Protein AF-A0AAV5APH0-F1 (afdb_monomer_lite)

Foldseek 3Di:
DDDDDDDDDPDDDPPVPPVPDDDDDDDDDDDDDDDDDDDDDDDDDPVVVVVVVVVVVVVVVVVVPPPPPPDDDDDDDDDDDDDDADFFLAADFDDPPDPPDDDDPVVDDPPAADDDDFTAFDAQPCCVPPPDHADDDFDPQFRQAPQPAPDDDPDDPDDLLLLQFQLRAFDFDQQCLLNFNAFLDDPPQKDFQFKAKEWEFFHAFWAPCDPFAGLSVLSVVSRPLPDDKAFADLCNVSRRHYHRTTHGAHDADADAEDDDDAEEAEFENDPSTVVRSVRVQCRYCNPPSPPSHHYHYFYQAAPAQALQNQVSVFQLLPVCVQAPPLVVLLVLQLCQLCVVVLVVRVVRMGSDHDDSSSLLSLSVCQSNCRRRRSGDSSVRSDDPSSSNSSQVSSLSRLCCRQADNGLQLLQSQLQVLLLVLCLLVVHARPDDPGSHDCVQRVDCSNRNNPDRYYHYYHHQSNLRSNCRNLQLCSLCVVDRAHSNDGDPDHSHGSSQQNYGGKIKMWGWMDGNVDNAIKTWIDTSRHTRASVSQPPADPDSNNIGGSVSSSVSSVVSSVVRDNCCSRPADPSDFDFDDLVPDDAAEDEFAEEEAALALLRLLLLLLLLVVCVVPVDDGAAEYFHQAAPVLAQLQLPDDLDWDDCVLVCVRPVCLVVDPPAFQPFAADDEWEWEDDLADIHTDDAFPLLDRVNIGGGDSSSNSRVSVVSSVVSVHHYHALWHFFDFDADPVRFTQWTWTDWPAAFQSNTHHPPTDGTHTYGYLEYEYLNAAPDQVLVVVCVVVVLPPQFFAWWKKKKKKWKKQWDPVLADGNYKYKYDDPPDHLFWDKIKIWGRHPPRMIIIIIITTLLDAALLDARQLRGLSVCPHPVNCVGPVVMDTQFIAMAMATDQFPRQQTNQDDFRYGYAFNSSHLAPVSNSDRSSVRSVLSSLQSVQSSVQSVVVDDGTRDSVSSVVVSCVDVSVVSSLQCQAQSCQCVPPVHNVSSVVVCCCSRPPVSSVDPDGHGDHDASQQSYFWNVVHDNDDRDARDPPSGDDLQVNLVRQVAFDDQGFHQQWDFDDDQARQVVLCCCCCVTSVVSCCRHPSFNQKDFDFDDPPPSSHDPRTTIDGNSGRDQVRCSCCRHNNVNRIRGGDTSRNGHTSDDPPPDPPDPDPPPPPDDDD

Sequence (1157 aa):
MSNVNRDQYEVLTVHDEEEALLSEKTVEELSNTVTSPTLSRRAYNVYHLTAAFLLGGLICGFLQYFIVPLCHNSSPEIVYVGSVGTPAGSTEVHGYPPTPATRYPELFPTNVGYAGATPTGTEAALAVTAPEYPIHTAAPHLVRPVWKVIEPPKSHGFDIFKKWGNLSPWYSNDRTTFGLDSSPEPPDTCQIIGLHLLHRHGARYPTAYASFGGPAKFATKLNQATSQWTASGELSFLNGWTYKLGEEVLIVPKNFTEKRELPVFRTESQDRMLASAMNFALGFFGWPSENQYYQSITIEAEGFNNTLSPYMTCPNSRVLSRSDRGSYYVNKWVRRYLKDAKKRLQKRLHGFKLTYEDIYTFQQLCAYETVALGYSKFCEIFTETEWEGFEYALDLYFWYNSAFGSPVSRVQGVGYIHELLARLTHTPIAIHNTSTNGTLDNNELTFPLNHSFYVDATHEVVVFNVLTALNLSNLAASGPLPADYIPENRSFIASQLGPFATNVQFQLLSCSSIPEEQIRILINDAVTPLTGISGCPEQRDGMCPLTTFISSQQRLARETDWEWGCHASQLNRALFDPSRVERAEDNVDVCIVGGGPAGLSAAIRLKQLERERGKEVRVVVLEKGPEIAELGSHILSGAVIEPRALNELLPEWQNMPNHPLKQAASSSKMRFLTAKTSFPLPHPPQMANDGNYILALSQFTSWLGEIAEEMGVEVYPGFAGANLIYGEGGEVQGVTTNEVGLDRLNCMKENFEPGMNFVSKVTLLAEGSHGSLSKSIIKRFDLRRDADPQTYGMGIKEVWRVDPSQYRPGEIIHTMGWPLDMKTYGGGWIYHMADGLVSIGLVVGLDYTNPYLSPYREFQRMKHHPYISSLLANGERLAYGGRTLNEGGLQSIPKVHFPGGALIGCSAGFVNVPKIKGTHNAMKSGMLAAEAAYNVVEQAQAGPADMSAYERSLQRSWVWEELNEIRNLRPSFNTPLGILGGILYSGLDVFILKGRVPWTFRNAIPDAAYTKTASECEPIKYPPPLPPLSTDLLTSLALTATNHAENQPVHLRLPPGNRANREHVRINVGEYAGLLGHACPAAVYEYVDAKDDDPEAWNGKKLVINSQNCIHCKLCDIKVPTQDITWTVPEGGGGPKYSTHTTLPSLKMDVYTDNVF

Secondary structure (DSSP, 8-state):
----------PPPGGGGGGGSS-----------------------THHHHHHHHHHHHHHHHHHHHHSSS-----------PPPPPPTTPBP---SSPTTPPP-GGGS-TTS-----------S-GGGT-SS----SS-TT-PPP----SS--SSTT--GGGSSGGGSPP-PPPTTTTS----SSPPTTEEEEEEEEEEE--SBPPPTT-SS--HHHHHHHHHT--S--EE-GGGGGGGG--B---SS-B---------SS--EEEEESSHHHHHHHHHHHHTTT-SS-TTSSEEEEE--STT---TTSHHHH-GGGG-HHHH--HHHHHHHHHHHHHHHHHHHHGGGEES----HHHHHHHHHHHHHHHHHHS--GGGTT--HHHHHHHHHHHHHHHHHHHSTT-TTHHHHHHHHHHHHHHHHTT---S---SS--HHHHT-TTTS-SS-SEEEEEE-HHHHHHHHHHTT-GGGGTT-S--SSS--TT-S--HHHHS-TT-EEEEEEEEETTEEEEEEEEEETTEEEPGGGSTT----TT--EEHHHHHHHHHHHHHT--HIIIII-S-S---B--TTS----EEEEEEEEE--SHHHHHHHHHHHHHHHHH-----EEEEE-S-GGG-TTTT-----EE-THHHHHH-TTGGGSTT-S--EE--EEEEEEE-SS-EEEE---GGG--TT-EE--HHHHHHHHHHHHHHTT-EEEET--EEEEEE-TTS-EEEEEEPPEEE-TTSBEEEEEEPPPEEEEEEEEE---TT-HHHHHHHHHTTTTTTSPPPPEEEEEEEEEE--TTT--TTEEEEEEETTS-SSS-EEEEEEE-STTEEEEEEEEETT---TT--HHHHHHHHTTSHHHHHHHTT-EEEEEEEEEEE-SGGGGPPP-EETTEEE-GGGTT--BTTTTB-HHHHHHHHHHHHHHHHHHHHHT-SSS--THHHHHHHHTSHHHHHHHHHTTHHHHTTSTTHHHHHHHHHHHIIIIITT--S------S-GGGGPPPGGGS----PPPP-TTT---HHHHHGGGT-B--SSS--SEEPPSSTTHHHHHHHHHHHTTTTTHHHH-TTS-EEEEEPPTT-TT-BTTEEEEE-GGG-----HHHHH-TT---EEPP-STT-B----------------------

Radius of gyration: 40.11 Å; chains: 1; bounding box: 101×103×92 Å

Structure (mmCIF, N/CA/C/O backbone):
data_AF-A0AAV5APH0-F1
#
_entry.id   AF-A0AAV5APH0-F1
#
loop_
_atom_site.group_PDB
_atom_site.id
_atom_site.type_symbol
_atom_site.label_atom_id
_atom_site.label_alt_id
_atom_site.label_comp_id
_atom_site.label_asym_id
_atom_site.label_entity_id
_atom_site.label_seq_id
_atom_site.pdbx_PDB_ins_code
_atom_site.Cartn_x
_atom_site.Cartn_y
_atom_site.Cartn_z
_atom_site.occupancy
_atom_site.B_iso_or_equiv
_atom_site.auth_seq_id
_atom_site.auth_comp_id
_atom_site.auth_asym_id
_atom_site.auth_atom_id
_atom_site.pdbx_PDB_model_num
ATOM 1 N N . MET A 1 1 ? 5.735 -30.985 50.205 1.00 39.00 1 MET A N 1
ATOM 2 C CA . MET A 1 1 ? 6.246 -32.136 49.422 1.00 39.00 1 MET A CA 1
ATOM 3 C C . MET A 1 1 ? 5.102 -32.711 48.598 1.00 39.00 1 MET A C 1
ATOM 5 O O . MET A 1 1 ? 3.959 -32.505 48.986 1.00 39.00 1 MET A O 1
ATOM 9 N N . SER A 1 2 ? 5.423 -33.442 47.523 1.00 28.34 2 SER A N 1
ATOM 10 C CA . SER A 1 2 ? 4.517 -33.935 46.464 1.00 28.34 2 SER A CA 1
ATOM 11 C C . SER A 1 2 ? 3.941 -32.870 45.511 1.00 28.34 2 SER A C 1
ATOM 13 O O . SER A 1 2 ? 3.732 -31.724 45.895 1.00 28.34 2 SER A O 1
ATOM 15 N N . ASN A 1 3 ? 3.729 -33.315 44.268 1.00 25.95 3 ASN A N 1
ATOM 16 C CA . ASN A 1 3 ? 2.939 -32.738 43.174 1.00 25.95 3 ASN A CA 1
ATOM 17 C C . ASN A 1 3 ? 3.312 -31.335 42.651 1.00 25.95 3 ASN A C 1
ATOM 19 O O . ASN A 1 3 ? 2.612 -30.352 42.876 1.00 25.95 3 ASN A O 1
ATOM 23 N N . VAL A 1 4 ? 4.344 -31.303 41.801 1.00 26.45 4 VAL A N 1
ATOM 24 C CA . VAL A 1 4 ? 4.354 -30.465 40.588 1.00 26.45 4 VAL A CA 1
ATOM 25 C C . VAL A 1 4 ? 4.253 -31.426 39.404 1.00 26.45 4 VAL A C 1
ATOM 27 O O . VAL A 1 4 ? 5.052 -32.361 39.316 1.00 26.45 4 VAL A O 1
ATOM 30 N N . ASN A 1 5 ? 3.271 -31.233 38.523 1.00 24.92 5 ASN A N 1
ATOM 31 C CA . ASN A 1 5 ? 3.124 -32.071 37.335 1.00 24.92 5 ASN A CA 1
ATOM 32 C C . ASN A 1 5 ? 4.243 -31.774 36.327 1.00 24.92 5 ASN A C 1
ATOM 34 O O . ASN A 1 5 ? 4.510 -30.621 35.996 1.00 24.92 5 ASN A O 1
ATOM 38 N N . ARG A 1 6 ? 4.852 -32.838 35.796 1.00 30.19 6 ARG A N 1
ATOM 39 C CA . ARG A 1 6 ? 5.332 -32.816 34.410 1.00 30.19 6 ARG A CA 1
ATOM 40 C C . ARG A 1 6 ? 4.109 -32.883 33.490 1.00 30.19 6 ARG A C 1
ATOM 42 O O . ARG A 1 6 ? 3.096 -33.435 33.908 1.00 30.19 6 ARG A O 1
ATOM 49 N N . ASP A 1 7 ? 4.278 -32.371 32.272 1.00 30.61 7 ASP A N 1
ATOM 50 C CA . ASP A 1 7 ? 3.364 -32.437 31.112 1.00 30.61 7 ASP A CA 1
ATOM 51 C C . ASP A 1 7 ? 2.687 -31.104 30.731 1.00 30.61 7 ASP A C 1
ATOM 53 O O . ASP A 1 7 ? 1.471 -31.002 30.628 1.00 30.61 7 ASP A O 1
ATOM 57 N N . GLN A 1 8 ? 3.514 -30.094 30.429 1.00 24.47 8 GLN A N 1
ATOM 58 C CA . GLN A 1 8 ? 3.209 -29.074 29.414 1.00 24.47 8 GLN A CA 1
ATOM 59 C C . GLN A 1 8 ? 4.445 -28.839 28.530 1.00 24.47 8 GLN A C 1
ATOM 61 O O . GLN A 1 8 ? 5.303 -28.014 28.825 1.00 24.47 8 GLN A O 1
ATOM 66 N N . TYR A 1 9 ? 4.527 -29.611 27.446 1.00 27.23 9 TYR A N 1
ATOM 67 C CA . TYR A 1 9 ? 5.348 -29.324 26.269 1.00 27.23 9 TYR A CA 1
ATOM 68 C C . TYR A 1 9 ? 4.428 -29.445 25.053 1.00 27.23 9 TYR A C 1
ATOM 70 O O . TYR A 1 9 ? 4.378 -30.494 24.409 1.00 27.23 9 TYR A O 1
ATOM 78 N N . GLU A 1 10 ? 3.668 -28.389 24.763 1.00 24.92 10 GLU A N 1
ATOM 79 C CA . GLU A 1 10 ? 2.932 -28.278 23.501 1.00 24.92 10 GLU A CA 1
ATOM 80 C C . GLU A 1 10 ? 3.928 -27.978 22.379 1.00 24.92 10 GLU A C 1
ATOM 82 O O . GLU A 1 10 ? 4.197 -26.838 22.010 1.00 24.92 10 GLU A O 1
ATOM 87 N N . VAL A 1 11 ? 4.529 -29.050 21.868 1.00 32.47 11 VAL A N 1
ATOM 88 C CA . VAL A 1 11 ? 5.183 -29.038 20.562 1.00 32.47 11 VAL A CA 1
ATOM 89 C C . VAL A 1 11 ? 4.076 -29.081 19.515 1.00 32.47 11 VAL A C 1
ATOM 91 O O . VAL A 1 11 ? 3.222 -29.967 19.582 1.00 32.47 11 VAL A O 1
ATOM 94 N N . LEU A 1 12 ? 4.103 -28.139 18.567 1.00 29.30 12 LEU A N 1
ATOM 95 C CA . LEU A 1 12 ? 3.137 -28.055 17.468 1.00 29.30 12 LEU A CA 1
ATOM 96 C C . LEU A 1 12 ? 2.938 -29.427 16.809 1.00 29.30 12 LEU A C 1
ATOM 98 O O . LEU A 1 12 ? 3.897 -30.142 16.500 1.00 29.30 12 LEU A O 1
ATOM 102 N N . THR A 1 13 ? 1.673 -29.811 16.647 1.00 29.86 13 THR A N 1
ATOM 103 C CA . THR A 1 13 ? 1.305 -31.114 16.089 1.00 29.86 13 THR A CA 1
ATOM 104 C C . THR A 1 13 ? 1.225 -31.039 14.570 1.00 29.86 13 THR A C 1
ATOM 106 O O . THR A 1 13 ? 0.752 -30.058 14.016 1.00 29.86 13 THR A O 1
ATOM 109 N N . VAL A 1 14 ? 1.689 -32.091 13.893 1.00 39.50 14 VAL A N 1
ATOM 110 C CA . VAL A 1 14 ? 1.950 -32.132 12.436 1.00 39.50 14 VAL A CA 1
ATOM 111 C C . VAL A 1 14 ? 0.665 -32.132 11.575 1.00 39.50 14 VAL A C 1
ATOM 113 O O . VAL A 1 14 ? 0.723 -32.371 10.378 1.00 39.50 14 VAL A O 1
ATOM 116 N N . HIS A 1 15 ? -0.507 -31.857 12.156 1.00 27.25 15 HIS A N 1
ATOM 117 C CA . HIS A 1 15 ? -1.772 -31.866 11.414 1.00 27.25 15 HIS A CA 1
ATOM 118 C C . HIS A 1 15 ? -1.950 -30.665 10.471 1.00 27.25 15 HIS A C 1
ATOM 120 O O . HIS A 1 15 ? -2.651 -30.800 9.474 1.00 27.25 15 HIS A O 1
ATOM 126 N N . ASP A 1 16 ? -1.274 -29.543 10.737 1.00 33.12 16 ASP A N 1
ATOM 127 C CA . ASP A 1 16 ? -1.426 -28.301 9.964 1.00 33.12 16 ASP A CA 1
ATOM 128 C C . ASP A 1 16 ? -0.573 -28.260 8.670 1.00 33.12 16 ASP A C 1
ATOM 130 O O . ASP A 1 16 ? -0.668 -27.306 7.901 1.00 33.12 16 ASP A O 1
ATOM 134 N N . GLU A 1 17 ? 0.281 -29.266 8.412 1.00 39.12 17 GLU A N 1
ATOM 135 C CA . GLU A 1 17 ? 1.199 -29.289 7.251 1.00 39.12 17 GLU A CA 1
ATOM 136 C C . GLU A 1 17 ? 0.735 -30.204 6.089 1.00 39.12 17 GLU A C 1
ATOM 138 O O . GLU A 1 17 ? 1.266 -30.084 4.984 1.00 39.12 17 GLU A O 1
ATOM 143 N N . GLU A 1 18 ? -0.265 -31.082 6.275 1.00 30.17 18 GLU A N 1
ATOM 144 C CA . GLU A 1 18 ? -0.747 -31.992 5.208 1.00 30.17 18 GLU A CA 1
ATOM 145 C C . GLU A 1 18 ? -1.796 -31.362 4.262 1.00 30.17 18 GLU A C 1
ATOM 147 O O . GLU A 1 18 ? -1.914 -31.797 3.117 1.00 30.17 18 GLU A O 1
ATOM 152 N N . GLU A 1 19 ? -2.508 -30.298 4.661 1.00 30.66 19 GLU A N 1
ATOM 153 C CA . GLU A 1 19 ? -3.527 -29.637 3.810 1.00 30.66 19 GLU A CA 1
ATOM 154 C C . GLU A 1 19 ? -2.945 -28.757 2.680 1.00 30.66 19 GLU A C 1
ATOM 156 O O . GLU A 1 19 ? -3.683 -28.214 1.857 1.00 30.66 19 GLU A O 1
ATOM 161 N N . ALA A 1 20 ? -1.619 -28.619 2.587 1.00 30.84 20 ALA A N 1
ATOM 162 C CA . ALA A 1 20 ? -0.971 -27.759 1.594 1.00 30.84 20 ALA A CA 1
ATOM 163 C C . ALA A 1 20 ? -1.018 -28.299 0.144 1.00 30.84 20 ALA A C 1
ATOM 165 O O . ALA A 1 20 ? -0.654 -27.571 -0.785 1.00 30.84 20 ALA A O 1
ATOM 166 N N . LEU A 1 21 ? -1.432 -29.557 -0.080 1.00 31.42 21 LEU A N 1
ATOM 167 C CA . LEU A 1 21 ? -1.414 -30.208 -1.398 1.00 31.42 21 LEU A CA 1
ATOM 168 C C . LEU A 1 21 ? -2.682 -31.044 -1.687 1.00 31.42 21 LEU A C 1
ATOM 170 O O . LEU A 1 21 ? -2.817 -32.173 -1.228 1.00 31.42 21 LEU A O 1
ATOM 174 N N . LEU A 1 22 ? -3.506 -30.528 -2.614 1.00 27.73 22 LEU A N 1
ATOM 175 C CA . LEU A 1 22 ? -4.726 -31.124 -3.209 1.00 27.73 22 LEU A CA 1
ATOM 176 C C . LEU A 1 22 ? -6.025 -30.977 -2.378 1.00 27.73 22 LEU A C 1
ATOM 178 O O . LEU A 1 22 ? -6.019 -30.473 -1.265 1.00 27.73 22 LEU A O 1
ATOM 182 N N . SER A 1 23 ? -7.178 -31.217 -3.021 1.00 28.66 23 SER A N 1
ATOM 183 C CA . SER A 1 23 ? -8.336 -30.303 -2.915 1.00 28.66 23 SER A CA 1
ATOM 184 C C . SER A 1 23 ? -9.666 -30.880 -2.403 1.00 28.66 23 SER A C 1
ATOM 186 O O . SER A 1 23 ? -10.062 -31.967 -2.811 1.00 28.66 23 SER A O 1
ATOM 188 N N . GLU A 1 24 ? -10.413 -30.027 -1.686 1.00 31.81 24 GLU A N 1
ATOM 189 C CA . GLU A 1 24 ? -11.880 -29.999 -1.489 1.00 31.81 24 GLU A CA 1
ATOM 190 C C . GLU A 1 24 ? -12.632 -31.331 -1.257 1.00 31.81 24 GLU A C 1
ATOM 192 O O . GLU A 1 24 ? -13.001 -32.011 -2.219 1.00 31.81 24 GLU A O 1
ATOM 197 N N . LYS A 1 25 ? -13.128 -31.545 -0.020 1.00 26.16 25 LYS A N 1
ATOM 198 C CA . LYS A 1 25 ? -14.592 -31.478 0.225 1.00 26.16 25 LYS A CA 1
ATOM 199 C C . LYS A 1 25 ? -15.064 -31.577 1.686 1.00 26.16 25 LYS A C 1
ATOM 201 O O . LYS A 1 25 ? -14.632 -32.442 2.435 1.00 26.16 25 LYS A O 1
ATOM 206 N N . THR A 1 26 ? -16.169 -30.863 1.931 1.00 25.64 26 THR A N 1
ATOM 207 C CA . THR A 1 26 ? -17.148 -31.004 3.036 1.00 25.64 26 THR A CA 1
ATOM 208 C C . THR A 1 26 ? -16.792 -30.334 4.365 1.00 25.64 26 THR A C 1
ATOM 210 O O . THR A 1 26 ? -15.882 -30.746 5.071 1.00 25.64 26 THR A O 1
ATOM 213 N N . VAL A 1 27 ? -17.611 -29.346 4.731 1.00 28.61 27 VAL A N 1
ATOM 214 C CA . VAL A 1 27 ? -17.774 -28.825 6.094 1.00 28.61 27 VAL A CA 1
ATOM 215 C C . VAL A 1 27 ? -19.088 -29.384 6.631 1.00 28.61 27 VAL A C 1
ATOM 217 O O . VAL A 1 27 ? -20.086 -29.244 5.934 1.00 28.61 27 VAL A O 1
ATOM 220 N N . GLU A 1 28 ? -19.067 -29.988 7.823 1.00 30.27 28 GLU A N 1
ATOM 221 C CA . GLU A 1 28 ? -20.127 -30.010 8.860 1.00 30.27 28 GLU A CA 1
ATOM 222 C C . GLU A 1 28 ? -19.877 -31.175 9.836 1.00 30.27 28 GLU A C 1
ATOM 224 O O . GLU A 1 28 ? -20.109 -32.322 9.475 1.00 30.27 28 GLU A O 1
ATOM 229 N N . GLU A 1 29 ? -19.431 -30.885 11.067 1.00 26.20 29 GLU A N 1
ATOM 230 C CA . GLU A 1 29 ? -20.015 -31.416 12.318 1.00 26.20 29 GLU A CA 1
ATOM 231 C C . GLU A 1 29 ? -19.283 -30.890 13.577 1.00 26.20 29 GLU A C 1
ATOM 233 O O . GLU A 1 29 ? -18.161 -30.396 13.509 1.00 26.20 29 GLU A O 1
ATOM 238 N N . LEU A 1 30 ? -19.943 -31.025 14.737 1.00 25.14 30 LEU A N 1
ATOM 239 C CA . LEU A 1 30 ? -19.378 -30.939 16.097 1.00 25.14 30 LEU A CA 1
ATOM 240 C C . LEU A 1 30 ? -18.727 -29.609 16.539 1.00 25.14 30 LEU A C 1
ATOM 242 O O . LEU A 1 30 ? -17.537 -29.529 16.842 1.00 25.14 30 LEU A O 1
ATOM 246 N N . SER A 1 31 ? -19.570 -28.611 16.820 1.00 29.03 31 SER A N 1
ATOM 247 C CA . SER A 1 31 ? -19.321 -27.777 18.003 1.00 29.03 31 SER A CA 1
ATOM 248 C C . SER A 1 31 ? -19.576 -28.589 19.287 1.00 29.03 31 SER A C 1
ATOM 250 O O . SER A 1 31 ? -20.489 -29.419 19.308 1.00 29.03 31 SER A O 1
ATOM 252 N N . ASN A 1 32 ? -18.801 -28.349 20.361 1.00 26.27 32 ASN A N 1
ATOM 253 C CA . ASN A 1 32 ? -19.303 -27.988 21.708 1.00 26.27 32 ASN A CA 1
ATOM 254 C C . ASN A 1 32 ? -18.299 -28.184 22.874 1.00 26.27 32 ASN A C 1
ATOM 256 O O . ASN A 1 32 ? -17.534 -29.142 22.928 1.00 26.27 32 ASN A O 1
ATOM 260 N N . THR A 1 33 ? -18.517 -27.366 23.917 1.00 26.39 33 THR A N 1
ATOM 261 C CA . THR A 1 33 ? -18.248 -27.583 25.365 1.00 26.39 33 THR A CA 1
ATOM 262 C C . THR A 1 33 ? -16.848 -27.408 26.002 1.00 26.39 33 THR A C 1
ATOM 264 O O . THR A 1 33 ? -15.814 -27.753 25.452 1.00 26.39 33 THR A O 1
ATOM 267 N N . VAL A 1 34 ? -16.914 -26.973 27.280 1.00 25.12 34 VAL A N 1
ATOM 268 C CA . VAL A 1 34 ? -15.901 -26.948 28.374 1.00 25.12 34 VAL A CA 1
ATOM 269 C C . VAL A 1 34 ? -14.999 -25.702 28.553 1.00 25.12 34 VAL A C 1
ATOM 271 O O . VAL A 1 34 ? -13.779 -25.753 28.484 1.00 25.12 34 VAL A O 1
ATOM 274 N N . THR A 1 35 ? -15.650 -24.591 28.916 1.00 28.86 35 THR A N 1
ATOM 275 C CA . THR A 1 35 ? -15.351 -23.697 30.071 1.00 28.86 35 THR A CA 1
ATOM 276 C C . THR A 1 35 ? -13.970 -23.711 30.770 1.00 28.86 35 THR A C 1
ATOM 278 O O . THR A 1 35 ? -13.566 -24.712 31.363 1.00 28.86 35 THR A O 1
ATOM 281 N N . SER A 1 36 ? -13.377 -22.519 30.913 1.00 31.09 36 SER A N 1
ATOM 282 C CA . SER A 1 36 ? -12.208 -22.199 31.758 1.00 31.09 36 SER A CA 1
ATOM 283 C C . SER A 1 36 ? -12.490 -22.144 33.275 1.00 31.09 36 SER A C 1
ATOM 285 O O . SER A 1 36 ? -13.616 -21.860 33.687 1.00 31.09 36 SER A O 1
ATOM 287 N N . PRO A 1 37 ? -11.439 -22.238 34.116 1.00 29.67 37 PRO A N 1
ATOM 288 C CA . PRO A 1 37 ? -11.396 -21.588 35.430 1.00 29.67 37 PRO A CA 1
ATOM 289 C C . PRO A 1 37 ? -10.219 -20.595 35.581 1.00 29.67 37 PRO A C 1
ATOM 291 O O . PRO A 1 37 ? -9.120 -20.811 35.075 1.00 29.67 37 PRO A O 1
ATOM 294 N N . THR A 1 38 ? -10.440 -19.504 36.318 1.00 43.00 38 THR A N 1
ATOM 295 C CA . THR A 1 38 ? -9.454 -18.437 36.587 1.00 43.00 38 THR A CA 1
ATOM 296 C C . THR A 1 38 ? -8.500 -18.769 37.744 1.00 43.00 38 THR A C 1
ATOM 298 O O . THR A 1 38 ? -8.860 -19.497 38.668 1.00 43.00 38 THR A O 1
ATOM 301 N N . LEU A 1 39 ? -7.297 -18.172 37.758 1.00 30.53 39 LEU A N 1
ATOM 302 C CA . LEU A 1 39 ? -6.379 -18.206 38.909 1.00 30.53 39 LEU A CA 1
ATOM 303 C C . LEU A 1 39 ? -5.721 -16.842 39.187 1.00 30.53 39 LEU A C 1
ATOM 305 O O . LEU A 1 39 ? -5.434 -16.064 38.283 1.00 30.53 39 LEU A O 1
ATOM 309 N N . SER A 1 40 ? -5.503 -16.545 40.472 1.00 33.12 40 SER A N 1
ATOM 310 C CA . SER A 1 40 ? -5.155 -15.208 40.980 1.00 33.12 40 SER A CA 1
ATOM 311 C C . SER A 1 40 ? -3.659 -14.997 41.243 1.00 33.12 40 SER A C 1
ATOM 313 O O . SER A 1 40 ? -2.994 -15.880 41.788 1.00 33.12 40 SER A O 1
ATOM 315 N N . ARG A 1 41 ? -3.162 -13.771 41.023 1.00 33.69 41 ARG A N 1
ATOM 316 C CA . ARG A 1 41 ? -1.825 -13.337 41.476 1.00 33.69 41 ARG A CA 1
ATOM 317 C C . ARG A 1 41 ? -1.684 -13.399 43.009 1.00 33.69 41 ARG A C 1
ATOM 319 O O . ARG A 1 41 ? -2.589 -13.005 43.741 1.00 33.69 41 ARG A O 1
ATOM 326 N N . ARG A 1 42 ? -0.494 -13.774 43.492 1.00 37.28 42 ARG A N 1
ATOM 327 C CA . ARG A 1 42 ? 0.015 -13.461 44.842 1.00 37.28 42 ARG A CA 1
ATOM 328 C C . ARG A 1 42 ? 1.428 -12.891 44.732 1.00 37.28 42 ARG A C 1
ATOM 330 O O . ARG A 1 42 ? 2.237 -13.417 43.977 1.00 37.28 42 ARG A O 1
ATOM 337 N N . ALA A 1 43 ? 1.716 -11.845 45.503 1.00 40.72 43 ALA A N 1
ATOM 338 C CA . ALA A 1 43 ? 3.056 -11.282 45.652 1.00 40.72 43 ALA A CA 1
ATOM 339 C C . ALA A 1 43 ? 3.705 -11.776 46.957 1.00 40.72 43 ALA A C 1
ATOM 341 O O . ALA A 1 43 ? 3.010 -11.999 47.951 1.00 40.72 43 ALA A O 1
ATOM 342 N N . TYR A 1 44 ? 5.032 -11.918 46.964 1.00 47.59 44 TYR A N 1
ATOM 343 C CA . TYR A 1 44 ? 5.809 -12.315 48.142 1.00 47.59 44 TYR A CA 1
ATOM 344 C C . TYR A 1 44 ? 6.550 -11.112 48.735 1.00 47.59 44 TYR A C 1
ATOM 346 O O . TYR A 1 44 ? 7.118 -10.303 48.007 1.00 47.59 44 TYR A O 1
ATOM 354 N N . ASN A 1 45 ? 6.537 -10.995 50.065 1.00 49.19 45 ASN A N 1
ATOM 355 C CA . ASN A 1 45 ? 7.139 -9.876 50.795 1.00 49.19 45 ASN A CA 1
ATOM 356 C C . ASN A 1 45 ? 8.578 -10.201 51.258 1.00 49.19 45 ASN A C 1
ATOM 358 O O . ASN A 1 45 ? 8.891 -11.353 51.579 1.00 49.19 45 ASN A O 1
ATOM 362 N N . VAL A 1 46 ? 9.408 -9.154 51.334 1.00 52.94 46 VAL A N 1
ATOM 363 C CA . VAL A 1 46 ? 10.871 -9.101 51.534 1.00 52.94 46 VAL A CA 1
ATOM 364 C C . VAL A 1 46 ? 11.414 -10.085 52.574 1.00 52.94 46 VAL A C 1
ATOM 366 O O . VAL A 1 46 ? 12.461 -10.683 52.342 1.00 52.94 46 VAL A O 1
ATOM 369 N N . TYR A 1 47 ? 10.692 -10.318 53.675 1.00 54.31 47 TYR A N 1
ATOM 370 C CA . TYR A 1 47 ? 11.076 -11.257 54.741 1.00 54.31 47 TYR A CA 1
ATOM 371 C C . TYR A 1 47 ? 11.465 -12.667 54.255 1.00 54.31 47 TYR A C 1
ATOM 373 O O . TYR A 1 47 ? 12.300 -13.315 54.885 1.00 54.31 47 TYR A O 1
ATOM 381 N N . HIS A 1 48 ? 10.906 -13.148 53.138 1.00 55.81 48 HIS A N 1
ATOM 382 C CA . HIS A 1 48 ? 11.273 -14.455 52.576 1.00 55.81 48 HIS A CA 1
ATOM 383 C C . HIS A 1 48 ? 12.684 -14.469 51.962 1.00 55.81 48 HIS A C 1
ATOM 385 O O . HIS A 1 48 ? 13.363 -15.492 52.014 1.00 55.81 48 HIS A O 1
ATOM 391 N N . LEU A 1 49 ? 13.145 -13.339 51.414 1.00 56.69 49 LEU A N 1
ATOM 392 C CA . LEU A 1 49 ? 14.466 -13.212 50.790 1.00 56.69 49 LEU A CA 1
ATOM 393 C C . LEU A 1 49 ? 15.572 -13.054 51.844 1.00 56.69 49 LEU A C 1
ATOM 395 O O . LEU A 1 49 ? 16.603 -13.721 51.758 1.00 56.69 49 LEU A O 1
ATOM 399 N N . THR A 1 50 ? 15.347 -12.244 52.886 1.00 63.56 50 THR A N 1
ATOM 400 C CA . THR A 1 50 ? 16.320 -12.069 53.981 1.00 63.56 50 THR A CA 1
ATOM 401 C C . THR A 1 50 ? 16.543 -13.350 54.785 1.00 63.56 50 THR A C 1
ATOM 403 O O . THR A 1 50 ? 17.678 -13.635 55.167 1.00 63.56 50 THR A O 1
ATOM 406 N N . ALA A 1 51 ? 15.496 -14.153 55.007 1.00 67.00 51 ALA A N 1
ATOM 407 C CA . ALA A 1 51 ? 15.616 -15.435 55.704 1.00 67.00 51 ALA A CA 1
ATOM 408 C C . ALA A 1 51 ? 16.490 -16.448 54.938 1.00 67.00 51 ALA A C 1
ATOM 410 O O . ALA A 1 51 ? 17.315 -17.132 55.544 1.00 67.00 51 ALA A O 1
ATOM 411 N N . ALA A 1 52 ? 16.350 -16.517 53.608 1.00 68.06 52 ALA A N 1
ATOM 412 C CA . ALA A 1 52 ? 17.138 -17.421 52.769 1.00 68.06 52 ALA A CA 1
ATOM 413 C C . ALA A 1 52 ? 18.636 -17.058 52.759 1.00 68.06 52 ALA A C 1
ATOM 415 O O . ALA A 1 52 ? 19.488 -17.940 52.873 1.00 68.06 52 ALA A O 1
ATOM 416 N N . PHE A 1 53 ? 18.960 -15.762 52.675 1.00 70.38 53 PHE A N 1
ATOM 417 C CA . PHE A 1 53 ? 20.345 -15.287 52.593 1.00 70.38 53 PHE A CA 1
ATOM 418 C C . PHE A 1 53 ? 21.155 -15.587 53.868 1.00 70.38 53 PHE A C 1
ATOM 420 O O . PHE A 1 53 ? 22.276 -16.091 53.795 1.00 70.38 53 PHE A O 1
ATOM 427 N N . LEU A 1 54 ? 20.570 -15.340 55.047 1.00 73.44 54 LEU A N 1
ATOM 428 C CA . LEU A 1 54 ? 21.236 -15.583 56.333 1.00 73.44 54 LEU A CA 1
ATOM 429 C C . LEU A 1 54 ? 21.483 -17.076 56.606 1.00 73.44 54 LEU A C 1
ATOM 431 O O . LEU A 1 54 ? 22.500 -17.430 57.204 1.00 73.44 54 LEU A O 1
ATOM 435 N N . LEU A 1 55 ? 20.590 -17.956 56.138 1.00 72.31 55 LEU A N 1
ATOM 436 C CA . LEU A 1 55 ? 20.746 -19.402 56.302 1.00 72.31 55 LEU A CA 1
ATOM 437 C C . LEU A 1 55 ? 21.924 -19.951 55.476 1.00 72.31 55 LEU A C 1
ATOM 439 O O . LEU A 1 55 ? 22.668 -20.800 55.964 1.00 72.31 55 LEU A O 1
ATOM 443 N N . GLY A 1 56 ? 22.137 -19.431 54.261 1.00 71.81 56 GLY A N 1
ATOM 444 C CA . GLY A 1 56 ? 23.262 -19.825 53.405 1.00 71.81 56 GLY A CA 1
ATOM 445 C C . GLY A 1 56 ? 24.631 -19.483 54.007 1.00 71.81 56 GLY A C 1
ATOM 446 O O . GLY A 1 56 ? 25.529 -20.325 54.017 1.00 71.81 56 GLY A O 1
ATOM 447 N N . GLY A 1 57 ? 24.778 -18.281 54.578 1.00 77.38 57 GLY A N 1
ATOM 448 C CA . GLY A 1 57 ? 26.042 -17.834 55.178 1.00 77.38 57 GLY A CA 1
ATOM 449 C C . GLY A 1 57 ? 26.518 -18.709 56.346 1.00 77.38 57 GLY A C 1
ATOM 450 O O . GLY A 1 57 ? 27.707 -19.020 56.445 1.00 77.38 57 GLY A O 1
ATOM 451 N N . LEU A 1 58 ? 25.592 -19.168 57.196 1.00 70.38 58 LEU A N 1
ATOM 452 C CA . LEU A 1 58 ? 25.905 -20.039 58.337 1.00 70.38 58 LEU A CA 1
ATOM 453 C C . LEU A 1 58 ? 26.411 -21.426 57.909 1.00 70.38 58 LEU A C 1
ATOM 455 O O . LEU A 1 58 ? 27.299 -21.980 58.558 1.00 70.38 58 LEU A O 1
ATOM 459 N N . ILE A 1 59 ? 25.888 -21.975 56.807 1.00 72.62 59 ILE A N 1
ATOM 460 C CA . ILE A 1 59 ? 26.265 -23.308 56.312 1.00 72.62 59 ILE A CA 1
ATOM 461 C C . ILE A 1 59 ? 27.708 -23.309 55.780 1.00 72.62 59 ILE A C 1
ATOM 463 O O . ILE A 1 59 ? 28.483 -24.207 56.118 1.00 72.62 59 ILE A O 1
ATOM 467 N N . CYS A 1 60 ? 28.110 -22.285 55.018 1.00 58.31 60 CYS A N 1
ATOM 468 C CA . CYS A 1 60 ? 29.484 -22.185 54.510 1.00 58.31 60 CYS A CA 1
ATOM 469 C C . CYS A 1 60 ? 30.523 -22.030 55.634 1.00 58.31 60 CYS A C 1
ATOM 471 O O . CYS A 1 60 ? 31.566 -22.685 55.593 1.00 58.31 60 CYS A O 1
ATOM 473 N N . GLY A 1 61 ? 30.229 -21.221 56.661 1.00 70.00 61 GLY A N 1
ATOM 474 C CA . GLY A 1 61 ? 31.129 -21.046 57.807 1.00 70.00 61 GLY A CA 1
ATOM 475 C C . GLY A 1 61 ? 31.359 -22.339 58.599 1.00 70.00 61 GLY A C 1
ATOM 476 O O . GLY A 1 61 ? 32.478 -22.610 59.033 1.00 70.00 61 GLY A O 1
ATOM 477 N N . PHE A 1 62 ? 30.326 -23.178 58.737 1.00 65.56 62 PHE A N 1
ATOM 478 C CA . PHE A 1 62 ? 30.433 -24.451 59.455 1.00 65.56 62 PHE A CA 1
ATOM 479 C C . PHE A 1 62 ? 31.309 -25.474 58.710 1.00 65.56 62 PHE A C 1
ATOM 481 O O . PHE A 1 62 ? 32.111 -26.173 59.328 1.00 65.56 62 PHE A O 1
ATOM 488 N N . LEU A 1 63 ? 31.207 -25.535 57.377 1.00 55.69 63 LEU A N 1
ATOM 489 C CA . LEU A 1 63 ? 31.978 -26.476 56.554 1.00 55.69 63 LEU A CA 1
ATOM 490 C C . LEU A 1 63 ? 33.486 -26.173 56.545 1.00 55.69 63 LEU A C 1
ATOM 492 O O . LEU A 1 63 ? 34.291 -27.103 56.572 1.00 55.69 63 LEU A O 1
ATOM 496 N N . GLN A 1 64 ? 33.884 -24.897 56.555 1.00 57.78 64 GLN A N 1
ATOM 497 C CA . GLN A 1 64 ? 35.306 -24.527 56.558 1.00 57.78 64 GLN A CA 1
ATOM 498 C C . GLN A 1 64 ? 36.015 -24.824 57.889 1.00 57.78 64 GLN A C 1
ATOM 500 O O . GLN A 1 64 ? 37.202 -25.142 57.877 1.00 57.78 64 GLN A O 1
ATOM 505 N N . TYR A 1 65 ? 35.321 -24.750 59.031 1.00 55.44 65 TYR A N 1
ATOM 506 C CA . TYR A 1 65 ? 35.977 -24.875 60.340 1.00 55.44 65 TYR A CA 1
ATOM 507 C C . TYR A 1 65 ? 36.269 -26.328 60.759 1.00 55.44 65 TYR A C 1
ATOM 509 O O . TYR A 1 65 ? 37.246 -26.581 61.459 1.00 55.44 65 TYR A O 1
ATOM 517 N N . PHE A 1 66 ? 35.450 -27.296 60.326 1.00 53.09 66 PHE A N 1
ATOM 518 C CA . PHE A 1 66 ? 35.523 -28.683 60.816 1.00 53.09 66 PHE A CA 1
ATOM 519 C C . PHE A 1 66 ? 36.292 -29.672 59.924 1.00 53.09 66 PHE A C 1
ATOM 521 O O . PHE A 1 66 ? 36.623 -30.758 60.395 1.00 53.09 66 PHE A O 1
ATOM 528 N N . ILE A 1 67 ? 36.582 -29.336 58.662 1.00 50.66 67 ILE A N 1
ATOM 529 C CA . ILE A 1 67 ? 37.113 -30.304 57.675 1.00 50.66 67 ILE A CA 1
ATOM 530 C C . ILE A 1 67 ? 38.637 -30.182 57.463 1.00 50.66 67 ILE A C 1
ATOM 532 O O . ILE A 1 67 ? 39.288 -31.143 57.061 1.00 50.66 67 ILE A O 1
ATOM 536 N N . VAL A 1 68 ? 39.235 -29.023 57.751 1.00 45.94 68 VAL A N 1
ATOM 537 C CA . VAL A 1 68 ? 40.620 -28.699 57.349 1.00 45.94 68 VAL A CA 1
ATOM 538 C C . VAL A 1 68 ? 41.749 -29.348 58.192 1.00 45.94 68 VAL A C 1
ATOM 540 O O . VAL A 1 68 ? 42.758 -29.732 57.598 1.00 45.94 68 VAL A O 1
ATOM 543 N N . PRO A 1 69 ? 41.671 -29.504 59.533 1.00 43.12 69 PRO A N 1
ATOM 544 C CA . PRO A 1 69 ? 42.854 -29.813 60.353 1.00 43.12 69 PRO A CA 1
ATOM 545 C C . PRO A 1 69 ? 43.161 -31.320 60.531 1.00 43.12 69 PRO A C 1
ATOM 547 O O . PRO A 1 69 ? 43.507 -31.748 61.631 1.00 43.12 69 PRO A O 1
ATOM 550 N N . LEU A 1 70 ? 43.060 -32.141 59.475 1.00 39.03 70 LEU A N 1
ATOM 551 C CA . LEU A 1 70 ? 43.339 -33.593 59.532 1.00 39.03 70 LEU A CA 1
ATOM 552 C C . LEU A 1 70 ? 44.162 -34.149 58.346 1.00 39.03 70 LEU A C 1
ATOM 554 O O . LEU A 1 70 ? 43.912 -35.258 57.886 1.00 39.03 70 LEU A O 1
ATOM 558 N N . CYS A 1 71 ? 45.181 -33.424 57.859 1.00 35.56 71 CYS A N 1
ATOM 559 C CA . CYS A 1 71 ? 46.127 -33.986 56.876 1.00 35.56 71 CYS A CA 1
ATOM 560 C C . CYS A 1 71 ? 47.544 -33.364 56.913 1.00 35.56 71 CYS A C 1
ATOM 562 O O . CYS A 1 71 ? 47.955 -32.665 55.986 1.00 35.56 71 CYS A O 1
ATOM 564 N N . HIS A 1 72 ? 48.331 -33.644 57.960 1.00 35.25 72 HIS A N 1
ATOM 565 C CA . HIS A 1 72 ? 49.785 -33.401 57.957 1.00 35.25 72 HIS A CA 1
ATOM 566 C C . HIS A 1 72 ? 50.537 -34.431 58.816 1.00 35.25 72 HIS A C 1
ATOM 568 O O . HIS A 1 72 ? 50.289 -34.492 60.012 1.00 35.25 72 HIS A O 1
ATOM 574 N N . ASN A 1 73 ? 51.469 -35.165 58.185 1.00 33.50 73 ASN A N 1
ATOM 575 C CA . ASN A 1 73 ? 52.484 -36.085 58.741 1.00 33.50 73 ASN A CA 1
ATOM 576 C C . ASN A 1 73 ? 51.976 -37.149 59.753 1.00 33.50 73 ASN A C 1
ATOM 578 O O . ASN A 1 73 ? 51.505 -36.824 60.832 1.00 33.50 73 ASN A O 1
ATOM 582 N N . SER A 1 74 ? 52.133 -38.454 59.519 1.00 31.31 74 SER A N 1
ATOM 583 C CA . SER A 1 74 ? 53.398 -39.103 59.134 1.00 31.31 74 SER A CA 1
ATOM 584 C C . SER A 1 74 ? 53.221 -40.518 58.543 1.00 31.31 74 SER A C 1
ATOM 586 O O . SER A 1 74 ? 52.186 -41.162 58.687 1.00 31.31 74 SER A O 1
ATOM 588 N N . SER A 1 75 ? 54.269 -40.997 57.870 1.00 35.81 75 SER A N 1
ATOM 589 C CA . SER A 1 75 ? 54.464 -42.359 57.334 1.00 35.81 75 SER A CA 1
ATOM 590 C C . SER A 1 75 ? 55.107 -43.310 58.373 1.00 35.81 75 SER A C 1
ATOM 592 O O . SER A 1 75 ? 55.537 -42.817 59.420 1.00 35.81 75 SER A O 1
ATOM 594 N N . PRO A 1 76 ? 55.318 -44.622 58.089 1.00 54.81 76 PRO A N 1
ATOM 595 C CA . PRO A 1 76 ? 54.831 -45.449 56.964 1.00 54.81 76 PRO A CA 1
ATOM 596 C C . PRO A 1 76 ? 54.211 -46.810 57.384 1.00 54.81 76 PRO A C 1
ATOM 598 O O . PRO A 1 76 ? 54.545 -47.339 58.436 1.00 54.81 76 PRO A O 1
ATOM 601 N N . GLU A 1 77 ? 53.475 -47.476 56.483 1.00 26.41 77 GLU A N 1
ATOM 602 C CA . GLU A 1 77 ? 53.595 -48.940 56.298 1.00 26.41 77 GLU A CA 1
ATOM 603 C C . GLU A 1 77 ? 53.027 -49.393 54.938 1.00 26.41 77 GLU A C 1
ATOM 605 O O . GLU A 1 77 ? 52.159 -48.728 54.372 1.00 26.41 77 GLU A O 1
ATOM 610 N N . ILE A 1 78 ? 53.533 -50.504 54.385 1.00 39.06 78 ILE A N 1
ATOM 611 C CA . ILE A 1 78 ? 53.066 -51.073 53.108 1.00 39.06 78 ILE A CA 1
ATOM 612 C C . ILE A 1 78 ? 52.223 -52.314 53.397 1.00 39.06 78 ILE A C 1
ATOM 614 O O . ILE A 1 78 ? 52.761 -53.361 53.756 1.00 39.06 78 ILE A O 1
ATOM 618 N N . VAL A 1 79 ? 50.916 -52.225 53.150 1.00 26.78 79 VAL A N 1
ATOM 619 C CA . VAL A 1 79 ? 50.015 -53.384 53.116 1.00 26.78 79 VAL A CA 1
ATOM 620 C C . VAL A 1 79 ? 49.334 -53.428 51.751 1.00 26.78 79 VAL A C 1
ATOM 622 O O . VAL A 1 79 ? 48.470 -52.609 51.447 1.00 26.78 79 VAL A O 1
ATOM 625 N N . TYR A 1 80 ? 49.727 -54.392 50.917 1.00 35.22 80 TYR A N 1
ATOM 626 C CA . TYR A 1 80 ? 49.038 -54.674 49.658 1.00 35.22 80 TYR A CA 1
ATOM 627 C C . TYR A 1 80 ? 47.662 -55.289 49.949 1.00 35.22 80 TYR A C 1
ATOM 629 O O . TYR A 1 80 ? 47.564 -56.452 50.339 1.00 35.22 80 TYR A O 1
ATOM 637 N N . VAL A 1 81 ? 46.598 -54.520 49.716 1.00 29.20 81 VAL A N 1
ATOM 638 C CA . VAL A 1 81 ? 45.220 -55.023 49.620 1.00 29.20 81 VAL A CA 1
ATOM 639 C C . VAL A 1 81 ? 44.792 -54.941 48.152 1.00 29.20 81 VAL A C 1
ATOM 641 O O . VAL A 1 81 ? 45.119 -53.978 47.463 1.00 29.20 81 VAL A O 1
ATOM 644 N N . GLY A 1 82 ? 44.144 -55.998 47.653 1.00 33.09 82 GLY A N 1
ATOM 645 C CA . GLY A 1 82 ? 43.922 -56.220 46.220 1.00 33.09 82 GLY A CA 1
ATOM 646 C C . GLY A 1 82 ? 43.043 -55.175 45.522 1.00 33.09 82 GLY A C 1
ATOM 647 O O . GLY A 1 82 ? 42.227 -54.499 46.147 1.00 33.09 82 GLY A O 1
ATOM 648 N N . SER A 1 83 ? 43.199 -55.075 44.201 1.00 35.03 83 SER A N 1
ATOM 649 C CA . SER A 1 83 ? 42.498 -54.107 43.358 1.00 35.03 83 SER A CA 1
ATOM 650 C C . SER A 1 83 ? 40.980 -54.310 43.341 1.00 35.03 83 SER A C 1
ATOM 652 O O . SER A 1 83 ? 40.468 -55.326 42.870 1.00 35.03 83 SER A O 1
ATOM 654 N N . VAL A 1 84 ? 40.251 -53.277 43.762 1.00 40.84 84 VAL A N 1
ATOM 655 C CA . VAL A 1 84 ? 38.859 -53.068 43.344 1.00 40.84 84 VAL A CA 1
ATOM 656 C C . VAL A 1 84 ? 38.890 -52.482 41.928 1.00 40.84 84 VAL A C 1
ATOM 658 O O . VAL A 1 84 ? 39.683 -51.582 41.655 1.00 40.84 84 VAL A O 1
ATOM 661 N N . GLY A 1 85 ? 38.068 -53.009 41.017 1.00 49.00 85 GLY A N 1
ATOM 662 C CA . GLY A 1 85 ? 37.987 -52.511 39.639 1.00 49.00 85 GLY A CA 1
ATOM 663 C C . GLY A 1 85 ? 37.437 -51.082 39.555 1.00 49.00 85 GLY A C 1
ATOM 664 O O . GLY A 1 85 ? 36.663 -50.656 40.413 1.00 49.00 85 GLY A O 1
ATOM 665 N N . THR A 1 86 ? 37.821 -50.346 38.510 1.00 56.12 86 THR A N 1
ATOM 666 C CA . THR A 1 86 ? 37.298 -49.002 38.228 1.00 56.12 86 THR A CA 1
ATOM 667 C C . THR A 1 86 ? 35.776 -49.030 38.011 1.00 56.12 86 THR A C 1
ATOM 669 O O . THR A 1 86 ? 35.282 -49.916 37.310 1.00 56.12 86 THR A O 1
ATOM 672 N N . PRO A 1 87 ? 35.004 -48.084 38.586 1.00 63.53 87 PRO A N 1
ATOM 673 C CA . PRO A 1 87 ? 33.558 -48.035 38.385 1.00 63.53 87 PRO A CA 1
ATOM 674 C C . PRO A 1 87 ? 33.184 -47.777 36.923 1.00 63.53 87 PRO A C 1
ATOM 676 O O . PRO A 1 87 ? 33.698 -46.853 36.294 1.00 63.53 87 PRO A O 1
ATOM 679 N N . ALA A 1 88 ? 32.230 -48.546 36.401 1.00 64.19 88 ALA A N 1
ATOM 680 C CA . ALA A 1 88 ? 31.725 -48.363 35.046 1.00 64.19 88 ALA A CA 1
ATOM 681 C C . ALA A 1 88 ? 31.240 -46.919 34.783 1.00 64.19 88 ALA A C 1
ATOM 683 O O . ALA A 1 88 ? 30.652 -46.256 35.645 1.00 64.19 88 ALA A O 1
ATOM 684 N N . GLY A 1 89 ? 31.514 -46.422 33.577 1.00 60.34 89 GLY A N 1
ATOM 685 C CA . GLY A 1 89 ? 31.242 -45.045 33.162 1.00 60.34 89 GLY A CA 1
ATOM 686 C C . GLY A 1 89 ? 32.202 -43.986 33.723 1.00 60.34 89 GLY A C 1
ATOM 687 O O . GLY A 1 89 ? 31.994 -42.809 33.441 1.00 60.34 89 GLY A O 1
ATOM 688 N N . SER A 1 90 ? 33.240 -44.346 34.492 1.00 68.62 90 SER A N 1
ATOM 689 C CA . SER A 1 90 ? 34.256 -43.372 34.922 1.00 68.62 90 SER A CA 1
ATOM 690 C C . SER A 1 90 ? 35.086 -42.864 33.739 1.00 68.62 90 SER A C 1
ATOM 692 O O . SER A 1 90 ? 35.531 -43.667 32.914 1.00 68.62 90 SER A O 1
ATOM 694 N N . THR A 1 91 ? 35.345 -41.557 33.691 1.00 64.69 91 THR A N 1
ATOM 695 C CA . THR A 1 91 ? 36.239 -40.928 32.706 1.00 64.69 91 THR A CA 1
ATOM 696 C C . THR A 1 91 ? 37.705 -41.244 32.999 1.00 64.69 91 THR A C 1
ATOM 698 O O . THR A 1 91 ? 38.157 -41.083 34.133 1.00 64.69 91 THR A O 1
ATOM 701 N N . GLU A 1 92 ? 38.462 -41.632 31.975 1.00 56.91 92 GLU A N 1
ATOM 702 C CA . GLU A 1 92 ? 39.928 -41.666 32.004 1.00 56.91 92 GLU A CA 1
ATOM 703 C C . GLU A 1 92 ? 40.485 -40.389 31.353 1.00 56.91 92 GLU A C 1
ATOM 705 O O . GLU A 1 92 ? 40.005 -39.968 30.303 1.00 56.91 92 GLU A O 1
ATOM 710 N N . VAL A 1 93 ? 41.482 -39.754 31.980 1.00 51.69 93 VAL A N 1
ATOM 711 C CA . VAL A 1 93 ? 42.090 -38.495 31.509 1.00 51.69 93 VAL A CA 1
ATOM 712 C C . VAL A 1 93 ? 43.602 -38.671 31.415 1.00 51.69 93 VAL A C 1
ATOM 714 O O . VAL A 1 93 ? 44.243 -39.041 32.400 1.00 51.69 93 VAL A O 1
ATOM 717 N N . HIS A 1 94 ? 44.177 -38.379 30.249 1.00 48.25 94 HIS A N 1
ATOM 718 C CA . HIS A 1 94 ? 45.614 -38.487 29.989 1.00 48.25 94 HIS A CA 1
ATOM 719 C C . HIS A 1 94 ? 46.182 -37.101 29.671 1.00 48.25 94 HIS A C 1
ATOM 721 O O . HIS A 1 94 ? 45.632 -36.394 28.836 1.00 48.25 94 HIS A O 1
ATOM 727 N N . GLY A 1 95 ? 47.266 -36.683 30.329 1.00 41.09 95 GLY A N 1
ATOM 728 C CA . GLY A 1 95 ? 47.877 -35.367 30.096 1.00 41.09 95 GLY A CA 1
ATOM 729 C C . GLY A 1 95 ? 48.887 -35.379 28.945 1.00 41.09 95 GLY A C 1
ATOM 730 O O . GLY A 1 95 ? 49.817 -36.183 28.967 1.00 41.09 95 GLY A O 1
ATOM 731 N N . TYR A 1 96 ? 48.742 -34.460 27.986 1.00 40.78 96 TYR A N 1
ATOM 732 C CA . TYR A 1 96 ? 49.664 -34.288 26.856 1.00 40.78 96 TYR A CA 1
ATOM 733 C C . TYR A 1 96 ? 50.462 -32.962 26.958 1.00 40.78 96 TYR A C 1
ATOM 735 O O . TYR A 1 96 ? 49.907 -31.955 27.408 1.00 40.78 96 TYR A O 1
ATOM 743 N N . PRO A 1 97 ? 51.742 -32.906 26.530 1.00 42.47 97 PRO A N 1
ATOM 744 C CA . PRO A 1 97 ? 52.587 -34.031 26.129 1.00 42.47 97 PRO A CA 1
ATOM 745 C C . PRO A 1 97 ? 53.037 -34.874 27.337 1.00 42.47 97 PRO A C 1
ATOM 747 O O . PRO A 1 97 ? 53.177 -34.332 28.438 1.00 42.47 97 PRO A O 1
ATOM 750 N N . PRO A 1 98 ? 53.298 -36.181 27.151 1.00 39.19 98 PRO A N 1
ATOM 751 C CA . PRO A 1 98 ? 53.718 -37.064 28.233 1.00 39.19 98 PRO A CA 1
ATOM 752 C C . PRO A 1 98 ? 55.065 -36.641 28.838 1.00 39.19 98 PRO A C 1
ATOM 754 O O . PRO A 1 98 ? 56.015 -36.265 28.146 1.00 39.19 98 PRO A O 1
ATOM 757 N N . THR A 1 99 ? 55.162 -36.710 30.164 1.00 36.12 99 THR A N 1
ATOM 758 C CA . THR A 1 99 ? 56.365 -36.324 30.912 1.00 36.12 99 THR A CA 1
ATOM 759 C C . THR A 1 99 ? 57.480 -37.369 30.719 1.00 36.12 99 THR A C 1
ATOM 761 O O . THR A 1 99 ? 57.205 -38.548 30.943 1.00 36.12 99 THR A O 1
ATOM 764 N N . PRO A 1 100 ? 58.738 -37.001 30.382 1.00 43.91 100 PRO A N 1
ATOM 765 C CA . PRO A 1 100 ? 59.312 -35.656 30.333 1.00 43.91 100 PRO A CA 1
ATOM 766 C C . PRO A 1 100 ? 59.651 -35.182 28.900 1.00 43.91 100 PRO A C 1
ATOM 768 O O . PRO A 1 100 ? 60.822 -35.013 28.562 1.00 43.91 100 PRO A O 1
ATOM 771 N N . ALA A 1 101 ? 58.653 -34.927 28.051 1.00 31.33 101 ALA A N 1
ATOM 772 C CA . ALA A 1 101 ? 58.884 -34.259 26.767 1.00 31.33 101 ALA A CA 1
ATOM 773 C C . ALA A 1 101 ? 59.372 -32.804 26.957 1.00 31.33 101 ALA A C 1
ATOM 775 O O . ALA A 1 101 ? 58.660 -31.957 27.506 1.00 31.33 101 ALA A O 1
ATOM 776 N N . THR A 1 102 ? 60.585 -32.497 26.490 1.00 34.34 102 THR A N 1
ATOM 777 C CA . THR A 1 102 ? 61.179 -31.152 26.559 1.00 34.34 102 THR A CA 1
ATOM 778 C C . THR A 1 102 ? 60.444 -30.184 25.630 1.00 34.34 102 THR A C 1
ATOM 780 O O . THR A 1 102 ? 60.404 -30.397 24.420 1.00 34.34 102 THR A O 1
ATOM 783 N N . ARG A 1 103 ? 59.889 -29.089 26.167 1.00 36.09 103 ARG A N 1
ATOM 784 C CA . ARG A 1 103 ? 59.346 -27.994 25.343 1.00 36.09 103 ARG A CA 1
ATOM 785 C C . ARG A 1 103 ? 60.475 -27.054 24.918 1.00 36.09 103 ARG A C 1
ATOM 787 O O . ARG A 1 103 ? 61.289 -26.678 25.755 1.00 36.09 103 ARG A O 1
ATOM 794 N N . TYR A 1 104 ? 60.455 -26.622 23.659 1.00 38.66 104 TYR A N 1
ATOM 795 C CA . TYR A 1 104 ? 61.313 -25.561 23.121 1.00 38.66 104 TYR A CA 1
ATOM 796 C C . TYR A 1 104 ? 60.442 -24.343 22.761 1.00 38.66 104 TYR A C 1
ATOM 798 O O . TYR A 1 104 ? 60.029 -24.217 21.607 1.00 38.66 104 TYR A O 1
ATOM 806 N N . PRO A 1 105 ? 60.084 -23.480 23.734 1.00 40.41 105 PRO A N 1
ATOM 807 C CA . PRO A 1 105 ? 59.164 -22.366 23.497 1.00 40.41 105 PRO A CA 1
ATOM 808 C C . PRO A 1 105 ? 59.735 -21.302 22.546 1.00 40.41 105 PRO A C 1
ATOM 810 O O . PRO A 1 105 ? 58.961 -20.588 21.919 1.00 40.41 105 PRO A O 1
ATOM 813 N N . GLU A 1 106 ? 61.058 -21.241 22.359 1.00 35.72 106 GLU A N 1
ATOM 814 C CA . GLU A 1 106 ? 61.703 -20.313 21.409 1.00 35.72 106 GLU A CA 1
ATOM 815 C C . GLU A 1 106 ? 61.275 -20.516 19.938 1.00 35.72 106 GLU A C 1
ATOM 817 O O . GLU A 1 106 ? 61.512 -19.640 19.110 1.00 35.72 106 GLU A O 1
ATOM 822 N N . LEU A 1 107 ? 60.679 -21.667 19.595 1.00 35.62 107 LEU A N 1
ATOM 823 C CA . LEU A 1 107 ? 60.331 -22.040 18.216 1.00 35.62 107 LEU A CA 1
ATOM 824 C C . LEU A 1 107 ? 58.869 -21.746 17.825 1.00 35.62 107 LEU A C 1
ATOM 826 O O . LEU A 1 107 ? 58.521 -21.926 16.661 1.00 35.62 107 LEU A O 1
ATOM 830 N N . PHE A 1 108 ? 58.021 -21.280 18.752 1.00 34.88 108 PHE A N 1
ATOM 831 C CA . PHE A 1 108 ? 56.608 -20.974 18.485 1.00 34.88 108 PHE A CA 1
ATOM 832 C C . PHE A 1 108 ? 56.170 -19.666 19.172 1.00 34.88 108 PHE A C 1
ATOM 834 O O . PHE A 1 108 ? 56.141 -19.612 20.402 1.00 34.88 108 PHE A O 1
ATOM 841 N N . PRO A 1 109 ? 55.772 -18.614 18.425 1.00 36.78 109 PRO A N 1
ATOM 842 C CA . PRO A 1 109 ? 55.234 -17.386 19.015 1.00 36.78 109 PRO A CA 1
ATOM 843 C C . PRO A 1 109 ? 53.904 -17.640 19.747 1.00 36.78 109 PRO A C 1
ATOM 845 O O . PRO A 1 109 ? 52.905 -18.005 19.135 1.00 36.78 109 PRO A O 1
ATOM 848 N N . THR A 1 110 ? 53.858 -17.415 21.060 1.00 42.69 110 THR A N 1
ATOM 849 C CA . THR A 1 110 ? 52.780 -17.906 21.945 1.00 42.69 110 THR A CA 1
ATOM 850 C C . THR A 1 110 ? 51.477 -17.089 21.956 1.00 42.69 110 THR A C 1
ATOM 852 O O . THR A 1 110 ? 50.664 -17.271 22.858 1.00 42.69 110 THR A O 1
ATOM 855 N N . ASN A 1 111 ? 51.274 -16.161 21.013 1.00 45.66 111 ASN A N 1
ATOM 856 C CA . ASN A 1 111 ? 50.272 -15.088 21.141 1.00 45.66 111 ASN A CA 1
ATOM 857 C C . ASN A 1 111 ? 49.111 -15.110 20.122 1.00 45.66 111 ASN A C 1
ATOM 859 O O . ASN A 1 111 ? 48.418 -14.104 19.981 1.00 45.66 111 ASN A O 1
ATOM 863 N N . VAL A 1 112 ? 48.830 -16.245 19.472 1.00 42.09 112 VAL A N 1
ATOM 864 C CA . VAL A 1 112 ? 47.497 -16.512 18.891 1.00 42.09 112 VAL A CA 1
ATOM 865 C C . VAL A 1 112 ? 47.098 -17.952 19.217 1.00 42.09 112 VAL A C 1
ATOM 867 O O . VAL A 1 112 ? 47.739 -18.884 18.746 1.00 42.09 112 VAL A O 1
ATOM 870 N N . GLY A 1 113 ? 46.048 -18.129 20.027 1.00 43.16 113 GLY A N 1
ATOM 871 C CA . GLY A 1 113 ? 45.521 -19.445 20.414 1.00 43.16 113 GLY A CA 1
ATOM 872 C C . GLY A 1 113 ? 45.511 -19.690 21.926 1.00 43.16 113 GLY A C 1
ATOM 873 O O . GLY A 1 113 ? 46.452 -20.251 22.479 1.00 43.16 113 GLY A O 1
ATOM 874 N N . TYR A 1 114 ? 44.412 -19.318 22.592 1.00 35.84 114 TYR A N 1
ATOM 875 C CA . TYR A 1 114 ? 44.091 -19.818 23.933 1.00 35.84 114 TYR A CA 1
ATOM 876 C C . TYR A 1 114 ? 42.576 -19.970 24.121 1.00 35.84 114 TYR A C 1
ATOM 878 O O . TYR A 1 114 ? 41.905 -19.125 24.713 1.00 35.84 114 TYR A O 1
ATOM 886 N N . ALA A 1 115 ? 42.043 -21.092 23.639 1.00 38.88 115 ALA A N 1
ATOM 887 C CA . ALA A 1 115 ? 40.999 -21.776 24.393 1.00 38.88 115 ALA A CA 1
ATOM 888 C C . ALA A 1 115 ? 41.670 -22.527 25.563 1.00 38.88 115 ALA A C 1
ATOM 890 O O . ALA A 1 115 ? 42.847 -22.883 25.483 1.00 38.88 115 ALA A O 1
ATOM 891 N N . GLY A 1 116 ? 40.944 -22.742 26.663 1.00 39.94 116 GLY A N 1
ATOM 892 C CA . GLY A 1 116 ? 41.477 -23.453 27.830 1.00 39.94 116 GLY A CA 1
ATOM 893 C C . GLY A 1 116 ? 41.834 -24.918 27.536 1.00 39.94 116 GLY A C 1
ATOM 894 O O . GLY A 1 116 ? 41.419 -25.484 26.526 1.00 39.94 116 GLY A O 1
ATOM 895 N N . ALA A 1 117 ? 42.591 -25.543 28.445 1.00 38.69 117 ALA A N 1
ATOM 896 C CA . ALA A 1 117 ? 43.041 -26.929 28.304 1.00 38.69 117 ALA A CA 1
ATOM 897 C C . ALA A 1 117 ? 41.869 -27.895 28.035 1.00 38.69 117 ALA A C 1
ATOM 899 O O . ALA A 1 117 ? 41.037 -28.138 28.908 1.00 38.69 117 ALA A O 1
ATOM 900 N N . THR A 1 118 ? 41.825 -28.439 26.818 1.00 44.41 118 THR A N 1
ATOM 901 C CA . THR A 1 118 ? 40.787 -29.374 26.363 1.00 44.41 118 THR A CA 1
ATOM 902 C C . THR A 1 118 ? 41.086 -30.790 26.887 1.00 44.41 118 THR A C 1
ATOM 904 O O . THR A 1 118 ? 42.246 -31.205 26.835 1.00 44.41 118 THR A O 1
ATOM 907 N N . PRO A 1 119 ? 40.099 -31.550 27.405 1.00 47.81 119 PRO A N 1
ATOM 908 C CA . PRO A 1 119 ? 40.324 -32.899 27.930 1.00 47.81 119 PRO A CA 1
ATOM 909 C C . PRO A 1 119 ? 40.868 -33.895 26.889 1.00 47.81 119 PRO A C 1
ATOM 911 O O . PRO A 1 119 ? 40.164 -34.320 25.972 1.00 47.81 119 PRO A O 1
ATOM 914 N N . THR A 1 120 ? 42.118 -34.328 27.063 1.00 45.78 120 THR A N 1
ATOM 915 C CA . THR A 1 120 ? 42.771 -35.333 26.211 1.00 45.78 120 THR A CA 1
ATOM 916 C C . THR A 1 120 ? 42.488 -36.770 26.675 1.00 45.78 120 THR A C 1
ATOM 918 O O . THR A 1 120 ? 42.698 -37.129 27.838 1.00 45.78 120 THR A O 1
ATOM 921 N N . GLY A 1 121 ? 41.993 -37.590 25.740 1.00 50.59 121 GLY A N 1
ATOM 922 C CA . GLY A 1 121 ? 41.686 -39.014 25.931 1.00 50.59 121 GLY A CA 1
ATOM 923 C C . GLY A 1 121 ? 42.895 -39.938 25.735 1.00 50.59 121 GLY A C 1
ATOM 924 O O . GLY A 1 121 ? 44.035 -39.482 25.659 1.00 50.59 121 GLY A O 1
ATOM 925 N N . THR A 1 122 ? 42.656 -41.249 25.654 1.00 49.03 122 THR A N 1
ATOM 926 C CA . THR A 1 122 ? 43.720 -42.257 25.455 1.00 49.03 122 THR A CA 1
ATOM 927 C C . THR A 1 122 ? 44.367 -42.147 24.063 1.00 49.03 122 THR A C 1
ATOM 929 O O . THR A 1 122 ? 43.683 -41.927 23.069 1.00 49.03 122 THR A O 1
ATOM 932 N N . GLU A 1 123 ? 45.687 -42.326 23.957 1.00 43.91 123 GLU A N 1
ATOM 933 C CA . GLU A 1 123 ? 46.402 -42.272 22.670 1.00 43.91 123 GLU A CA 1
ATOM 934 C C . GLU A 1 123 ? 45.996 -43.416 21.714 1.00 43.91 123 GLU A C 1
ATOM 936 O O . GLU A 1 123 ? 45.836 -44.570 22.123 1.00 43.91 123 GLU A O 1
ATOM 941 N N . ALA A 1 124 ? 45.882 -43.110 20.416 1.00 42.56 124 ALA A N 1
ATOM 942 C CA . ALA A 1 124 ? 45.407 -44.017 19.363 1.00 42.56 124 ALA A CA 1
ATOM 943 C C . ALA A 1 124 ? 46.458 -45.070 18.923 1.00 42.56 124 ALA A C 1
ATOM 945 O O . ALA A 1 124 ? 46.812 -45.177 17.751 1.00 42.56 124 ALA A O 1
ATOM 946 N N . ALA A 1 125 ? 46.969 -45.865 19.870 1.00 45.62 125 ALA A N 1
ATOM 947 C CA . ALA A 1 125 ? 48.033 -46.861 19.668 1.00 45.62 125 ALA A CA 1
ATOM 948 C C . ALA A 1 125 ? 47.542 -48.332 19.721 1.00 45.62 125 ALA A C 1
ATOM 950 O O . ALA A 1 125 ? 48.321 -49.264 19.928 1.00 45.62 125 ALA A O 1
ATOM 951 N N . LEU A 1 126 ? 46.236 -48.568 19.552 1.00 41.81 126 LEU A N 1
ATOM 952 C CA . LEU A 1 126 ? 45.568 -49.833 19.909 1.00 41.81 126 LEU A CA 1
ATOM 953 C C . LEU A 1 126 ? 45.686 -50.978 18.882 1.00 41.81 126 LEU A C 1
ATOM 955 O O . LEU A 1 126 ? 45.144 -52.061 19.103 1.00 41.81 126 LEU A O 1
ATOM 959 N N . ALA A 1 127 ? 46.493 -50.819 17.827 1.00 36.19 127 ALA A N 1
ATOM 960 C CA . ALA A 1 127 ? 46.870 -51.915 16.921 1.00 36.19 127 ALA A CA 1
ATOM 961 C C . ALA A 1 127 ? 47.582 -53.093 17.633 1.00 36.19 127 ALA A C 1
ATOM 963 O O . ALA A 1 127 ? 47.715 -54.172 17.063 1.00 36.19 127 ALA A O 1
ATOM 964 N N . VAL A 1 128 ? 48.025 -52.893 18.881 1.00 37.50 128 VAL A N 1
ATOM 965 C CA . VAL A 1 128 ? 48.674 -53.900 19.740 1.00 37.50 128 VAL A CA 1
ATOM 966 C C . VAL A 1 128 ? 47.664 -54.712 20.579 1.00 37.50 128 VAL A C 1
ATOM 968 O O . VAL A 1 128 ? 48.026 -55.756 21.117 1.00 37.50 128 VAL A O 1
ATOM 971 N N . THR A 1 129 ? 46.406 -54.268 20.712 1.00 40.53 129 THR A N 1
ATOM 972 C CA . THR A 1 129 ? 45.402 -54.899 21.602 1.00 40.53 129 THR A CA 1
ATOM 973 C C . THR A 1 129 ? 44.017 -55.113 20.980 1.00 40.53 129 THR A C 1
ATOM 975 O O . THR A 1 129 ? 43.138 -55.673 21.640 1.00 40.53 129 THR A O 1
ATOM 978 N N . ALA A 1 130 ? 43.805 -54.718 19.720 1.00 39.34 130 ALA A N 1
ATOM 979 C CA . ALA A 1 130 ? 42.597 -55.061 18.973 1.00 39.34 130 ALA A CA 1
ATOM 980 C C . ALA A 1 130 ? 42.403 -56.597 18.885 1.00 39.34 130 ALA A C 1
ATOM 982 O O . ALA A 1 130 ? 43.380 -57.329 18.719 1.00 39.34 130 ALA A O 1
ATOM 983 N N . PRO A 1 131 ? 41.161 -57.115 18.987 1.00 39.88 131 PRO A N 1
ATOM 984 C CA . PRO A 1 131 ? 40.915 -58.557 19.097 1.00 39.88 131 PRO A CA 1
ATOM 985 C C . PRO A 1 131 ? 41.126 -59.352 17.796 1.00 39.88 131 PRO A C 1
ATOM 987 O O . PRO A 1 131 ? 41.216 -60.576 17.859 1.00 39.88 131 PRO A O 1
ATOM 990 N N . GLU A 1 132 ? 41.199 -58.692 16.635 1.00 43.38 132 GLU A N 1
ATOM 991 C CA . GLU A 1 132 ? 41.500 -59.297 15.329 1.00 43.38 132 GLU A CA 1
ATOM 992 C C . GLU A 1 132 ? 42.402 -58.356 14.499 1.00 43.38 132 GLU A C 1
ATOM 994 O O . GLU A 1 132 ? 42.448 -57.148 14.742 1.00 43.38 132 GLU A O 1
ATOM 999 N N . TYR A 1 133 ? 43.136 -58.908 13.524 1.00 36.03 133 TYR A N 1
ATOM 1000 C CA . TYR A 1 133 ? 44.035 -58.145 12.642 1.00 36.03 133 TYR A CA 1
ATOM 1001 C C . TYR A 1 133 ? 43.250 -57.235 11.671 1.00 36.03 133 TYR A C 1
ATOM 1003 O O . TYR A 1 133 ? 42.272 -57.696 11.076 1.00 36.03 133 TYR A O 1
ATOM 1011 N N . PRO A 1 134 ? 43.692 -55.987 11.410 1.00 38.59 134 PRO A N 1
ATOM 1012 C CA . PRO A 1 134 ? 43.089 -55.142 10.381 1.00 38.59 134 PRO A CA 1
ATOM 1013 C C . PRO A 1 134 ? 43.339 -55.711 8.975 1.00 38.59 134 PRO A C 1
ATOM 1015 O O . PRO A 1 134 ? 44.475 -55.777 8.507 1.00 38.59 134 PRO A O 1
ATOM 1018 N N . ILE A 1 135 ? 42.267 -56.089 8.275 1.00 37.16 135 ILE A N 1
ATOM 1019 C CA . ILE A 1 135 ? 42.309 -56.460 6.853 1.00 37.16 135 ILE A CA 1
ATOM 1020 C C . ILE A 1 135 ? 41.955 -55.219 6.020 1.00 37.16 135 ILE A C 1
ATOM 1022 O O . ILE A 1 135 ? 40.836 -54.706 6.081 1.00 37.16 135 ILE A O 1
ATOM 1026 N N . HIS A 1 136 ? 42.927 -54.726 5.250 1.00 42.84 136 HIS A N 1
ATOM 1027 C CA . HIS A 1 136 ? 42.833 -53.468 4.503 1.00 42.84 136 HIS A CA 1
ATOM 1028 C C . HIS A 1 136 ? 41.760 -53.515 3.401 1.00 42.84 136 HIS A C 1
ATOM 1030 O O . HIS A 1 136 ? 41.862 -54.320 2.478 1.00 42.84 136 HIS A O 1
ATOM 1036 N N . THR A 1 137 ? 40.763 -52.621 3.468 1.00 43.62 137 THR A N 1
ATOM 1037 C CA . THR A 1 137 ? 39.725 -52.479 2.418 1.00 43.62 137 THR A CA 1
ATOM 1038 C C . THR A 1 137 ? 39.310 -51.041 2.070 1.00 43.62 137 THR A C 1
ATOM 1040 O O . THR A 1 137 ? 38.790 -50.848 0.977 1.00 43.62 137 THR A O 1
ATOM 1043 N N . ALA A 1 138 ? 39.552 -50.034 2.925 1.00 47.41 138 ALA A N 1
ATOM 1044 C CA . ALA A 1 138 ? 39.344 -48.614 2.580 1.00 47.41 138 ALA A CA 1
ATOM 1045 C C . ALA A 1 138 ? 40.152 -47.654 3.479 1.00 47.41 138 ALA A C 1
ATOM 1047 O O . ALA A 1 138 ? 41.066 -46.982 3.011 1.00 47.41 138 ALA A O 1
ATOM 1048 N N . ALA A 1 139 ? 39.854 -47.616 4.783 1.00 53.31 139 ALA A N 1
ATOM 1049 C CA . ALA A 1 139 ? 40.543 -46.748 5.740 1.00 53.31 139 ALA A CA 1
ATOM 1050 C C . ALA A 1 139 ? 41.865 -47.391 6.219 1.00 53.31 139 ALA A C 1
ATOM 1052 O O . ALA A 1 139 ? 41.831 -48.516 6.723 1.00 53.31 139 ALA A O 1
ATOM 1053 N N . PRO A 1 140 ? 43.031 -46.721 6.115 1.00 43.31 140 PRO A N 1
ATOM 1054 C CA . PRO A 1 140 ? 44.336 -47.366 6.316 1.00 43.31 140 PRO A CA 1
ATOM 1055 C C . PRO A 1 140 ? 44.674 -47.758 7.768 1.00 43.31 140 PRO A C 1
ATOM 1057 O O . PRO A 1 140 ? 45.662 -48.464 7.976 1.00 43.31 140 PRO A O 1
ATOM 1060 N N . HIS A 1 141 ? 43.888 -47.320 8.761 1.00 50.03 141 HIS A N 1
ATOM 1061 C CA . HIS A 1 141 ? 44.208 -47.460 10.193 1.00 50.03 141 HIS A CA 1
ATOM 1062 C C . HIS A 1 141 ? 43.043 -47.945 11.083 1.00 50.03 141 HIS A C 1
ATOM 1064 O O . HIS A 1 141 ? 43.192 -47.964 12.302 1.00 50.03 141 HIS A O 1
ATOM 1070 N N . LEU A 1 142 ? 41.893 -48.336 10.516 1.00 51.41 142 LEU A N 1
ATOM 1071 C CA . LEU A 1 142 ? 40.708 -48.748 11.289 1.00 51.41 142 LEU A CA 1
ATOM 1072 C C . LEU A 1 142 ? 40.449 -50.256 11.173 1.00 51.41 142 LEU A C 1
ATOM 1074 O O . LEU A 1 142 ? 40.516 -50.819 10.079 1.00 51.41 142 LEU A O 1
ATOM 1078 N N . VAL A 1 143 ? 40.093 -50.911 12.283 1.00 53.09 143 VAL A N 1
ATOM 1079 C CA . VAL A 1 143 ? 39.629 -52.305 12.262 1.00 53.09 143 VAL A CA 1
ATOM 1080 C C . VAL A 1 143 ? 38.138 -52.300 11.934 1.00 53.09 143 VAL A C 1
ATOM 1082 O O . VAL A 1 143 ? 37.337 -51.710 12.659 1.00 53.09 143 VAL A O 1
ATOM 1085 N N . ARG A 1 144 ? 37.732 -52.967 10.845 1.00 56.47 144 ARG A N 1
ATOM 1086 C CA . ARG A 1 144 ? 36.305 -53.160 10.541 1.00 56.47 144 ARG A CA 1
ATOM 1087 C C . ARG A 1 144 ? 35.655 -53.939 11.699 1.00 56.47 144 ARG A C 1
ATOM 1089 O O . ARG A 1 144 ? 36.139 -55.031 11.995 1.00 56.47 144 ARG A O 1
ATOM 1096 N N . PRO A 1 145 ? 34.589 -53.429 12.351 1.00 55.91 145 PRO A N 1
ATOM 1097 C CA . PRO A 1 145 ? 33.967 -54.121 13.478 1.00 55.91 145 PRO A CA 1
ATOM 1098 C C . PRO A 1 145 ? 33.563 -55.557 13.124 1.00 55.91 145 PRO A C 1
ATOM 1100 O O . PRO A 1 145 ? 32.973 -55.799 12.067 1.00 55.91 145 PRO A O 1
ATOM 1103 N N . VAL A 1 146 ? 33.879 -56.509 14.009 1.00 51.19 146 VAL A N 1
ATOM 1104 C CA . VAL A 1 146 ? 33.627 -57.942 13.793 1.00 51.19 146 VAL A CA 1
ATOM 1105 C C . VAL A 1 146 ? 32.125 -58.212 13.890 1.00 51.19 146 VAL A C 1
ATOM 1107 O O . VAL A 1 146 ? 31.574 -58.468 14.959 1.00 51.19 146 VAL A O 1
ATOM 1110 N N . TRP A 1 147 ? 31.453 -58.140 12.744 1.00 52.00 147 TRP A N 1
ATOM 1111 C CA . TRP A 1 147 ? 30.004 -58.267 12.587 1.00 52.00 147 TRP A CA 1
ATOM 1112 C C . TRP A 1 147 ? 29.535 -59.720 12.841 1.00 52.00 147 TRP A C 1
ATOM 1114 O O . TRP A 1 147 ? 29.202 -60.477 11.930 1.00 52.00 147 TRP A O 1
ATOM 1124 N N . LYS A 1 148 ? 29.514 -60.135 14.114 1.00 47.97 148 LYS A N 1
ATOM 1125 C CA . LYS A 1 148 ? 28.850 -61.360 14.596 1.00 47.97 148 LYS A CA 1
ATOM 1126 C C . LYS A 1 148 ? 27.383 -61.051 14.865 1.00 47.97 148 LYS A C 1
ATOM 1128 O O . LYS A 1 148 ? 27.000 -60.716 15.981 1.00 47.97 148 LYS A O 1
ATOM 1133 N N . VAL A 1 149 ? 26.578 -61.114 13.810 1.00 51.16 149 VAL A N 1
ATOM 1134 C CA . VAL A 1 149 ? 25.183 -60.672 13.866 1.00 51.16 149 VAL A CA 1
ATOM 1135 C C . VAL A 1 149 ? 24.272 -61.548 14.714 1.00 51.16 149 VAL A C 1
ATOM 1137 O O . VAL A 1 149 ? 24.445 -62.759 14.836 1.00 51.16 149 VAL A O 1
ATOM 1140 N N . ILE A 1 150 ? 23.206 -60.895 15.171 1.00 54.56 150 ILE A N 1
ATOM 1141 C CA . ILE A 1 150 ? 21.994 -61.506 15.717 1.00 54.56 150 ILE A CA 1
ATOM 1142 C C . ILE A 1 150 ? 21.149 -62.160 14.593 1.00 54.56 150 ILE A C 1
ATOM 1144 O O . ILE A 1 150 ? 20.537 -63.198 14.825 1.00 54.56 150 ILE A O 1
ATOM 1148 N N . GLU A 1 151 ? 21.168 -61.606 13.370 1.00 54.53 151 GLU A N 1
ATOM 1149 C CA . GLU A 1 151 ? 20.573 -62.165 12.138 1.00 54.53 151 GLU A CA 1
ATOM 1150 C C . GLU A 1 151 ? 21.502 -61.903 10.927 1.00 54.53 151 GLU A C 1
ATOM 1152 O O . GLU A 1 151 ? 21.980 -60.775 10.798 1.00 54.53 151 GLU A O 1
ATOM 1157 N N . PRO A 1 152 ? 21.787 -62.879 10.036 1.00 52.59 152 PRO A N 1
ATOM 1158 C CA . PRO A 1 152 ? 22.700 -62.681 8.899 1.00 52.59 152 PRO A CA 1
ATOM 1159 C C . PRO A 1 152 ? 22.261 -61.516 7.987 1.00 52.59 152 PRO A C 1
ATOM 1161 O O . PRO A 1 152 ? 21.056 -61.306 7.829 1.00 52.59 152 PRO A O 1
ATOM 1164 N N . PRO A 1 153 ? 23.209 -60.767 7.381 1.00 56.41 153 PRO A N 1
ATOM 1165 C CA . PRO A 1 153 ? 22.883 -59.590 6.579 1.00 56.41 153 PRO A CA 1
ATOM 1166 C C . PRO A 1 153 ? 22.023 -59.964 5.368 1.00 56.41 153 PRO A C 1
ATOM 1168 O O . PRO A 1 153 ? 22.231 -61.001 4.734 1.00 56.41 153 PRO A O 1
ATOM 1171 N N . LYS A 1 154 ? 21.056 -59.105 5.053 1.00 55.81 154 LYS A N 1
ATOM 1172 C CA . LYS A 1 154 ? 20.098 -59.279 3.956 1.00 55.81 154 LYS A CA 1
ATOM 1173 C C . LYS A 1 154 ? 20.673 -58.812 2.622 1.00 55.81 154 LYS A C 1
ATOM 1175 O O . LYS A 1 154 ? 20.258 -59.326 1.585 1.00 55.81 154 LYS A O 1
ATOM 1180 N N . SER A 1 155 ? 21.625 -57.876 2.637 1.00 57.03 155 SER A N 1
ATOM 1181 C CA . SER A 1 155 ? 22.307 -57.386 1.437 1.00 57.03 155 SER A CA 1
ATOM 1182 C C . SER A 1 155 ? 23.725 -57.954 1.273 1.00 57.03 155 SER A C 1
ATOM 1184 O O . SER A 1 155 ? 24.516 -58.046 2.216 1.00 57.03 155 SER A O 1
ATOM 1186 N N . HIS A 1 156 ? 24.091 -58.292 0.033 1.00 55.34 156 HIS A N 1
ATOM 1187 C CA . HIS A 1 156 ? 25.493 -58.461 -0.346 1.00 55.34 156 HIS A CA 1
ATOM 1188 C C . HIS A 1 156 ? 26.112 -57.076 -0.574 1.00 55.34 156 HIS A C 1
ATOM 1190 O O . HIS A 1 156 ? 25.950 -56.506 -1.649 1.00 55.34 156 HIS A O 1
ATOM 1196 N N . GLY A 1 157 ? 26.835 -56.552 0.419 1.00 63.69 157 GLY A N 1
ATOM 1197 C CA . GLY A 1 157 ? 27.634 -55.329 0.256 1.00 63.69 157 GLY A CA 1
ATOM 1198 C C . GLY A 1 157 ? 27.530 -54.289 1.371 1.00 63.69 157 GLY A C 1
ATOM 1199 O O . GLY A 1 157 ? 28.208 -53.270 1.271 1.00 63.69 157 GLY A O 1
ATOM 1200 N N . PHE A 1 158 ? 26.738 -54.520 2.426 1.00 79.50 158 PHE A N 1
ATOM 1201 C CA . PHE A 1 158 ? 26.609 -53.565 3.532 1.00 79.50 158 PHE A CA 1
ATOM 1202 C C . PHE A 1 158 ? 27.970 -53.134 4.112 1.00 79.50 158 PHE A C 1
ATOM 1204 O O . PHE A 1 158 ? 28.803 -53.973 4.477 1.00 79.50 158 PHE A O 1
ATOM 1211 N N . ASP A 1 159 ? 28.170 -51.822 4.261 1.00 82.12 159 ASP A N 1
ATOM 1212 C CA . ASP A 1 159 ? 29.333 -51.227 4.919 1.00 82.12 159 ASP A CA 1
ATOM 1213 C C . ASP A 1 159 ? 28.902 -50.268 6.035 1.00 82.12 159 ASP A C 1
ATOM 1215 O O . ASP A 1 159 ? 28.323 -49.208 5.791 1.00 82.12 159 ASP A O 1
ATOM 1219 N N . ILE A 1 160 ? 29.226 -50.647 7.273 1.00 83.88 160 ILE A N 1
ATOM 1220 C CA . ILE A 1 160 ? 28.919 -49.879 8.482 1.00 83.88 160 ILE A CA 1
ATOM 1221 C C . ILE A 1 160 ? 29.585 -48.499 8.472 1.00 83.88 160 ILE A C 1
ATOM 1223 O O . ILE A 1 160 ? 28.980 -47.540 8.944 1.00 83.88 160 ILE A O 1
ATOM 1227 N N . PHE A 1 161 ? 30.775 -48.368 7.873 1.00 81.31 161 PHE A N 1
ATOM 1228 C CA . PHE A 1 161 ? 31.503 -47.099 7.839 1.00 81.31 161 PHE A CA 1
ATOM 1229 C C . PHE A 1 161 ? 30.786 -46.019 7.025 1.00 81.31 161 PHE A C 1
ATOM 1231 O O . PHE A 1 161 ? 30.992 -44.841 7.295 1.00 81.31 161 PHE A O 1
ATOM 1238 N N . LYS A 1 162 ? 29.914 -46.399 6.080 1.00 86.88 162 LYS A N 1
ATOM 1239 C CA . LYS A 1 162 ? 29.086 -45.461 5.301 1.00 86.88 162 LYS A CA 1
ATOM 1240 C C . LYS A 1 162 ? 27.744 -45.138 5.967 1.00 86.88 162 LYS A C 1
ATOM 1242 O O . LYS A 1 162 ? 27.057 -44.223 5.527 1.00 86.88 162 LYS A O 1
ATOM 1247 N N . LYS A 1 163 ? 27.362 -45.865 7.026 1.00 90.88 163 LYS A N 1
ATOM 1248 C CA . LYS A 1 163 ? 26.072 -45.733 7.733 1.00 90.88 163 LYS A CA 1
ATOM 1249 C C . LYS A 1 163 ? 26.160 -44.952 9.046 1.00 90.88 163 LYS A C 1
ATOM 1251 O O . LYS A 1 163 ? 25.288 -45.071 9.901 1.00 90.88 163 LYS A O 1
ATOM 1256 N N . TRP A 1 164 ? 27.184 -44.112 9.195 1.00 90.94 164 TRP A N 1
ATOM 1257 C CA . TRP A 1 164 ? 27.377 -43.239 10.358 1.00 90.94 164 TRP A CA 1
ATOM 1258 C C . TRP A 1 164 ? 27.091 -41.755 10.071 1.00 90.94 164 TRP A C 1
ATOM 1260 O O . TRP A 1 164 ? 27.480 -40.897 10.859 1.00 90.94 164 TRP A O 1
ATOM 1270 N N . GLY A 1 165 ? 26.420 -41.424 8.958 1.00 91.00 165 GLY A N 1
ATOM 1271 C CA . GLY A 1 165 ? 26.109 -40.035 8.587 1.00 91.00 165 GLY A CA 1
ATOM 1272 C C . GLY A 1 165 ? 27.375 -39.172 8.530 1.00 91.00 165 GLY A C 1
ATOM 1273 O O . GLY A 1 165 ? 28.387 -39.604 7.978 1.00 91.00 165 GLY A O 1
ATOM 1274 N N . ASN A 1 166 ? 27.366 -38.000 9.169 1.00 88.94 166 ASN A N 1
ATOM 1275 C CA . ASN A 1 166 ? 28.551 -37.136 9.287 1.00 88.94 166 ASN A CA 1
ATOM 1276 C C . ASN A 1 166 ? 29.712 -37.750 10.104 1.00 88.94 166 ASN A C 1
ATOM 1278 O O . ASN A 1 166 ? 30.818 -37.215 10.072 1.00 88.94 166 ASN A O 1
ATOM 1282 N N . LEU A 1 167 ? 29.492 -38.831 10.862 1.00 86.50 167 LEU A N 1
ATOM 1283 C CA . LEU A 1 167 ? 30.540 -39.532 11.619 1.00 86.50 167 LEU A CA 1
ATOM 1284 C C . LEU A 1 167 ? 31.212 -40.653 10.803 1.00 86.50 167 LEU A C 1
ATOM 1286 O O . LEU A 1 167 ? 32.103 -41.339 11.305 1.00 86.50 167 LEU A O 1
ATOM 1290 N N . SER A 1 168 ? 30.799 -40.840 9.546 1.00 85.69 168 SER A N 1
ATOM 1291 C CA . SER A 1 168 ? 31.464 -41.734 8.593 1.00 85.69 168 SER A CA 1
ATOM 1292 C C . SER A 1 168 ? 32.906 -41.260 8.348 1.00 85.69 168 SER A C 1
ATOM 1294 O O . SER A 1 168 ? 33.107 -40.061 8.130 1.00 85.69 168 SER A O 1
ATOM 1296 N N . PRO A 1 169 ? 33.921 -42.146 8.346 1.00 76.69 169 PRO A N 1
ATOM 1297 C CA . PRO A 1 169 ? 35.230 -41.832 7.773 1.00 76.69 169 PRO A CA 1
ATOM 1298 C C . PRO A 1 169 ? 35.092 -41.395 6.308 1.00 76.69 169 PRO A C 1
ATOM 1300 O O . PRO A 1 169 ? 34.138 -41.793 5.638 1.00 76.69 169 PRO A O 1
ATOM 1303 N N . TRP A 1 170 ? 36.046 -40.612 5.798 1.00 79.75 170 TRP A N 1
ATOM 1304 C CA . TRP A 1 170 ? 36.027 -40.203 4.392 1.00 79.75 170 TRP A CA 1
ATOM 1305 C C . TRP A 1 170 ? 36.009 -41.409 3.450 1.00 79.75 170 TRP A C 1
ATOM 1307 O O . TRP A 1 170 ? 36.760 -42.371 3.639 1.00 79.75 170 TRP A O 1
ATOM 1317 N N . TYR A 1 171 ? 35.194 -41.321 2.403 1.00 79.00 171 TYR A N 1
ATOM 1318 C CA . TYR A 1 171 ? 35.237 -42.224 1.265 1.00 79.00 171 TYR A CA 1
ATOM 1319 C C . TYR A 1 171 ? 34.912 -41.461 -0.021 1.00 79.00 171 TYR A C 1
ATOM 1321 O O . TYR A 1 171 ? 34.098 -40.540 -0.016 1.00 79.00 171 TYR A O 1
ATOM 1329 N N . SER A 1 172 ? 35.521 -41.892 -1.122 1.00 75.19 172 SER A N 1
ATOM 1330 C CA . SER A 1 172 ? 35.178 -41.441 -2.471 1.00 75.19 172 SER A CA 1
ATOM 1331 C C . SER A 1 172 ? 33.753 -41.900 -2.819 1.00 75.19 172 SER A C 1
ATOM 1333 O O . SER A 1 172 ? 33.433 -43.091 -2.684 1.00 75.19 172 SER A O 1
ATOM 1335 N N . ASN A 1 173 ? 32.879 -40.967 -3.198 1.00 85.75 173 ASN A N 1
ATOM 1336 C CA . ASN A 1 173 ? 31.535 -41.271 -3.691 1.00 85.75 173 ASN A CA 1
ATOM 1337 C C . ASN A 1 173 ? 31.628 -42.010 -5.037 1.00 85.75 173 ASN A C 1
ATOM 1339 O O . ASN A 1 173 ? 32.567 -41.806 -5.805 1.00 85.75 173 ASN A O 1
ATOM 1343 N N . ASP A 1 174 ? 30.642 -42.856 -5.355 1.00 83.75 174 ASP A N 1
ATOM 1344 C CA . ASP A 1 174 ? 30.574 -43.410 -6.711 1.00 83.75 174 ASP A CA 1
ATOM 1345 C C . ASP A 1 174 ? 30.334 -42.270 -7.706 1.00 83.75 174 ASP A C 1
ATOM 1347 O O . ASP A 1 174 ? 29.582 -41.336 -7.409 1.00 83.75 174 ASP A O 1
ATOM 1351 N N . ARG A 1 175 ? 30.934 -42.351 -8.894 1.00 83.62 175 ARG A N 1
ATOM 1352 C CA . ARG A 1 175 ? 30.797 -41.323 -9.930 1.00 83.62 175 ARG A CA 1
ATOM 1353 C C . ARG A 1 175 ? 29.335 -40.973 -10.248 1.00 83.62 175 ARG A C 1
ATOM 1355 O O . ARG A 1 175 ? 29.049 -39.806 -10.476 1.00 83.62 175 ARG A O 1
ATOM 1362 N N . THR A 1 176 ? 28.422 -41.947 -10.157 1.00 88.12 176 THR A N 1
ATOM 1363 C CA . THR A 1 176 ? 26.976 -41.804 -10.407 1.00 88.12 176 THR A CA 1
ATOM 1364 C C . THR A 1 176 ? 26.154 -41.228 -9.246 1.00 88.12 176 THR A C 1
ATOM 1366 O O . THR A 1 176 ? 24.962 -40.975 -9.424 1.00 88.12 176 THR A O 1
ATOM 1369 N N . THR A 1 177 ? 26.752 -40.980 -8.071 1.00 88.00 177 THR A N 1
ATOM 1370 C CA . THR A 1 177 ? 26.031 -40.690 -6.807 1.00 88.00 177 THR A CA 1
ATOM 1371 C C . THR A 1 177 ? 25.028 -39.532 -6.907 1.00 88.00 177 THR A C 1
ATOM 1373 O O . THR A 1 177 ? 23.957 -39.606 -6.311 1.00 88.00 177 THR A O 1
ATOM 1376 N N . PHE A 1 178 ? 25.333 -38.483 -7.680 1.00 91.25 178 PHE A N 1
ATOM 1377 C CA . PHE A 1 178 ? 24.456 -37.313 -7.856 1.00 91.25 178 PHE A CA 1
ATOM 1378 C C . PHE A 1 178 ? 23.706 -37.283 -9.203 1.00 91.25 178 PHE A C 1
ATOM 1380 O O . PHE A 1 178 ? 23.215 -36.231 -9.607 1.00 91.25 178 PHE A O 1
ATOM 1387 N N . GLY A 1 179 ? 23.611 -38.419 -9.904 1.00 86.69 179 GLY A N 1
ATOM 1388 C CA . GLY A 1 179 ? 22.839 -38.572 -11.147 1.00 86.69 179 GLY A CA 1
ATOM 1389 C C . GLY A 1 179 ? 23.578 -38.235 -12.450 1.00 86.69 179 GLY A C 1
ATOM 1390 O O . GLY A 1 179 ? 22.984 -38.347 -13.520 1.00 86.69 179 GLY A O 1
ATOM 1391 N N . LEU A 1 180 ? 24.861 -37.862 -12.389 1.00 88.56 180 LEU A N 1
ATOM 1392 C CA . LEU A 1 180 ? 25.748 -37.719 -13.554 1.00 88.56 180 LEU A CA 1
ATOM 1393 C C . LEU A 1 180 ? 26.726 -38.893 -13.626 1.00 88.56 180 LEU A C 1
ATOM 1395 O O . LEU A 1 180 ? 27.241 -39.302 -12.598 1.00 88.56 180 LEU A O 1
ATOM 1399 N N . ASP A 1 181 ? 27.054 -39.392 -14.818 1.00 89.00 181 ASP A N 1
ATOM 1400 C CA . ASP A 1 181 ? 28.072 -40.441 -14.997 1.00 89.00 181 ASP A CA 1
ATOM 1401 C C . ASP A 1 181 ? 29.419 -39.832 -15.443 1.00 89.00 181 ASP A C 1
ATOM 1403 O O . ASP A 1 181 ? 29.792 -39.913 -16.613 1.00 89.00 181 ASP A O 1
ATOM 1407 N N . SER A 1 182 ? 30.124 -39.154 -14.524 1.00 84.44 182 SER A N 1
ATOM 1408 C CA . SER A 1 182 ? 31.301 -38.314 -14.832 1.00 84.44 182 SER A CA 1
ATOM 1409 C C . SER A 1 182 ? 32.515 -38.581 -13.932 1.00 84.44 182 SER A C 1
ATOM 1411 O O . SER A 1 182 ? 32.370 -38.816 -12.735 1.00 84.44 182 SER A O 1
ATOM 1413 N N . SER A 1 183 ? 33.727 -38.505 -14.496 1.00 76.69 183 SER A N 1
ATOM 1414 C CA . SER A 1 183 ? 34.986 -38.652 -13.745 1.00 76.69 183 SER A CA 1
ATOM 1415 C C . SER A 1 183 ? 35.298 -37.411 -12.881 1.00 76.69 183 SER A C 1
ATOM 1417 O O . SER A 1 183 ? 35.038 -36.283 -13.325 1.00 76.69 183 SER A O 1
ATOM 1419 N N . PRO A 1 184 ? 35.929 -37.575 -11.696 1.00 68.50 184 PRO A N 1
ATOM 1420 C CA . PRO A 1 184 ? 36.569 -36.470 -10.973 1.00 68.50 184 PRO A CA 1
ATOM 1421 C C . PRO A 1 184 ? 37.709 -35.801 -11.758 1.00 68.50 184 PRO A C 1
ATOM 1423 O O . PRO A 1 184 ? 38.042 -34.641 -11.507 1.00 68.50 184 PRO A O 1
ATOM 1426 N N . GLU A 1 185 ? 38.309 -36.508 -12.718 1.00 72.88 185 GLU A N 1
ATOM 1427 C CA . GLU A 1 185 ? 39.319 -35.964 -13.630 1.00 72.88 185 GLU A CA 1
ATOM 1428 C C . GLU A 1 185 ? 38.686 -34.927 -14.581 1.00 72.88 185 GLU A C 1
ATOM 1430 O O . GLU A 1 185 ? 37.498 -35.042 -14.910 1.00 72.88 185 GLU A O 1
ATOM 1435 N N . PRO A 1 186 ? 39.411 -33.874 -15.004 1.00 70.19 186 PRO A N 1
ATOM 1436 C CA . PRO A 1 186 ? 38.900 -32.936 -16.001 1.00 70.19 186 PRO A CA 1
ATOM 1437 C C . PRO A 1 186 ? 38.683 -33.654 -17.350 1.00 70.19 186 PRO A C 1
ATOM 1439 O O . PRO A 1 186 ? 39.485 -34.520 -17.698 1.00 70.19 186 PRO A O 1
ATOM 1442 N N . PRO A 1 187 ? 37.644 -33.305 -18.136 1.00 79.50 187 PRO A N 1
ATOM 1443 C CA . PRO A 1 187 ? 37.438 -33.897 -19.460 1.00 79.50 187 PRO A CA 1
ATOM 1444 C C . PRO A 1 187 ? 38.641 -33.663 -20.386 1.00 79.50 187 PRO A C 1
ATOM 1446 O O . PRO A 1 187 ? 39.218 -32.581 -20.343 1.00 79.50 187 PRO A O 1
ATOM 1449 N N . ASP A 1 188 ? 38.958 -34.609 -21.280 1.00 77.06 188 ASP A N 1
ATOM 1450 C CA . ASP A 1 188 ? 40.155 -34.594 -22.156 1.00 77.06 188 ASP A CA 1
ATOM 1451 C C . ASP A 1 188 ? 40.414 -33.269 -22.904 1.00 77.06 188 ASP A C 1
ATOM 1453 O O . ASP A 1 188 ? 41.550 -32.925 -23.229 1.00 77.06 188 ASP A O 1
ATOM 1457 N N . THR A 1 189 ? 39.354 -32.519 -23.217 1.00 80.00 189 THR A N 1
ATOM 1458 C CA . THR A 1 189 ? 39.420 -31.228 -23.917 1.00 80.00 189 THR A CA 1
ATOM 1459 C C . THR A 1 189 ? 39.748 -30.037 -23.012 1.00 80.00 189 THR A C 1
ATOM 1461 O O . THR A 1 189 ? 39.883 -28.927 -23.533 1.00 80.00 189 THR A O 1
ATOM 1464 N N . CYS A 1 190 ? 39.835 -30.230 -21.695 1.00 77.19 190 CYS A N 1
ATOM 1465 C CA . CYS A 1 190 ? 39.830 -29.192 -20.666 1.00 77.19 190 CYS A CA 1
ATOM 1466 C C . CYS A 1 190 ? 41.008 -29.307 -19.685 1.00 77.19 190 CYS A C 1
ATOM 1468 O O . CYS A 1 190 ? 41.547 -30.383 -19.443 1.00 77.19 190 CYS A O 1
ATOM 1470 N N . GLN A 1 191 ? 41.393 -28.183 -19.079 1.00 72.50 191 GLN A N 1
ATOM 1471 C CA . GLN A 1 191 ? 42.446 -28.098 -18.064 1.00 72.50 191 GLN A CA 1
ATOM 1472 C C . GLN A 1 191 ? 41.963 -27.277 -16.868 1.00 72.50 191 GLN A C 1
ATOM 1474 O O . GLN A 1 191 ? 41.294 -26.260 -17.052 1.00 72.50 191 GLN A O 1
ATOM 1479 N N . ILE A 1 192 ? 42.321 -27.703 -15.652 1.00 70.69 192 ILE A N 1
ATOM 1480 C CA . ILE A 1 192 ? 42.046 -26.939 -14.429 1.00 70.69 192 ILE A CA 1
ATOM 1481 C C . ILE A 1 192 ? 42.972 -25.718 -14.403 1.00 70.69 192 ILE A C 1
ATOM 1483 O O . ILE A 1 192 ? 44.191 -25.863 -14.334 1.00 70.69 192 ILE A O 1
ATOM 1487 N N . ILE A 1 193 ? 42.377 -24.527 -14.465 1.00 73.75 193 ILE A N 1
ATOM 1488 C CA . ILE A 1 193 ? 43.062 -23.225 -14.390 1.00 73.75 193 ILE A CA 1
ATOM 1489 C C . ILE A 1 193 ? 42.941 -22.577 -13.005 1.00 73.75 193 ILE A C 1
ATOM 1491 O O . ILE A 1 193 ? 43.762 -21.737 -12.644 1.00 73.75 193 ILE A O 1
ATOM 1495 N N . GLY A 1 194 ? 41.953 -23.002 -12.215 1.00 72.19 194 GLY A N 1
ATOM 1496 C CA . GLY A 1 194 ? 41.723 -22.547 -10.848 1.00 72.19 194 GLY A CA 1
ATOM 1497 C C . GLY A 1 194 ? 41.026 -23.622 -10.014 1.00 72.19 194 GLY A C 1
ATOM 1498 O O . GLY A 1 194 ? 40.239 -24.409 -10.540 1.00 72.19 194 GLY A O 1
ATOM 1499 N N . LEU A 1 195 ? 41.317 -23.679 -8.717 1.00 76.75 195 LEU A N 1
ATOM 1500 C CA . LEU A 1 195 ? 40.711 -24.632 -7.789 1.00 76.75 195 LEU A CA 1
ATOM 1501 C C . LEU A 1 195 ? 40.474 -23.982 -6.423 1.00 76.75 195 LEU A C 1
ATOM 1503 O O . LEU A 1 195 ? 41.421 -23.564 -5.756 1.00 76.75 195 LEU A O 1
ATOM 1507 N N . HIS A 1 196 ? 39.219 -23.972 -5.974 1.00 86.00 196 HIS A N 1
ATOM 1508 C CA . HIS A 1 196 ? 38.881 -23.705 -4.575 1.00 86.00 196 HIS A CA 1
ATOM 1509 C C . HIS A 1 196 ? 38.519 -25.020 -3.887 1.00 86.00 196 HIS A C 1
ATOM 1511 O O . HIS A 1 196 ? 37.678 -25.769 -4.383 1.00 86.00 196 HIS A O 1
ATOM 1517 N N . LEU A 1 197 ? 39.151 -25.293 -2.751 1.00 81.19 197 LEU A N 1
ATOM 1518 C CA . LEU A 1 197 ? 38.910 -26.461 -1.917 1.00 81.19 197 LEU A CA 1
ATOM 1519 C C . LEU A 1 197 ? 38.331 -26.017 -0.573 1.00 81.19 197 LEU A C 1
ATOM 1521 O O . LEU A 1 197 ? 39.049 -25.459 0.257 1.00 81.19 197 LEU A O 1
ATOM 1525 N N . LEU A 1 198 ? 37.055 -26.322 -0.345 1.00 90.50 198 LEU A N 1
ATOM 1526 C CA . LEU A 1 198 ? 36.434 -26.243 0.974 1.00 90.50 198 LEU A CA 1
ATOM 1527 C C . LEU A 1 198 ? 36.477 -27.644 1.592 1.00 90.50 198 LEU A C 1
ATOM 1529 O O . LEU A 1 198 ? 35.846 -28.566 1.070 1.00 90.50 198 LEU A O 1
ATOM 1533 N N . HIS A 1 199 ? 37.232 -27.826 2.678 1.00 83.31 199 HIS A N 1
ATOM 1534 C CA . HIS A 1 199 ? 37.365 -29.127 3.336 1.00 83.31 199 HIS A CA 1
ATOM 1535 C C . HIS A 1 199 ? 36.906 -29.112 4.794 1.00 83.31 199 HIS A C 1
ATOM 1537 O O . HIS A 1 199 ? 37.060 -28.124 5.510 1.00 83.31 199 HIS A O 1
ATOM 1543 N N . ARG A 1 200 ? 36.354 -30.236 5.257 1.00 82.94 200 ARG A N 1
ATOM 1544 C CA . ARG A 1 200 ? 36.022 -30.443 6.670 1.00 82.94 200 ARG A CA 1
ATOM 1545 C C . ARG A 1 200 ? 37.228 -30.984 7.433 1.00 82.94 200 ARG A C 1
ATOM 1547 O O . ARG A 1 200 ? 38.034 -31.720 6.867 1.00 82.94 200 ARG A O 1
ATOM 1554 N N . HIS A 1 201 ? 37.306 -30.711 8.734 1.00 68.00 201 HIS A N 1
ATOM 1555 C CA . HIS A 1 201 ? 38.224 -31.425 9.625 1.00 68.00 201 HIS A CA 1
ATOM 1556 C C . HIS A 1 201 ? 38.143 -32.963 9.499 1.00 68.00 201 HIS A C 1
ATOM 1558 O O . HIS A 1 201 ? 37.097 -33.542 9.179 1.00 68.00 201 HIS A O 1
ATOM 1564 N N . GLY A 1 202 ? 39.249 -33.643 9.810 1.00 59.59 202 GLY A N 1
ATOM 1565 C CA . GLY A 1 202 ? 39.326 -35.109 9.830 1.00 59.59 202 GLY A CA 1
ATOM 1566 C C . GLY A 1 202 ? 38.560 -35.770 10.984 1.00 59.59 202 GLY A C 1
ATOM 1567 O O . GLY A 1 202 ? 37.774 -35.133 11.689 1.00 59.59 202 GLY A O 1
ATOM 1568 N N . ALA A 1 203 ? 38.774 -37.076 11.169 1.00 57.06 203 ALA A N 1
ATOM 1569 C CA . ALA A 1 203 ? 38.144 -37.831 12.251 1.00 57.06 203 ALA A CA 1
ATOM 1570 C C . ALA A 1 203 ? 38.646 -37.360 13.625 1.00 57.06 203 ALA A C 1
ATOM 1572 O O . ALA A 1 203 ? 39.837 -37.084 13.793 1.00 57.06 203 ALA A O 1
ATOM 1573 N N . ARG A 1 204 ? 37.726 -37.256 14.592 1.00 62.91 204 ARG A N 1
ATOM 1574 C CA . ARG A 1 204 ? 37.972 -36.620 15.893 1.00 62.91 204 ARG A CA 1
ATOM 1575 C C . ARG A 1 204 ? 37.182 -37.229 17.049 1.00 62.91 204 ARG A C 1
ATOM 1577 O O . ARG A 1 204 ? 36.244 -37.999 16.837 1.00 62.91 204 ARG A O 1
ATOM 1584 N N . TYR A 1 205 ? 37.513 -36.800 18.263 1.00 62.03 205 TYR A N 1
ATOM 1585 C CA . TYR A 1 205 ? 36.711 -37.028 19.467 1.00 62.03 205 TYR A CA 1
ATOM 1586 C C . TYR A 1 205 ? 35.323 -36.335 19.439 1.00 62.03 205 TYR A C 1
ATOM 1588 O O . TYR A 1 205 ? 35.092 -35.432 18.624 1.00 62.03 205 TYR A O 1
ATOM 1596 N N . PRO A 1 206 ? 34.379 -36.744 20.318 1.00 59.91 206 PRO A N 1
A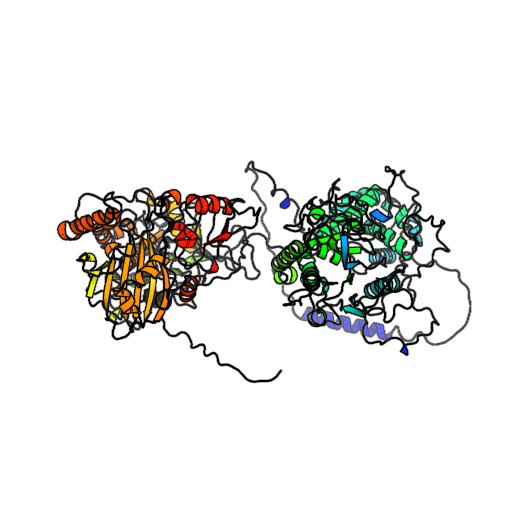TOM 1597 C CA . PRO A 1 206 ? 33.075 -36.095 20.473 1.00 59.91 206 PRO A CA 1
ATOM 1598 C C . PRO A 1 206 ? 33.150 -34.610 20.854 1.00 59.91 206 PRO A C 1
ATOM 1600 O O . PRO A 1 206 ? 34.166 -34.131 21.358 1.00 59.91 206 PRO A O 1
ATOM 1603 N N . THR A 1 207 ? 32.022 -33.917 20.671 1.00 60.12 207 THR A N 1
ATOM 1604 C CA . THR A 1 207 ? 31.787 -32.566 21.205 1.00 60.12 207 THR A CA 1
ATOM 1605 C C . THR A 1 207 ? 31.093 -32.644 22.571 1.00 60.12 207 THR A C 1
ATOM 1607 O O . THR A 1 207 ? 30.343 -33.592 22.835 1.00 60.12 207 THR A O 1
ATOM 1610 N N . ALA A 1 208 ? 31.266 -31.638 23.434 1.00 56.00 208 ALA A N 1
ATOM 1611 C CA . ALA A 1 208 ? 30.502 -31.544 24.686 1.00 56.00 208 ALA A CA 1
ATOM 1612 C C . ALA A 1 208 ? 29.004 -31.220 24.477 1.00 56.00 208 ALA A C 1
ATOM 1614 O O . ALA A 1 208 ? 28.163 -31.569 25.311 1.00 56.00 208 ALA A O 1
ATOM 1615 N N . TYR A 1 209 ? 28.650 -30.579 23.357 1.00 53.38 209 TYR A N 1
ATOM 1616 C CA . TYR A 1 209 ? 27.367 -29.885 23.161 1.00 53.38 209 TYR A CA 1
ATOM 1617 C C . TYR A 1 209 ? 26.407 -30.560 22.163 1.00 53.38 209 TYR A C 1
ATOM 1619 O O . TYR A 1 209 ? 25.654 -29.884 21.469 1.00 53.38 209 TYR A O 1
ATOM 1627 N N . ALA A 1 210 ? 26.396 -31.894 22.073 1.00 56.81 210 ALA A N 1
ATOM 1628 C CA . ALA A 1 210 ? 25.440 -32.610 21.216 1.00 56.81 210 ALA A CA 1
ATOM 1629 C C . ALA A 1 210 ? 23.970 -32.286 21.585 1.00 56.81 210 ALA A C 1
ATOM 1631 O O . ALA A 1 210 ? 23.577 -32.455 22.742 1.00 56.81 210 ALA A O 1
ATOM 1632 N N . SER A 1 211 ? 23.146 -31.862 20.620 1.00 50.78 211 SER A N 1
ATOM 1633 C CA . SER A 1 211 ? 21.762 -31.401 20.866 1.00 50.78 211 SER A CA 1
ATOM 1634 C C . SER A 1 211 ? 20.805 -32.520 21.301 1.00 50.78 211 SER A C 1
ATOM 1636 O O . SER A 1 211 ? 19.934 -32.303 22.139 1.00 50.78 211 SER A O 1
ATOM 1638 N N . PHE A 1 212 ? 21.005 -33.741 20.790 1.00 64.19 212 PHE A N 1
ATOM 1639 C CA . PHE A 1 212 ? 20.225 -34.932 21.145 1.00 64.19 212 PHE A CA 1
ATOM 1640 C C . PHE A 1 212 ? 21.167 -36.114 21.435 1.00 64.19 212 PHE A C 1
ATOM 1642 O O . PHE A 1 212 ? 21.918 -36.552 20.558 1.00 64.19 212 PHE A O 1
ATOM 1649 N N . GLY A 1 213 ? 21.153 -36.627 22.670 1.00 66.00 213 GLY A N 1
ATOM 1650 C CA . GLY A 1 213 ? 22.140 -37.597 23.155 1.00 66.00 213 GLY A CA 1
ATOM 1651 C C . GLY A 1 213 ? 23.495 -36.977 23.510 1.00 66.00 213 GLY A C 1
ATOM 1652 O O . GLY A 1 213 ? 23.600 -35.776 23.779 1.00 66.00 213 GLY A O 1
ATOM 1653 N N . GLY A 1 214 ? 24.534 -37.814 23.555 1.00 74.19 214 GLY A N 1
ATOM 1654 C CA . GLY A 1 214 ? 25.927 -37.390 23.742 1.00 74.19 214 GLY A CA 1
ATOM 1655 C C . GLY A 1 214 ? 26.764 -38.405 24.540 1.00 74.19 214 GLY A C 1
ATOM 1656 O O . GLY A 1 214 ? 26.393 -38.701 25.680 1.00 74.19 214 GLY A O 1
ATOM 1657 N N . PRO A 1 215 ? 27.899 -38.913 24.013 1.00 78.31 215 PRO A N 1
ATOM 1658 C CA . PRO A 1 215 ? 28.710 -39.956 24.655 1.00 78.31 215 PRO A CA 1
ATOM 1659 C C . PRO A 1 215 ? 29.083 -39.668 26.119 1.00 78.31 215 PRO A C 1
ATOM 1661 O O . PRO A 1 215 ? 28.823 -40.495 26.997 1.00 78.31 215 PRO A O 1
ATOM 1664 N N . ALA A 1 216 ? 29.592 -38.464 26.405 1.00 73.38 216 ALA A N 1
ATOM 1665 C CA . ALA A 1 216 ? 29.944 -38.038 27.761 1.00 73.38 216 ALA A CA 1
ATOM 1666 C C . ALA A 1 216 ? 28.723 -37.956 28.700 1.00 73.38 216 ALA A C 1
ATOM 1668 O O . ALA A 1 216 ? 28.805 -38.377 29.853 1.00 73.38 216 ALA A O 1
ATOM 1669 N N . LYS A 1 217 ? 27.557 -37.502 28.206 1.00 79.12 217 LYS A N 1
ATOM 1670 C CA . LYS A 1 217 ? 26.311 -37.460 28.996 1.00 79.12 217 LYS A CA 1
ATOM 1671 C C . LYS A 1 217 ? 25.869 -38.865 29.408 1.00 79.12 217 LYS A C 1
ATOM 1673 O O . LYS A 1 217 ? 25.458 -39.061 30.551 1.00 79.12 217 LYS A O 1
ATOM 1678 N N . PHE A 1 218 ? 25.972 -39.847 28.504 1.00 82.44 218 PHE A N 1
ATOM 1679 C CA . PHE A 1 218 ? 25.671 -41.240 28.838 1.00 82.44 218 PHE A CA 1
ATOM 1680 C C . PHE A 1 218 ? 26.667 -41.805 29.861 1.00 82.44 218 PHE A C 1
ATOM 1682 O O . PHE A 1 218 ? 26.229 -42.391 30.849 1.00 82.44 218 PHE A O 1
ATOM 1689 N N . ALA A 1 219 ? 27.975 -41.578 29.688 1.00 79.19 219 ALA A N 1
ATOM 1690 C CA . ALA A 1 219 ? 28.993 -42.009 30.651 1.00 79.19 219 ALA A CA 1
ATOM 1691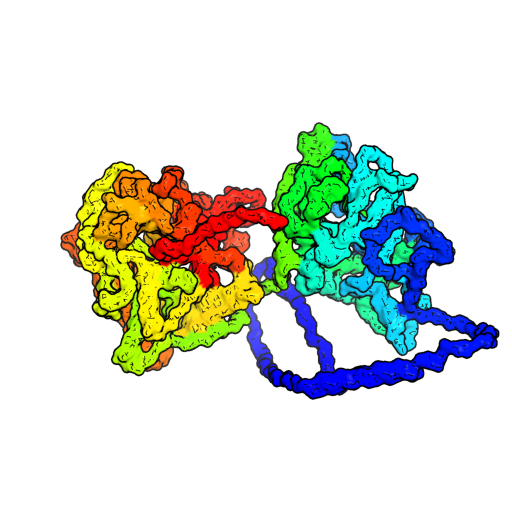 C C . ALA A 1 219 ? 28.726 -41.452 32.062 1.00 79.19 219 ALA A C 1
ATOM 1693 O O . ALA A 1 219 ? 28.622 -42.214 33.026 1.00 79.19 219 ALA A O 1
ATOM 1694 N N . THR A 1 220 ? 28.494 -40.138 32.169 1.00 79.38 220 THR A N 1
ATOM 1695 C CA . THR A 1 220 ? 28.118 -39.470 33.423 1.00 79.38 220 THR A CA 1
ATOM 1696 C C . THR A 1 220 ? 26.850 -40.071 34.032 1.00 79.38 220 THR A C 1
ATOM 1698 O O . THR A 1 220 ? 26.834 -40.392 35.217 1.00 79.38 220 THR A O 1
ATOM 1701 N N . LYS A 1 221 ? 25.797 -40.285 33.235 1.00 81.94 221 LYS A N 1
ATOM 1702 C CA . LYS A 1 221 ? 24.529 -40.878 33.688 1.00 81.94 221 LYS A CA 1
ATOM 1703 C C . LYS A 1 221 ? 24.687 -42.327 34.169 1.00 81.94 221 LYS A C 1
ATOM 1705 O O . LYS A 1 221 ? 24.017 -42.723 35.121 1.00 81.94 221 LYS A O 1
ATOM 1710 N N . LEU A 1 222 ? 25.556 -43.110 33.528 1.00 78.25 222 LEU A N 1
ATOM 1711 C CA . LEU A 1 222 ? 25.863 -44.492 33.906 1.00 78.25 222 LEU A CA 1
ATOM 1712 C C . LEU A 1 222 ? 26.634 -44.554 35.235 1.00 78.25 222 LEU A C 1
ATOM 1714 O O . LEU A 1 222 ? 26.331 -45.389 36.087 1.00 78.25 222 LEU A O 1
ATOM 1718 N N . ASN A 1 223 ? 27.576 -43.628 35.432 1.00 77.25 223 ASN A N 1
ATOM 1719 C CA . ASN A 1 223 ? 28.369 -43.499 36.653 1.00 77.25 223 ASN A CA 1
ATOM 1720 C C . ASN A 1 223 ? 27.551 -42.948 37.842 1.00 77.25 223 ASN A C 1
ATOM 1722 O O . ASN A 1 223 ? 27.679 -43.428 38.965 1.00 77.25 223 ASN A O 1
ATOM 1726 N N . GLN A 1 224 ? 26.650 -41.989 37.592 1.00 75.62 224 GLN A N 1
ATOM 1727 C CA . GLN A 1 224 ? 25.755 -41.394 38.598 1.00 75.62 224 GLN A CA 1
ATOM 1728 C C . GLN A 1 224 ? 24.581 -42.300 39.018 1.00 75.62 224 GLN A C 1
ATOM 1730 O O . GLN A 1 224 ? 23.798 -41.924 39.893 1.00 75.62 224 GLN A O 1
ATOM 1735 N N . ALA A 1 225 ? 24.430 -43.489 38.429 1.00 73.81 225 ALA A N 1
ATOM 1736 C CA . ALA A 1 225 ? 23.406 -44.455 38.815 1.00 73.81 225 ALA A CA 1
ATOM 1737 C C . ALA A 1 225 ? 23.770 -45.147 40.147 1.00 73.81 225 ALA A C 1
ATOM 1739 O O . ALA A 1 225 ? 24.248 -46.278 40.171 1.00 73.81 225 ALA A O 1
ATOM 1740 N N . THR A 1 226 ? 23.511 -44.468 41.271 1.00 56.25 226 THR A N 1
ATOM 1741 C CA . THR A 1 226 ? 23.873 -44.845 42.659 1.00 56.25 226 THR A CA 1
ATOM 1742 C C . THR A 1 226 ? 23.189 -46.107 43.225 1.00 56.25 226 THR A C 1
ATOM 1744 O O . THR A 1 226 ? 23.232 -46.361 44.428 1.00 56.25 226 THR A O 1
ATOM 1747 N N . SER A 1 227 ? 22.579 -46.930 42.374 1.00 55.59 227 SER A N 1
ATOM 1748 C CA . SER A 1 227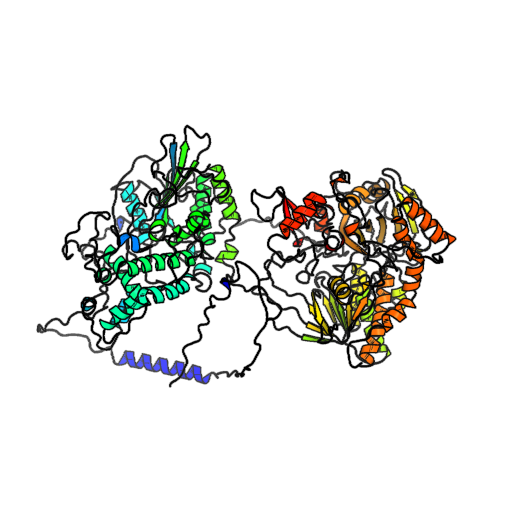 ? 21.948 -48.211 42.701 1.00 55.59 227 SER A CA 1
ATOM 1749 C C . SER A 1 227 ? 22.581 -49.324 41.873 1.00 55.59 227 SER A C 1
ATOM 1751 O O . SER A 1 227 ? 22.727 -49.153 40.665 1.00 55.59 227 SER A O 1
ATOM 1753 N N . GLN A 1 228 ? 22.894 -50.470 42.491 1.00 68.56 228 GLN A N 1
ATOM 1754 C CA . GLN A 1 228 ? 23.556 -51.597 41.821 1.00 68.56 228 GLN A CA 1
ATOM 1755 C C . GLN A 1 228 ? 22.808 -52.038 40.551 1.00 68.56 228 GLN A C 1
ATOM 1757 O O . GLN A 1 228 ? 21.786 -52.724 40.613 1.00 68.56 228 GLN A O 1
ATOM 1762 N N . TRP A 1 229 ? 23.341 -51.643 39.396 1.00 79.44 229 TRP A N 1
ATOM 1763 C CA . TRP A 1 229 ? 22.913 -52.098 38.082 1.00 79.44 229 TRP A CA 1
ATOM 1764 C C . TRP A 1 229 ? 23.888 -53.157 37.560 1.00 79.44 229 TRP A C 1
ATOM 1766 O O . TRP A 1 229 ? 25.048 -53.202 37.964 1.00 79.44 229 TRP A O 1
ATOM 1776 N N . THR A 1 230 ? 23.410 -54.044 36.689 1.00 82.56 230 THR A N 1
ATOM 1777 C CA . THR A 1 230 ? 24.229 -55.102 36.074 1.00 82.56 230 THR A CA 1
ATOM 1778 C C . THR A 1 230 ? 23.812 -55.343 34.629 1.00 82.56 230 THR A C 1
ATOM 1780 O O . THR A 1 230 ? 22.623 -55.332 34.297 1.00 82.56 230 THR A O 1
ATOM 1783 N N . ALA A 1 231 ? 24.798 -55.566 33.763 1.00 84.00 231 ALA A N 1
ATOM 1784 C CA . ALA A 1 231 ? 24.612 -55.873 32.351 1.00 84.00 231 ALA A CA 1
ATOM 1785 C C . ALA A 1 231 ? 24.955 -57.340 32.031 1.00 84.00 231 ALA A C 1
ATOM 1787 O O . ALA A 1 231 ? 25.831 -57.943 32.651 1.00 84.00 231 ALA A O 1
ATOM 1788 N N . SER A 1 232 ? 24.284 -57.920 31.037 1.00 82.81 232 SER A N 1
ATOM 1789 C CA . SER A 1 232 ? 24.389 -59.337 30.663 1.00 82.81 232 SER A CA 1
ATOM 1790 C C . SER A 1 232 ? 24.304 -59.540 29.146 1.00 82.81 232 SER A C 1
ATOM 1792 O O . SER A 1 232 ? 23.836 -58.662 28.420 1.00 82.81 232 SER A O 1
ATOM 1794 N N . GLY A 1 233 ? 24.742 -60.700 28.643 1.00 83.75 233 GLY A N 1
ATOM 1795 C CA . GLY A 1 233 ? 24.749 -60.984 27.201 1.00 83.75 233 GLY A CA 1
ATOM 1796 C C . GLY A 1 233 ? 25.543 -59.935 26.414 1.00 83.75 233 GLY A C 1
ATOM 1797 O O . GLY A 1 233 ? 26.609 -59.524 26.857 1.00 83.75 233 GLY A O 1
ATOM 1798 N N . GLU A 1 234 ? 24.994 -59.460 25.292 1.00 76.69 234 GLU A N 1
ATOM 1799 C CA . GLU A 1 234 ? 25.619 -58.445 24.421 1.00 76.69 234 GLU A CA 1
ATOM 1800 C C . GLU A 1 234 ? 26.081 -57.164 25.152 1.00 76.69 234 GLU A C 1
ATOM 1802 O O . GLU A 1 234 ? 27.034 -56.525 24.719 1.00 76.69 234 GLU A O 1
ATOM 1807 N N . LEU A 1 235 ? 25.451 -56.790 26.276 1.00 83.06 235 LEU A N 1
ATOM 1808 C CA . LEU A 1 235 ? 25.827 -55.602 27.055 1.00 83.06 235 LEU A CA 1
ATOM 1809 C C . LEU A 1 235 ? 26.826 -55.878 28.190 1.00 83.06 235 LEU A C 1
ATOM 1811 O O . LEU A 1 235 ? 27.183 -54.948 28.910 1.00 83.06 235 LEU A O 1
ATOM 1815 N N . SER A 1 236 ? 27.298 -57.114 28.394 1.00 82.62 236 SER A N 1
ATOM 1816 C CA . SER A 1 236 ? 28.111 -57.460 29.574 1.00 82.62 236 SER A CA 1
ATOM 1817 C C . SER A 1 236 ? 29.438 -56.700 29.680 1.00 82.62 236 SER A C 1
ATOM 1819 O O . SER A 1 236 ? 29.998 -56.627 30.774 1.00 82.62 236 SER A O 1
ATOM 1821 N N . PHE A 1 237 ? 29.930 -56.117 28.581 1.00 81.62 237 PHE A N 1
ATOM 1822 C CA . PHE A 1 237 ? 31.108 -55.246 28.583 1.00 81.62 237 PHE A CA 1
ATOM 1823 C C . PHE A 1 237 ? 30.890 -53.955 29.390 1.00 81.62 237 PHE A C 1
ATOM 1825 O O . PHE A 1 237 ? 31.840 -53.456 29.988 1.00 81.62 237 PHE A O 1
ATOM 1832 N N . LEU A 1 238 ? 29.648 -53.456 29.491 1.00 80.69 238 LEU A N 1
ATOM 1833 C CA . LEU A 1 238 ? 29.335 -52.228 30.232 1.00 80.69 238 LEU A CA 1
ATOM 1834 C C . LEU A 1 238 ? 29.736 -52.309 31.709 1.00 80.69 238 LEU A C 1
ATOM 1836 O O . LEU A 1 238 ? 30.127 -51.293 32.271 1.00 80.69 238 LEU A O 1
ATOM 1840 N N . ASN A 1 239 ? 29.709 -53.499 32.326 1.00 79.75 239 ASN A N 1
ATOM 1841 C CA . ASN A 1 239 ? 30.070 -53.689 33.740 1.00 79.75 239 ASN A CA 1
ATOM 1842 C C . ASN A 1 239 ? 31.520 -53.273 34.076 1.00 79.75 239 ASN A C 1
ATOM 1844 O O . ASN A 1 239 ? 31.831 -53.082 35.247 1.00 79.75 239 ASN A O 1
ATOM 1848 N N . GLY A 1 240 ? 32.398 -53.165 33.072 1.00 71.50 240 GLY A N 1
ATOM 1849 C CA . GLY A 1 240 ? 33.785 -52.707 33.208 1.00 71.50 240 GLY A CA 1
ATOM 1850 C C . GLY A 1 240 ? 34.197 -51.699 32.131 1.00 71.50 240 GLY A C 1
ATOM 1851 O O . GLY A 1 240 ? 35.384 -51.561 31.852 1.00 71.50 240 GLY A O 1
ATOM 1852 N N . TRP A 1 241 ? 33.232 -51.035 31.487 1.00 80.75 241 TRP A N 1
ATOM 1853 C CA . TRP A 1 241 ? 33.497 -50.021 30.466 1.00 80.75 241 TRP A CA 1
ATOM 1854 C C . TRP A 1 241 ? 33.795 -48.667 31.115 1.00 80.75 241 TRP A C 1
ATOM 1856 O O . TRP A 1 241 ? 33.015 -48.179 31.936 1.00 80.75 241 TRP A O 1
ATOM 1866 N N . THR A 1 242 ? 34.904 -48.048 30.720 1.00 72.31 242 THR A N 1
ATOM 1867 C CA . THR A 1 242 ? 35.318 -46.697 31.117 1.00 72.31 242 THR A CA 1
ATOM 1868 C C . THR A 1 242 ? 35.291 -45.764 29.910 1.00 72.31 242 THR A C 1
ATOM 1870 O O . THR A 1 242 ? 35.509 -46.187 28.774 1.00 72.31 242 THR A O 1
ATOM 1873 N N . TYR A 1 243 ? 35.012 -44.481 30.140 1.00 74.81 243 TYR A N 1
ATOM 1874 C CA . TYR A 1 243 ? 34.926 -43.493 29.069 1.00 74.81 243 TYR A CA 1
ATOM 1875 C C . TYR A 1 243 ? 36.321 -42.929 28.767 1.00 74.81 243 TYR A C 1
ATOM 1877 O O . TYR A 1 243 ? 36.872 -42.162 29.555 1.00 74.81 243 TYR A O 1
ATOM 1885 N N . LYS A 1 244 ? 36.896 -43.357 27.637 1.00 65.06 244 LYS A N 1
ATOM 1886 C CA . LYS A 1 244 ? 38.287 -43.073 27.215 1.00 65.06 244 LYS A CA 1
ATOM 1887 C C . LYS A 1 244 ? 38.417 -41.977 26.151 1.00 65.06 244 LYS A C 1
ATOM 1889 O O . LYS A 1 244 ? 39.528 -41.638 25.742 1.00 65.06 244 LYS A O 1
ATOM 1894 N N . LEU A 1 245 ? 37.287 -41.468 25.661 1.00 60.78 245 LEU A N 1
ATOM 1895 C CA . LEU A 1 245 ? 37.252 -40.448 24.620 1.00 60.78 245 LEU A CA 1
ATOM 1896 C C . LEU A 1 245 ? 37.552 -39.073 25.223 1.00 60.78 245 LEU A C 1
ATOM 1898 O O . LEU A 1 245 ? 36.978 -38.710 26.248 1.00 60.78 245 LEU A O 1
ATOM 1902 N N . GLY A 1 246 ? 38.427 -38.317 24.563 1.00 56.34 246 GLY A N 1
ATOM 1903 C CA . GLY A 1 246 ? 38.649 -36.909 24.876 1.00 56.34 246 GLY A CA 1
ATOM 1904 C C . GLY A 1 246 ? 37.540 -36.015 24.321 1.00 56.34 246 GLY A C 1
ATOM 1905 O O . GLY A 1 246 ? 36.430 -36.464 24.022 1.00 56.34 246 GLY A O 1
ATOM 1906 N N . GLU A 1 247 ? 37.884 -34.749 24.137 1.00 53.56 247 GLU A N 1
ATOM 1907 C CA . GLU A 1 247 ? 37.041 -33.718 23.538 1.00 53.56 247 GLU A CA 1
ATOM 1908 C C . GLU A 1 247 ? 37.747 -33.133 22.298 1.00 53.56 247 GLU A C 1
ATOM 1910 O O . GLU A 1 247 ? 38.935 -32.833 22.338 1.00 53.56 247 GLU A O 1
ATOM 1915 N N . GLU A 1 248 ? 37.030 -33.032 21.175 1.00 51.41 248 GLU A N 1
ATOM 1916 C CA . GLU A 1 248 ? 37.389 -32.342 19.914 1.00 51.41 248 GLU A CA 1
ATOM 1917 C C . GLU A 1 248 ? 38.673 -32.711 19.109 1.00 51.41 248 GLU A C 1
ATOM 1919 O O . GLU A 1 248 ? 38.685 -32.435 17.910 1.00 51.41 248 GLU A O 1
ATOM 1924 N N . VAL A 1 249 ? 39.725 -33.332 19.666 1.00 48.34 249 VAL A N 1
ATOM 1925 C CA . VAL A 1 249 ? 41.048 -33.526 18.989 1.00 48.34 249 VAL A CA 1
ATOM 1926 C C . VAL A 1 249 ? 41.035 -34.505 17.780 1.00 48.34 249 VAL A C 1
ATOM 1928 O O . VAL A 1 249 ? 40.219 -35.426 17.731 1.00 48.34 249 VAL A O 1
ATOM 1931 N N . LEU A 1 250 ? 41.960 -34.294 16.821 1.00 40.88 250 LEU A N 1
ATOM 1932 C CA . LEU A 1 250 ? 42.084 -34.846 15.445 1.00 40.88 250 LEU A CA 1
ATOM 1933 C C . LEU A 1 250 ? 43.073 -36.042 15.255 1.00 40.88 250 LEU A C 1
ATOM 1935 O O . LEU A 1 250 ? 43.966 -36.249 16.072 1.00 40.88 250 LEU A O 1
ATOM 1939 N N . ILE A 1 251 ? 42.970 -36.775 14.123 1.00 41.88 251 ILE A N 1
ATOM 1940 C CA . ILE A 1 251 ? 43.861 -37.880 13.658 1.00 41.88 251 ILE A CA 1
ATOM 1941 C C . ILE A 1 251 ? 44.369 -37.652 12.190 1.00 41.88 251 ILE A C 1
ATOM 1943 O O . ILE A 1 251 ? 43.684 -36.989 11.413 1.00 41.88 251 ILE A O 1
ATOM 1947 N N . VAL A 1 252 ? 45.559 -38.166 11.788 1.00 33.66 252 VAL A N 1
ATOM 1948 C CA . VAL A 1 252 ? 46.432 -37.582 10.713 1.00 33.66 252 VAL A CA 1
ATOM 1949 C C . VAL A 1 252 ? 47.015 -38.543 9.626 1.00 33.66 252 VAL A C 1
ATOM 1951 O O . VAL A 1 252 ? 47.652 -39.533 9.987 1.00 33.66 252 VAL A O 1
ATOM 1954 N N . PRO A 1 253 ? 46.939 -38.190 8.312 1.00 32.22 253 PRO A N 1
ATOM 1955 C CA . PRO A 1 253 ? 47.807 -38.684 7.204 1.00 32.22 253 PRO A CA 1
ATOM 1956 C C . PRO A 1 253 ? 48.361 -37.574 6.232 1.00 32.22 253 PRO A C 1
ATOM 1958 O O . PRO A 1 253 ? 48.220 -36.394 6.535 1.00 32.22 253 PRO A O 1
ATOM 1961 N N . LYS A 1 254 ? 49.048 -37.917 5.104 1.00 29.09 254 LYS A N 1
ATOM 1962 C CA . LYS A 1 254 ? 49.809 -36.997 4.173 1.00 29.09 254 LYS A CA 1
ATOM 1963 C C . LYS A 1 254 ? 49.784 -37.450 2.660 1.00 29.09 254 LYS A C 1
ATOM 1965 O O . LYS A 1 254 ? 49.072 -38.419 2.423 1.00 29.09 254 LYS A O 1
ATOM 1970 N N . ASN A 1 255 ? 50.474 -36.964 1.582 1.00 28.62 255 ASN A N 1
ATOM 1971 C CA . ASN A 1 255 ? 51.610 -36.030 1.245 1.00 28.62 255 ASN A CA 1
ATOM 1972 C C . ASN A 1 255 ? 51.732 -35.764 -0.319 1.00 28.62 255 ASN A C 1
ATOM 1974 O O . ASN A 1 255 ? 52.115 -36.732 -0.972 1.00 28.62 255 ASN A O 1
ATOM 1978 N N . PHE A 1 256 ? 51.577 -34.558 -0.937 1.00 30.02 256 PHE A N 1
ATOM 1979 C CA . PHE A 1 256 ? 52.021 -34.209 -2.346 1.00 30.02 256 PHE A CA 1
ATOM 1980 C C . PHE A 1 256 ? 51.961 -32.706 -2.804 1.00 30.02 256 PHE A C 1
ATOM 1982 O O . PHE A 1 256 ? 50.924 -32.066 -2.647 1.00 30.02 256 PHE A O 1
ATOM 1989 N N . THR A 1 257 ? 52.989 -32.182 -3.518 1.00 34.22 257 THR A N 1
ATOM 1990 C CA . THR A 1 257 ? 53.052 -30.798 -4.097 1.00 34.22 257 THR A CA 1
ATOM 1991 C C . THR A 1 257 ? 53.877 -30.617 -5.381 1.00 34.22 257 THR A C 1
ATOM 1993 O O . THR A 1 257 ? 54.835 -31.352 -5.604 1.00 34.22 257 THR A O 1
ATOM 1996 N N . GLU A 1 258 ? 53.633 -29.512 -6.120 1.00 33.00 258 GLU A N 1
ATOM 1997 C CA . GLU A 1 258 ? 54.713 -28.706 -6.738 1.00 33.00 258 GLU A CA 1
ATOM 1998 C C . GLU A 1 258 ? 54.324 -27.224 -7.035 1.00 33.00 258 GLU A C 1
ATOM 2000 O O . GLU A 1 258 ? 53.155 -26.917 -7.254 1.00 33.00 258 GLU A O 1
ATOM 2005 N N . LYS A 1 259 ? 55.347 -26.350 -7.160 1.00 38.97 259 LYS A N 1
ATOM 2006 C CA . LYS A 1 259 ? 55.386 -24.952 -7.689 1.00 38.97 259 LYS A CA 1
ATOM 2007 C C . LYS A 1 259 ? 55.145 -23.775 -6.716 1.00 38.97 259 LYS A C 1
ATOM 2009 O O . LYS A 1 259 ? 54.973 -23.969 -5.522 1.00 38.97 259 LYS A O 1
ATOM 2014 N N . ARG A 1 260 ? 55.451 -22.556 -7.205 1.00 42.56 260 ARG A N 1
ATOM 2015 C CA . ARG A 1 260 ? 56.276 -21.536 -6.505 1.00 42.56 260 ARG A CA 1
ATOM 2016 C C . ARG A 1 260 ? 55.638 -20.144 -6.311 1.00 42.56 260 ARG A C 1
ATOM 2018 O O . ARG A 1 260 ? 56.288 -19.137 -6.569 1.00 42.56 260 ARG A O 1
ATOM 2025 N N . GLU A 1 261 ? 54.428 -20.079 -5.785 1.00 52.09 261 GLU A N 1
ATOM 2026 C CA . GLU A 1 261 ? 53.956 -18.910 -5.022 1.00 52.09 261 GLU A CA 1
ATOM 2027 C C . GLU A 1 261 ? 53.321 -19.452 -3.737 1.00 52.09 261 GLU A C 1
ATOM 2029 O O . GLU A 1 261 ? 52.802 -20.567 -3.759 1.00 52.09 261 GLU A O 1
ATOM 2034 N N . LEU A 1 262 ? 53.435 -18.748 -2.606 1.00 57.12 262 LEU A N 1
ATOM 2035 C CA . LEU A 1 262 ? 52.972 -19.271 -1.313 1.00 57.12 262 LEU A CA 1
ATOM 2036 C C . LEU A 1 262 ? 51.448 -19.085 -1.212 1.00 57.12 262 LEU A C 1
ATOM 2038 O O . LEU A 1 262 ? 51.002 -17.945 -1.048 1.00 57.12 262 LEU A O 1
ATOM 2042 N N . PRO A 1 263 ? 50.618 -20.142 -1.304 1.00 64.25 263 PRO A N 1
ATOM 2043 C CA . PRO A 1 263 ? 49.177 -19.964 -1.229 1.00 64.25 263 PRO A CA 1
ATOM 2044 C C . PRO A 1 263 ? 48.765 -19.611 0.201 1.00 64.25 263 PRO A C 1
ATOM 2046 O O . PRO A 1 263 ? 49.410 -20.009 1.174 1.00 64.25 263 PRO A O 1
ATOM 2049 N N . VAL A 1 264 ? 47.652 -18.892 0.332 1.00 74.31 264 VAL A N 1
ATOM 2050 C CA . VAL A 1 264 ? 47.016 -18.662 1.629 1.00 74.31 264 VAL A CA 1
ATOM 2051 C C . VAL A 1 264 ? 46.014 -19.784 1.871 1.00 74.31 264 VAL A C 1
ATOM 2053 O O . VAL A 1 264 ? 45.020 -19.904 1.154 1.00 74.31 264 VAL A O 1
ATOM 2056 N N . PHE A 1 265 ? 46.283 -20.609 2.877 1.00 81.69 265 PHE A N 1
ATOM 2057 C CA . PHE A 1 265 ? 45.313 -21.561 3.410 1.00 81.69 265 PHE A CA 1
ATOM 2058 C C . PHE A 1 265 ? 44.589 -20.882 4.572 1.00 81.69 265 PHE A C 1
ATOM 2060 O O . PHE A 1 265 ? 45.224 -20.234 5.406 1.00 81.69 265 PHE A O 1
ATOM 2067 N N . ARG A 1 266 ? 43.265 -21.018 4.645 1.00 88.94 266 ARG A N 1
ATOM 2068 C CA . ARG A 1 266 ? 42.454 -20.451 5.729 1.00 88.94 266 ARG A CA 1
ATOM 2069 C C . ARG A 1 266 ? 41.911 -21.553 6.627 1.00 88.94 266 ARG A C 1
ATOM 2071 O O . ARG A 1 266 ? 41.505 -22.611 6.157 1.00 88.94 266 ARG A O 1
ATOM 2078 N N . THR A 1 267 ? 41.928 -21.298 7.926 1.00 88.62 267 THR A N 1
ATOM 2079 C CA . THR A 1 267 ? 41.380 -22.183 8.955 1.00 88.62 267 THR A CA 1
ATOM 2080 C C . THR A 1 267 ? 40.873 -21.359 10.132 1.00 88.62 267 THR A C 1
ATOM 2082 O O . THR A 1 267 ? 40.838 -20.128 10.077 1.00 88.62 267 THR A O 1
ATOM 2085 N N . GLU A 1 268 ? 40.488 -22.038 11.201 1.00 87.00 268 GLU A N 1
ATOM 2086 C CA . GLU A 1 268 ? 39.828 -21.466 12.363 1.00 87.00 268 GLU A CA 1
ATOM 2087 C C . GLU A 1 268 ? 40.626 -21.713 13.643 1.00 87.00 268 GLU A C 1
ATOM 2089 O O . GLU A 1 268 ? 41.431 -22.640 13.731 1.00 87.00 268 GLU A O 1
ATOM 2094 N N . SER A 1 269 ? 40.396 -20.883 14.658 1.00 83.12 269 SER A N 1
ATOM 2095 C CA . SER A 1 269 ? 41.158 -20.892 15.912 1.00 83.12 269 SER A CA 1
ATOM 2096 C C . SER A 1 269 ? 40.874 -22.075 16.851 1.00 83.12 269 SER A C 1
ATOM 2098 O O . SER A 1 269 ? 41.428 -22.107 17.949 1.00 83.12 269 SER A O 1
ATOM 2100 N N . GLN A 1 270 ? 40.008 -23.024 16.477 1.00 75.12 270 GLN A N 1
ATOM 2101 C CA . GLN A 1 270 ? 39.837 -24.278 17.219 1.00 75.12 270 GLN A CA 1
ATOM 2102 C C . GLN A 1 270 ? 40.931 -25.281 16.835 1.00 75.12 270 GLN A C 1
ATOM 2104 O O . GLN A 1 270 ? 41.241 -25.453 15.658 1.00 75.12 270 GLN A O 1
ATOM 2109 N N . ASP A 1 271 ? 41.492 -25.979 17.827 1.00 70.06 271 ASP A N 1
ATOM 2110 C CA . ASP A 1 271 ? 42.670 -26.848 17.662 1.00 70.06 271 ASP A CA 1
ATOM 2111 C C . ASP A 1 271 ? 42.517 -27.863 16.517 1.00 70.06 271 ASP A C 1
ATOM 2113 O O . ASP A 1 271 ? 43.364 -27.924 15.629 1.00 70.06 271 ASP A O 1
ATOM 2117 N N . ARG A 1 272 ? 41.375 -28.564 16.438 1.00 68.12 272 ARG A N 1
ATOM 2118 C CA . ARG A 1 272 ? 41.084 -29.517 15.350 1.00 68.12 272 ARG A CA 1
ATOM 2119 C C . ARG A 1 272 ? 41.070 -28.892 13.954 1.00 68.12 272 ARG A C 1
ATOM 2121 O O . ARG A 1 272 ? 41.336 -29.595 12.980 1.00 68.12 272 ARG A O 1
ATOM 2128 N N . MET A 1 273 ? 40.749 -27.604 13.844 1.00 80.69 273 MET A N 1
ATOM 2129 C CA . MET A 1 273 ? 40.675 -26.877 12.577 1.00 80.69 273 MET A CA 1
ATOM 2130 C C . MET A 1 273 ? 42.068 -26.465 12.130 1.00 80.69 273 MET A C 1
ATOM 2132 O O . MET A 1 273 ? 42.481 -26.795 11.014 1.00 80.69 273 MET A O 1
ATOM 2136 N N . LEU A 1 274 ? 42.831 -25.840 13.027 1.00 75.81 274 LEU A N 1
ATOM 2137 C CA . LEU A 1 274 ? 44.235 -25.527 12.791 1.00 75.81 274 LEU A CA 1
ATOM 2138 C C . LEU A 1 274 ? 45.038 -26.798 12.482 1.00 75.81 274 LEU A C 1
ATOM 2140 O O . LEU A 1 274 ? 45.722 -26.856 11.465 1.00 75.81 274 LEU A O 1
ATOM 2144 N N . ALA A 1 275 ? 44.872 -27.856 13.276 1.00 68.50 275 ALA A N 1
ATOM 2145 C CA . ALA A 1 275 ? 45.501 -29.146 13.035 1.00 68.50 275 ALA A CA 1
ATOM 2146 C C . ALA A 1 275 ? 45.044 -29.786 11.711 1.00 68.50 275 ALA A C 1
ATOM 2148 O O . ALA A 1 275 ? 45.863 -30.410 11.042 1.00 68.50 275 ALA A O 1
ATOM 2149 N N . SER A 1 276 ? 43.785 -29.630 11.281 1.00 71.25 276 SER A N 1
ATOM 2150 C CA . SER A 1 276 ? 43.336 -30.168 9.983 1.00 71.25 276 SER A CA 1
ATOM 2151 C C . SER A 1 276 ? 43.992 -29.435 8.822 1.00 71.25 276 SER A C 1
ATOM 2153 O O . SER A 1 276 ? 44.545 -30.086 7.942 1.00 71.25 276 SER A O 1
ATOM 2155 N N . ALA A 1 277 ? 44.029 -28.102 8.859 1.00 75.81 277 ALA A N 1
ATOM 2156 C CA . ALA A 1 277 ? 44.696 -27.305 7.836 1.00 75.81 277 ALA A CA 1
ATOM 2157 C C . ALA A 1 277 ? 46.217 -27.535 7.817 1.00 75.81 277 ALA A C 1
ATOM 2159 O O . ALA A 1 277 ? 46.787 -27.715 6.744 1.00 75.81 277 ALA A O 1
ATOM 2160 N N . MET A 1 278 ? 46.867 -27.641 8.982 1.00 75.56 278 MET A N 1
ATOM 2161 C CA . MET A 1 278 ? 48.290 -27.985 9.086 1.00 75.56 278 MET A CA 1
ATOM 2162 C C . MET A 1 278 ? 48.591 -29.394 8.568 1.00 75.56 278 MET A C 1
ATOM 2164 O O . MET A 1 278 ? 49.617 -29.591 7.923 1.00 75.56 278 MET A O 1
ATOM 2168 N N . ASN A 1 279 ? 47.720 -30.378 8.811 1.00 70.25 279 ASN A N 1
ATOM 2169 C CA . ASN A 1 279 ? 47.920 -31.739 8.309 1.00 70.25 279 ASN A CA 1
ATOM 2170 C C . ASN A 1 279 ? 47.529 -31.892 6.836 1.00 70.25 279 ASN A C 1
ATOM 2172 O O . ASN A 1 279 ? 48.170 -32.667 6.136 1.00 70.25 279 ASN A O 1
ATOM 2176 N N . PHE A 1 280 ? 46.583 -31.100 6.326 1.00 68.88 280 PHE A N 1
ATOM 2177 C CA . PHE A 1 280 ? 46.382 -30.935 4.888 1.00 68.88 280 PHE A CA 1
ATOM 2178 C C . PHE A 1 280 ? 47.610 -30.277 4.243 1.00 68.88 280 PHE A C 1
ATOM 2180 O O . PHE A 1 280 ? 48.093 -30.767 3.233 1.00 68.88 280 PHE A O 1
ATOM 2187 N N . ALA A 1 281 ? 48.187 -29.234 4.848 1.00 65.56 281 ALA A N 1
ATOM 2188 C CA . ALA A 1 281 ? 49.398 -28.578 4.356 1.00 65.56 281 ALA A CA 1
ATOM 2189 C C . ALA A 1 281 ? 50.621 -29.506 4.383 1.00 65.56 281 ALA A C 1
ATOM 2191 O O . ALA A 1 281 ? 51.329 -29.615 3.390 1.00 65.56 281 ALA A O 1
ATOM 2192 N N . LEU A 1 282 ? 50.831 -30.255 5.462 1.00 61.81 282 LEU A N 1
ATOM 2193 C CA . LEU A 1 282 ? 51.836 -31.319 5.560 1.00 61.81 282 LEU A CA 1
ATOM 2194 C C . LEU A 1 282 ? 51.526 -32.506 4.623 1.00 61.81 282 LEU A C 1
ATOM 2196 O O . LEU A 1 282 ? 52.427 -33.225 4.192 1.00 61.81 282 LEU A O 1
ATOM 2200 N N . GLY A 1 283 ? 50.246 -32.689 4.298 1.00 53.81 283 GLY A N 1
ATOM 2201 C CA . GLY A 1 283 ? 49.707 -33.596 3.291 1.00 53.81 283 GLY A CA 1
ATOM 2202 C C . GLY A 1 283 ? 49.762 -33.074 1.858 1.00 53.81 283 GLY A C 1
ATOM 2203 O O . GLY A 1 283 ? 49.517 -33.840 0.932 1.00 53.81 283 GLY A O 1
ATOM 2204 N N . PHE A 1 284 ? 50.168 -31.822 1.677 1.00 55.50 284 PHE A N 1
ATOM 2205 C CA . PHE A 1 284 ? 50.395 -31.166 0.402 1.00 55.50 284 PHE A CA 1
ATOM 2206 C C . PHE A 1 284 ? 51.912 -30.940 0.280 1.00 55.50 284 PHE A C 1
ATOM 2208 O O . PHE A 1 284 ? 52.625 -31.804 -0.218 1.00 55.50 284 PHE A O 1
ATOM 2215 N N . PHE A 1 285 ? 52.441 -29.881 0.892 1.00 53.16 285 PHE A N 1
ATOM 2216 C CA . PHE A 1 285 ? 53.847 -29.449 0.887 1.00 53.16 285 PHE A CA 1
ATOM 2217 C C . PHE A 1 285 ? 54.894 -30.477 1.340 1.00 53.16 285 PHE A C 1
ATOM 2219 O O . PHE A 1 285 ? 56.081 -30.307 1.049 1.00 53.16 285 PHE A O 1
ATOM 2226 N N . GLY A 1 286 ? 54.479 -31.531 2.045 1.00 45.06 286 GLY A N 1
ATOM 2227 C CA . GLY A 1 286 ? 55.380 -32.501 2.659 1.00 45.06 286 GLY A CA 1
ATOM 2228 C C . GLY A 1 286 ? 56.151 -31.915 3.842 1.00 45.06 286 GLY A C 1
ATOM 2229 O O . GLY A 1 286 ? 55.829 -30.844 4.346 1.00 45.06 286 GLY A O 1
ATOM 2230 N N . TRP A 1 287 ? 57.154 -32.645 4.335 1.00 44.06 287 TRP A N 1
ATOM 2231 C CA . TRP A 1 287 ? 57.980 -32.209 5.468 1.00 44.06 287 TRP A CA 1
ATOM 2232 C C . TRP A 1 287 ? 59.365 -31.721 5.006 1.00 44.06 287 TRP A C 1
ATOM 2234 O O . TRP A 1 287 ? 60.055 -32.493 4.332 1.00 44.06 287 TRP A O 1
ATOM 2244 N N . PRO A 1 288 ? 59.833 -30.523 5.417 1.00 52.69 288 PRO A N 1
ATOM 2245 C CA . PRO A 1 288 ? 59.131 -29.499 6.205 1.00 52.69 288 PRO A CA 1
ATOM 2246 C C . PRO A 1 288 ? 58.102 -28.716 5.368 1.00 52.69 288 PRO A C 1
ATOM 2248 O O . PRO A 1 288 ? 58.383 -28.338 4.233 1.00 52.69 288 PRO A O 1
ATOM 2251 N N . SER A 1 289 ? 56.929 -28.439 5.938 1.00 61.50 289 SER A N 1
ATOM 2252 C CA . SER A 1 289 ? 55.854 -27.644 5.303 1.00 61.50 289 SER A CA 1
ATOM 2253 C C . SER A 1 289 ? 55.965 -26.142 5.607 1.00 61.50 289 SER A C 1
ATOM 2255 O O . SER A 1 289 ? 55.303 -25.307 4.992 1.00 61.50 289 SER A O 1
ATOM 2257 N N . GLU A 1 290 ? 56.797 -25.794 6.582 1.00 65.44 290 GLU A N 1
ATOM 2258 C CA . GLU A 1 290 ? 57.038 -24.453 7.086 1.00 65.44 290 GLU A CA 1
ATOM 2259 C C . GLU A 1 290 ? 57.615 -23.544 5.988 1.00 65.44 290 GLU A C 1
ATOM 2261 O O . GLU A 1 290 ? 58.591 -23.889 5.321 1.00 65.44 290 GLU A O 1
ATOM 2266 N N . ASN A 1 291 ? 57.050 -22.341 5.842 1.00 65.75 291 ASN A N 1
ATOM 2267 C CA . ASN A 1 291 ? 57.372 -21.364 4.789 1.00 65.75 291 ASN A CA 1
ATOM 2268 C C . ASN A 1 291 ? 57.005 -21.790 3.350 1.00 65.75 291 ASN A C 1
ATOM 2270 O O . ASN A 1 291 ? 57.371 -21.079 2.417 1.00 65.75 291 ASN A O 1
ATOM 2274 N N . GLN A 1 292 ? 56.280 -22.899 3.144 1.00 63.34 292 GLN A N 1
ATOM 2275 C CA . GLN A 1 292 ? 55.740 -23.253 1.819 1.00 63.34 292 GLN A CA 1
ATOM 2276 C C . GLN A 1 292 ? 54.326 -22.687 1.555 1.00 63.34 292 GLN A C 1
ATOM 2278 O O . GLN A 1 292 ? 53.854 -22.717 0.422 1.00 63.34 292 GLN A O 1
ATOM 2283 N N . TYR A 1 293 ? 53.669 -22.125 2.574 1.00 70.00 293 TYR A N 1
ATOM 2284 C CA . TYR A 1 293 ? 52.350 -21.488 2.493 1.00 70.00 293 TYR A CA 1
ATOM 2285 C C . TYR A 1 293 ? 52.167 -20.458 3.614 1.00 70.00 293 TYR A C 1
ATOM 2287 O O . TYR A 1 293 ? 52.948 -20.425 4.569 1.00 70.00 293 TYR A O 1
ATOM 2295 N N . TYR A 1 294 ? 51.111 -19.651 3.518 1.00 74.25 294 TYR A N 1
ATOM 2296 C CA . TYR A 1 294 ? 50.640 -18.789 4.600 1.00 74.25 294 TYR A CA 1
ATOM 2297 C C . TYR A 1 294 ? 49.394 -19.400 5.253 1.00 74.25 294 TYR A C 1
ATOM 2299 O O . TYR A 1 294 ? 48.402 -19.664 4.573 1.00 74.25 294 TYR A O 1
ATOM 2307 N N . GLN A 1 295 ? 49.415 -19.594 6.574 1.00 81.25 295 GLN A N 1
ATOM 2308 C CA . GLN A 1 295 ? 48.234 -20.002 7.338 1.00 81.25 295 GLN A CA 1
ATOM 2309 C C . GLN A 1 295 ? 47.509 -18.758 7.867 1.00 81.25 295 GLN A C 1
ATOM 2311 O O . GLN A 1 295 ? 47.949 -18.138 8.834 1.00 81.25 295 GLN A O 1
ATOM 2316 N N . SER A 1 296 ? 46.375 -18.415 7.260 1.00 84.25 296 SER A N 1
ATOM 2317 C CA . SER A 1 296 ? 45.409 -17.485 7.850 1.00 84.25 296 SER A CA 1
ATOM 2318 C C . SER A 1 296 ? 44.540 -18.246 8.858 1.00 84.25 296 SER A C 1
ATOM 2320 O O . SER A 1 296 ? 44.135 -19.383 8.588 1.00 84.25 296 SER A O 1
ATOM 2322 N N . ILE A 1 297 ? 44.286 -17.651 10.027 1.00 84.94 297 ILE A N 1
ATOM 2323 C CA . ILE A 1 297 ? 43.517 -18.254 11.127 1.00 84.94 297 ILE A CA 1
ATOM 2324 C C . ILE A 1 297 ? 42.443 -17.259 11.567 1.00 84.94 297 ILE A C 1
ATOM 2326 O O . ILE A 1 297 ? 42.755 -16.213 12.137 1.00 84.94 297 ILE A O 1
ATOM 2330 N N . THR A 1 298 ? 41.180 -17.594 11.323 1.00 85.25 298 THR A N 1
ATOM 2331 C CA . THR A 1 298 ? 40.026 -16.782 11.729 1.00 85.25 298 THR A CA 1
ATOM 2332 C C . THR A 1 298 ? 39.566 -17.187 13.130 1.00 85.25 298 THR A C 1
ATOM 2334 O O . THR A 1 298 ? 39.648 -18.355 13.512 1.00 85.25 298 THR A O 1
ATOM 2337 N N . ILE A 1 299 ? 39.102 -16.227 13.930 1.00 85.44 299 ILE A N 1
ATOM 2338 C CA . ILE A 1 299 ? 38.687 -16.488 15.313 1.00 85.44 299 ILE A CA 1
ATOM 2339 C C . ILE A 1 299 ? 37.274 -17.090 15.326 1.00 85.44 299 ILE A C 1
ATOM 2341 O O . ILE A 1 299 ? 36.299 -16.424 14.987 1.00 85.44 299 ILE A O 1
ATOM 2345 N N . GLU A 1 300 ? 37.159 -18.346 15.761 1.00 85.69 300 GLU A N 1
ATOM 2346 C CA . GLU A 1 300 ? 35.883 -19.020 16.032 1.00 85.69 300 GLU A CA 1
ATOM 2347 C C . GLU A 1 300 ? 35.445 -18.719 17.478 1.00 85.69 300 GLU A C 1
ATOM 2349 O O . GLU A 1 300 ? 35.608 -19.528 18.393 1.00 85.69 300 GLU A O 1
ATOM 2354 N N . ALA A 1 301 ? 34.928 -17.507 17.695 1.00 81.69 301 ALA A N 1
ATOM 2355 C CA . ALA A 1 301 ? 34.395 -17.044 18.977 1.00 81.69 301 ALA A CA 1
ATOM 2356 C C . ALA A 1 301 ? 33.215 -16.078 18.773 1.00 81.69 301 ALA A C 1
ATOM 2358 O O . ALA A 1 301 ? 32.997 -15.557 17.680 1.00 81.69 301 ALA A O 1
ATOM 2359 N N . GLU A 1 302 ? 32.440 -15.826 19.831 1.00 78.31 302 GLU A N 1
ATOM 2360 C CA . GLU A 1 302 ? 31.355 -14.841 19.767 1.00 78.31 302 GLU A CA 1
ATOM 2361 C C . GLU A 1 302 ? 31.900 -13.422 19.537 1.00 78.31 302 GLU A C 1
ATOM 2363 O O . GLU A 1 302 ? 32.953 -13.063 20.063 1.00 78.31 302 GLU A O 1
ATOM 2368 N N . GLY A 1 303 ? 31.173 -12.603 18.771 1.00 79.19 303 GLY A N 1
ATOM 2369 C CA . GLY A 1 303 ? 31.588 -11.232 18.447 1.00 79.19 303 GLY A CA 1
ATOM 2370 C C . GLY A 1 303 ? 32.622 -11.119 17.321 1.00 79.19 303 GLY A C 1
ATOM 2371 O O . GLY A 1 303 ? 33.042 -10.007 17.011 1.00 79.19 303 GLY A O 1
ATOM 2372 N N . PHE A 1 304 ? 33.005 -12.232 16.686 1.00 85.00 304 PHE A N 1
ATOM 2373 C CA . PHE A 1 304 ? 33.858 -12.241 15.498 1.00 85.00 304 PHE A CA 1
ATOM 2374 C C . PHE A 1 304 ? 33.071 -12.655 14.248 1.00 85.00 304 PHE A C 1
ATOM 2376 O O . PHE A 1 304 ? 32.279 -13.602 14.256 1.00 85.00 304 PHE A O 1
ATOM 2383 N N . ASN A 1 305 ? 33.322 -11.943 13.149 1.00 92.31 305 ASN A N 1
ATOM 2384 C CA . ASN A 1 305 ? 32.867 -12.339 11.822 1.00 92.31 305 ASN A CA 1
ATOM 2385 C C . ASN A 1 305 ? 33.784 -13.454 11.306 1.00 92.31 305 ASN A C 1
ATOM 2387 O O . ASN A 1 305 ? 34.995 -13.238 11.176 1.00 92.31 305 ASN A O 1
ATOM 2391 N N . ASN A 1 306 ? 33.210 -14.631 11.049 1.00 93.88 306 ASN A N 1
ATOM 2392 C CA . ASN A 1 306 ? 33.908 -15.773 10.469 1.00 93.88 306 ASN A CA 1
ATOM 2393 C C . ASN A 1 306 ? 32.985 -16.545 9.511 1.00 93.88 306 ASN A C 1
ATOM 2395 O O . ASN A 1 306 ? 31.978 -17.122 9.921 1.00 93.88 306 ASN A O 1
ATOM 2399 N N . THR A 1 307 ? 33.346 -16.591 8.231 1.00 96.19 307 THR A N 1
ATOM 2400 C CA . THR A 1 307 ? 32.650 -17.335 7.167 1.00 96.19 307 THR A CA 1
ATOM 2401 C C . THR A 1 307 ? 32.814 -18.849 7.271 1.00 96.19 307 THR A C 1
ATOM 2403 O O . THR A 1 307 ? 31.986 -19.585 6.737 1.00 96.19 307 THR A O 1
ATOM 2406 N N . LEU A 1 308 ? 33.835 -19.312 7.996 1.00 94.31 308 LEU A N 1
ATOM 2407 C CA . LEU A 1 308 ? 34.125 -20.723 8.252 1.00 94.31 308 LEU A CA 1
ATOM 2408 C C . LEU A 1 308 ? 33.419 -21.246 9.520 1.00 94.31 308 LEU A C 1
ATOM 2410 O O . LEU A 1 308 ? 33.281 -22.454 9.669 1.00 94.31 308 LEU A O 1
ATOM 2414 N N . SER A 1 309 ? 32.864 -20.364 10.363 1.00 93.31 309 SER A N 1
ATOM 2415 C CA . SER A 1 309 ? 31.934 -20.694 11.462 1.00 93.31 309 SER A CA 1
ATOM 2416 C C . SER A 1 309 ? 30.830 -19.630 11.595 1.00 93.31 309 SER A C 1
ATOM 2418 O O . SER A 1 309 ? 30.705 -18.948 12.615 1.00 93.31 309 SER A O 1
ATOM 2420 N N . PRO A 1 310 ? 29.958 -19.481 10.579 1.00 94.38 310 PRO A N 1
ATOM 2421 C CA . PRO A 1 310 ? 28.971 -18.401 10.504 1.00 94.38 310 PRO A CA 1
ATOM 2422 C C . PRO A 1 310 ? 27.904 -18.454 11.607 1.00 94.38 310 PRO A C 1
ATOM 2424 O O . PRO A 1 310 ? 27.259 -17.445 11.878 1.00 94.38 310 PRO A O 1
ATOM 2427 N N . TYR A 1 311 ? 27.739 -19.589 12.293 1.00 91.56 311 TYR A N 1
ATOM 2428 C CA . TYR A 1 311 ? 26.937 -19.708 13.516 1.00 91.56 311 TYR A CA 1
ATOM 2429 C C . TYR A 1 311 ? 27.533 -18.937 14.712 1.00 91.56 311 TYR A C 1
ATOM 2431 O O . TYR A 1 311 ? 26.810 -18.598 15.647 1.00 91.56 311 TYR A O 1
ATOM 2439 N N . MET A 1 312 ? 28.830 -18.603 14.697 1.00 89.19 312 MET A N 1
ATOM 2440 C CA . MET A 1 312 ? 29.447 -17.787 15.750 1.00 89.19 312 MET A CA 1
ATOM 2441 C C . MET A 1 312 ? 29.140 -16.296 15.605 1.00 89.19 312 MET A C 1
ATOM 2443 O O . MET A 1 312 ? 28.971 -15.605 16.614 1.00 89.19 312 MET A O 1
ATOM 2447 N N . THR A 1 313 ? 28.988 -15.837 14.362 1.00 92.38 313 THR A N 1
ATOM 2448 C CA . THR A 1 313 ? 28.473 -14.507 14.007 1.00 92.38 313 THR A CA 1
ATOM 2449 C C . THR A 1 313 ? 26.936 -14.468 14.046 1.00 92.38 313 THR A C 1
ATOM 2451 O O . THR A 1 313 ? 26.362 -13.434 14.349 1.00 92.38 313 THR A O 1
ATOM 2454 N N . CYS A 1 314 ? 26.297 -15.605 13.748 1.00 92.06 314 CYS A N 1
ATOM 2455 C CA . CYS A 1 314 ? 24.873 -15.927 13.604 1.00 92.06 314 CYS A CA 1
ATOM 2456 C C . CYS A 1 314 ? 23.942 -15.921 14.844 1.00 92.06 314 CYS A C 1
ATOM 2458 O O . CYS A 1 314 ? 23.744 -17.022 15.367 1.00 92.06 314 CYS A O 1
ATOM 2460 N N . PRO A 1 315 ? 23.281 -14.843 15.333 1.00 88.56 315 PRO A N 1
ATOM 2461 C CA . PRO A 1 315 ? 22.596 -14.913 16.636 1.00 88.56 315 PRO A CA 1
ATOM 2462 C C . PRO A 1 315 ? 21.409 -15.885 16.666 1.00 88.56 315 PRO A C 1
ATOM 2464 O O . PRO A 1 315 ? 21.303 -16.700 17.584 1.00 88.56 315 PRO A O 1
ATOM 2467 N N . ASN A 1 316 ? 20.562 -15.887 15.628 1.00 87.19 316 ASN A N 1
ATOM 2468 C CA . ASN A 1 316 ? 19.462 -16.851 15.502 1.00 87.19 316 ASN A CA 1
ATOM 2469 C C . ASN A 1 316 ? 19.918 -18.317 15.465 1.00 87.19 316 ASN A C 1
ATOM 2471 O O . ASN A 1 316 ? 19.135 -19.185 15.844 1.00 87.19 316 ASN A O 1
ATOM 2475 N N . SER A 1 317 ? 21.166 -18.614 15.078 1.00 85.06 317 SER A N 1
ATOM 2476 C CA . SER A 1 317 ? 21.677 -19.993 15.055 1.00 85.06 317 SER A CA 1
ATOM 2477 C C . SER A 1 317 ? 21.710 -20.641 16.448 1.00 85.06 317 SER A C 1
ATOM 2479 O O . SER A 1 317 ? 21.543 -21.855 16.561 1.00 85.06 317 SER A O 1
ATOM 2481 N N . ARG A 1 318 ? 21.840 -19.839 17.516 1.00 79.94 318 ARG A N 1
ATOM 2482 C CA . ARG A 1 318 ? 21.872 -20.302 18.915 1.00 79.94 318 ARG A CA 1
ATOM 2483 C C . ARG A 1 318 ? 20.492 -20.364 19.577 1.00 79.94 318 ARG A C 1
ATOM 2485 O O . ARG A 1 318 ? 20.370 -20.853 20.699 1.00 79.94 318 ARG A O 1
ATOM 2492 N N . VAL A 1 319 ? 19.443 -19.871 18.916 1.00 79.00 319 VAL A N 1
ATOM 2493 C CA . VAL A 1 319 ? 18.083 -19.842 19.468 1.00 79.00 319 VAL A CA 1
ATOM 2494 C C . VAL A 1 319 ? 17.344 -21.104 19.031 1.00 79.00 319 VAL A C 1
ATOM 2496 O O . VAL A 1 319 ? 16.809 -21.155 17.930 1.00 79.00 319 VAL A O 1
ATOM 2499 N N . LEU A 1 320 ? 17.277 -22.113 19.907 1.00 74.31 320 LEU A N 1
ATOM 2500 C CA . LEU A 1 320 ? 16.721 -23.442 19.592 1.00 74.31 320 LEU A CA 1
ATOM 2501 C C . LEU A 1 320 ? 15.338 -23.401 18.914 1.00 74.31 320 LEU A C 1
ATOM 2503 O O . LEU A 1 320 ? 15.111 -24.125 17.954 1.00 74.31 320 LEU A O 1
ATOM 2507 N N . SER A 1 321 ? 14.432 -22.514 19.340 1.00 69.56 321 SER A N 1
ATOM 2508 C CA . SER A 1 321 ? 13.093 -22.350 18.738 1.00 69.56 321 SER A CA 1
ATOM 2509 C C . SER A 1 321 ? 13.080 -21.703 17.341 1.00 69.56 321 SER A C 1
ATOM 2511 O O . SER A 1 321 ? 12.016 -21.586 16.731 1.00 69.56 321 SER A O 1
ATOM 2513 N N . ARG A 1 322 ? 14.244 -21.270 16.842 1.00 70.62 322 ARG A N 1
ATOM 2514 C CA . ARG A 1 322 ? 14.473 -20.693 15.509 1.00 70.62 322 ARG A CA 1
ATOM 2515 C C . ARG A 1 322 ? 15.396 -21.569 14.651 1.00 70.62 322 ARG A C 1
ATOM 2517 O O . ARG A 1 322 ? 15.196 -21.607 13.443 1.00 70.62 322 ARG A O 1
ATOM 2524 N N . SER A 1 323 ? 16.375 -22.262 15.243 1.00 80.00 323 SER A N 1
ATOM 2525 C CA . SER A 1 323 ? 17.403 -23.030 14.518 1.00 80.00 323 SER A CA 1
ATOM 2526 C C . SER A 1 323 ? 17.353 -24.554 14.682 1.00 80.00 323 SER A C 1
ATOM 2528 O O . SER A 1 323 ? 17.783 -25.250 13.765 1.00 80.00 323 SER A O 1
ATOM 2530 N N . ASP A 1 324 ? 16.831 -25.096 15.791 1.00 82.00 324 ASP A N 1
ATOM 2531 C CA . ASP A 1 324 ? 16.772 -26.546 16.034 1.00 82.00 324 ASP A CA 1
ATOM 2532 C C . ASP A 1 324 ? 15.375 -27.112 15.747 1.00 82.00 324 ASP A C 1
ATOM 2534 O O . ASP A 1 324 ? 14.551 -27.320 16.640 1.00 82.00 324 ASP A O 1
ATOM 2538 N N . ARG A 1 325 ? 15.110 -27.385 14.465 1.00 85.25 325 ARG A N 1
ATOM 2539 C CA . ARG A 1 325 ? 13.927 -28.152 14.036 1.00 85.25 325 ARG A CA 1
ATOM 2540 C C . ARG A 1 325 ? 14.202 -29.660 14.112 1.00 85.25 325 ARG A C 1
ATOM 2542 O O . ARG A 1 325 ? 13.318 -30.444 14.457 1.00 85.25 325 ARG A O 1
ATOM 2549 N N . GLY A 1 326 ? 15.434 -30.072 13.820 1.00 87.12 326 GLY A N 1
ATOM 2550 C CA . GLY A 1 326 ? 15.882 -31.454 13.673 1.00 87.12 326 GLY A CA 1
ATOM 2551 C C . GLY A 1 326 ? 15.704 -32.305 14.925 1.00 87.12 326 GLY A C 1
ATOM 2552 O O . GLY A 1 326 ? 15.266 -33.449 14.803 1.00 87.12 326 GLY A O 1
ATOM 2553 N N . SER A 1 327 ? 15.927 -31.769 16.131 1.00 87.12 327 SER A N 1
ATOM 2554 C CA . SER A 1 327 ? 15.733 -32.525 17.379 1.00 87.12 327 SER A CA 1
ATOM 2555 C C . SER A 1 327 ? 14.315 -33.098 17.534 1.00 87.12 327 SER A C 1
ATOM 2557 O O . SER A 1 327 ? 14.158 -34.170 18.122 1.00 87.12 327 SER A O 1
ATOM 2559 N N . TYR A 1 328 ? 13.278 -32.462 16.970 1.00 86.50 328 TYR A N 1
ATOM 2560 C CA . TYR A 1 328 ? 11.924 -33.032 16.934 1.00 86.50 328 TYR A CA 1
ATOM 2561 C C . TYR A 1 328 ? 11.841 -34.256 16.010 1.00 86.50 328 TYR A C 1
ATOM 2563 O O . TYR A 1 328 ? 11.432 -35.339 16.443 1.00 86.50 328 TYR A O 1
ATOM 2571 N N . TYR A 1 329 ? 12.264 -34.096 14.754 1.00 90.88 329 TYR A N 1
ATOM 2572 C CA . TYR A 1 329 ? 12.221 -35.136 13.723 1.00 90.88 329 TYR A CA 1
ATOM 2573 C C . TYR A 1 329 ? 13.069 -36.353 14.119 1.00 90.88 329 TYR A C 1
ATOM 2575 O O . TYR A 1 329 ? 12.592 -37.488 14.060 1.00 90.88 329 TYR A O 1
ATOM 2583 N N . VAL A 1 330 ? 14.274 -36.125 14.649 1.00 93.38 330 VAL A N 1
ATOM 2584 C CA . VAL A 1 330 ? 15.140 -37.169 15.214 1.00 93.38 330 VAL A CA 1
ATOM 2585 C C . VAL A 1 330 ? 14.442 -37.893 16.367 1.00 93.38 330 VAL A C 1
ATOM 2587 O O . VAL A 1 330 ? 14.380 -39.118 16.369 1.00 93.38 330 VAL A O 1
ATOM 2590 N N . ASN A 1 331 ? 13.842 -37.186 17.327 1.00 90.81 331 ASN A N 1
ATOM 2591 C CA . ASN A 1 331 ? 13.162 -37.811 18.470 1.00 90.81 331 ASN A CA 1
ATOM 2592 C C . ASN A 1 331 ? 11.919 -38.625 18.040 1.00 90.81 331 ASN A C 1
ATOM 2594 O O . ASN A 1 331 ? 11.668 -39.696 18.597 1.00 90.81 331 ASN A O 1
ATOM 2598 N N . LYS A 1 332 ? 11.176 -38.174 17.016 1.00 92.25 332 LYS A N 1
ATOM 2599 C CA . LYS A 1 332 ? 10.060 -38.912 16.388 1.00 92.25 332 LYS A CA 1
ATOM 2600 C C . LYS A 1 332 ? 10.556 -40.195 15.702 1.00 92.25 332 LYS A C 1
ATOM 2602 O O . LYS A 1 332 ? 10.037 -41.276 15.991 1.00 92.25 332 LYS A O 1
ATOM 2607 N N . TRP A 1 333 ? 11.607 -40.099 14.887 1.00 96.25 333 TRP A N 1
ATOM 2608 C CA . TRP A 1 333 ? 12.177 -41.222 14.136 1.00 96.25 333 TRP A CA 1
ATOM 2609 C C . TRP A 1 333 ? 12.894 -42.255 15.023 1.00 96.25 333 TRP A C 1
ATOM 2611 O O . TRP A 1 333 ? 12.627 -43.455 14.934 1.00 96.25 333 TRP A O 1
ATOM 2621 N N . VAL A 1 334 ? 13.743 -41.809 15.953 1.00 95.12 334 VAL A N 1
ATOM 2622 C CA . VAL A 1 334 ? 14.514 -42.669 16.873 1.00 95.12 334 VAL A CA 1
ATOM 2623 C C . VAL A 1 334 ? 13.590 -43.515 17.764 1.00 95.12 334 VAL A C 1
ATOM 2625 O O . VAL A 1 334 ? 13.886 -44.679 18.032 1.00 95.12 334 VAL A O 1
ATOM 2628 N N . ARG A 1 335 ? 12.416 -42.998 18.161 1.00 93.44 335 ARG A N 1
ATOM 2629 C CA . ARG A 1 335 ? 11.376 -43.790 18.857 1.00 93.44 335 ARG A CA 1
ATOM 2630 C C . ARG A 1 335 ? 10.783 -44.915 18.001 1.00 93.44 335 ARG A C 1
ATOM 2632 O O . ARG A 1 335 ? 10.264 -45.874 18.575 1.00 93.44 335 ARG A O 1
ATOM 2639 N N . ARG A 1 336 ? 10.814 -44.788 16.669 1.00 93.25 336 ARG A N 1
ATOM 2640 C CA . ARG A 1 336 ? 10.274 -45.766 15.714 1.00 93.25 336 ARG A CA 1
ATOM 2641 C C . ARG A 1 336 ? 11.290 -46.872 15.435 1.00 93.25 336 ARG A C 1
ATOM 2643 O O . ARG A 1 336 ? 10.974 -48.024 15.722 1.00 93.25 336 ARG A O 1
ATOM 2650 N N . TYR A 1 337 ? 12.499 -46.553 14.961 1.00 95.56 337 TYR A N 1
ATOM 2651 C CA . TYR A 1 337 ? 13.463 -47.599 14.574 1.00 95.56 337 TYR A CA 1
ATOM 2652 C C . TYR A 1 337 ? 14.137 -48.292 15.774 1.00 95.56 337 TYR A C 1
ATOM 2654 O O . TYR A 1 337 ? 14.258 -49.514 15.777 1.00 95.56 337 TYR A O 1
ATOM 2662 N N . LEU A 1 338 ? 14.455 -47.579 16.867 1.00 95.75 338 LEU A N 1
ATOM 2663 C CA . LEU A 1 338 ? 15.019 -48.201 18.081 1.00 95.75 338 LEU A CA 1
ATOM 2664 C C . LEU A 1 338 ? 13.967 -48.848 19.003 1.00 95.75 338 LEU A C 1
ATOM 2666 O O . LEU A 1 338 ? 14.287 -49.227 20.133 1.00 95.75 338 LEU A O 1
ATOM 2670 N N . LYS A 1 339 ? 12.710 -48.994 18.562 1.00 94.06 339 LYS A N 1
ATOM 2671 C CA . LYS A 1 339 ? 11.623 -49.614 19.344 1.00 94.06 339 LYS A CA 1
ATOM 2672 C C . LYS A 1 339 ? 11.989 -51.022 19.817 1.00 94.06 339 LYS A C 1
ATOM 2674 O O . LYS A 1 339 ? 11.889 -51.321 21.011 1.00 94.06 339 LYS A O 1
ATOM 2679 N N . ASP A 1 340 ? 12.453 -51.866 18.900 1.00 92.81 340 ASP A N 1
ATOM 2680 C CA . ASP A 1 340 ? 12.812 -53.247 19.211 1.00 92.81 340 ASP A CA 1
ATOM 2681 C C . ASP A 1 340 ? 14.270 -53.390 19.680 1.00 92.81 340 ASP A C 1
ATOM 2683 O O . ASP A 1 340 ? 14.512 -54.189 20.587 1.00 92.81 340 ASP A O 1
ATOM 2687 N N . ALA A 1 341 ? 15.193 -52.517 19.245 1.00 91.94 341 ALA A N 1
ATOM 2688 C CA . ALA A 1 341 ? 16.513 -52.346 19.870 1.00 91.94 341 ALA A CA 1
ATOM 2689 C C . ALA A 1 341 ? 16.388 -52.139 21.389 1.00 91.94 341 ALA A C 1
ATOM 2691 O O . ALA A 1 341 ? 16.982 -52.857 22.190 1.00 91.94 341 ALA A O 1
ATOM 2692 N N . LYS A 1 342 ? 15.521 -51.217 21.817 1.00 93.81 342 LYS A N 1
ATOM 2693 C CA . LYS A 1 342 ? 15.250 -50.941 23.233 1.00 93.81 342 LYS A CA 1
ATOM 2694 C C . LYS A 1 342 ? 14.650 -52.131 23.968 1.00 93.81 342 LYS A C 1
ATOM 2696 O O . LYS A 1 342 ? 15.044 -52.421 25.096 1.00 93.81 342 LYS A O 1
ATOM 2701 N N . LYS A 1 343 ? 13.725 -52.850 23.333 1.00 91.81 343 LYS A N 1
ATOM 2702 C CA . LYS A 1 343 ? 13.099 -54.064 23.880 1.00 91.81 343 LYS A CA 1
ATOM 2703 C C . LYS A 1 343 ? 14.078 -55.245 23.973 1.00 91.81 343 LYS A C 1
ATOM 2705 O O . LYS A 1 343 ? 13.887 -56.115 24.825 1.00 91.81 343 LYS A O 1
ATOM 2710 N N . ARG A 1 344 ? 15.110 -55.279 23.123 1.00 92.88 344 ARG A N 1
ATOM 2711 C CA . ARG A 1 344 ? 16.233 -56.229 23.147 1.00 92.88 344 ARG A CA 1
ATOM 2712 C C . ARG A 1 344 ? 17.220 -55.871 24.260 1.00 92.88 344 ARG A C 1
ATOM 2714 O O . ARG A 1 344 ? 17.413 -56.661 25.180 1.00 92.88 344 ARG A O 1
ATOM 2721 N N . LEU A 1 345 ? 17.751 -54.651 24.237 1.00 91.56 345 LEU A N 1
ATOM 2722 C CA . LEU A 1 345 ? 18.808 -54.176 25.131 1.00 91.56 345 LEU A CA 1
ATOM 2723 C C . LEU A 1 345 ? 18.338 -53.969 26.583 1.00 91.56 345 LEU A C 1
ATOM 2725 O O . LEU A 1 345 ? 19.063 -54.314 27.511 1.00 91.56 345 LEU A O 1
ATOM 2729 N N . GLN A 1 346 ? 17.103 -53.515 26.831 1.00 92.81 346 GLN A N 1
ATOM 2730 C CA . GLN A 1 346 ? 16.603 -53.352 28.209 1.00 92.81 346 GLN A CA 1
ATOM 2731 C C . GLN A 1 346 ? 16.471 -54.690 28.959 1.00 92.81 346 GLN A C 1
ATOM 2733 O O . GLN A 1 346 ? 16.596 -54.709 30.180 1.00 92.81 346 GLN A O 1
ATOM 2738 N N . LYS A 1 347 ? 16.274 -55.818 28.257 1.00 90.12 347 LYS A N 1
ATOM 2739 C CA . LYS A 1 347 ? 16.298 -57.165 28.869 1.00 90.12 347 LYS A CA 1
ATOM 2740 C C . LYS A 1 347 ? 17.693 -57.594 29.327 1.00 90.12 347 LYS A C 1
ATOM 2742 O O . LYS A 1 347 ? 17.806 -58.576 30.051 1.00 90.12 347 LYS A O 1
ATOM 2747 N N . ARG A 1 348 ? 18.739 -56.917 28.849 1.00 87.12 348 ARG A N 1
ATOM 2748 C CA . ARG A 1 348 ? 20.144 -57.204 29.150 1.00 87.12 348 ARG A CA 1
ATOM 2749 C C . ARG A 1 348 ? 20.701 -56.348 30.284 1.00 87.12 348 ARG A C 1
ATOM 2751 O O . ARG A 1 348 ? 21.775 -56.673 30.779 1.00 87.12 348 ARG A O 1
ATOM 2758 N N . LEU A 1 349 ? 19.990 -55.296 30.693 1.00 87.19 349 LEU A N 1
ATOM 2759 C CA . LEU A 1 349 ? 20.440 -54.314 31.677 1.00 87.19 349 LEU A CA 1
ATOM 2760 C C . LEU A 1 349 ? 19.433 -54.214 32.833 1.00 87.19 349 LEU A C 1
ATOM 2762 O O . LEU A 1 349 ? 18.311 -53.737 32.659 1.00 87.19 349 LEU A O 1
ATOM 2766 N N . HIS A 1 350 ? 19.838 -54.669 34.016 1.00 83.19 350 HIS A N 1
ATOM 2767 C CA . HIS A 1 350 ? 19.039 -54.640 35.241 1.00 83.19 350 HIS A CA 1
ATOM 2768 C C . HIS A 1 350 ? 19.488 -53.483 36.139 1.00 83.19 350 HIS A C 1
ATOM 2770 O O . HIS A 1 350 ? 20.664 -53.142 36.159 1.00 83.19 350 HIS A O 1
ATOM 2776 N N . GLY A 1 351 ? 18.562 -52.859 36.872 1.00 81.25 351 GLY A N 1
ATOM 2777 C CA . GLY A 1 351 ? 18.842 -51.701 37.739 1.00 81.25 351 GLY A CA 1
ATOM 2778 C C . GLY A 1 351 ? 18.947 -50.346 37.018 1.00 81.25 351 GLY A C 1
ATOM 2779 O O . GLY A 1 351 ? 18.775 -49.316 37.659 1.00 81.25 351 GLY A O 1
ATOM 2780 N N . PHE A 1 352 ? 19.131 -50.322 35.693 1.00 82.25 352 PHE A N 1
ATOM 2781 C CA . PHE A 1 352 ? 19.195 -49.096 34.885 1.00 82.25 352 PHE A CA 1
ATOM 2782 C C . PHE A 1 352 ? 18.119 -49.089 33.785 1.00 82.25 352 PHE A C 1
ATOM 2784 O O . PHE A 1 352 ? 17.885 -50.099 33.116 1.00 82.25 352 PHE A O 1
ATOM 2791 N N . LYS A 1 353 ? 17.450 -47.944 33.588 1.00 87.75 353 LYS A N 1
ATOM 2792 C CA . LYS A 1 353 ? 16.341 -47.780 32.631 1.00 87.75 353 LYS A CA 1
ATOM 2793 C C . LYS A 1 353 ? 16.797 -47.019 31.384 1.00 87.75 353 LYS A C 1
ATOM 2795 O O . LYS A 1 353 ? 16.971 -45.803 31.440 1.00 87.75 353 LYS A O 1
ATOM 2800 N N . LEU A 1 354 ? 16.923 -47.723 30.261 1.00 89.31 354 LEU A N 1
ATOM 2801 C CA . LEU A 1 354 ? 17.324 -47.144 28.978 1.00 89.31 354 LEU A CA 1
ATOM 2802 C C . LEU A 1 354 ? 16.235 -46.214 28.416 1.00 89.31 354 LEU A C 1
ATOM 2804 O O . LEU A 1 354 ? 15.050 -46.563 28.328 1.00 89.31 354 LEU A O 1
ATOM 2808 N N . THR A 1 355 ? 16.639 -45.025 27.979 1.00 91.50 355 THR A N 1
ATOM 2809 C CA . THR A 1 355 ? 15.851 -44.157 27.097 1.00 91.50 355 THR A CA 1
ATOM 2810 C C . THR A 1 355 ? 16.074 -44.560 25.632 1.00 91.50 355 THR A C 1
ATOM 2812 O O . THR A 1 355 ? 16.783 -45.515 25.334 1.00 91.50 355 THR A O 1
ATOM 2815 N N . TYR A 1 356 ? 15.404 -43.883 24.697 1.00 91.38 356 TYR A N 1
ATOM 2816 C CA . TYR A 1 356 ? 15.732 -44.023 23.270 1.00 91.38 356 TYR A CA 1
ATOM 2817 C C . TYR A 1 356 ? 17.026 -43.273 22.911 1.00 91.38 356 TYR A C 1
ATOM 2819 O O . TYR A 1 356 ? 17.822 -43.748 22.111 1.00 91.38 356 TYR A O 1
ATOM 2827 N N . GLU A 1 357 ? 17.254 -42.142 23.577 1.00 88.88 357 GLU A N 1
ATOM 2828 C CA . GLU A 1 357 ? 18.448 -41.301 23.477 1.00 88.88 357 GLU A CA 1
ATOM 2829 C C . GLU A 1 357 ? 19.730 -42.011 23.956 1.00 88.88 357 GLU A C 1
ATOM 2831 O O . GLU A 1 357 ? 20.773 -41.860 23.325 1.00 88.88 357 GLU A O 1
ATOM 2836 N N . ASP A 1 358 ? 19.657 -42.844 25.006 1.00 90.00 358 ASP A N 1
ATOM 2837 C CA . ASP A 1 358 ? 20.787 -43.679 25.454 1.00 90.00 358 ASP A CA 1
ATOM 2838 C C . ASP A 1 358 ? 21.257 -44.612 24.330 1.00 90.00 358 ASP A C 1
ATOM 2840 O O . ASP A 1 358 ? 22.445 -44.727 24.052 1.00 90.00 358 ASP A O 1
ATOM 2844 N N . ILE A 1 359 ? 20.308 -45.251 23.645 1.00 92.62 359 ILE A N 1
ATOM 2845 C CA . ILE A 1 359 ? 20.585 -46.264 22.621 1.00 92.62 359 ILE A CA 1
ATOM 2846 C C . ILE A 1 359 ? 21.039 -45.599 21.312 1.00 92.62 359 ILE A C 1
ATOM 2848 O O . ILE A 1 359 ? 21.955 -46.093 20.665 1.00 92.62 359 ILE A O 1
ATOM 2852 N N . TYR A 1 360 ? 20.489 -44.431 20.970 1.00 92.81 360 TYR A N 1
ATOM 2853 C CA . TYR A 1 360 ? 21.028 -43.579 19.906 1.00 92.81 360 TYR A CA 1
ATOM 2854 C C . TYR A 1 360 ? 22.471 -43.133 20.212 1.00 92.81 360 TYR A C 1
ATOM 2856 O O . TYR A 1 360 ? 23.337 -43.135 19.338 1.00 92.81 360 TYR A O 1
ATOM 2864 N N . THR A 1 361 ? 22.768 -42.838 21.481 1.00 90.62 361 THR A N 1
ATOM 2865 C CA . THR A 1 361 ? 24.127 -42.511 21.936 1.00 90.62 361 THR A CA 1
ATOM 2866 C C . THR A 1 361 ? 25.075 -43.714 21.846 1.00 90.62 361 THR A C 1
ATOM 2868 O O . THR A 1 361 ? 26.256 -43.516 21.583 1.00 90.62 361 THR A O 1
ATOM 2871 N N . PHE A 1 362 ? 24.598 -44.961 21.965 1.00 92.75 362 PHE A N 1
ATOM 2872 C CA . PHE A 1 362 ? 25.426 -46.151 21.698 1.00 92.75 362 PHE A CA 1
ATOM 2873 C C . PHE A 1 362 ? 25.881 -46.209 20.231 1.00 92.75 362 PHE A C 1
ATOM 2875 O O . PHE A 1 362 ? 27.017 -46.581 19.952 1.00 92.75 362 PHE A O 1
ATOM 2882 N N . GLN A 1 363 ? 25.031 -45.797 19.287 1.00 93.38 363 GLN A N 1
ATOM 2883 C CA . GLN A 1 363 ? 25.397 -45.754 17.868 1.00 93.38 363 GLN A CA 1
ATOM 2884 C C . GLN A 1 363 ? 26.413 -44.638 17.569 1.00 93.38 363 GLN A C 1
ATOM 2886 O O . GLN A 1 363 ? 27.358 -44.860 16.814 1.00 93.38 363 GLN A O 1
ATOM 2891 N N . GLN A 1 364 ? 26.311 -43.489 18.252 1.00 89.00 364 GLN A N 1
ATOM 2892 C CA . GLN A 1 364 ? 27.366 -42.462 18.242 1.00 89.00 364 GLN A CA 1
ATOM 2893 C C . GLN A 1 364 ? 28.679 -42.978 18.858 1.00 89.00 364 GLN A C 1
ATOM 2895 O O . GLN A 1 364 ? 29.748 -42.764 18.292 1.00 89.00 364 GLN A O 1
ATOM 2900 N N . LEU A 1 365 ? 28.610 -43.674 20.001 1.00 85.00 365 LEU A N 1
ATOM 2901 C CA . LEU A 1 365 ? 29.768 -44.276 20.673 1.00 85.00 365 LEU A CA 1
ATOM 2902 C C . LEU A 1 365 ? 30.487 -45.284 19.772 1.00 85.00 365 LEU A C 1
ATOM 2904 O O . LEU A 1 365 ? 31.706 -45.229 19.700 1.00 85.00 365 LEU A O 1
ATOM 2908 N N . CYS A 1 366 ? 29.759 -46.125 19.031 1.00 88.56 366 CYS A N 1
ATOM 2909 C CA . CYS A 1 366 ? 30.344 -47.017 18.024 1.00 88.56 366 CYS A CA 1
ATOM 2910 C C . CYS A 1 366 ? 31.230 -46.259 17.023 1.00 88.56 366 CYS A C 1
ATOM 2912 O O . CYS A 1 366 ? 32.383 -46.646 16.823 1.00 88.56 366 CYS A O 1
ATOM 2914 N N . ALA A 1 367 ? 30.724 -45.171 16.434 1.00 83.38 367 ALA A N 1
ATOM 2915 C CA . ALA A 1 367 ? 31.479 -44.377 15.470 1.00 83.38 367 ALA A CA 1
ATOM 2916 C C . ALA A 1 367 ? 32.704 -43.705 16.120 1.00 83.38 367 ALA A C 1
ATOM 2918 O O . ALA A 1 367 ? 33.830 -43.901 15.663 1.00 83.38 367 ALA A O 1
ATOM 2919 N N . TYR A 1 368 ? 32.505 -42.973 17.224 1.00 75.00 368 TYR A N 1
ATOM 2920 C CA . TYR A 1 368 ? 33.571 -42.219 17.895 1.00 75.00 368 TYR A CA 1
ATOM 2921 C C . TYR A 1 368 ? 34.656 -43.109 18.525 1.00 75.00 368 TYR A C 1
ATOM 2923 O O . TYR A 1 368 ? 35.841 -42.827 18.360 1.00 75.00 368 TYR A O 1
ATOM 2931 N N . GLU A 1 369 ? 34.291 -44.201 19.207 1.00 75.00 369 GLU A N 1
ATOM 2932 C CA . GLU A 1 369 ? 35.269 -45.179 19.702 1.00 75.00 369 GLU A CA 1
ATOM 2933 C C . GLU A 1 369 ? 35.976 -45.893 18.546 1.00 75.00 369 GLU A C 1
ATOM 2935 O O . GLU A 1 369 ? 37.180 -46.107 18.634 1.00 75.00 369 GLU A O 1
ATOM 2940 N N . THR A 1 370 ? 35.302 -46.215 17.435 1.00 73.12 370 THR A N 1
ATOM 2941 C CA . THR A 1 370 ? 35.995 -46.881 16.319 1.00 73.12 370 THR A CA 1
ATOM 2942 C C . THR A 1 370 ? 37.006 -45.963 15.637 1.00 73.12 370 THR A C 1
ATOM 2944 O O . THR A 1 370 ? 38.102 -46.426 15.338 1.00 73.12 370 THR A O 1
ATOM 2947 N N . VAL A 1 371 ? 36.709 -44.673 15.427 1.00 61.78 371 VAL A N 1
ATOM 2948 C CA . VAL A 1 371 ? 37.694 -43.765 14.806 1.00 61.78 371 VAL A CA 1
ATOM 2949 C C . VAL A 1 371 ? 38.838 -43.375 15.745 1.00 61.78 371 VAL A C 1
ATOM 2951 O O . VAL A 1 371 ? 39.954 -43.212 15.267 1.00 61.78 371 VAL A O 1
ATOM 2954 N N . ALA A 1 372 ? 38.599 -43.262 17.058 1.00 58.38 372 ALA A N 1
ATOM 2955 C CA . ALA A 1 372 ? 39.626 -42.852 18.023 1.00 58.38 372 ALA A CA 1
ATOM 2956 C C . ALA A 1 372 ? 40.431 -44.017 18.626 1.00 58.38 372 ALA A C 1
ATOM 2958 O O . ALA A 1 372 ? 41.633 -43.895 18.850 1.00 58.38 372 ALA A O 1
ATOM 2959 N N . LEU A 1 373 ? 39.777 -45.151 18.893 1.00 60.47 373 LEU A N 1
ATOM 2960 C CA . LEU A 1 373 ? 40.360 -46.331 19.543 1.00 60.47 373 LEU A CA 1
ATOM 2961 C C . LEU A 1 373 ? 40.589 -47.495 18.557 1.00 60.47 373 LEU A C 1
ATOM 2963 O O . LEU A 1 373 ? 41.033 -48.571 18.953 1.00 60.47 373 LEU A O 1
ATOM 2967 N N . GLY A 1 374 ? 40.269 -47.301 17.274 1.00 54.47 374 GLY A N 1
ATOM 2968 C CA . GLY A 1 374 ? 40.401 -48.286 16.195 1.00 54.47 374 GLY A CA 1
ATOM 2969 C C . GLY A 1 374 ? 39.282 -49.335 16.130 1.00 54.47 374 GLY A C 1
ATOM 2970 O O . GLY A 1 374 ? 39.187 -50.039 15.125 1.00 54.47 374 GLY A O 1
ATOM 2971 N N . TYR A 1 375 ? 38.453 -49.454 17.176 1.00 66.50 375 TYR A N 1
ATOM 2972 C CA . TYR A 1 375 ? 37.380 -50.445 17.322 1.00 66.50 375 TYR A CA 1
ATOM 2973 C C . TYR A 1 375 ? 36.407 -50.070 18.470 1.00 66.50 375 TYR A C 1
ATOM 2975 O O . TYR A 1 375 ? 36.827 -49.469 19.457 1.00 66.50 375 TYR A O 1
ATOM 2983 N N . SER A 1 376 ? 35.132 -50.492 18.402 1.00 77.69 376 SER A N 1
ATOM 2984 C CA . SER A 1 376 ? 34.141 -50.335 19.488 1.00 77.69 376 SER A CA 1
ATOM 2985 C C . SER A 1 376 ? 33.251 -51.565 19.704 1.00 77.69 376 SER A C 1
ATOM 2987 O O . SER A 1 376 ? 32.747 -52.161 18.750 1.00 77.69 376 SER A O 1
ATOM 2989 N N . LYS A 1 377 ? 32.950 -51.897 20.972 1.00 79.94 377 LYS A N 1
ATOM 2990 C CA . LYS A 1 377 ? 31.935 -52.917 21.317 1.00 79.94 377 LYS A CA 1
ATOM 2991 C C . LYS A 1 377 ? 30.494 -52.458 21.086 1.00 79.94 377 LYS A C 1
ATOM 2993 O O . LYS A 1 377 ? 29.636 -53.310 20.868 1.00 79.94 377 LYS A O 1
ATOM 2998 N N . PHE A 1 378 ? 30.215 -51.154 21.044 1.00 85.31 378 PHE A N 1
ATOM 2999 C CA . PHE A 1 378 ? 28.870 -50.664 20.726 1.00 85.31 378 PHE A CA 1
ATOM 3000 C C . PHE A 1 378 ? 28.465 -50.918 19.265 1.00 85.31 378 PHE A C 1
ATOM 3002 O O . PHE A 1 378 ? 27.282 -50.844 18.948 1.00 85.31 378 PHE A O 1
ATOM 3009 N N . CYS A 1 379 ? 29.404 -51.254 18.374 1.00 82.12 379 CYS A N 1
ATOM 3010 C CA . CYS A 1 379 ? 29.077 -51.584 16.987 1.00 82.12 379 CYS A CA 1
ATOM 3011 C C . CYS A 1 379 ? 28.403 -52.959 16.820 1.00 82.12 379 CYS A C 1
ATOM 3013 O O . CYS A 1 379 ? 27.631 -53.146 15.885 1.00 82.12 379 CYS A O 1
ATOM 3015 N N . GLU A 1 380 ? 28.666 -53.916 17.718 1.00 83.81 380 GLU A N 1
ATOM 3016 C CA . GLU A 1 380 ? 28.199 -55.310 17.586 1.00 83.81 380 GLU A CA 1
ATOM 3017 C C . GLU A 1 380 ? 26.725 -55.516 17.987 1.00 83.81 380 GLU A C 1
ATOM 3019 O O . GLU A 1 380 ? 26.140 -56.553 17.682 1.00 83.81 380 GLU A O 1
ATOM 3024 N N . ILE A 1 381 ? 26.110 -54.554 18.686 1.00 87.06 381 ILE A N 1
ATOM 3025 C CA . ILE A 1 381 ? 24.800 -54.737 19.342 1.00 87.06 381 ILE A CA 1
ATOM 3026 C C . ILE A 1 381 ? 23.596 -54.300 18.484 1.00 87.06 381 ILE A C 1
ATOM 3028 O O . ILE A 1 381 ? 22.456 -54.338 18.961 1.00 87.06 381 ILE A O 1
ATOM 3032 N N . PHE A 1 382 ? 23.838 -53.893 17.233 1.00 89.44 382 PHE A N 1
ATOM 3033 C CA . PHE A 1 382 ? 22.856 -53.338 16.294 1.00 89.44 382 PHE A CA 1
ATOM 3034 C C . PHE A 1 382 ? 22.798 -54.117 14.975 1.00 89.44 382 PHE A C 1
ATOM 3036 O O . PHE A 1 382 ? 23.795 -54.656 14.501 1.00 89.44 382 PHE A O 1
ATOM 3043 N N . THR A 1 383 ? 21.607 -54.166 14.385 1.00 88.62 383 THR A N 1
ATOM 3044 C CA . THR A 1 383 ? 21.306 -54.833 13.109 1.00 88.62 383 THR A CA 1
ATOM 3045 C C . THR A 1 383 ? 21.454 -53.892 11.909 1.00 88.62 383 THR A C 1
ATOM 3047 O O . THR A 1 383 ? 21.505 -52.675 12.066 1.00 88.62 383 THR A O 1
ATOM 3050 N N . GLU A 1 384 ? 21.475 -54.458 10.698 1.00 86.50 384 GLU A N 1
ATOM 3051 C CA . GLU A 1 384 ? 21.553 -53.737 9.413 1.00 86.50 384 GLU A CA 1
ATOM 3052 C C . GLU A 1 384 ? 20.557 -52.562 9.345 1.00 86.50 384 GLU A C 1
ATOM 3054 O O . GLU A 1 384 ? 20.960 -51.408 9.224 1.00 86.50 384 GLU A O 1
ATOM 3059 N N . THR A 1 385 ? 19.271 -52.827 9.590 1.00 89.00 385 THR A N 1
ATOM 3060 C CA . THR A 1 385 ? 18.205 -51.810 9.552 1.00 89.00 385 THR A CA 1
ATOM 3061 C C . THR A 1 385 ? 18.216 -50.834 10.733 1.00 89.00 385 THR A C 1
ATOM 3063 O O . THR A 1 385 ? 17.709 -49.718 10.624 1.00 89.00 385 THR A O 1
ATOM 3066 N N . GLU A 1 386 ? 18.847 -51.184 11.856 1.00 93.56 386 GLU A N 1
ATOM 3067 C CA . GLU A 1 386 ? 19.092 -50.222 12.939 1.00 93.56 386 GLU A CA 1
ATOM 3068 C C . GLU A 1 386 ? 20.240 -49.253 12.592 1.00 93.56 386 GLU A C 1
ATOM 3070 O O . GLU A 1 386 ? 20.239 -48.124 13.081 1.00 93.56 386 GLU A O 1
ATOM 3075 N N . TRP A 1 387 ? 21.171 -49.636 11.708 1.00 92.62 387 TRP A N 1
ATOM 3076 C CA . TRP A 1 387 ? 22.178 -48.733 11.133 1.00 92.62 387 TRP A CA 1
ATOM 3077 C C . TRP A 1 387 ? 21.628 -47.877 9.986 1.00 92.62 387 TRP A C 1
ATOM 3079 O O . TRP A 1 387 ? 21.920 -46.686 9.937 1.00 92.62 387 TRP A O 1
ATOM 3089 N N . GLU A 1 388 ? 20.771 -48.427 9.120 1.00 92.44 388 GLU A N 1
ATOM 3090 C CA . GLU A 1 388 ? 20.015 -47.642 8.124 1.00 92.44 388 GLU A CA 1
ATOM 3091 C C . GLU A 1 388 ? 19.164 -46.556 8.809 1.00 92.44 388 GLU A C 1
ATOM 3093 O O . GLU A 1 388 ? 19.149 -45.397 8.390 1.00 92.44 388 GLU A O 1
ATOM 3098 N N . GLY A 1 389 ? 18.520 -46.903 9.931 1.00 94.62 389 GLY A N 1
ATOM 3099 C CA . GLY A 1 389 ? 17.794 -45.950 10.767 1.00 94.62 389 GLY A CA 1
ATOM 3100 C C . GLY A 1 389 ? 18.678 -44.885 11.429 1.00 94.62 389 GLY A C 1
ATOM 3101 O O . GLY A 1 389 ? 18.202 -43.770 11.638 1.00 94.62 389 GLY A O 1
ATOM 3102 N N . PHE A 1 390 ? 19.948 -45.184 11.721 1.00 95.81 390 PHE A N 1
ATOM 3103 C CA . PHE A 1 390 ? 20.904 -44.230 12.300 1.00 95.81 390 PHE A CA 1
ATOM 3104 C C . PHE A 1 390 ? 21.460 -43.248 11.266 1.00 95.81 390 PHE A C 1
ATOM 3106 O O . PHE A 1 390 ? 21.490 -42.048 11.536 1.00 95.81 390 PHE A O 1
ATOM 3113 N N . GLU A 1 391 ? 21.812 -43.724 10.067 1.00 94.69 391 GLU A N 1
ATOM 3114 C CA . GLU A 1 391 ? 22.152 -42.861 8.929 1.00 94.69 391 GLU A CA 1
ATOM 3115 C C . GLU A 1 391 ? 21.016 -41.861 8.669 1.00 94.69 391 GLU A C 1
ATOM 3117 O O . GLU A 1 391 ? 21.238 -40.652 8.689 1.00 94.69 391 GLU A O 1
ATOM 3122 N N . TYR A 1 392 ? 19.776 -42.348 8.554 1.00 96.75 392 TYR A N 1
ATOM 3123 C CA . TYR A 1 392 ? 18.627 -41.479 8.308 1.00 96.75 392 TYR A CA 1
ATOM 3124 C C . TYR A 1 392 ? 18.280 -40.555 9.492 1.00 96.75 392 TYR A C 1
ATOM 3126 O O . TYR A 1 392 ? 17.769 -39.456 9.291 1.00 96.75 392 TYR A O 1
ATOM 3134 N N . ALA A 1 393 ? 18.605 -40.936 10.733 1.00 96.00 393 ALA A N 1
ATOM 3135 C CA . ALA A 1 393 ? 18.489 -40.031 11.879 1.00 96.00 393 ALA A CA 1
ATOM 3136 C C . ALA A 1 393 ? 19.448 -38.832 11.764 1.00 96.00 393 ALA A C 1
ATOM 3138 O O . ALA A 1 393 ? 19.087 -37.721 12.149 1.00 96.00 393 ALA A O 1
ATOM 3139 N N . LEU A 1 394 ? 20.646 -39.035 11.210 1.00 94.88 394 LEU A N 1
ATOM 3140 C CA . LEU A 1 394 ? 21.593 -37.953 10.946 1.00 94.88 394 LEU A CA 1
ATOM 3141 C C . LEU A 1 394 ? 21.194 -37.142 9.705 1.00 94.88 394 LEU A C 1
ATOM 3143 O O . LEU A 1 394 ? 21.317 -35.920 9.734 1.00 94.88 394 LEU A O 1
ATOM 3147 N N . ASP A 1 395 ? 20.621 -37.770 8.676 1.00 96.25 395 ASP A N 1
ATOM 3148 C CA . ASP A 1 395 ? 20.050 -37.049 7.529 1.00 96.25 395 ASP A CA 1
ATOM 3149 C C . ASP A 1 395 ? 18.930 -36.097 7.972 1.00 96.25 395 ASP A C 1
ATOM 3151 O O . ASP A 1 395 ? 18.973 -34.912 7.647 1.00 96.25 395 ASP A O 1
ATOM 3155 N N . LEU A 1 396 ? 17.985 -36.573 8.796 1.00 95.75 396 LEU A N 1
ATOM 3156 C CA . LEU A 1 396 ? 16.946 -35.744 9.422 1.00 95.75 396 LEU A CA 1
ATOM 3157 C C . LEU A 1 396 ? 17.547 -34.601 10.257 1.00 95.75 396 LEU A C 1
ATOM 3159 O O . LEU A 1 396 ? 17.050 -33.477 10.202 1.00 95.75 396 LEU A O 1
ATOM 3163 N N . TYR A 1 397 ? 18.614 -34.864 11.019 1.00 94.12 397 TYR A N 1
ATOM 3164 C CA . TYR A 1 397 ? 19.278 -33.839 11.825 1.00 94.12 397 TYR A CA 1
ATOM 3165 C C . TYR A 1 397 ? 19.871 -32.720 10.955 1.00 94.12 397 TYR A C 1
ATOM 3167 O O . TYR A 1 397 ? 19.529 -31.551 11.138 1.00 94.12 397 TYR A O 1
ATOM 3175 N N . PHE A 1 398 ? 20.728 -33.060 9.986 1.00 94.94 398 PHE A N 1
ATOM 3176 C CA . PHE A 1 398 ? 21.405 -32.056 9.161 1.00 94.94 398 PHE A CA 1
ATOM 3177 C C . PHE A 1 398 ? 20.465 -31.377 8.166 1.00 94.94 398 PHE A C 1
ATOM 3179 O O . PHE A 1 398 ? 20.590 -30.167 7.980 1.00 94.94 398 PHE A O 1
ATOM 3186 N N . TRP A 1 399 ? 19.476 -32.088 7.613 1.00 95.19 399 TRP A N 1
ATOM 3187 C CA . TRP A 1 399 ? 18.443 -31.494 6.761 1.00 95.19 399 TRP A CA 1
ATOM 3188 C C . TRP A 1 399 ? 17.727 -30.339 7.464 1.00 95.19 399 TRP A C 1
ATOM 3190 O O . TRP A 1 399 ? 17.666 -29.234 6.928 1.00 95.19 399 TRP A O 1
ATOM 3200 N N . TYR A 1 400 ? 17.223 -30.580 8.677 1.00 94.12 400 TYR A N 1
ATOM 3201 C CA . TYR A 1 400 ? 16.396 -29.617 9.403 1.00 94.12 400 TYR A CA 1
ATOM 3202 C C . TYR A 1 400 ? 17.181 -28.566 10.207 1.00 94.12 400 TYR A C 1
ATOM 3204 O O . TYR A 1 400 ? 16.593 -27.533 10.522 1.00 94.12 400 TYR A O 1
ATOM 3212 N N . ASN A 1 401 ? 18.475 -28.776 10.503 1.00 91.25 401 ASN A N 1
ATOM 3213 C CA . ASN A 1 401 ? 19.287 -27.823 11.286 1.00 91.25 401 ASN A CA 1
ATOM 3214 C C . ASN A 1 401 ? 20.380 -27.085 10.492 1.00 91.25 401 ASN A C 1
ATOM 3216 O O . ASN A 1 401 ? 20.703 -25.950 10.844 1.00 91.25 401 ASN A O 1
ATOM 3220 N N . SER A 1 402 ? 20.926 -27.656 9.412 1.00 92.38 402 SER A N 1
ATOM 3221 C CA . SER A 1 402 ? 22.095 -27.083 8.706 1.00 92.38 402 SER A CA 1
ATOM 3222 C C . SER A 1 402 ? 22.023 -27.098 7.177 1.00 92.38 402 SER A C 1
ATOM 3224 O O . SER A 1 402 ? 22.910 -26.538 6.541 1.00 92.38 402 SER A O 1
ATOM 3226 N N . ALA A 1 403 ? 20.997 -27.696 6.573 1.00 94.75 403 ALA A N 1
ATOM 3227 C CA . ALA A 1 403 ? 20.801 -27.715 5.124 1.00 94.75 403 ALA A CA 1
ATOM 3228 C C . ALA A 1 403 ? 19.417 -27.155 4.727 1.00 94.75 403 ALA A C 1
ATOM 3230 O O . ALA A 1 403 ? 18.826 -26.359 5.455 1.00 94.75 403 ALA A O 1
ATOM 3231 N N . PHE A 1 404 ? 18.886 -27.582 3.579 1.00 93.00 404 PHE A N 1
ATOM 3232 C CA . PHE A 1 404 ? 17.678 -27.061 2.923 1.00 93.00 404 PHE A CA 1
ATOM 3233 C C . PHE A 1 404 ? 16.388 -27.000 3.774 1.00 93.00 404 PHE A C 1
ATOM 3235 O O . PHE A 1 404 ? 15.499 -26.214 3.454 1.00 93.00 404 PHE A O 1
ATOM 3242 N N . GLY A 1 405 ? 16.255 -27.792 4.846 1.00 89.06 405 GLY A N 1
ATOM 3243 C CA . GLY A 1 405 ? 15.121 -27.731 5.784 1.00 89.06 405 GLY A CA 1
ATOM 3244 C C . GLY A 1 405 ? 15.292 -26.739 6.947 1.00 89.06 405 GLY A C 1
ATOM 3245 O O . GLY A 1 405 ? 14.337 -26.512 7.703 1.00 89.06 405 GLY A O 1
ATOM 3246 N N . SER A 1 406 ? 16.489 -26.163 7.099 1.00 90.44 406 SER A N 1
ATOM 3247 C CA . SER A 1 406 ? 16.855 -25.213 8.152 1.00 90.44 406 SER A CA 1
ATOM 3248 C C . SER A 1 406 ? 16.640 -23.762 7.711 1.00 90.44 406 SER A C 1
ATOM 3250 O O . SER A 1 406 ? 17.228 -23.327 6.716 1.00 90.44 406 SER A O 1
ATOM 3252 N N . PRO A 1 407 ? 15.874 -22.960 8.474 1.00 86.19 407 PRO A N 1
ATOM 3253 C CA . PRO A 1 407 ? 15.573 -21.573 8.113 1.00 86.19 407 PRO A CA 1
ATOM 3254 C C . PRO A 1 407 ? 16.796 -20.644 8.158 1.00 86.19 407 PRO A C 1
ATOM 3256 O O . PRO A 1 407 ? 16.767 -19.566 7.571 1.00 86.19 407 PRO A O 1
ATOM 3259 N N . VAL A 1 408 ? 17.873 -21.048 8.842 1.00 91.06 408 VAL A N 1
ATOM 3260 C CA . VAL A 1 408 ? 19.098 -20.247 9.014 1.00 91.06 408 VAL A CA 1
ATOM 3261 C C . VAL A 1 408 ? 20.273 -20.713 8.144 1.00 91.06 408 VAL A C 1
ATOM 3263 O O . VAL A 1 408 ? 21.318 -20.066 8.149 1.00 91.06 408 VAL A O 1
ATOM 3266 N N . SER A 1 409 ? 20.135 -21.812 7.392 1.00 93.62 409 SER A N 1
ATOM 3267 C CA . SER A 1 409 ? 21.256 -22.414 6.651 1.00 93.62 409 SER A CA 1
ATOM 3268 C C . SER A 1 409 ? 21.747 -21.536 5.491 1.00 93.62 409 SER A C 1
ATOM 3270 O O . SER A 1 409 ? 22.928 -21.184 5.424 1.00 93.62 409 SER A O 1
ATOM 3272 N N . ARG A 1 410 ? 20.828 -21.081 4.623 1.00 93.44 410 ARG A N 1
ATOM 3273 C CA . ARG A 1 410 ? 21.159 -20.233 3.462 1.00 93.44 410 ARG A CA 1
ATOM 3274 C C . ARG A 1 410 ? 21.837 -18.916 3.858 1.00 93.44 410 ARG A C 1
ATOM 3276 O O . ARG A 1 410 ? 22.806 -18.527 3.213 1.00 93.44 410 ARG A O 1
ATOM 3283 N N . VAL A 1 411 ? 21.365 -18.247 4.916 1.00 94.25 411 VAL A N 1
ATOM 3284 C CA . VAL A 1 411 ? 21.988 -16.998 5.396 1.00 94.25 411 VAL A CA 1
ATOM 3285 C C . VAL A 1 411 ? 23.363 -17.247 6.005 1.00 94.25 411 VAL A C 1
ATOM 3287 O O . VAL A 1 411 ? 24.287 -16.503 5.710 1.00 94.25 411 VAL A O 1
ATOM 3290 N N . GLN A 1 412 ? 23.556 -18.333 6.760 1.00 95.50 412 GLN A N 1
ATOM 3291 C CA . GLN A 1 412 ? 24.877 -18.671 7.291 1.00 95.50 412 GLN A CA 1
ATOM 3292 C C . GLN A 1 412 ? 25.900 -18.953 6.178 1.00 95.50 412 GLN A C 1
ATOM 3294 O O . GLN A 1 412 ? 27.052 -18.539 6.294 1.00 95.50 412 GLN A O 1
ATOM 3299 N N . GLY A 1 413 ? 25.493 -19.610 5.088 1.00 96.62 413 GLY A N 1
ATOM 3300 C CA . GLY A 1 413 ? 26.386 -19.916 3.966 1.00 96.62 413 GLY A CA 1
ATOM 3301 C C . GLY A 1 413 ? 26.781 -18.705 3.111 1.00 96.62 413 GLY A C 1
ATOM 3302 O O . GLY A 1 413 ? 27.815 -18.753 2.446 1.00 96.62 413 GLY A O 1
ATOM 3303 N N . VAL A 1 414 ? 26.004 -17.612 3.126 1.00 96.56 414 VAL A N 1
ATOM 3304 C CA . VAL A 1 414 ? 26.151 -16.511 2.152 1.00 96.56 414 VAL A CA 1
ATOM 3305 C C . VAL A 1 414 ? 27.504 -15.794 2.219 1.00 96.56 414 VAL A C 1
ATOM 3307 O O . VAL A 1 414 ? 28.016 -15.370 1.186 1.00 96.56 414 VAL A O 1
ATOM 3310 N N . GLY A 1 415 ? 28.125 -15.703 3.401 1.00 96.69 415 GLY A N 1
ATOM 3311 C CA . GLY A 1 415 ? 29.430 -15.052 3.551 1.00 96.69 415 GLY A CA 1
ATOM 3312 C C . GLY A 1 415 ? 30.536 -15.760 2.762 1.00 96.69 415 GLY A C 1
ATOM 3313 O O . GLY A 1 415 ? 31.331 -15.104 2.095 1.00 96.69 415 GLY A O 1
ATOM 3314 N N . TYR A 1 416 ? 30.522 -17.097 2.730 1.00 97.31 416 TYR A N 1
ATOM 3315 C CA . TYR A 1 416 ? 31.442 -17.872 1.891 1.00 97.31 416 TYR A CA 1
ATOM 3316 C C . TYR A 1 416 ? 31.140 -17.705 0.391 1.00 97.31 416 TYR A C 1
ATOM 3318 O O . TYR A 1 416 ? 32.046 -17.740 -0.439 1.00 97.31 416 TYR A O 1
ATOM 3326 N N . ILE A 1 417 ? 29.876 -17.463 0.018 1.00 97.31 417 ILE A N 1
ATOM 3327 C CA . ILE A 1 417 ? 29.513 -17.148 -1.374 1.00 97.31 417 ILE A CA 1
ATOM 3328 C C . ILE A 1 417 ? 30.073 -15.778 -1.783 1.00 97.31 417 ILE A C 1
ATOM 3330 O O . ILE A 1 417 ? 30.585 -15.655 -2.893 1.00 97.31 417 ILE A O 1
ATOM 3334 N N . HIS A 1 418 ? 30.057 -14.771 -0.900 1.00 97.62 418 HIS A N 1
ATOM 3335 C CA . HIS A 1 418 ? 30.720 -13.483 -1.151 1.00 97.62 418 HIS A CA 1
ATOM 3336 C C . HIS A 1 418 ? 32.235 -13.638 -1.367 1.00 97.62 418 HIS A C 1
ATOM 3338 O O . HIS A 1 418 ? 32.782 -13.048 -2.296 1.00 97.62 418 HIS A O 1
ATOM 3344 N N . GLU A 1 419 ? 32.903 -14.471 -0.570 1.00 97.19 419 GLU A N 1
ATOM 3345 C CA . GLU A 1 419 ? 34.334 -14.778 -0.714 1.00 97.19 419 GLU A CA 1
ATOM 3346 C C . GLU A 1 419 ? 34.663 -15.539 -2.006 1.00 97.19 419 GLU A C 1
ATOM 3348 O O . GLU A 1 419 ? 35.601 -15.183 -2.725 1.00 97.19 419 GLU A O 1
ATOM 3353 N N . LEU A 1 420 ? 33.887 -16.578 -2.328 1.00 96.56 420 LEU A N 1
ATOM 3354 C CA . LEU A 1 420 ? 34.035 -17.338 -3.568 1.00 96.56 420 LEU A CA 1
ATOM 3355 C C . LEU A 1 420 ? 33.835 -16.425 -4.785 1.00 96.56 420 LEU A C 1
ATOM 3357 O O . LEU A 1 420 ? 34.646 -16.447 -5.706 1.00 96.56 420 LEU A O 1
ATOM 3361 N N . LEU A 1 421 ? 32.808 -15.570 -4.760 1.00 97.12 421 LEU A N 1
ATOM 3362 C CA . LEU A 1 421 ? 32.566 -14.562 -5.791 1.00 97.12 421 LEU A CA 1
ATOM 3363 C C . LEU A 1 421 ? 33.723 -13.568 -5.920 1.00 97.12 421 LEU A C 1
ATOM 3365 O O . LEU A 1 421 ? 34.140 -13.284 -7.042 1.00 97.12 421 LEU A O 1
ATOM 3369 N N . ALA A 1 422 ? 34.254 -13.056 -4.808 1.00 96.94 422 ALA A N 1
ATOM 3370 C CA . ALA A 1 422 ? 35.360 -12.102 -4.821 1.00 96.94 422 ALA A CA 1
ATOM 3371 C C . ALA A 1 422 ? 36.604 -12.683 -5.509 1.00 96.94 422 ALA A C 1
ATOM 3373 O O . ALA A 1 422 ? 37.181 -12.045 -6.389 1.00 96.94 422 ALA A O 1
ATOM 3374 N N . ARG A 1 423 ? 36.960 -13.935 -5.185 1.00 94.44 423 ARG A N 1
ATOM 3375 C CA . ARG A 1 423 ? 38.068 -14.662 -5.826 1.00 94.44 423 ARG A CA 1
ATOM 3376 C C . ARG A 1 423 ? 37.786 -14.949 -7.309 1.00 94.44 423 ARG A C 1
ATOM 3378 O O . ARG A 1 423 ? 38.629 -14.652 -8.144 1.00 94.44 423 ARG A O 1
ATOM 3385 N N . LEU A 1 424 ? 36.593 -15.453 -7.652 1.00 94.69 424 LEU A N 1
ATOM 3386 C CA . LEU A 1 424 ? 36.189 -15.750 -9.041 1.00 94.69 424 LEU A CA 1
ATOM 3387 C C . LEU A 1 424 ? 36.032 -14.503 -9.934 1.00 94.69 424 LEU A C 1
ATOM 3389 O O . LEU A 1 424 ? 36.018 -14.629 -11.154 1.00 94.69 424 LEU A O 1
ATOM 3393 N N . THR A 1 425 ? 35.880 -13.309 -9.355 1.00 95.38 425 THR A N 1
ATOM 3394 C CA . THR A 1 425 ? 35.804 -12.032 -10.095 1.00 95.38 425 THR A CA 1
ATOM 3395 C C . THR A 1 425 ? 37.045 -11.156 -9.925 1.00 95.38 425 THR A C 1
ATOM 3397 O O . THR A 1 425 ? 37.046 -10.019 -10.397 1.00 95.38 425 THR A O 1
ATOM 3400 N N . HIS A 1 426 ? 38.080 -11.646 -9.233 1.00 93.50 426 HIS A N 1
ATOM 3401 C CA . HIS A 1 426 ? 39.280 -10.891 -8.849 1.00 93.50 426 HIS A CA 1
ATOM 3402 C C . HIS A 1 426 ? 38.969 -9.491 -8.264 1.00 93.50 426 HIS A C 1
ATOM 3404 O O . HIS A 1 426 ? 39.689 -8.523 -8.504 1.00 93.50 426 HIS A O 1
ATOM 3410 N N . THR A 1 427 ? 37.857 -9.366 -7.527 1.00 93.75 427 THR A N 1
ATOM 3411 C CA . THR A 1 427 ? 37.277 -8.086 -7.084 1.00 93.75 427 THR A CA 1
ATOM 3412 C C . THR A 1 427 ? 36.995 -8.118 -5.574 1.00 93.75 427 THR A C 1
ATOM 3414 O O . THR A 1 427 ? 36.335 -9.052 -5.120 1.00 93.75 427 THR A O 1
ATOM 3417 N N . PRO A 1 428 ? 37.445 -7.124 -4.779 1.00 92.38 428 PRO A N 1
ATOM 3418 C CA . PRO A 1 428 ? 37.186 -7.078 -3.337 1.00 92.38 428 PRO A CA 1
ATOM 3419 C C . PRO A 1 428 ? 35.697 -7.046 -2.965 1.00 92.38 428 PRO A C 1
ATOM 3421 O O . PRO A 1 428 ? 34.855 -6.535 -3.708 1.00 92.38 428 PRO A O 1
ATOM 3424 N N . ILE A 1 429 ? 35.374 -7.545 -1.770 1.00 93.94 429 ILE A N 1
ATOM 3425 C CA . ILE A 1 429 ? 34.015 -7.513 -1.217 1.00 93.94 429 ILE A CA 1
ATOM 3426 C C . ILE A 1 429 ? 33.676 -6.065 -0.827 1.00 93.94 429 ILE A C 1
ATOM 3428 O O . ILE A 1 429 ? 34.267 -5.500 0.084 1.00 93.94 429 ILE A O 1
ATOM 3432 N N . ALA A 1 430 ? 32.705 -5.452 -1.507 1.00 87.38 430 ALA A N 1
ATOM 3433 C CA . ALA A 1 430 ? 32.403 -4.029 -1.319 1.00 87.38 430 ALA A CA 1
ATOM 3434 C C . ALA A 1 430 ? 31.719 -3.683 0.023 1.00 87.38 430 ALA A C 1
ATOM 3436 O O . ALA A 1 430 ? 31.778 -2.532 0.454 1.00 87.38 430 ALA A O 1
ATOM 3437 N N . ILE A 1 431 ? 31.026 -4.639 0.659 1.00 88.75 431 ILE A N 1
ATOM 3438 C CA . ILE A 1 431 ? 30.272 -4.454 1.911 1.00 88.75 431 ILE A CA 1
ATOM 3439 C C . ILE A 1 431 ? 30.351 -5.747 2.739 1.00 88.75 431 ILE A C 1
ATOM 3441 O O . ILE A 1 431 ? 30.012 -6.815 2.236 1.00 88.75 431 ILE A O 1
ATOM 3445 N N . HIS A 1 432 ? 30.740 -5.652 4.015 1.00 91.00 432 HIS A N 1
ATOM 3446 C CA . HIS A 1 432 ? 30.855 -6.798 4.935 1.00 91.00 432 HIS A CA 1
ATOM 3447 C C . HIS A 1 432 ? 29.688 -6.850 5.936 1.00 91.00 432 HIS A C 1
ATOM 3449 O O . HIS A 1 432 ? 29.884 -6.764 7.144 1.00 91.00 432 HIS A O 1
ATOM 3455 N N . ASN A 1 433 ? 28.457 -6.968 5.435 1.00 88.56 433 ASN A N 1
ATOM 3456 C CA . ASN A 1 433 ? 27.222 -7.048 6.232 1.00 88.56 433 ASN A CA 1
ATOM 3457 C C . ASN A 1 433 ? 26.742 -8.499 6.458 1.00 88.56 433 ASN A C 1
ATOM 3459 O O . ASN A 1 433 ? 25.545 -8.764 6.492 1.00 88.56 433 ASN A O 1
ATOM 3463 N N . THR A 1 434 ? 27.680 -9.447 6.538 1.00 93.69 434 THR A N 1
ATOM 3464 C CA . THR A 1 434 ? 27.433 -10.892 6.719 1.00 93.69 434 THR A CA 1
ATOM 3465 C C . THR A 1 434 ? 28.557 -11.498 7.576 1.00 93.69 434 THR A C 1
ATOM 3467 O O . THR A 1 434 ? 29.328 -10.753 8.178 1.00 93.69 434 THR A O 1
ATOM 3470 N N . SER A 1 435 ? 28.732 -12.824 7.604 1.00 95.50 435 SER A N 1
ATOM 3471 C CA . SER A 1 435 ? 29.868 -13.489 8.276 1.00 95.50 435 SER A CA 1
ATOM 3472 C C . SER A 1 435 ? 31.268 -13.138 7.725 1.00 95.50 435 SER A C 1
ATOM 3474 O O . SER A 1 435 ? 32.265 -13.495 8.346 1.00 95.50 435 SER A O 1
ATOM 3476 N N . THR A 1 436 ? 31.359 -12.414 6.605 1.00 96.31 436 THR A N 1
ATOM 3477 C CA . THR A 1 436 ? 32.588 -11.807 6.042 1.00 96.31 436 THR A CA 1
ATOM 3478 C C . THR A 1 436 ? 33.282 -10.835 7.005 1.00 96.31 436 THR A C 1
ATOM 3480 O O . THR A 1 436 ? 32.608 -10.075 7.704 1.00 96.31 436 THR A O 1
ATOM 3483 N N . ASN A 1 437 ? 34.614 -10.773 6.987 1.00 92.06 437 ASN A N 1
ATOM 3484 C CA . ASN A 1 437 ? 35.441 -9.978 7.894 1.00 92.06 437 ASN A CA 1
ATOM 3485 C C . ASN A 1 437 ? 36.364 -9.012 7.130 1.00 92.06 437 ASN A C 1
ATOM 3487 O O . ASN A 1 437 ? 37.450 -9.381 6.686 1.00 92.06 437 ASN A O 1
ATOM 3491 N N . GLY A 1 438 ? 35.970 -7.738 7.040 1.00 89.69 438 GLY A N 1
ATOM 3492 C CA . GLY A 1 438 ? 36.671 -6.727 6.238 1.00 89.69 438 GLY A CA 1
ATOM 3493 C C . GLY A 1 438 ? 38.129 -6.426 6.615 1.00 89.69 438 GLY A C 1
ATOM 3494 O O . GLY A 1 438 ? 38.819 -5.790 5.821 1.00 89.69 438 GLY A O 1
ATOM 3495 N N . THR A 1 439 ? 38.625 -6.888 7.768 1.00 86.56 439 THR A N 1
ATOM 3496 C CA . THR A 1 439 ? 40.053 -6.789 8.138 1.00 86.56 439 THR A CA 1
ATOM 3497 C C . THR A 1 439 ? 40.894 -7.903 7.504 1.00 86.56 439 THR A C 1
ATOM 3499 O O . THR A 1 439 ? 42.078 -7.704 7.237 1.00 86.56 439 THR A O 1
ATOM 3502 N N . LEU A 1 440 ? 40.294 -9.072 7.257 1.00 86.75 440 LEU A N 1
ATOM 3503 C CA . LEU A 1 440 ? 40.946 -10.217 6.614 1.00 86.75 440 LEU A CA 1
ATOM 3504 C C . LEU A 1 440 ? 40.705 -10.217 5.099 1.00 86.75 440 LEU A C 1
ATOM 3506 O O . LEU A 1 440 ? 41.641 -10.441 4.333 1.00 86.75 440 LEU A O 1
ATOM 3510 N N . ASP A 1 441 ? 39.473 -9.920 4.686 1.00 91.31 441 ASP A N 1
ATOM 3511 C CA . ASP A 1 441 ? 38.980 -10.069 3.311 1.00 91.31 441 ASP A CA 1
ATOM 3512 C C . ASP A 1 441 ? 39.481 -8.972 2.351 1.00 91.31 441 ASP A C 1
ATOM 3514 O O . ASP A 1 441 ? 39.563 -9.200 1.147 1.00 91.31 441 ASP A O 1
ATOM 3518 N N . ASN A 1 442 ? 39.834 -7.786 2.868 1.00 89.38 442 ASN A N 1
ATOM 3519 C CA . ASN A 1 442 ? 40.393 -6.672 2.078 1.00 89.38 442 ASN A CA 1
ATOM 3520 C C . ASN A 1 442 ? 41.928 -6.604 2.113 1.00 89.38 442 ASN A C 1
ATOM 3522 O O . ASN A 1 442 ? 42.519 -5.641 1.626 1.00 89.38 442 ASN A O 1
ATOM 3526 N N . ASN A 1 443 ? 42.585 -7.585 2.731 1.00 84.06 443 ASN A N 1
ATOM 3527 C CA . ASN A 1 443 ? 44.033 -7.628 2.871 1.00 84.06 443 ASN A CA 1
ATOM 3528 C C . ASN A 1 443 ? 44.587 -8.781 2.029 1.00 84.06 443 ASN A C 1
ATOM 3530 O O . ASN A 1 443 ? 44.381 -9.950 2.350 1.00 84.06 443 ASN A O 1
ATOM 3534 N N . GLU A 1 444 ? 45.328 -8.444 0.973 1.00 80.31 444 GLU A N 1
ATOM 3535 C CA . GLU A 1 444 ? 45.869 -9.399 -0.004 1.00 80.31 444 GLU A CA 1
ATOM 3536 C C . GLU A 1 444 ? 46.755 -10.492 0.629 1.00 80.31 444 GLU A C 1
ATOM 3538 O O . GLU A 1 444 ? 46.880 -11.575 0.066 1.00 80.31 444 GLU A O 1
ATOM 3543 N N . LEU A 1 445 ? 47.326 -10.260 1.820 1.00 78.44 445 LEU A N 1
ATOM 3544 C CA . LEU A 1 445 ? 48.114 -11.260 2.556 1.00 78.44 445 LEU A CA 1
ATOM 3545 C C . LEU A 1 445 ? 47.257 -12.328 3.259 1.00 78.44 445 LEU A C 1
ATOM 3547 O O . LEU A 1 445 ? 47.739 -13.431 3.511 1.00 78.44 445 LEU A O 1
ATOM 3551 N N . THR A 1 446 ? 46.008 -12.013 3.609 1.00 81.44 446 THR A N 1
ATOM 3552 C CA . THR A 1 446 ? 45.077 -12.915 4.321 1.00 81.44 446 THR A CA 1
ATOM 3553 C C . THR A 1 446 ? 43.927 -13.404 3.445 1.00 81.44 446 THR A C 1
ATOM 3555 O O . THR A 1 446 ? 43.340 -14.449 3.742 1.00 81.44 446 THR A O 1
ATOM 3558 N N . PHE A 1 447 ? 43.636 -12.688 2.358 1.00 90.06 447 PHE A N 1
ATOM 3559 C CA . PHE A 1 447 ? 42.639 -13.031 1.350 1.00 90.06 447 PHE A CA 1
ATOM 3560 C C . PHE A 1 447 ? 43.084 -12.554 -0.057 1.00 90.06 447 PHE A C 1
ATOM 3562 O O . PHE A 1 447 ? 42.545 -11.591 -0.601 1.00 90.06 447 PHE A O 1
ATOM 3569 N N . PRO A 1 448 ? 44.096 -13.198 -0.670 1.00 83.31 448 PRO A N 1
ATOM 3570 C CA . PRO A 1 448 ? 44.556 -12.852 -2.014 1.00 83.31 448 PRO A CA 1
ATOM 3571 C C . PRO A 1 448 ? 43.476 -13.161 -3.051 1.00 83.31 448 PRO A C 1
ATOM 3573 O O . PRO A 1 448 ? 42.873 -14.233 -3.022 1.00 83.31 448 PRO A O 1
ATOM 3576 N N . LEU A 1 449 ? 43.264 -12.270 -4.018 1.00 87.75 449 LEU A N 1
ATOM 3577 C CA . LEU A 1 449 ? 42.235 -12.444 -5.053 1.00 87.75 449 LEU A CA 1
ATOM 3578 C C . LEU A 1 449 ? 42.743 -13.101 -6.346 1.00 87.75 449 LEU A C 1
ATOM 3580 O O . LEU A 1 449 ? 41.929 -13.517 -7.161 1.00 87.75 449 LEU A O 1
ATOM 3584 N N . ASN A 1 450 ? 44.063 -13.221 -6.525 1.00 80.62 450 ASN A N 1
ATOM 3585 C CA . ASN A 1 450 ? 44.693 -13.572 -7.807 1.00 80.62 450 ASN A CA 1
ATOM 3586 C C . ASN A 1 450 ? 45.415 -14.937 -7.803 1.00 80.62 450 ASN A C 1
ATOM 3588 O O . ASN A 1 450 ? 46.317 -15.155 -8.608 1.00 80.62 450 ASN A O 1
ATOM 3592 N N . HIS A 1 451 ? 45.072 -15.851 -6.889 1.00 72.12 451 HIS A N 1
ATOM 3593 C CA . HIS A 1 451 ? 45.678 -17.189 -6.846 1.00 72.12 451 HIS A CA 1
ATOM 3594 C C . HIS A 1 451 ? 44.883 -18.190 -7.696 1.00 72.12 451 HIS A C 1
ATOM 3596 O O . HIS A 1 451 ? 43.659 -18.134 -7.759 1.00 72.12 451 HIS A O 1
ATOM 3602 N N . SER A 1 452 ? 45.565 -19.178 -8.278 1.00 65.75 452 SER A N 1
ATOM 3603 C CA . SER A 1 452 ? 44.920 -20.325 -8.940 1.00 65.75 452 SER A CA 1
ATOM 3604 C C . SER A 1 452 ? 44.546 -21.462 -7.977 1.00 65.75 452 SER A C 1
ATOM 3606 O O . SER A 1 452 ? 43.882 -22.414 -8.383 1.00 65.75 452 SER A O 1
ATOM 3608 N N . PHE A 1 453 ? 44.941 -21.390 -6.701 1.00 72.12 453 PHE A N 1
ATOM 3609 C CA . PHE A 1 453 ? 44.616 -22.405 -5.700 1.00 72.12 453 PHE A CA 1
ATOM 3610 C C . PHE A 1 453 ? 44.261 -21.788 -4.344 1.00 72.12 453 PHE A C 1
ATOM 3612 O O . PHE A 1 453 ? 45.006 -20.968 -3.803 1.00 72.12 453 PHE A O 1
ATOM 3619 N N . TYR A 1 454 ? 43.131 -22.230 -3.794 1.00 77.75 454 TYR A N 1
ATOM 3620 C CA . TYR A 1 454 ? 42.587 -21.809 -2.507 1.00 77.75 454 TYR A CA 1
ATOM 3621 C C . TYR A 1 454 ? 42.204 -23.015 -1.661 1.00 77.75 454 TYR A C 1
ATOM 3623 O O . TYR A 1 454 ? 41.586 -23.951 -2.166 1.00 77.75 454 TYR A O 1
ATOM 3631 N N . VAL A 1 455 ? 42.506 -22.957 -0.364 1.00 80.50 455 VAL A N 1
ATOM 3632 C CA . VAL A 1 455 ? 42.125 -23.990 0.605 1.00 80.50 455 VAL A CA 1
ATOM 3633 C C . VAL A 1 455 ? 41.523 -23.328 1.833 1.00 80.50 455 VAL A C 1
ATOM 3635 O O . VAL A 1 455 ? 42.178 -22.516 2.483 1.00 80.50 455 VAL A O 1
ATOM 3638 N N . ASP A 1 456 ? 40.293 -23.704 2.160 1.00 89.69 456 ASP A N 1
ATOM 3639 C CA . ASP A 1 456 ? 39.565 -23.255 3.341 1.00 89.69 456 ASP A CA 1
ATOM 3640 C C . ASP A 1 456 ? 39.131 -24.485 4.166 1.00 89.69 456 ASP A C 1
ATOM 3642 O O . ASP A 1 456 ? 38.542 -25.422 3.623 1.00 89.69 456 ASP A O 1
ATOM 3646 N N . ALA A 1 457 ? 39.430 -24.501 5.467 1.00 87.62 457 ALA A N 1
ATOM 3647 C CA . ALA A 1 457 ? 39.054 -25.572 6.395 1.00 87.62 457 ALA A CA 1
ATOM 3648 C C . ALA A 1 457 ? 37.856 -25.159 7.272 1.00 87.62 457 ALA A C 1
ATOM 3650 O O . ALA A 1 457 ? 37.861 -24.061 7.823 1.00 87.62 457 ALA A O 1
ATOM 3651 N N . THR A 1 458 ? 36.847 -26.025 7.426 1.00 93.00 458 THR A N 1
ATOM 3652 C CA . THR A 1 458 ? 35.593 -25.720 8.153 1.00 93.00 458 THR A CA 1
ATOM 3653 C C . THR A 1 458 ? 34.918 -26.964 8.791 1.00 93.00 458 THR A C 1
ATOM 3655 O O . THR A 1 458 ? 35.481 -28.063 8.815 1.00 93.00 458 THR A O 1
ATOM 3658 N N . HIS A 1 459 ? 33.696 -26.826 9.316 1.00 91.12 459 HIS A N 1
ATOM 3659 C CA . HIS A 1 459 ? 32.893 -27.889 9.948 1.00 91.12 459 HIS A CA 1
ATOM 3660 C C . HIS A 1 459 ? 31.770 -28.388 9.021 1.00 91.12 459 HIS A C 1
ATOM 3662 O O . HIS A 1 459 ? 31.369 -27.698 8.083 1.00 91.12 459 HIS A O 1
ATOM 3668 N N . GLU A 1 460 ? 31.191 -29.565 9.295 1.00 90.50 460 GLU A N 1
ATOM 3669 C CA . GLU A 1 460 ? 30.122 -30.153 8.460 1.00 90.50 460 GLU A CA 1
ATOM 3670 C C . GLU A 1 460 ? 28.920 -29.223 8.277 1.00 90.50 460 GLU A C 1
ATOM 3672 O O . GLU A 1 460 ? 28.388 -29.108 7.176 1.00 90.50 460 GLU A O 1
ATOM 3677 N N . VAL A 1 461 ? 28.516 -28.523 9.342 1.00 92.69 461 VAL A N 1
ATOM 3678 C CA . VAL A 1 461 ? 27.355 -27.622 9.325 1.00 92.69 461 VAL A CA 1
ATOM 3679 C C . VAL A 1 461 ? 27.543 -26.488 8.321 1.00 92.69 461 VAL A C 1
ATOM 3681 O O . VAL A 1 461 ? 26.579 -26.041 7.713 1.00 92.69 461 VAL A O 1
ATOM 3684 N N . VAL A 1 462 ? 28.788 -26.069 8.094 1.00 95.31 462 VAL A N 1
ATOM 3685 C CA . VAL A 1 462 ? 29.131 -24.974 7.187 1.00 95.31 462 VAL A CA 1
ATOM 3686 C C . VAL A 1 462 ? 29.243 -25.470 5.755 1.00 95.31 462 VAL A C 1
ATOM 3688 O O . VAL A 1 462 ? 28.766 -24.786 4.858 1.00 95.31 462 VAL A O 1
ATOM 3691 N N . VAL A 1 463 ? 29.736 -26.695 5.532 1.00 95.75 463 VAL A N 1
ATOM 3692 C CA . VAL A 1 463 ? 29.602 -27.359 4.225 1.00 95.75 463 VAL A CA 1
ATOM 3693 C C . VAL A 1 463 ? 28.122 -27.444 3.831 1.00 95.75 463 VAL A C 1
ATOM 3695 O O . VAL A 1 463 ? 27.759 -27.000 2.745 1.00 95.75 463 VAL A O 1
ATOM 3698 N N . PHE A 1 464 ? 27.237 -27.910 4.721 1.00 96.88 464 PHE A N 1
ATOM 3699 C CA . PHE A 1 464 ? 25.794 -27.949 4.449 1.00 96.88 464 PHE A CA 1
ATOM 3700 C C . PHE A 1 464 ? 25.185 -26.552 4.207 1.00 96.88 464 PHE A C 1
ATOM 3702 O O . PHE A 1 464 ? 24.394 -26.392 3.272 1.00 96.88 464 PHE A O 1
ATOM 3709 N N . ASN A 1 465 ? 25.600 -25.530 4.968 1.00 96.94 465 ASN A N 1
ATOM 3710 C CA . ASN A 1 465 ? 25.203 -24.136 4.738 1.00 96.94 465 ASN A CA 1
ATOM 3711 C C . ASN A 1 465 ? 25.651 -23.621 3.358 1.00 96.94 465 ASN A C 1
ATOM 3713 O O . ASN A 1 465 ? 24.866 -22.983 2.660 1.00 96.94 465 ASN A O 1
ATOM 3717 N N . VAL A 1 466 ? 26.882 -23.919 2.930 1.00 96.88 466 VAL A N 1
ATOM 3718 C CA . VAL A 1 466 ? 27.426 -23.512 1.623 1.00 96.88 466 VAL A CA 1
ATOM 3719 C C . VAL A 1 466 ? 26.714 -24.229 0.476 1.00 96.88 466 VAL A C 1
ATOM 3721 O O . VAL A 1 466 ? 26.275 -23.567 -0.460 1.00 96.88 466 VAL A O 1
ATOM 3724 N N . LEU A 1 467 ? 26.509 -25.549 0.559 1.00 95.94 467 LEU A N 1
ATOM 3725 C CA . LEU A 1 467 ? 25.749 -26.311 -0.447 1.00 95.94 467 LEU A CA 1
ATOM 3726 C C . LEU A 1 467 ? 24.303 -25.793 -0.595 1.00 95.94 467 LEU A C 1
ATOM 3728 O O . LEU A 1 467 ? 23.761 -25.755 -1.703 1.00 95.94 467 LEU A O 1
ATOM 3732 N N . THR A 1 468 ? 23.707 -25.335 0.509 1.00 95.69 468 THR A N 1
ATOM 3733 C CA . THR A 1 468 ? 22.372 -24.718 0.533 1.00 95.69 468 THR A CA 1
ATOM 3734 C C . THR A 1 468 ? 22.385 -23.298 -0.048 1.00 95.69 468 THR A C 1
ATOM 3736 O O . THR A 1 468 ? 21.516 -22.959 -0.850 1.00 95.69 468 THR A O 1
ATOM 3739 N N . ALA A 1 469 ? 23.383 -22.473 0.289 1.00 95.94 469 ALA A N 1
ATOM 3740 C CA . ALA A 1 469 ? 23.528 -21.108 -0.227 1.00 95.94 469 ALA A CA 1
ATOM 3741 C C . ALA A 1 469 ? 23.859 -21.061 -1.731 1.00 95.94 469 ALA A C 1
ATOM 3743 O O . ALA A 1 469 ? 23.358 -20.184 -2.433 1.00 95.94 469 ALA A O 1
ATOM 3744 N N . LEU A 1 470 ? 24.603 -22.051 -2.239 1.00 95.12 470 LEU A N 1
ATOM 3745 C CA . LEU A 1 470 ? 24.844 -22.271 -3.672 1.00 95.12 470 LEU A CA 1
ATOM 3746 C C . LEU A 1 470 ? 23.572 -22.614 -4.467 1.00 95.12 470 LEU A C 1
ATOM 3748 O O . LEU A 1 470 ? 23.604 -22.559 -5.695 1.00 95.12 470 LEU A O 1
ATOM 3752 N N . ASN A 1 471 ? 22.472 -22.972 -3.792 1.00 93.00 471 ASN A N 1
ATOM 3753 C CA . ASN A 1 471 ? 21.221 -23.458 -4.381 1.00 93.00 471 ASN A CA 1
ATOM 3754 C C . ASN A 1 471 ? 21.381 -24.764 -5.192 1.00 93.00 471 ASN A C 1
ATOM 3756 O O . ASN A 1 471 ? 20.816 -24.912 -6.275 1.00 93.00 471 ASN A O 1
ATOM 3760 N N . LEU A 1 472 ? 22.127 -25.740 -4.656 1.00 93.00 472 LEU A N 1
ATOM 3761 C CA . LEU A 1 472 ? 22.268 -27.087 -5.234 1.00 93.00 472 LEU A CA 1
ATOM 3762 C C . LEU A 1 472 ? 21.013 -27.943 -4.970 1.00 93.00 472 LEU A C 1
ATOM 3764 O O . LEU A 1 472 ? 21.036 -28.942 -4.251 1.00 93.00 472 LEU A O 1
ATOM 3768 N N . SER A 1 473 ? 19.880 -27.512 -5.532 1.00 86.62 473 SER A N 1
ATOM 3769 C CA . SER A 1 473 ? 18.545 -28.082 -5.294 1.00 86.62 473 SER A CA 1
ATOM 3770 C C . SER A 1 473 ? 18.378 -29.530 -5.767 1.00 86.62 473 SER A C 1
ATOM 3772 O O . SER A 1 473 ? 17.464 -30.211 -5.310 1.00 86.62 473 SER A O 1
ATOM 3774 N N . ASN A 1 474 ? 19.283 -30.045 -6.601 1.00 89.56 474 ASN A N 1
ATOM 3775 C CA . ASN A 1 474 ? 19.376 -31.467 -6.940 1.00 89.56 474 ASN A CA 1
ATOM 3776 C C . ASN A 1 474 ? 19.606 -32.345 -5.691 1.00 89.56 474 ASN A C 1
ATOM 3778 O O . ASN A 1 474 ? 19.055 -33.438 -5.602 1.00 89.56 474 ASN A O 1
ATOM 3782 N N . LEU A 1 475 ? 20.334 -31.840 -4.686 1.00 93.31 475 LEU A N 1
ATOM 3783 C CA . LEU A 1 475 ? 20.522 -32.505 -3.388 1.00 93.31 475 LEU A CA 1
ATOM 3784 C C . LEU A 1 475 ? 19.255 -32.450 -2.509 1.00 93.31 475 LEU A C 1
ATOM 3786 O O . LEU A 1 475 ? 19.128 -33.196 -1.538 1.00 93.31 475 LEU A O 1
ATOM 3790 N N . ALA A 1 476 ? 18.288 -31.604 -2.870 1.00 92.06 476 ALA A N 1
ATOM 3791 C CA . ALA A 1 476 ? 17.001 -31.408 -2.202 1.00 92.06 476 ALA A CA 1
ATOM 3792 C C . ALA A 1 476 ? 15.798 -31.975 -2.989 1.00 92.06 476 ALA A C 1
ATOM 3794 O O . ALA A 1 476 ? 14.655 -31.801 -2.565 1.00 92.06 476 ALA A O 1
ATOM 3795 N N . ALA A 1 477 ? 16.035 -32.650 -4.119 1.00 89.19 477 ALA A N 1
ATOM 3796 C CA . ALA A 1 477 ? 15.006 -33.091 -5.060 1.00 89.19 477 ALA A CA 1
ATOM 3797 C C . ALA A 1 477 ? 13.955 -34.055 -4.471 1.00 89.19 477 ALA A C 1
ATOM 3799 O O . ALA A 1 477 ? 12.834 -34.095 -4.972 1.00 89.19 477 ALA A O 1
ATOM 3800 N N . SER A 1 478 ? 14.267 -34.797 -3.399 1.00 87.06 478 SER A N 1
ATOM 3801 C CA . SER A 1 478 ? 13.279 -35.642 -2.704 1.00 87.06 478 SER A CA 1
ATOM 3802 C C . SER A 1 478 ? 12.330 -34.876 -1.769 1.00 87.06 478 SER A C 1
ATOM 3804 O O . SER A 1 478 ? 11.447 -35.492 -1.175 1.00 87.06 478 SER A O 1
ATOM 3806 N N . GLY A 1 479 ? 12.504 -33.560 -1.610 1.00 87.56 479 GLY A N 1
ATOM 3807 C CA . GLY A 1 479 ? 11.721 -32.740 -0.685 1.00 87.56 479 GLY A CA 1
ATOM 3808 C C . GLY A 1 479 ? 12.052 -32.981 0.800 1.00 87.56 479 GLY A C 1
ATOM 3809 O O . GLY A 1 479 ? 13.045 -33.642 1.118 1.00 87.56 479 GLY A O 1
ATOM 3810 N N . PRO A 1 480 ? 11.246 -32.418 1.725 1.00 90.69 480 PRO A N 1
ATOM 3811 C CA . PRO A 1 480 ? 11.445 -32.552 3.168 1.00 90.69 480 PRO A CA 1
ATOM 3812 C C . PRO A 1 480 ? 11.451 -34.009 3.642 1.00 90.69 480 PRO A C 1
ATOM 3814 O O . PRO A 1 480 ? 10.581 -34.793 3.271 1.00 90.69 480 PRO A O 1
ATOM 3817 N N . LEU A 1 481 ? 12.420 -34.365 4.490 1.00 93.38 481 LEU A N 1
ATOM 3818 C CA . LEU A 1 481 ? 12.631 -35.746 4.928 1.00 93.38 481 LEU A CA 1
ATOM 3819 C C . LEU A 1 481 ? 11.593 -36.187 5.994 1.00 93.38 481 LEU A C 1
ATOM 3821 O O . LEU A 1 481 ? 11.606 -35.666 7.113 1.00 93.38 481 LEU A O 1
ATOM 3825 N N . PRO A 1 482 ? 10.708 -37.166 5.713 1.00 93.19 482 PRO A N 1
ATOM 3826 C CA . PRO A 1 482 ? 9.685 -37.611 6.661 1.00 93.19 482 PRO A CA 1
ATOM 3827 C C . PRO A 1 482 ? 10.289 -38.382 7.845 1.00 93.19 482 PRO A C 1
ATOM 3829 O O . PRO A 1 482 ? 11.022 -39.349 7.668 1.00 93.19 482 PRO A O 1
ATOM 3832 N N . ALA A 1 483 ? 9.931 -38.023 9.080 1.00 91.75 483 ALA A N 1
ATOM 3833 C CA . ALA A 1 483 ? 10.422 -38.694 10.298 1.00 91.75 483 ALA A CA 1
ATOM 3834 C C . ALA A 1 483 ? 9.633 -39.957 10.702 1.00 91.75 483 ALA A C 1
ATOM 3836 O O . ALA A 1 483 ? 9.577 -40.322 11.882 1.00 91.75 483 ALA A O 1
ATOM 3837 N N . ASP A 1 484 ? 8.983 -40.617 9.748 1.00 90.75 484 ASP A N 1
ATOM 3838 C CA . ASP A 1 484 ? 8.188 -41.815 10.003 1.00 90.75 484 ASP A CA 1
ATOM 3839 C C . ASP A 1 484 ? 8.461 -42.964 9.004 1.00 90.75 484 ASP A C 1
ATOM 3841 O O . ASP A 1 484 ? 8.244 -44.120 9.358 1.00 90.75 484 ASP A O 1
ATOM 3845 N N . TYR A 1 485 ? 9.070 -42.710 7.845 1.00 93.31 485 TYR A N 1
ATOM 3846 C CA . TYR A 1 485 ? 9.664 -43.740 6.982 1.00 93.31 485 TYR A CA 1
ATOM 3847 C C . TYR A 1 485 ? 10.965 -43.237 6.338 1.00 93.31 485 TYR A C 1
ATOM 3849 O O . TYR A 1 485 ? 11.225 -42.039 6.329 1.00 93.31 485 TYR A O 1
ATOM 3857 N N . ILE A 1 486 ? 11.784 -44.151 5.807 1.00 93.94 486 ILE A N 1
ATOM 3858 C CA . ILE A 1 486 ? 12.943 -43.806 4.969 1.00 93.94 486 ILE A CA 1
ATOM 3859 C C . ILE A 1 486 ? 12.461 -43.773 3.508 1.00 93.94 486 ILE A C 1
ATOM 3861 O O . ILE A 1 486 ? 11.990 -44.810 3.037 1.00 93.94 486 ILE A O 1
ATOM 3865 N N . PRO A 1 487 ? 12.569 -42.651 2.772 1.00 92.44 487 PRO A N 1
ATOM 3866 C CA . PRO A 1 487 ? 12.289 -42.633 1.339 1.00 92.44 487 PRO A CA 1
ATOM 3867 C C . PRO A 1 487 ? 13.347 -43.431 0.568 1.00 92.44 487 PRO A C 1
ATOM 3869 O O . PRO A 1 487 ? 14.545 -43.250 0.793 1.00 92.44 487 PRO A O 1
ATOM 3872 N N . GLU A 1 488 ? 12.908 -44.286 -0.360 1.00 83.81 488 GLU A N 1
ATOM 3873 C CA . GLU A 1 488 ? 13.790 -45.190 -1.120 1.00 83.81 488 GLU A CA 1
ATOM 3874 C C . GLU A 1 488 ? 14.810 -44.428 -1.984 1.00 83.81 488 GLU A C 1
ATOM 3876 O O . GLU A 1 488 ? 15.977 -44.803 -2.034 1.00 83.81 488 GLU A O 1
ATOM 3881 N N . ASN A 1 489 ? 14.387 -43.315 -2.596 1.00 84.94 489 ASN A N 1
ATOM 3882 C CA . ASN A 1 489 ? 15.202 -42.465 -3.471 1.00 84.94 489 ASN A CA 1
ATOM 3883 C C . ASN A 1 489 ? 15.414 -41.063 -2.859 1.00 84.94 489 ASN A C 1
ATOM 3885 O O . ASN A 1 489 ? 15.093 -40.051 -3.483 1.00 84.94 489 ASN A O 1
ATOM 3889 N N . ARG A 1 490 ? 15.889 -40.983 -1.606 1.00 92.12 490 ARG A N 1
ATOM 3890 C CA . ARG A 1 490 ? 16.192 -39.690 -0.959 1.00 92.12 490 ARG A CA 1
ATOM 3891 C C . ARG A 1 490 ? 17.438 -39.034 -1.572 1.00 92.12 490 ARG A C 1
ATOM 3893 O O . ARG A 1 490 ? 18.461 -39.692 -1.720 1.00 92.12 490 ARG A O 1
ATOM 3900 N N . SER A 1 491 ? 17.364 -37.741 -1.896 1.00 91.94 491 SER A N 1
ATOM 3901 C CA . SER A 1 491 ? 18.466 -36.995 -2.536 1.00 91.94 491 SER A CA 1
ATOM 3902 C C . SER A 1 491 ? 19.507 -36.458 -1.548 1.00 91.94 491 SER A C 1
ATOM 3904 O O . SER A 1 491 ? 20.609 -36.090 -1.947 1.00 91.94 491 SER A O 1
ATOM 3906 N N . PHE A 1 492 ? 19.154 -36.390 -0.261 1.00 95.81 492 PHE A N 1
ATOM 3907 C CA . PHE A 1 492 ? 20.018 -35.893 0.805 1.00 95.81 492 PHE A CA 1
ATOM 3908 C C . PHE A 1 492 ? 20.512 -37.048 1.679 1.00 95.81 492 PHE A C 1
ATOM 3910 O O . PHE A 1 492 ? 19.715 -37.704 2.354 1.00 95.81 492 PHE A O 1
ATOM 3917 N N . ILE A 1 493 ? 21.829 -37.278 1.674 1.00 95.56 493 ILE A N 1
ATOM 3918 C CA . ILE A 1 493 ? 22.502 -38.297 2.489 1.00 95.56 493 ILE A CA 1
ATOM 3919 C C . ILE A 1 493 ? 23.767 -37.681 3.109 1.00 95.56 493 ILE A C 1
ATOM 3921 O O . ILE A 1 493 ? 24.749 -37.377 2.428 1.00 95.56 493 ILE A O 1
ATOM 3925 N N . ALA A 1 494 ? 23.764 -37.502 4.428 1.00 93.88 494 ALA A N 1
ATOM 3926 C CA . ALA A 1 494 ? 24.813 -36.818 5.178 1.00 93.88 494 ALA A CA 1
ATOM 3927 C C . ALA A 1 494 ? 26.156 -37.569 5.162 1.00 93.88 494 ALA A C 1
ATOM 3929 O O . ALA A 1 494 ? 27.202 -36.936 5.293 1.00 93.88 494 ALA A O 1
ATOM 3930 N N . SER A 1 495 ? 26.156 -38.893 4.961 1.00 92.69 495 SER A N 1
ATOM 3931 C CA . SER A 1 495 ? 27.387 -39.684 4.807 1.00 92.69 495 SER A CA 1
ATOM 3932 C C . SER A 1 495 ? 28.071 -39.512 3.448 1.00 92.69 495 SER A C 1
ATOM 3934 O O . SER A 1 495 ? 29.263 -39.783 3.359 1.00 92.69 495 SER A O 1
ATOM 3936 N N . GLN A 1 496 ? 27.355 -39.052 2.415 1.00 93.44 496 GLN A N 1
ATOM 3937 C CA . GLN A 1 496 ? 27.905 -38.753 1.083 1.00 93.44 496 GLN A CA 1
ATOM 3938 C C . GLN A 1 496 ? 28.323 -37.282 0.953 1.00 93.44 496 GLN A C 1
ATOM 3940 O O . GLN A 1 496 ? 29.284 -36.963 0.251 1.00 93.44 496 GLN A O 1
ATOM 3945 N N . LEU A 1 497 ? 27.594 -36.387 1.631 1.00 94.19 497 LEU A N 1
ATOM 3946 C CA . LEU A 1 497 ? 27.761 -34.933 1.551 1.00 94.19 497 LEU A CA 1
ATOM 3947 C C . LEU A 1 497 ? 28.668 -34.342 2.642 1.00 94.19 497 LEU A C 1
ATOM 3949 O O . LEU A 1 497 ? 29.330 -33.340 2.389 1.00 94.19 497 LEU A O 1
ATOM 3953 N N . GLY A 1 498 ? 28.696 -34.936 3.842 1.00 91.94 498 GLY A N 1
ATOM 3954 C CA . GLY A 1 498 ? 29.393 -34.397 5.018 1.00 91.94 498 GLY A CA 1
ATOM 3955 C C . GLY A 1 498 ? 30.158 -35.395 5.916 1.00 91.94 498 GLY A C 1
ATOM 3956 O O . GLY A 1 498 ? 30.166 -35.166 7.131 1.00 91.94 498 GLY A O 1
ATOM 3957 N N . PRO A 1 499 ? 30.800 -36.479 5.418 1.00 90.12 499 PRO A N 1
ATOM 3958 C CA . PRO A 1 499 ? 31.649 -37.366 6.233 1.00 90.12 499 PRO A CA 1
ATOM 3959 C C . PRO A 1 499 ? 32.852 -36.632 6.865 1.00 90.12 499 PRO A C 1
ATOM 3961 O O . PRO A 1 499 ? 33.116 -35.457 6.584 1.00 90.12 499 PRO A O 1
ATOM 3964 N N . PHE A 1 500 ? 33.605 -37.279 7.759 1.00 79.06 500 PHE A N 1
ATOM 3965 C CA . PHE A 1 500 ? 34.883 -36.721 8.231 1.00 79.06 500 PHE A CA 1
ATOM 3966 C C . PHE A 1 500 ? 35.830 -36.495 7.042 1.00 79.06 500 PHE A C 1
ATOM 3968 O O . PHE A 1 500 ? 35.787 -37.257 6.083 1.00 79.06 500 PHE A O 1
ATOM 3975 N N . ALA A 1 501 ? 36.664 -35.451 7.093 1.00 77.75 501 ALA A N 1
ATOM 3976 C CA . ALA A 1 501 ? 37.527 -35.014 5.986 1.00 77.75 501 ALA A CA 1
ATOM 3977 C C . ALA A 1 501 ? 36.797 -34.798 4.638 1.00 77.75 501 ALA A C 1
ATOM 3979 O O . ALA A 1 501 ? 37.382 -35.012 3.579 1.00 77.75 501 ALA A O 1
ATOM 3980 N N . THR A 1 502 ? 35.524 -34.370 4.669 1.00 86.56 502 THR A N 1
ATOM 3981 C CA . THR A 1 502 ? 34.771 -33.958 3.465 1.00 86.56 502 THR A CA 1
ATOM 3982 C C . THR A 1 502 ? 35.591 -33.018 2.588 1.00 86.56 502 THR A C 1
ATOM 3984 O O . THR A 1 502 ? 36.223 -32.097 3.101 1.00 86.56 502 THR A O 1
ATOM 3987 N N . ASN A 1 503 ? 35.522 -33.216 1.276 1.00 81.94 503 ASN A N 1
ATOM 3988 C CA . ASN A 1 503 ? 36.217 -32.437 0.263 1.00 81.94 503 ASN A CA 1
ATOM 3989 C C . ASN A 1 503 ? 35.194 -31.909 -0.759 1.00 81.94 503 ASN A C 1
ATOM 3991 O O . ASN A 1 503 ? 34.544 -32.705 -1.441 1.00 81.94 503 ASN A O 1
ATOM 3995 N N . VAL A 1 504 ? 35.039 -30.584 -0.848 1.00 92.31 504 VAL A N 1
ATOM 3996 C CA . VAL A 1 504 ? 34.248 -29.911 -1.889 1.00 92.31 504 VAL A CA 1
ATOM 3997 C C . VAL A 1 504 ? 35.185 -29.098 -2.776 1.00 92.31 504 VAL A C 1
ATOM 3999 O O . VAL A 1 504 ? 35.857 -28.179 -2.305 1.00 92.31 504 VAL A O 1
ATOM 4002 N N . GLN A 1 505 ? 35.218 -29.432 -4.066 1.00 86.56 505 GLN A N 1
ATOM 4003 C CA . GLN A 1 505 ? 36.086 -28.792 -5.057 1.00 86.56 505 GLN A CA 1
ATOM 4004 C C . GLN A 1 505 ? 35.258 -27.930 -6.000 1.00 86.56 505 GLN A C 1
ATOM 4006 O O . GLN A 1 505 ? 34.354 -28.438 -6.657 1.00 86.56 505 GLN A O 1
ATOM 4011 N N . PHE A 1 506 ? 35.625 -26.661 -6.137 1.00 93.38 506 PHE A N 1
ATOM 4012 C CA . PHE A 1 506 ? 35.165 -25.784 -7.207 1.00 93.38 506 PHE A CA 1
ATOM 4013 C C . PHE A 1 506 ? 36.279 -25.738 -8.256 1.00 93.38 506 PHE A C 1
ATOM 4015 O O . PHE A 1 506 ? 37.279 -25.040 -8.073 1.00 93.38 506 PHE A O 1
ATOM 4022 N N . GLN A 1 507 ? 36.145 -26.541 -9.313 1.00 84.50 507 GLN A N 1
ATOM 4023 C CA . GLN A 1 507 ? 37.133 -26.637 -10.389 1.00 84.50 507 GLN A CA 1
ATOM 4024 C C . GLN A 1 507 ? 36.795 -25.633 -11.492 1.00 84.50 507 GLN A C 1
ATOM 4026 O O . GLN A 1 507 ? 35.742 -25.743 -12.124 1.00 84.50 507 GLN A O 1
ATOM 4031 N N . LEU A 1 508 ? 37.701 -24.687 -11.734 1.00 84.44 508 LEU A N 1
ATOM 4032 C CA . LEU A 1 508 ? 37.656 -23.736 -12.839 1.00 84.44 508 LEU A CA 1
ATOM 4033 C C . LEU A 1 508 ? 38.422 -24.312 -14.036 1.00 84.44 508 LEU A C 1
ATOM 4035 O O . LEU A 1 508 ? 39.575 -24.726 -13.895 1.00 84.44 508 LEU A O 1
ATOM 4039 N N . LEU A 1 509 ? 37.786 -24.359 -15.203 1.00 82.19 509 LEU A N 1
ATOM 4040 C CA . LEU A 1 509 ? 38.235 -25.106 -16.375 1.00 82.19 509 LEU A CA 1
ATOM 4041 C C . LEU A 1 509 ? 38.352 -24.205 -17.610 1.00 82.19 509 LEU A C 1
ATOM 4043 O O . LEU A 1 509 ? 37.394 -23.533 -17.990 1.00 82.19 509 LEU A O 1
ATOM 4047 N N . SER A 1 510 ? 39.489 -24.279 -18.302 1.00 84.25 510 SER A N 1
ATOM 4048 C CA . SER A 1 510 ? 39.626 -23.790 -19.679 1.00 84.25 510 SER A CA 1
ATOM 4049 C C . SER A 1 510 ? 39.523 -24.972 -20.641 1.00 84.25 510 SER A C 1
ATOM 4051 O O . SER A 1 510 ? 40.193 -25.985 -20.436 1.00 84.25 510 SER A O 1
ATOM 4053 N N . CYS A 1 511 ? 38.684 -24.874 -21.676 1.00 86.00 511 CYS A N 1
ATOM 4054 C CA . CYS A 1 511 ? 38.376 -25.981 -22.583 1.00 86.00 511 CYS A CA 1
ATOM 4055 C C . CYS A 1 511 ? 38.647 -25.613 -24.047 1.00 86.00 511 CYS A C 1
ATOM 4057 O O . CYS A 1 511 ? 38.072 -24.678 -24.587 1.00 86.00 511 CYS A O 1
ATOM 4059 N N . SER A 1 512 ? 39.451 -26.421 -24.738 1.00 88.19 512 SER A N 1
ATOM 4060 C CA . SER A 1 512 ? 39.798 -26.245 -26.161 1.00 88.19 512 SER A CA 1
ATOM 4061 C C . SER A 1 512 ? 38.599 -26.220 -27.127 1.00 88.19 512 SER A C 1
ATOM 4063 O O . SER A 1 512 ? 38.722 -25.723 -28.245 1.00 88.19 512 SER A O 1
ATOM 4065 N N . SER A 1 513 ? 37.446 -26.744 -26.705 1.00 82.50 513 SER A N 1
ATOM 4066 C CA . SER A 1 513 ? 36.192 -26.803 -27.464 1.00 82.50 513 SER A CA 1
ATOM 4067 C C . SER A 1 513 ? 35.128 -25.783 -27.026 1.00 82.50 513 SER A C 1
ATOM 4069 O O . SER A 1 513 ? 34.089 -25.698 -27.681 1.00 82.50 513 SER A O 1
ATOM 4071 N N . ILE A 1 514 ? 35.352 -25.016 -25.948 1.00 89.38 514 ILE A N 1
ATOM 4072 C CA . ILE A 1 514 ? 34.372 -24.076 -25.374 1.00 89.38 514 ILE A CA 1
ATOM 4073 C C . ILE A 1 514 ? 35.069 -22.722 -25.133 1.00 89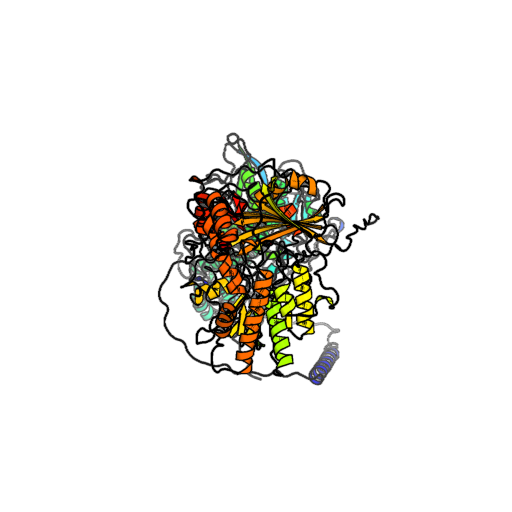.38 514 ILE A C 1
ATOM 4075 O O . ILE A 1 514 ? 35.950 -22.655 -24.282 1.00 89.38 514 ILE A O 1
ATOM 4079 N N . PRO A 1 515 ? 34.705 -21.637 -25.851 1.00 84.81 515 PRO A N 1
ATOM 4080 C CA . PRO A 1 515 ? 35.419 -20.355 -25.756 1.00 84.81 515 PRO A CA 1
ATOM 4081 C C . PRO A 1 515 ? 35.315 -19.611 -24.415 1.00 84.81 515 PRO A C 1
ATOM 4083 O O . PRO A 1 515 ? 36.089 -18.686 -24.188 1.00 84.81 515 PRO A O 1
ATOM 4086 N N . GLU A 1 516 ? 34.353 -19.966 -23.559 1.00 92.69 516 GLU A N 1
ATOM 4087 C CA . GLU A 1 516 ? 34.189 -19.404 -22.213 1.00 92.69 516 GLU A CA 1
ATOM 4088 C C . GLU A 1 516 ? 34.713 -20.390 -21.164 1.00 92.69 516 GLU A C 1
ATOM 4090 O O . GLU A 1 516 ? 34.467 -21.596 -21.257 1.00 92.69 516 GLU A O 1
ATOM 4095 N N . GLU A 1 517 ? 35.384 -19.876 -20.135 1.00 93.50 517 GLU A N 1
ATOM 4096 C CA . GLU A 1 517 ? 35.767 -20.656 -18.957 1.00 93.50 517 GLU A CA 1
ATOM 4097 C C . GLU A 1 517 ? 34.540 -21.293 -18.292 1.00 93.50 517 GLU A C 1
ATOM 4099 O O . GLU A 1 517 ? 33.453 -20.712 -18.239 1.00 93.50 517 GLU A O 1
ATOM 4104 N N . GLN A 1 518 ? 34.708 -22.515 -17.799 1.00 95.94 518 GLN A N 1
ATOM 4105 C CA . GLN A 1 518 ? 33.654 -23.285 -17.146 1.00 95.94 518 GLN A CA 1
ATOM 4106 C C . GLN A 1 518 ? 33.984 -23.479 -15.666 1.00 95.94 518 GLN A C 1
ATOM 4108 O O . GLN A 1 518 ? 35.147 -23.490 -15.271 1.00 95.94 518 GLN A O 1
ATOM 4113 N N . ILE A 1 519 ? 32.965 -23.709 -14.848 1.00 96.25 519 ILE A N 1
ATOM 4114 C CA . ILE A 1 519 ? 33.104 -24.152 -13.462 1.00 96.25 519 ILE A CA 1
ATOM 4115 C C . ILE A 1 519 ? 32.278 -25.420 -13.240 1.00 96.25 519 ILE A C 1
ATOM 4117 O O . ILE A 1 519 ? 31.175 -25.554 -13.773 1.00 96.25 519 ILE A O 1
ATOM 4121 N N . ARG A 1 520 ? 32.805 -26.360 -12.453 1.00 93.31 520 ARG A N 1
ATOM 4122 C CA . ARG A 1 520 ? 32.063 -27.528 -11.952 1.00 93.31 520 ARG A CA 1
ATOM 4123 C C . ARG A 1 520 ? 32.360 -27.775 -10.476 1.00 93.31 520 ARG A C 1
ATOM 4125 O O . ARG A 1 520 ? 33.426 -27.392 -9.991 1.00 93.31 520 ARG A O 1
ATOM 4132 N N . ILE A 1 521 ? 31.427 -28.420 -9.775 1.00 95.62 521 ILE A N 1
ATOM 4133 C CA . ILE A 1 521 ? 31.565 -28.744 -8.347 1.00 95.62 521 ILE A CA 1
ATOM 4134 C C . ILE A 1 521 ? 31.650 -30.260 -8.158 1.00 95.62 521 ILE A C 1
ATOM 4136 O O . ILE A 1 521 ? 30.849 -31.006 -8.723 1.00 95.62 521 ILE A O 1
ATOM 4140 N N . LEU A 1 522 ? 32.612 -30.712 -7.355 1.00 87.12 522 LEU A N 1
ATOM 4141 C CA . LEU A 1 522 ? 32.738 -32.101 -6.905 1.00 87.12 522 LEU A CA 1
ATOM 4142 C C . LEU A 1 522 ? 32.531 -32.157 -5.388 1.00 87.12 522 LEU A C 1
ATOM 4144 O O . LEU A 1 522 ? 33.031 -31.286 -4.677 1.00 87.12 522 LEU A O 1
ATOM 4148 N N . ILE A 1 523 ? 31.845 -33.189 -4.893 1.00 93.06 523 ILE A N 1
ATOM 4149 C CA . ILE A 1 523 ? 31.638 -33.444 -3.459 1.00 93.06 523 ILE A CA 1
ATOM 4150 C C . ILE A 1 523 ? 32.078 -34.880 -3.164 1.00 93.06 523 ILE A C 1
ATOM 4152 O O . ILE A 1 523 ? 31.425 -35.840 -3.582 1.00 93.06 523 ILE A O 1
ATOM 4156 N N . ASN A 1 524 ? 33.199 -35.017 -2.452 1.00 86.00 524 ASN A N 1
ATOM 4157 C CA . ASN A 1 524 ? 33.888 -36.288 -2.200 1.00 86.00 524 ASN A CA 1
ATOM 4158 C C . ASN A 1 524 ? 34.072 -37.090 -3.504 1.00 86.00 524 ASN A C 1
ATOM 4160 O O . ASN A 1 524 ? 33.591 -38.210 -3.644 1.00 86.00 524 ASN A O 1
ATOM 4164 N N . ASP A 1 525 ? 34.734 -36.448 -4.470 1.00 81.50 525 ASP A N 1
ATOM 4165 C CA . ASP A 1 525 ? 35.073 -36.914 -5.827 1.00 81.50 525 ASP A CA 1
ATOM 4166 C C . ASP A 1 525 ? 33.906 -37.115 -6.815 1.00 81.50 525 ASP A C 1
ATOM 4168 O O . ASP A 1 525 ? 34.129 -37.058 -8.023 1.00 81.50 525 ASP A O 1
ATOM 4172 N N . ALA A 1 526 ? 32.657 -37.264 -6.366 1.00 85.75 526 ALA A N 1
ATOM 4173 C CA . ALA A 1 526 ? 31.517 -37.311 -7.286 1.00 85.75 526 ALA A CA 1
ATOM 4174 C C . ALA A 1 526 ? 31.155 -35.912 -7.816 1.00 85.75 526 ALA A C 1
ATOM 4176 O O . ALA A 1 526 ? 31.039 -34.943 -7.058 1.00 85.75 526 ALA A O 1
ATOM 4177 N N . VAL A 1 527 ? 30.941 -35.808 -9.130 1.00 90.38 527 VAL A N 1
ATOM 4178 C CA . VAL A 1 527 ? 30.568 -34.558 -9.808 1.00 90.38 527 VAL A CA 1
ATOM 4179 C C . VAL A 1 527 ? 29.102 -34.223 -9.525 1.00 90.38 527 VAL A C 1
ATOM 4181 O O . VAL A 1 527 ? 28.210 -35.040 -9.744 1.00 90.38 527 VAL A O 1
ATOM 4184 N N . THR A 1 528 ? 28.841 -33.006 -9.053 1.00 94.12 528 THR A N 1
ATOM 4185 C CA . THR A 1 528 ? 27.491 -32.534 -8.716 1.00 94.12 528 THR A CA 1
ATOM 4186 C C . THR A 1 528 ? 26.888 -31.759 -9.894 1.00 94.12 528 THR A C 1
ATOM 4188 O O . THR A 1 528 ? 27.498 -30.779 -10.328 1.00 94.12 528 THR A O 1
ATOM 4191 N N . PRO A 1 529 ? 25.704 -32.133 -10.421 1.00 94.31 529 PRO A N 1
ATOM 4192 C CA . PRO A 1 529 ? 25.047 -31.359 -11.469 1.00 94.31 529 PRO A CA 1
ATOM 4193 C C . PRO A 1 529 ? 24.651 -29.970 -10.962 1.00 94.31 529 PRO A C 1
ATOM 4195 O O . PRO A 1 529 ? 23.970 -29.830 -9.949 1.00 94.31 529 PRO A O 1
ATOM 4198 N N . LEU A 1 530 ? 25.041 -28.935 -11.708 1.00 95.19 530 LEU A N 1
ATOM 4199 C CA . LEU A 1 530 ? 24.784 -27.534 -11.363 1.00 95.19 530 LEU A CA 1
ATOM 4200 C C . LEU A 1 530 ? 23.408 -27.026 -11.827 1.00 95.19 530 LEU A C 1
ATOM 4202 O O . LEU A 1 530 ? 23.167 -25.825 -11.821 1.00 95.19 530 LEU A O 1
ATOM 4206 N N . THR A 1 531 ? 22.484 -27.914 -12.197 1.00 90.75 531 THR A N 1
ATOM 4207 C CA . THR A 1 531 ? 21.154 -27.572 -12.742 1.00 90.75 531 THR A CA 1
ATOM 4208 C C . THR A 1 531 ? 20.251 -26.815 -11.761 1.00 90.75 531 THR A C 1
ATOM 4210 O O . THR A 1 531 ? 19.336 -26.114 -12.185 1.00 90.75 531 THR A O 1
ATOM 4213 N N . GLY A 1 532 ? 20.525 -26.884 -10.452 1.00 85.44 532 GLY A N 1
ATOM 4214 C CA . GLY A 1 532 ? 19.880 -26.025 -9.450 1.00 85.44 532 GLY A CA 1
ATOM 4215 C C . GLY A 1 532 ? 20.314 -24.551 -9.509 1.00 85.44 532 GLY A C 1
ATOM 4216 O O . GLY A 1 532 ? 19.642 -23.676 -8.957 1.00 85.44 532 GLY A O 1
ATOM 4217 N N . ILE A 1 533 ? 21.417 -24.242 -10.194 1.00 92.00 533 ILE A N 1
ATOM 4218 C CA . ILE A 1 533 ? 21.947 -22.888 -10.350 1.00 92.00 533 ILE A CA 1
ATOM 4219 C C . ILE A 1 533 ? 21.357 -22.283 -11.626 1.00 92.00 533 ILE A C 1
ATOM 4221 O O . ILE A 1 533 ? 21.737 -22.646 -12.733 1.00 92.00 533 ILE A O 1
ATOM 4225 N N . SER A 1 534 ? 20.435 -21.328 -11.462 1.00 89.25 534 SER A N 1
ATOM 4226 C CA . SER A 1 534 ? 19.724 -20.643 -12.558 1.00 89.25 534 SER A CA 1
ATOM 4227 C C . SER A 1 534 ? 20.637 -20.298 -13.742 1.00 89.25 534 SER A C 1
ATOM 4229 O O . SER A 1 534 ? 21.568 -19.509 -13.579 1.00 89.25 534 SER A O 1
ATOM 4231 N N . GLY A 1 535 ? 20.324 -20.846 -14.919 1.00 89.50 535 GLY A N 1
ATOM 4232 C CA . GLY A 1 535 ? 21.050 -20.636 -16.178 1.00 89.50 535 GLY A CA 1
ATOM 4233 C C . GLY A 1 535 ? 22.131 -21.678 -16.492 1.00 89.50 535 GLY A C 1
ATOM 4234 O O . GLY A 1 535 ? 22.506 -21.808 -17.655 1.00 89.50 535 GLY A O 1
ATOM 4235 N N . CYS A 1 536 ? 22.613 -22.447 -15.511 1.00 94.25 536 CYS A N 1
ATOM 4236 C CA . CYS A 1 536 ? 23.560 -23.530 -15.772 1.00 94.25 536 CYS A CA 1
ATOM 4237 C C . CYS A 1 536 ? 22.884 -24.664 -16.572 1.00 94.25 536 CYS A C 1
ATOM 4239 O O . CYS A 1 536 ? 21.807 -25.120 -16.180 1.00 94.25 536 CYS A O 1
ATOM 4241 N N . PRO A 1 537 ? 23.486 -25.134 -17.681 1.00 92.81 537 PRO A N 1
ATOM 4242 C CA . PRO A 1 537 ? 22.880 -26.145 -18.542 1.00 92.81 537 PRO A CA 1
ATOM 4243 C C . PRO A 1 537 ? 22.934 -27.553 -17.932 1.00 92.81 537 PRO A C 1
ATOM 4245 O O . PRO A 1 537 ? 23.791 -27.864 -17.103 1.00 92.81 537 PRO A O 1
ATOM 4248 N N . GLU A 1 538 ? 22.081 -28.452 -18.430 1.00 92.31 538 GLU A N 1
ATOM 4249 C CA . GLU A 1 538 ? 22.320 -29.891 -18.300 1.00 92.31 538 GLU A CA 1
ATOM 4250 C C . GLU A 1 538 ? 23.574 -30.269 -19.101 1.00 92.31 538 GLU A C 1
ATOM 4252 O O . GLU A 1 538 ? 23.595 -30.218 -20.333 1.00 92.31 538 GLU A O 1
ATOM 4257 N N . GLN A 1 539 ? 24.644 -30.628 -18.392 1.00 91.19 539 GLN A N 1
ATOM 4258 C CA . GLN A 1 539 ? 25.948 -30.922 -18.974 1.00 91.19 539 GLN A CA 1
ATOM 4259 C C . GLN A 1 539 ? 26.522 -32.179 -18.305 1.00 91.19 539 GLN A C 1
ATOM 4261 O O . GLN A 1 539 ? 26.626 -32.253 -17.080 1.00 91.19 539 GLN A O 1
ATOM 4266 N N . ARG A 1 540 ? 26.878 -33.184 -19.119 1.00 90.44 540 ARG A N 1
ATOM 4267 C CA . ARG A 1 540 ? 27.239 -34.544 -18.665 1.00 90.44 540 ARG A CA 1
ATOM 4268 C C . ARG A 1 540 ? 28.410 -34.583 -17.666 1.00 90.44 540 ARG A C 1
ATOM 4270 O O . ARG A 1 540 ? 28.452 -35.469 -16.824 1.00 90.44 540 ARG A O 1
ATOM 4277 N N . ASP A 1 541 ? 29.348 -33.640 -17.780 1.00 89.56 541 ASP A N 1
ATOM 4278 C CA . ASP A 1 541 ? 30.577 -33.543 -16.988 1.00 89.56 541 ASP A CA 1
ATOM 4279 C C . ASP A 1 541 ? 30.429 -32.549 -15.807 1.00 89.56 541 ASP A C 1
ATOM 4281 O O . ASP A 1 541 ? 31.420 -32.229 -15.144 1.00 89.56 541 ASP A O 1
ATOM 4285 N N . GLY A 1 542 ? 29.205 -32.057 -15.550 1.00 92.50 542 GLY A N 1
ATOM 4286 C CA . GLY A 1 542 ? 28.846 -31.124 -14.473 1.00 92.50 542 GLY A CA 1
ATOM 4287 C C . GLY A 1 542 ? 29.211 -29.655 -14.715 1.00 92.50 542 GLY A C 1
ATOM 4288 O O . GLY A 1 542 ? 29.179 -28.867 -13.772 1.00 92.50 542 GLY A O 1
ATOM 4289 N N . MET A 1 543 ? 29.596 -29.280 -15.938 1.00 94.75 543 MET A N 1
ATOM 4290 C CA . MET A 1 543 ? 30.124 -27.946 -16.249 1.00 94.75 543 MET A CA 1
ATOM 4291 C C . MET A 1 543 ? 29.033 -26.887 -16.460 1.00 94.75 543 MET A C 1
ATOM 4293 O O . MET A 1 543 ? 28.056 -27.117 -17.169 1.00 94.75 543 MET A O 1
ATOM 4297 N N . CYS A 1 544 ? 29.256 -25.694 -15.908 1.00 96.81 544 CYS A N 1
ATOM 4298 C CA . CYS A 1 544 ? 28.474 -24.483 -16.156 1.00 96.81 544 CYS A CA 1
ATOM 4299 C C . CYS A 1 544 ? 29.386 -23.335 -16.629 1.00 96.81 544 CYS A C 1
ATOM 4301 O O . CYS A 1 544 ? 30.497 -23.217 -16.106 1.00 96.81 544 CYS A O 1
ATOM 4303 N N . PRO A 1 545 ? 28.944 -22.451 -17.546 1.00 97.62 545 PRO A N 1
ATOM 4304 C CA . PRO A 1 545 ? 29.716 -21.271 -17.928 1.00 97.62 545 PRO A CA 1
ATOM 4305 C C . PRO A 1 545 ? 29.983 -20.351 -16.731 1.00 97.62 545 PRO A C 1
ATOM 4307 O O . PRO A 1 545 ? 29.076 -20.051 -15.946 1.00 97.62 545 PRO A O 1
ATOM 4310 N N . LEU A 1 546 ? 31.228 -19.898 -16.579 1.00 96.81 546 LEU A N 1
ATOM 4311 C CA . LEU A 1 546 ? 31.674 -19.154 -15.402 1.00 96.81 546 LEU A CA 1
ATOM 4312 C C . LEU A 1 546 ? 30.867 -17.867 -15.183 1.00 96.81 546 LEU A C 1
ATOM 4314 O O . LEU A 1 546 ? 30.465 -17.575 -14.054 1.00 96.81 546 LEU A O 1
ATOM 4318 N N . THR A 1 547 ? 30.560 -17.119 -16.246 1.00 96.25 547 THR A N 1
ATOM 4319 C CA . THR A 1 547 ? 29.774 -15.878 -16.132 1.00 96.25 547 THR A CA 1
ATOM 4320 C C . THR A 1 547 ? 28.336 -16.145 -15.674 1.00 96.25 547 THR A C 1
ATOM 4322 O O . THR A 1 547 ? 27.747 -15.343 -14.941 1.00 96.25 547 THR A O 1
ATOM 4325 N N . THR A 1 548 ? 27.785 -17.305 -16.037 1.00 96.75 548 THR A N 1
ATOM 4326 C CA . THR A 1 548 ? 26.446 -17.757 -15.639 1.00 96.75 548 THR A CA 1
ATOM 4327 C C . THR A 1 548 ? 26.422 -18.176 -14.169 1.00 96.75 548 THR A C 1
ATOM 4329 O O . THR A 1 548 ? 25.552 -17.734 -13.416 1.00 96.75 548 THR A O 1
ATOM 4332 N N . PHE A 1 549 ? 27.426 -18.931 -13.714 1.00 97.38 549 PHE A N 1
ATOM 4333 C CA . PHE A 1 549 ? 27.594 -19.248 -12.295 1.00 97.38 549 PHE A CA 1
ATOM 4334 C C . PHE A 1 549 ? 27.757 -17.975 -11.449 1.00 97.38 549 PHE A C 1
ATOM 4336 O O . PHE A 1 549 ? 26.992 -17.767 -10.507 1.00 97.38 549 PHE A O 1
ATOM 4343 N N . ILE A 1 550 ? 28.692 -17.085 -11.810 1.00 97.56 550 ILE A N 1
ATOM 4344 C CA . ILE A 1 550 ? 28.962 -15.834 -11.079 1.00 97.56 550 ILE A CA 1
ATOM 4345 C C . ILE A 1 550 ? 27.702 -14.968 -10.993 1.00 97.56 550 ILE A C 1
ATOM 4347 O O . ILE A 1 550 ? 27.324 -14.548 -9.901 1.00 97.56 550 ILE A O 1
ATOM 4351 N N . SER A 1 551 ? 27.016 -14.714 -12.111 1.00 95.62 551 SER A N 1
ATOM 4352 C CA . SER A 1 551 ? 25.819 -13.860 -12.113 1.00 95.62 551 SER A CA 1
ATOM 4353 C C . SER A 1 551 ? 24.654 -14.466 -11.319 1.00 95.62 551 SER A C 1
ATOM 4355 O O . SER A 1 551 ? 23.945 -13.734 -10.619 1.00 95.62 551 SER A O 1
ATOM 4357 N N . SER A 1 552 ? 24.489 -15.794 -11.346 1.00 94.56 552 SER A N 1
ATOM 4358 C CA . SER A 1 552 ? 23.488 -16.496 -10.538 1.00 94.56 552 SER A CA 1
ATOM 4359 C C . SER A 1 552 ? 23.823 -16.461 -9.042 1.00 94.56 552 SER A C 1
ATOM 4361 O O . SER A 1 552 ? 22.942 -16.139 -8.245 1.00 94.56 552 SER A O 1
ATOM 4363 N N . GLN A 1 553 ? 25.082 -16.681 -8.647 1.00 96.19 553 GLN A N 1
ATOM 4364 C CA . GLN A 1 553 ? 25.512 -16.614 -7.244 1.00 96.19 553 GLN A CA 1
ATOM 4365 C C . GLN A 1 553 ? 25.494 -15.180 -6.689 1.00 96.19 553 GLN A C 1
ATOM 4367 O O . GLN A 1 553 ? 24.976 -14.957 -5.598 1.00 96.19 553 GLN A O 1
ATOM 4372 N N . GLN A 1 554 ? 25.938 -14.173 -7.454 1.00 94.25 554 GLN A N 1
ATOM 4373 C CA . GLN A 1 554 ? 25.802 -12.756 -7.078 1.00 94.25 554 GLN A CA 1
ATOM 4374 C C . GLN A 1 554 ? 24.339 -12.360 -6.842 1.00 94.25 554 GLN A C 1
ATOM 4376 O O . GLN A 1 554 ? 24.030 -11.559 -5.959 1.00 94.25 554 GLN A O 1
ATOM 4381 N N . ARG A 1 555 ? 23.424 -12.900 -7.653 1.00 91.38 555 ARG A N 1
ATOM 4382 C CA . ARG A 1 555 ? 21.985 -12.714 -7.478 1.00 91.38 555 ARG A CA 1
ATOM 4383 C C . ARG A 1 555 ? 21.488 -13.426 -6.220 1.00 91.38 555 ARG A C 1
ATOM 4385 O O . ARG A 1 555 ? 20.823 -12.779 -5.423 1.00 91.38 555 ARG A O 1
ATOM 4392 N N . LEU A 1 556 ? 21.812 -14.707 -6.029 1.00 87.12 556 LEU A N 1
ATOM 4393 C CA . LEU A 1 556 ? 21.394 -15.479 -4.853 1.00 87.12 556 LEU A CA 1
ATOM 4394 C C . LEU A 1 556 ? 21.877 -14.832 -3.551 1.00 87.12 556 LEU A C 1
ATOM 4396 O O . LEU A 1 556 ? 21.105 -14.775 -2.597 1.00 87.12 556 LEU A O 1
ATOM 4400 N N . ALA A 1 557 ? 23.094 -14.285 -3.535 1.00 87.62 557 ALA A N 1
ATOM 4401 C CA . ALA A 1 557 ? 23.641 -13.532 -2.413 1.00 87.62 557 ALA A CA 1
ATOM 4402 C C . ALA A 1 557 ? 22.838 -12.248 -2.125 1.00 87.62 557 ALA A C 1
ATOM 4404 O O . ALA A 1 557 ? 22.375 -12.065 -1.004 1.00 87.62 557 ALA A O 1
ATOM 4405 N N . ARG A 1 558 ? 22.552 -11.415 -3.142 1.00 85.50 558 ARG A N 1
ATOM 4406 C CA . ARG A 1 558 ? 21.675 -10.229 -2.992 1.00 85.50 558 ARG A CA 1
ATOM 4407 C C . ARG A 1 558 ? 20.228 -10.569 -2.612 1.00 85.50 558 ARG A C 1
ATOM 4409 O O . ARG A 1 558 ? 19.561 -9.762 -1.979 1.00 85.50 558 ARG A O 1
ATOM 4416 N N . GLU A 1 559 ? 19.736 -11.740 -3.012 1.00 85.31 559 GLU A N 1
ATOM 4417 C CA . GLU A 1 559 ? 18.416 -12.279 -2.650 1.00 85.31 559 GLU A CA 1
ATOM 4418 C C . GLU A 1 559 ? 18.421 -12.969 -1.258 1.00 85.31 559 GLU A C 1
ATOM 4420 O O . GLU A 1 559 ? 17.412 -13.556 -0.873 1.00 85.31 559 GLU A O 1
ATOM 4425 N N . THR A 1 560 ? 19.533 -12.941 -0.506 1.00 87.06 560 THR A N 1
ATOM 4426 C CA . THR A 1 560 ? 19.677 -13.578 0.819 1.00 87.06 560 THR A CA 1
ATOM 4427 C C . THR A 1 560 ? 19.816 -12.527 1.922 1.00 87.06 560 THR A C 1
ATOM 4429 O O . THR A 1 560 ? 20.891 -11.975 2.142 1.00 87.06 560 THR A O 1
ATOM 4432 N N . ASP A 1 561 ? 18.726 -12.269 2.644 1.00 84.62 561 ASP A N 1
ATOM 4433 C CA . ASP A 1 561 ? 18.685 -11.282 3.727 1.00 84.62 561 ASP A CA 1
ATOM 4434 C C . ASP A 1 561 ? 19.302 -11.838 5.028 1.00 84.62 561 ASP A C 1
ATOM 4436 O O . ASP A 1 561 ? 18.674 -12.604 5.767 1.00 84.62 561 ASP A O 1
ATOM 4440 N N . TRP A 1 562 ? 20.558 -11.456 5.290 1.00 88.69 562 TRP A N 1
ATOM 4441 C CA . TRP A 1 562 ? 21.276 -11.795 6.522 1.00 88.69 562 TRP A CA 1
ATOM 4442 C C . TRP A 1 562 ? 20.599 -11.204 7.764 1.00 88.69 562 TRP A C 1
ATOM 4444 O O . TRP A 1 562 ? 20.418 -11.923 8.744 1.00 88.69 562 TRP A O 1
ATOM 4454 N N . GLU A 1 563 ? 20.166 -9.942 7.736 1.00 82.69 563 GLU A N 1
ATOM 4455 C CA . GLU A 1 563 ? 19.543 -9.292 8.896 1.00 82.69 563 GLU A CA 1
ATOM 4456 C C . GLU A 1 563 ? 18.237 -9.987 9.286 1.00 82.69 563 GLU A C 1
ATOM 4458 O O . GLU A 1 563 ? 18.020 -10.307 10.459 1.00 82.69 563 GLU A O 1
ATOM 4463 N N . TRP A 1 564 ? 17.401 -10.334 8.305 1.00 77.19 564 TRP A N 1
ATOM 4464 C CA . TRP A 1 564 ? 16.191 -11.108 8.557 1.00 77.19 564 TRP A CA 1
ATOM 4465 C C . TRP A 1 564 ? 16.498 -12.509 9.105 1.00 77.19 564 TRP A C 1
ATOM 4467 O O . TRP A 1 564 ? 15.966 -12.896 10.146 1.00 77.19 564 TRP A O 1
ATOM 4477 N N . GLY A 1 565 ? 17.374 -13.279 8.453 1.00 80.00 565 GLY A N 1
ATOM 4478 C CA . GLY A 1 565 ? 17.622 -14.661 8.874 1.00 80.00 565 GLY A CA 1
ATOM 4479 C C . GLY A 1 565 ? 18.399 -14.785 10.189 1.00 80.00 565 GLY A C 1
ATOM 4480 O O . GLY A 1 565 ? 18.170 -15.727 10.951 1.00 80.00 565 GLY A O 1
ATOM 4481 N N . CYS A 1 566 ? 19.289 -13.838 10.491 1.00 85.88 566 CYS A N 1
ATOM 4482 C CA . CYS A 1 566 ? 20.204 -13.908 11.629 1.00 85.88 566 CYS A CA 1
ATOM 4483 C C . CYS A 1 566 ? 19.815 -13.035 12.825 1.00 85.88 566 CYS A C 1
ATOM 4485 O O . CYS A 1 566 ? 20.023 -13.472 13.962 1.00 85.88 566 CYS A O 1
ATOM 4487 N N . HIS A 1 567 ? 19.250 -11.847 12.595 1.00 78.38 567 HIS A N 1
ATOM 4488 C CA . HIS A 1 567 ? 18.992 -10.851 13.639 1.00 78.38 567 HIS A CA 1
ATOM 4489 C C . HIS A 1 567 ? 17.496 -10.638 13.932 1.00 78.38 567 HIS A C 1
ATOM 4491 O O . HIS A 1 567 ? 17.153 -10.326 15.075 1.00 78.38 567 HIS A O 1
ATOM 4497 N N . ALA A 1 568 ? 16.583 -10.870 12.978 1.00 63.44 568 ALA A N 1
ATOM 4498 C CA . ALA A 1 568 ? 15.148 -10.758 13.250 1.00 63.44 568 ALA A CA 1
ATOM 4499 C C . ALA A 1 568 ? 14.655 -11.842 14.226 1.00 63.44 568 ALA A C 1
ATOM 4501 O O . ALA A 1 568 ? 15.020 -13.017 14.158 1.00 63.44 568 ALA A O 1
ATOM 4502 N N . SER A 1 569 ? 13.776 -11.456 15.146 1.00 50.19 569 SER A N 1
ATOM 4503 C CA . SER A 1 569 ? 13.419 -12.256 16.322 1.00 50.19 569 SER A CA 1
ATOM 4504 C C . SER A 1 569 ? 12.396 -13.378 16.084 1.00 50.19 569 SER A C 1
ATOM 4506 O O . SER A 1 569 ? 12.037 -14.104 17.020 1.00 50.19 569 SER A O 1
ATOM 4508 N N . GLN A 1 570 ? 11.885 -13.532 14.864 1.00 50.97 570 GLN A N 1
ATOM 4509 C CA . GLN A 1 570 ? 10.658 -14.286 14.605 1.00 50.97 570 GLN A CA 1
ATOM 4510 C C . GLN A 1 570 ? 10.748 -15.099 13.305 1.00 50.97 570 GLN A C 1
ATOM 4512 O O . GLN A 1 570 ? 10.174 -14.737 12.284 1.00 50.97 570 GLN A O 1
ATOM 4517 N N . LEU A 1 571 ? 11.423 -16.252 13.385 1.00 45.06 571 LEU A N 1
ATOM 4518 C CA . LEU A 1 571 ? 11.400 -17.293 12.343 1.00 45.06 571 LEU A CA 1
ATOM 4519 C C . LEU A 1 571 ? 10.142 -18.185 12.371 1.00 45.06 571 LEU A C 1
ATOM 4521 O O . LEU A 1 571 ? 9.978 -19.047 11.517 1.00 45.06 571 LEU A O 1
ATOM 4525 N N . ASN A 1 572 ? 9.239 -17.943 13.323 1.00 47.09 572 ASN A N 1
ATOM 4526 C CA . ASN A 1 572 ? 7.858 -18.414 13.305 1.00 47.09 572 ASN A CA 1
ATOM 4527 C C . ASN A 1 572 ? 6.950 -17.225 13.649 1.00 47.09 572 ASN A C 1
ATOM 4529 O O . ASN A 1 572 ? 6.930 -16.769 14.793 1.00 47.09 572 ASN A O 1
ATOM 4533 N N . ARG A 1 573 ? 6.193 -16.736 12.665 1.00 52.28 573 ARG A N 1
ATOM 4534 C CA . ARG A 1 573 ? 4.991 -15.920 12.872 1.00 52.28 573 ARG A CA 1
ATOM 4535 C C . ARG A 1 573 ? 3.830 -16.698 12.271 1.00 52.28 573 ARG A C 1
ATOM 4537 O O . ARG A 1 573 ? 3.926 -17.121 11.122 1.00 52.28 573 ARG A O 1
ATOM 4544 N N . ALA A 1 574 ? 2.750 -16.873 13.024 1.00 58.06 574 ALA A N 1
ATOM 4545 C CA . ALA A 1 574 ? 1.489 -17.266 12.414 1.00 58.06 574 ALA A CA 1
ATOM 4546 C C . ALA A 1 574 ? 0.996 -16.120 11.515 1.00 58.06 574 ALA A C 1
ATOM 4548 O O . ALA A 1 574 ? 1.198 -14.943 11.842 1.00 58.06 574 ALA A O 1
ATOM 4549 N N . LEU A 1 575 ? 0.324 -16.468 10.415 1.00 69.94 575 LEU A N 1
ATOM 4550 C CA . LEU A 1 575 ? -0.473 -15.504 9.663 1.00 69.94 575 LEU A CA 1
ATOM 4551 C C . LEU A 1 575 ? -1.503 -14.872 10.608 1.00 69.94 575 LEU A C 1
ATOM 4553 O O . LEU A 1 575 ? -2.081 -15.552 11.459 1.00 69.94 575 LEU A O 1
ATOM 4557 N N . PHE A 1 576 ? -1.718 -13.569 10.466 1.00 79.44 576 PHE A N 1
ATOM 4558 C CA . PHE A 1 576 ? -2.698 -12.830 11.247 1.00 79.44 576 PHE A CA 1
ATOM 4559 C C . PHE A 1 576 ? -4.116 -13.345 10.964 1.00 79.44 576 PHE A C 1
ATOM 4561 O O . PHE A 1 576 ? -4.663 -13.140 9.879 1.00 79.44 576 PHE A O 1
ATOM 4568 N N . ASP A 1 577 ? -4.710 -13.993 11.965 1.00 80.25 577 ASP A N 1
ATOM 4569 C CA . ASP A 1 577 ? -6.117 -14.384 11.977 1.00 80.25 577 ASP A CA 1
ATOM 4570 C C . ASP A 1 577 ? -6.926 -13.320 12.748 1.00 80.25 577 ASP A C 1
ATOM 4572 O O . ASP A 1 577 ? -6.875 -13.295 13.984 1.00 80.25 577 ASP A O 1
ATOM 4576 N N . PRO A 1 578 ? -7.693 -12.446 12.064 1.00 78.81 578 PRO A N 1
ATOM 4577 C CA . PRO A 1 578 ? -8.454 -11.381 12.715 1.00 78.81 578 PRO A CA 1
ATOM 4578 C C . PRO A 1 578 ? -9.564 -11.888 13.646 1.00 78.81 578 PRO A C 1
ATOM 4580 O O . PRO A 1 578 ? -10.108 -11.079 14.394 1.00 78.81 578 PRO A O 1
ATOM 4583 N N . SER A 1 579 ? -9.913 -13.183 13.609 1.00 74.81 579 SER A N 1
ATOM 4584 C CA . SER A 1 579 ? -10.926 -13.785 14.489 1.00 74.81 579 SER A CA 1
ATOM 4585 C C . SER A 1 579 ? -10.386 -14.206 15.862 1.00 74.81 579 SER A C 1
ATOM 4587 O O . SER A 1 579 ? -11.170 -14.398 16.789 1.00 74.81 579 SER A O 1
ATOM 4589 N N . ARG A 1 580 ? -9.058 -14.325 16.018 1.00 77.81 580 ARG A N 1
ATOM 4590 C CA . ARG A 1 580 ? -8.396 -14.769 17.265 1.00 77.81 580 ARG A CA 1
ATOM 4591 C C . ARG A 1 580 ? -7.830 -13.626 18.108 1.00 77.81 580 ARG A C 1
ATOM 4593 O O . ARG A 1 580 ? -7.184 -13.878 19.123 1.00 77.81 580 ARG A O 1
ATOM 4600 N N . VAL A 1 581 ? -8.024 -12.386 17.671 1.00 83.00 581 VAL A N 1
ATOM 4601 C CA . VAL A 1 581 ? -7.393 -11.199 18.253 1.00 83.00 581 VAL A CA 1
ATOM 4602 C C . VAL A 1 581 ? -8.418 -10.410 19.060 1.00 83.00 581 VAL A C 1
ATOM 4604 O O . VAL A 1 581 ? -9.370 -9.862 18.509 1.00 83.00 581 VAL A O 1
ATOM 4607 N N . GLU A 1 582 ? -8.205 -10.359 20.376 1.00 87.12 582 GLU A N 1
ATOM 4608 C CA . GLU A 1 582 ? -8.948 -9.495 21.295 1.00 87.12 582 GLU A CA 1
ATOM 4609 C C . GLU A 1 582 ? -8.640 -8.021 20.985 1.00 87.12 582 GLU A C 1
ATOM 4611 O O . GLU A 1 582 ? -7.496 -7.656 20.699 1.00 87.12 582 GLU A O 1
ATOM 4616 N N . ARG A 1 583 ? -9.671 -7.172 21.006 1.00 91.44 583 ARG A N 1
ATOM 4617 C CA . ARG A 1 583 ? -9.589 -5.756 20.627 1.00 91.44 583 ARG A CA 1
ATOM 4618 C C . ARG A 1 583 ? -10.085 -4.888 21.767 1.00 91.44 583 ARG A C 1
ATOM 4620 O O . ARG A 1 583 ? -11.041 -5.246 22.449 1.00 91.44 583 ARG A O 1
ATOM 4627 N N . ALA A 1 584 ? -9.470 -3.721 21.935 1.00 93.44 584 ALA A N 1
ATOM 4628 C CA . ALA A 1 584 ? -10.065 -2.672 22.749 1.00 93.44 584 ALA A CA 1
ATOM 4629 C C . ALA A 1 584 ? -11.375 -2.216 22.089 1.00 93.44 584 ALA A C 1
ATOM 4631 O O . ALA A 1 584 ? -11.390 -1.908 20.894 1.00 93.44 584 ALA A O 1
ATOM 4632 N N . GLU A 1 585 ? -12.456 -2.175 22.865 1.00 95.62 585 GLU A N 1
ATOM 4633 C CA . GLU A 1 585 ? -13.758 -1.678 22.423 1.00 95.62 585 GLU A CA 1
ATOM 4634 C C . GLU A 1 585 ? -14.107 -0.387 23.154 1.00 95.62 585 GLU A C 1
ATOM 4636 O O . GLU A 1 585 ? -13.951 -0.291 24.373 1.00 95.62 585 GLU A O 1
ATOM 4641 N N . ASP A 1 586 ? -14.626 0.588 22.417 1.00 96.62 586 ASP A N 1
ATOM 4642 C CA . ASP A 1 586 ? -15.100 1.849 22.965 1.00 96.62 586 ASP A CA 1
ATOM 4643 C C . ASP A 1 586 ? -16.476 2.214 22.400 1.00 96.62 586 ASP A C 1
ATOM 4645 O O . ASP A 1 586 ? -16.786 1.954 21.237 1.00 96.62 586 ASP A O 1
ATOM 4649 N N . ASN A 1 587 ? -17.324 2.785 23.253 1.00 96.56 587 ASN A N 1
ATOM 4650 C CA . ASN A 1 587 ? -18.743 2.997 22.991 1.00 96.56 587 ASN A CA 1
ATOM 4651 C C . ASN A 1 587 ? -19.036 4.486 22.764 1.00 96.56 587 ASN A C 1
ATOM 4653 O O . ASN A 1 587 ? -18.796 5.329 23.634 1.00 96.56 587 ASN A O 1
ATOM 4657 N N . VAL A 1 588 ? -19.599 4.804 21.598 1.00 96.25 588 VAL A N 1
ATOM 4658 C CA . VAL A 1 588 ? -19.894 6.172 21.149 1.00 96.25 588 VAL A CA 1
ATOM 4659 C C . VAL A 1 588 ? -21.334 6.289 20.646 1.00 96.25 588 VAL A C 1
ATOM 4661 O O . VAL A 1 588 ? -21.972 5.304 20.270 1.00 96.25 588 VAL A O 1
ATOM 4664 N N . ASP A 1 589 ? -21.876 7.505 20.601 1.00 96.75 589 ASP A N 1
ATOM 4665 C CA . ASP A 1 589 ? -23.187 7.724 19.988 1.00 96.75 589 ASP A CA 1
ATOM 4666 C C . ASP A 1 589 ? -23.076 7.771 18.463 1.00 96.75 589 ASP A C 1
ATOM 4668 O O . ASP A 1 589 ? -23.834 7.094 17.765 1.00 96.75 589 ASP A O 1
ATOM 4672 N N . VAL A 1 590 ? -22.101 8.524 17.941 1.00 98.31 590 VAL A N 1
ATOM 4673 C CA . VAL A 1 590 ? -21.857 8.645 16.498 1.00 98.31 590 VAL A CA 1
ATOM 4674 C C . VAL A 1 590 ? -20.376 8.450 16.176 1.00 98.31 590 VAL A C 1
ATOM 4676 O O . VAL A 1 590 ? -19.527 9.184 16.677 1.00 98.31 590 VAL A O 1
ATOM 4679 N N . CYS A 1 591 ? -20.075 7.495 15.294 1.00 98.50 591 CYS A N 1
ATOM 4680 C CA . CYS A 1 591 ? -18.750 7.322 14.695 1.00 98.50 591 CYS A CA 1
ATOM 4681 C C . CYS A 1 591 ? -18.770 7.831 13.247 1.00 98.50 591 CYS A C 1
ATOM 4683 O O . CYS A 1 591 ? -19.645 7.463 12.459 1.00 98.50 591 CYS A O 1
ATOM 4685 N N . ILE A 1 592 ? -17.812 8.681 12.884 1.00 98.81 592 ILE A N 1
ATOM 4686 C CA . ILE A 1 592 ? -17.708 9.315 11.568 1.00 98.81 592 ILE A CA 1
ATOM 4687 C C . ILE A 1 592 ? -16.384 8.893 10.924 1.00 98.81 592 ILE A C 1
ATOM 4689 O O . ILE A 1 592 ? -15.314 9.213 11.433 1.00 98.81 592 ILE A O 1
ATOM 4693 N N . VAL A 1 593 ? -16.438 8.198 9.786 1.00 98.38 593 VAL A N 1
ATOM 4694 C CA . VAL A 1 593 ? -15.232 7.730 9.079 1.00 98.38 593 VAL A CA 1
ATOM 4695 C C . VAL A 1 593 ? -14.859 8.705 7.969 1.00 98.38 593 VAL A C 1
ATOM 4697 O O . VAL A 1 593 ? -15.503 8.723 6.920 1.00 98.38 593 VAL A O 1
ATOM 4700 N N . GLY A 1 594 ? -13.797 9.478 8.181 1.00 97.25 594 GLY A N 1
ATOM 4701 C CA . GLY A 1 594 ? -13.242 10.456 7.249 1.00 97.25 594 GLY A CA 1
ATOM 4702 C C . GLY A 1 594 ? -13.375 11.886 7.769 1.00 97.25 594 GLY A C 1
ATOM 4703 O O . GLY A 1 594 ? -14.462 12.466 7.750 1.00 97.25 594 GLY A O 1
ATOM 4704 N N . GLY A 1 595 ? -12.246 12.495 8.130 1.00 95.88 595 GLY A N 1
ATOM 4705 C CA . GLY A 1 595 ? -12.136 13.881 8.600 1.00 95.88 595 GLY A CA 1
ATOM 4706 C C . GLY A 1 595 ? -12.272 14.923 7.486 1.00 95.88 595 GLY A C 1
ATOM 4707 O O . GLY A 1 595 ? -11.673 15.985 7.557 1.00 95.88 595 GLY A O 1
ATOM 4708 N N . GLY A 1 596 ? -13.008 14.627 6.412 1.00 96.19 596 GLY A N 1
ATOM 4709 C CA . GLY A 1 596 ? -13.255 15.577 5.327 1.00 96.19 596 GLY A CA 1
ATOM 4710 C C . GLY A 1 596 ? -14.356 16.594 5.666 1.00 96.19 596 GLY A C 1
ATOM 4711 O O . GLY A 1 596 ? -15.104 16.400 6.627 1.00 96.19 596 GLY A O 1
ATOM 4712 N N . PRO A 1 597 ? -14.568 17.629 4.826 1.00 97.56 597 PRO A N 1
ATOM 4713 C CA . PRO A 1 597 ? -15.574 18.671 5.072 1.00 97.56 597 PRO A CA 1
ATOM 4714 C C . PRO A 1 597 ? -17.005 18.170 5.336 1.00 97.56 597 PRO A C 1
ATOM 4716 O O . PRO A 1 597 ? -17.763 18.850 6.021 1.00 97.56 597 PRO A O 1
ATOM 4719 N N . ALA A 1 598 ? -17.390 16.987 4.835 1.00 98.56 598 ALA A N 1
ATOM 4720 C CA . ALA A 1 598 ? -18.671 16.355 5.174 1.00 98.56 598 ALA A CA 1
ATOM 4721 C C . ALA A 1 598 ? -18.708 15.817 6.615 1.00 98.56 598 ALA A C 1
ATOM 4723 O O . ALA A 1 598 ? -19.674 16.071 7.330 1.00 98.56 598 ALA A O 1
ATOM 4724 N N . GLY A 1 599 ? -17.665 15.091 7.030 1.00 98.44 599 GLY A N 1
ATOM 4725 C CA . GLY A 1 599 ? -17.571 14.486 8.358 1.00 98.44 599 GLY A CA 1
ATOM 4726 C C . GLY A 1 599 ? -17.458 15.540 9.454 1.00 98.44 599 GLY A C 1
ATOM 4727 O O . GLY A 1 599 ? -18.227 15.510 10.409 1.00 98.44 599 GLY A O 1
ATOM 4728 N N . LEU A 1 600 ? -16.600 16.544 9.258 1.00 98.56 600 LEU A N 1
ATOM 4729 C CA . LEU A 1 600 ? -16.455 17.660 10.198 1.00 98.56 600 LEU A CA 1
ATOM 4730 C C . LEU A 1 600 ? -17.733 18.505 10.298 1.00 98.56 600 LEU A C 1
ATOM 4732 O O . LEU A 1 600 ? -18.156 18.841 11.398 1.00 98.56 600 LEU A O 1
ATOM 4736 N N . SER A 1 601 ? -18.423 18.776 9.179 1.00 98.81 601 SER A N 1
ATOM 4737 C CA . SER A 1 601 ? -19.719 19.480 9.227 1.00 98.81 601 SER A CA 1
ATOM 4738 C C . SER A 1 601 ? -20.798 18.682 9.959 1.00 98.81 601 SER A C 1
ATOM 4740 O O . SER A 1 601 ? -21.656 19.277 10.608 1.00 98.81 601 SER A O 1
ATOM 4742 N N . ALA A 1 602 ? -20.765 17.347 9.875 1.00 98.88 602 ALA A N 1
ATOM 4743 C CA . ALA A 1 602 ? -21.644 16.499 10.672 1.00 98.88 602 ALA A CA 1
ATOM 4744 C C . ALA A 1 602 ? -21.273 16.564 12.164 1.00 98.88 602 ALA A C 1
ATOM 4746 O O . ALA A 1 602 ? -22.148 16.777 12.998 1.00 98.88 602 ALA A O 1
ATOM 4747 N N . ALA A 1 603 ? -19.986 16.454 12.503 1.00 98.75 603 ALA A N 1
ATOM 4748 C CA . ALA A 1 603 ? -19.508 16.479 13.883 1.00 98.75 603 ALA A CA 1
ATOM 4749 C C . ALA A 1 603 ? -19.798 17.820 14.589 1.00 98.75 603 ALA A C 1
ATOM 4751 O O . ALA A 1 603 ? -20.383 17.838 15.672 1.00 98.75 603 ALA A O 1
ATOM 4752 N N . ILE A 1 604 ? -19.500 18.942 13.923 1.00 98.75 604 ILE A N 1
ATOM 4753 C CA . ILE A 1 604 ? -19.843 20.295 14.386 1.00 98.75 604 ILE A CA 1
ATOM 4754 C C . ILE A 1 604 ? -21.362 20.424 14.569 1.00 98.75 604 ILE A C 1
ATOM 4756 O O . ILE A 1 604 ? -21.808 20.862 15.628 1.00 98.75 604 ILE A O 1
ATOM 4760 N N . ARG A 1 605 ? -22.186 20.003 13.592 1.00 98.75 605 ARG A N 1
ATOM 4761 C CA . ARG A 1 605 ? -23.654 20.111 13.708 1.00 98.75 605 ARG A CA 1
ATOM 4762 C C . ARG A 1 605 ? -24.218 19.231 14.833 1.00 98.75 605 ARG A C 1
ATOM 4764 O O . ARG A 1 605 ? -25.142 19.668 15.510 1.00 98.75 605 ARG A O 1
ATOM 4771 N N . LEU A 1 606 ? -23.651 18.048 15.095 1.00 98.69 606 LEU A N 1
ATOM 4772 C CA . LEU A 1 606 ? -24.014 17.219 16.256 1.00 98.69 606 LEU A CA 1
ATOM 4773 C C . LEU A 1 606 ? -23.737 17.950 17.577 1.00 98.69 606 LEU A C 1
ATOM 4775 O O . LEU A 1 606 ? -24.624 18.022 18.426 1.00 98.69 606 LEU A O 1
ATOM 4779 N N . LYS A 1 607 ? -22.554 18.559 17.729 1.00 98.50 607 LYS A N 1
ATOM 4780 C CA . LYS A 1 607 ? -22.206 19.333 18.932 1.00 98.50 607 LYS A CA 1
ATOM 4781 C C . LYS A 1 607 ? -22.939 20.675 19.045 1.00 98.50 607 LYS A C 1
ATOM 4783 O O . LYS A 1 607 ? -23.115 21.181 20.150 1.00 98.50 607 LYS A O 1
ATOM 4788 N N . GLN A 1 608 ? -23.437 21.238 17.944 1.00 98.38 608 GLN A N 1
ATOM 4789 C CA . GLN A 1 608 ? -24.408 22.337 17.990 1.00 98.38 608 GLN A CA 1
ATOM 4790 C C . GLN A 1 608 ? -25.764 21.857 18.518 1.00 98.38 608 GLN A C 1
ATOM 4792 O O . GLN A 1 608 ? -26.290 22.460 19.446 1.00 98.38 608 GLN A O 1
ATOM 4797 N N . LEU A 1 609 ? -26.297 20.748 17.995 1.00 98.19 609 LEU A N 1
ATOM 4798 C CA . LEU A 1 609 ? -27.577 20.175 18.433 1.00 98.19 609 LEU A CA 1
ATOM 4799 C C . LEU A 1 609 ? -27.559 19.763 19.915 1.00 98.19 609 LEU A C 1
ATOM 4801 O O . LEU A 1 609 ? -28.530 20.009 20.626 1.00 98.19 609 LEU A O 1
ATOM 4805 N N . GLU A 1 610 ? -26.435 19.226 20.398 1.00 96.94 610 GLU A N 1
ATOM 4806 C CA . GLU A 1 610 ? -26.172 18.973 21.822 1.00 96.94 610 GLU A CA 1
ATOM 4807 C C . GLU A 1 610 ? -26.352 20.236 22.675 1.00 96.94 610 GLU A C 1
ATOM 4809 O O . GLU A 1 610 ? -27.075 20.217 23.671 1.00 96.94 610 GLU A O 1
ATOM 4814 N N . ARG A 1 611 ? -25.755 21.355 22.249 1.00 97.00 611 ARG A N 1
ATOM 4815 C CA . ARG A 1 611 ? -25.850 22.655 22.933 1.00 97.00 611 ARG A CA 1
ATOM 4816 C C . ARG A 1 611 ? -27.232 23.309 22.777 1.00 97.00 611 ARG A C 1
ATOM 4818 O O . ARG A 1 611 ? -27.675 24.003 23.686 1.00 97.00 611 ARG A O 1
ATOM 4825 N N . GLU A 1 612 ? -27.920 23.079 21.656 1.00 96.75 612 GLU A N 1
ATOM 4826 C CA . GLU A 1 612 ? -29.275 23.580 21.366 1.00 96.75 612 GLU A CA 1
ATOM 4827 C C . GLU A 1 612 ? -30.369 22.858 22.173 1.00 96.75 612 GLU A C 1
ATOM 4829 O O . GLU A 1 612 ? -31.369 23.481 22.531 1.00 96.75 612 GLU A O 1
ATOM 4834 N N . ARG A 1 613 ? -30.214 21.549 22.430 1.00 95.81 613 ARG A N 1
ATOM 4835 C CA . ARG A 1 613 ? -31.267 20.687 23.009 1.00 95.81 613 ARG A CA 1
ATOM 4836 C C . ARG A 1 613 ? -30.944 20.116 24.390 1.00 95.81 613 ARG A C 1
ATOM 4838 O O . ARG A 1 613 ? -31.853 19.668 25.083 1.00 95.81 613 ARG A O 1
ATOM 4845 N N . GLY A 1 614 ? -29.681 20.143 24.813 1.00 90.75 614 GLY A N 1
ATOM 4846 C CA . GLY A 1 614 ? -29.257 19.747 26.158 1.00 90.75 614 GLY A CA 1
ATOM 4847 C C . GLY A 1 614 ? -29.102 18.242 26.396 1.00 90.75 614 GLY A C 1
ATOM 4848 O O . GLY A 1 614 ? -28.891 17.850 27.543 1.00 90.75 614 GLY A O 1
ATOM 4849 N N . LYS A 1 615 ? -29.179 17.392 25.359 1.00 90.56 615 LYS A N 1
ATOM 4850 C CA . LYS A 1 615 ? -28.757 15.985 25.454 1.00 90.56 615 LYS A CA 1
ATOM 4851 C C . LYS A 1 615 ? -27.340 15.825 24.901 1.00 90.56 615 LYS A C 1
ATOM 4853 O O . LYS A 1 615 ? -27.086 16.149 23.741 1.00 90.56 615 LYS A O 1
ATOM 4858 N N . GLU A 1 616 ? -26.457 15.307 25.746 1.00 93.12 616 GLU A N 1
ATOM 4859 C CA . GLU A 1 616 ? -25.083 14.927 25.416 1.00 93.12 616 GLU A CA 1
ATOM 4860 C C . GLU A 1 616 ? -25.043 13.810 24.359 1.00 93.12 616 GLU A C 1
ATOM 4862 O O . GLU A 1 616 ? -25.859 12.883 24.388 1.00 93.12 616 GLU A O 1
ATOM 4867 N N . VAL A 1 617 ? -24.106 13.926 23.416 1.00 95.50 617 VAL A N 1
ATOM 4868 C CA . VAL A 1 617 ? -23.844 12.984 22.325 1.00 95.50 617 VAL A CA 1
ATOM 4869 C C . VAL A 1 617 ? -22.331 12.851 22.152 1.00 95.50 617 VAL A C 1
ATOM 4871 O O . VAL A 1 617 ? -21.640 13.814 21.803 1.00 95.50 617 VAL A O 1
ATOM 4874 N N . ARG A 1 618 ? -21.794 11.645 22.355 1.00 97.44 618 ARG A N 1
ATOM 4875 C CA . ARG A 1 618 ? -20.374 11.355 22.129 1.00 97.44 618 ARG A CA 1
ATOM 4876 C C . ARG A 1 618 ? -20.100 11.134 20.640 1.00 97.44 618 ARG A C 1
ATOM 4878 O O . ARG A 1 618 ? -20.658 10.217 20.032 1.00 97.44 618 ARG A O 1
ATOM 4885 N N . VAL A 1 619 ? -19.248 11.977 20.055 1.00 98.50 619 VAL A N 1
ATOM 4886 C CA . VAL A 1 619 ? -18.966 12.006 18.612 1.00 98.50 619 VAL A CA 1
ATOM 4887 C C . VAL A 1 619 ? -17.483 11.765 18.369 1.00 98.50 619 VAL A C 1
ATOM 4889 O O . VAL A 1 619 ? -16.661 12.582 18.777 1.00 98.50 619 VAL A O 1
ATOM 4892 N N . VAL A 1 620 ? -17.171 10.686 17.649 1.00 98.44 620 VAL A N 1
ATOM 4893 C CA . VAL A 1 620 ? -15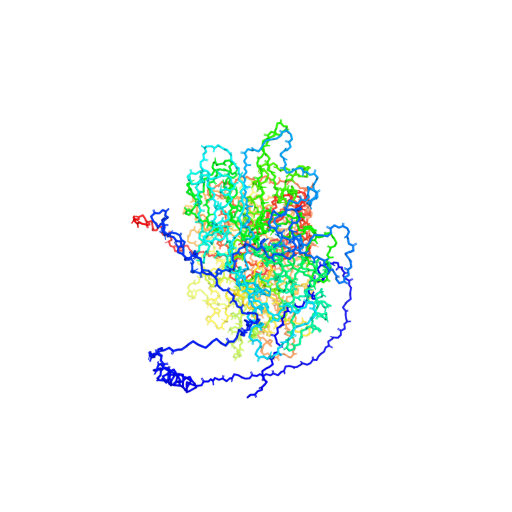.812 10.339 17.213 1.00 98.44 620 VAL A CA 1
ATOM 4894 C C . VAL A 1 620 ? -15.657 10.539 15.705 1.00 98.44 620 VAL A C 1
ATOM 4896 O O . VAL A 1 620 ? -16.513 10.108 14.929 1.00 98.44 620 VAL A O 1
ATOM 4899 N N . VAL A 1 621 ? -14.542 11.137 15.279 1.00 98.44 621 VAL A N 1
ATOM 4900 C CA . VAL A 1 621 ? -14.123 11.262 13.873 1.00 98.44 621 VAL A CA 1
ATOM 4901 C C . VAL A 1 621 ? -12.811 10.504 13.659 1.00 98.44 621 VAL A C 1
ATOM 4903 O O . VAL A 1 621 ? -11.778 10.889 14.194 1.00 98.44 621 VAL A O 1
ATOM 4906 N N . LEU A 1 622 ? -12.837 9.454 12.838 1.00 97.19 622 LEU A N 1
ATOM 4907 C CA . LEU A 1 622 ? -11.654 8.679 12.447 1.00 97.19 622 LEU A CA 1
ATOM 4908 C C . LEU A 1 622 ? -11.091 9.221 11.125 1.00 97.19 622 LEU A C 1
ATOM 4910 O O . LEU A 1 622 ? -11.795 9.206 10.112 1.00 97.19 622 LEU A O 1
ATOM 4914 N N . GLU A 1 623 ? -9.834 9.669 11.096 1.00 94.88 623 GLU A N 1
ATOM 4915 C CA . GLU A 1 623 ? -9.151 10.094 9.868 1.00 94.88 623 GLU A CA 1
ATOM 4916 C C . GLU A 1 623 ? -7.811 9.377 9.697 1.00 94.88 623 GLU A C 1
ATOM 4918 O O . GLU A 1 623 ? -6.951 9.367 10.567 1.00 94.88 623 GLU A O 1
ATOM 4923 N N . LYS A 1 624 ? -7.595 8.817 8.507 1.00 92.00 624 LYS A N 1
ATOM 4924 C CA . LYS A 1 624 ? -6.389 8.051 8.170 1.00 92.00 624 LYS A CA 1
ATOM 4925 C C . LYS A 1 624 ? -5.133 8.905 7.928 1.00 92.00 624 LYS A C 1
ATOM 4927 O O . LYS A 1 624 ? -4.044 8.344 7.860 1.00 92.00 624 LYS A O 1
ATOM 4932 N N . GLY A 1 625 ? -5.269 10.215 7.701 1.00 84.38 625 GLY A N 1
ATOM 4933 C CA . GLY A 1 625 ? -4.147 11.151 7.531 1.00 84.38 625 GLY A CA 1
ATOM 4934 C C . GLY A 1 625 ? -3.391 11.371 8.843 1.00 84.38 625 GLY A C 1
ATOM 4935 O O . GLY A 1 625 ? -4.049 11.476 9.873 1.00 84.38 625 GLY A O 1
ATOM 4936 N N . PRO A 1 626 ? -2.045 11.409 8.839 1.00 79.31 626 PRO A N 1
ATOM 4937 C CA . PRO A 1 626 ? -1.253 11.438 10.068 1.00 79.31 626 PRO A CA 1
ATOM 4938 C C . PRO A 1 626 ? -1.395 12.767 10.817 1.00 79.31 626 PRO A C 1
ATOM 4940 O O . PRO A 1 626 ? -1.308 13.833 10.209 1.00 79.31 626 PRO A O 1
ATOM 4943 N N . GLU A 1 627 ? -1.498 12.682 12.144 1.00 60.03 627 GLU A N 1
ATOM 4944 C CA . GLU A 1 627 ? -1.517 13.805 13.099 1.00 60.03 627 GLU A CA 1
ATOM 4945 C C . GLU A 1 627 ? -0.408 14.837 12.818 1.00 60.03 627 GLU A C 1
ATOM 4947 O O . GLU A 1 627 ? -0.663 16.030 12.678 1.00 60.03 627 GLU A O 1
ATOM 4952 N N . ILE A 1 628 ? 0.819 14.346 12.604 1.00 52.12 628 ILE A N 1
ATOM 4953 C CA . ILE A 1 628 ? 2.044 15.127 12.345 1.00 52.12 628 ILE A CA 1
ATOM 4954 C C . ILE A 1 628 ? 1.955 16.005 11.072 1.00 52.12 628 ILE A C 1
ATOM 4956 O O . ILE A 1 628 ? 2.795 16.880 10.870 1.00 52.12 628 ILE A O 1
ATOM 4960 N N . ALA A 1 629 ? 0.971 15.787 10.192 1.00 52.00 629 ALA A N 1
ATOM 4961 C CA . ALA A 1 629 ? 0.804 16.530 8.938 1.00 52.00 629 ALA A CA 1
ATOM 4962 C C . ALA A 1 629 ? -0.443 17.435 8.898 1.00 52.00 629 ALA A C 1
ATOM 4964 O O . ALA A 1 629 ? -0.832 17.850 7.805 1.00 52.00 629 ALA A O 1
ATOM 4965 N N . GLU A 1 630 ? -1.042 17.723 10.060 1.00 67.00 630 GLU A N 1
ATOM 4966 C CA . GLU A 1 630 ? -2.312 18.445 10.233 1.00 67.00 630 GLU A CA 1
ATOM 4967 C C . GLU A 1 630 ? -3.528 17.702 9.638 1.00 67.00 630 GLU A C 1
ATOM 4969 O O . GLU A 1 630 ? -3.447 16.886 8.700 1.00 67.00 630 GLU A O 1
ATOM 4974 N N . LEU A 1 631 ? -4.708 17.979 10.199 1.00 83.12 631 LEU A N 1
ATOM 4975 C CA . LEU A 1 631 ? -5.941 17.369 9.727 1.00 83.12 631 LEU A CA 1
ATOM 4976 C C . LEU A 1 631 ? -6.298 17.942 8.350 1.00 83.12 631 LEU A C 1
ATOM 4978 O O . LEU A 1 631 ? -6.487 19.138 8.165 1.00 83.12 631 LEU A O 1
ATOM 4982 N N . GLY A 1 632 ? -6.391 17.069 7.348 1.00 85.94 632 GLY A N 1
ATOM 4983 C CA . GLY A 1 632 ? -6.565 17.479 5.952 1.00 85.94 632 GLY A CA 1
ATOM 4984 C C . GLY A 1 632 ? -5.368 17.180 5.047 1.00 85.94 632 GLY A C 1
ATOM 4985 O O . GLY A 1 632 ? -5.474 17.380 3.838 1.00 85.94 632 GLY A O 1
ATOM 4986 N N . SER A 1 633 ? -4.282 16.610 5.575 1.00 89.12 633 SER A N 1
ATOM 4987 C CA . SER A 1 633 ? -3.133 16.069 4.821 1.00 89.12 633 SER A CA 1
ATOM 4988 C C . SER A 1 633 ? -3.491 15.144 3.639 1.00 89.12 633 SER A C 1
ATOM 4990 O O . SER A 1 633 ? -2.759 15.084 2.652 1.00 89.12 633 SER A O 1
ATOM 4992 N N . HIS A 1 634 ? -4.648 14.473 3.676 1.00 92.69 634 HIS A N 1
ATOM 4993 C CA . HIS A 1 634 ? -5.179 13.635 2.589 1.00 92.69 634 HIS A CA 1
ATOM 4994 C C . HIS A 1 634 ? -6.179 14.328 1.637 1.00 92.69 634 HIS A C 1
ATOM 4996 O O . HIS A 1 634 ? -6.708 13.689 0.716 1.00 92.69 634 HIS A O 1
ATOM 5002 N N . ILE A 1 635 ? -6.464 15.616 1.836 1.00 93.94 635 ILE A N 1
ATOM 5003 C CA . ILE A 1 635 ? -7.502 16.359 1.117 1.00 93.94 635 ILE A CA 1
ATOM 5004 C C . ILE A 1 635 ? -6.909 17.082 -0.093 1.00 93.94 635 ILE A C 1
ATOM 5006 O O . ILE A 1 635 ? -6.062 17.963 0.028 1.00 93.94 635 ILE A O 1
ATOM 5010 N N . LEU A 1 636 ? -7.415 16.753 -1.285 1.00 94.00 636 LEU A N 1
ATOM 5011 C CA . LEU A 1 636 ? -6.995 17.373 -2.538 1.00 94.00 636 LEU A CA 1
ATOM 5012 C C . LEU A 1 636 ? -8.196 17.851 -3.353 1.00 94.00 636 LEU A C 1
ATOM 5014 O O . LEU A 1 636 ? -9.130 17.101 -3.626 1.00 94.00 636 LEU A O 1
ATOM 5018 N N . SER A 1 637 ? -8.140 19.115 -3.766 1.00 93.56 637 SER A N 1
ATOM 5019 C CA . SER A 1 637 ? -9.079 19.751 -4.690 1.00 93.56 637 SER A CA 1
ATOM 5020 C C . SER A 1 637 ? -8.411 20.953 -5.362 1.00 93.56 637 SER A C 1
ATOM 5022 O O . SER A 1 637 ? -7.479 21.544 -4.802 1.00 93.56 637 SER A O 1
ATOM 5024 N N . GLY A 1 638 ? -8.895 21.343 -6.545 1.00 88.62 638 GLY A N 1
ATOM 5025 C CA . GLY A 1 638 ? -8.569 22.639 -7.148 1.00 88.62 638 GLY A CA 1
ATOM 5026 C C . GLY A 1 638 ? -9.024 23.810 -6.265 1.00 88.62 638 GLY A C 1
ATOM 5027 O O . GLY A 1 638 ? -8.267 24.765 -6.120 1.00 88.62 638 GLY A O 1
ATOM 5028 N N . ALA A 1 639 ? -10.180 23.637 -5.606 1.00 89.06 639 ALA A N 1
ATOM 5029 C CA . ALA A 1 639 ? -10.713 24.418 -4.484 1.00 89.06 639 ALA A CA 1
ATOM 5030 C C . ALA A 1 639 ? -11.108 25.889 -4.755 1.00 89.06 639 ALA A C 1
ATOM 5032 O O . ALA A 1 639 ? -10.488 26.829 -4.259 1.00 89.06 639 ALA A O 1
ATOM 5033 N N . VAL A 1 640 ? -12.242 26.058 -5.448 1.00 94.69 640 VAL A N 1
ATOM 5034 C CA . VAL A 1 640 ? -13.103 27.251 -5.336 1.00 94.69 640 VAL A CA 1
ATOM 5035 C C . VAL A 1 640 ? -14.306 26.880 -4.460 1.00 94.69 640 VAL A C 1
ATOM 5037 O O . VAL A 1 640 ? -15.155 26.096 -4.886 1.00 94.69 640 VAL A O 1
ATOM 5040 N N . ILE A 1 641 ? -14.370 27.394 -3.230 1.00 93.75 641 ILE A N 1
ATOM 5041 C CA . ILE A 1 641 ? -15.457 27.116 -2.279 1.00 93.75 641 ILE A CA 1
ATOM 5042 C C . ILE A 1 641 ? -16.615 28.092 -2.476 1.00 93.75 641 ILE A C 1
ATOM 5044 O O . ILE A 1 641 ? -16.430 29.307 -2.521 1.00 93.75 641 ILE A O 1
ATOM 5048 N N . GLU A 1 642 ? -17.820 27.528 -2.527 1.00 94.81 642 GLU A N 1
ATOM 5049 C CA . GLU A 1 642 ? -19.085 28.246 -2.410 1.00 94.81 642 GLU A CA 1
ATOM 5050 C C . GLU A 1 642 ? -19.506 28.277 -0.929 1.00 94.81 642 GLU A C 1
ATOM 5052 O O . GLU A 1 642 ? -19.800 27.219 -0.366 1.00 94.81 642 GLU A O 1
ATOM 5057 N N . PRO A 1 643 ? -19.510 29.445 -0.255 1.00 95.94 643 PRO A N 1
ATOM 5058 C CA . PRO A 1 643 ? -19.599 29.514 1.206 1.00 95.94 643 PRO A CA 1
ATOM 5059 C C . PRO A 1 643 ? -20.999 29.226 1.763 1.00 95.94 643 PRO A C 1
ATOM 5061 O O . PRO A 1 643 ? -21.176 29.250 2.973 1.00 95.94 643 PRO A O 1
ATOM 5064 N N . ARG A 1 644 ? -22.002 28.919 0.926 1.00 96.69 644 ARG A N 1
ATOM 5065 C CA . ARG A 1 644 ? -23.403 28.711 1.338 1.00 96.69 644 ARG A CA 1
ATOM 5066 C C . ARG A 1 644 ? -23.554 27.773 2.542 1.00 96.69 644 ARG A C 1
ATOM 5068 O O . ARG A 1 644 ? -24.169 28.150 3.531 1.00 96.69 644 ARG A O 1
ATOM 5075 N N . ALA A 1 645 ? -22.968 26.577 2.477 1.00 97.94 645 ALA A N 1
ATOM 5076 C CA . ALA A 1 645 ? -23.053 25.606 3.570 1.00 97.94 645 ALA A CA 1
ATOM 5077 C C . ALA A 1 645 ? -22.225 26.009 4.803 1.00 97.94 645 ALA A C 1
ATOM 5079 O O . ALA A 1 645 ? -22.585 25.649 5.918 1.00 97.94 645 ALA A O 1
ATOM 5080 N N . LEU A 1 646 ? -21.150 26.786 4.619 1.00 98.12 646 LEU A N 1
ATOM 5081 C CA . LEU A 1 646 ? -20.374 27.347 5.725 1.00 98.12 646 LEU A CA 1
ATOM 5082 C C . LEU A 1 646 ? -21.163 28.449 6.447 1.00 98.12 646 LEU A C 1
ATOM 5084 O O . LEU A 1 646 ? -21.192 28.452 7.668 1.00 98.12 646 LEU A O 1
ATOM 5088 N N . ASN A 1 647 ? -21.872 29.312 5.714 1.00 98.00 647 ASN A N 1
ATOM 5089 C CA . ASN A 1 647 ? -22.777 30.317 6.280 1.00 98.00 647 ASN A CA 1
ATOM 5090 C C . ASN A 1 647 ? -23.943 29.675 7.058 1.00 98.00 647 ASN A C 1
ATOM 5092 O O . ASN A 1 647 ? -24.429 30.260 8.018 1.00 98.00 647 ASN A O 1
ATOM 5096 N N . GLU A 1 648 ? -24.408 28.490 6.640 1.00 98.44 648 GLU A N 1
ATOM 5097 C CA . GLU A 1 648 ? -25.444 27.730 7.357 1.00 98.44 648 GLU A CA 1
ATOM 5098 C C . GLU A 1 648 ? -24.902 26.998 8.602 1.00 98.44 648 GLU A C 1
ATOM 5100 O O . GLU A 1 648 ? -25.655 26.804 9.552 1.00 98.44 648 GLU A O 1
ATOM 5105 N N . LEU A 1 649 ? -23.629 26.573 8.610 1.00 98.50 649 LEU A N 1
ATOM 5106 C CA . LEU A 1 649 ? -23.005 25.851 9.732 1.00 98.50 649 LEU A CA 1
ATOM 5107 C C . LEU A 1 649 ? -22.387 26.791 10.778 1.00 98.50 649 LEU A C 1
ATOM 5109 O O . LEU A 1 649 ? -22.543 26.565 11.973 1.00 98.50 649 LEU A O 1
ATOM 5113 N N . LEU A 1 650 ? -21.664 27.819 10.339 1.00 97.81 650 LEU A N 1
ATOM 5114 C CA . LEU A 1 650 ? -20.892 28.753 11.161 1.00 97.81 650 LEU A CA 1
ATOM 5115 C C . LEU A 1 650 ? -21.190 30.194 10.696 1.00 97.81 650 LEU A C 1
ATOM 5117 O O . LEU A 1 650 ? -20.364 30.784 10.002 1.00 97.81 650 LEU A O 1
ATOM 5121 N N . PRO A 1 651 ? -22.354 30.785 11.037 1.00 96.62 651 PRO A N 1
ATOM 5122 C CA . PRO A 1 651 ? -22.791 32.070 10.470 1.00 96.62 651 PRO A CA 1
ATOM 5123 C C . PRO A 1 651 ? -21.815 33.244 10.657 1.00 96.62 651 PRO A C 1
ATOM 5125 O O . PRO A 1 651 ? -21.814 34.162 9.846 1.00 96.62 651 PRO A O 1
ATOM 5128 N N . GLU A 1 652 ? -20.979 33.186 11.697 1.00 94.94 652 GLU A N 1
ATOM 5129 C CA . GLU A 1 652 ? -20.005 34.214 12.093 1.00 94.94 652 GLU A CA 1
ATOM 5130 C C . GLU A 1 652 ? -18.559 33.900 11.647 1.00 94.94 652 GLU A C 1
ATOM 5132 O O . GLU A 1 652 ? -17.606 34.446 12.204 1.00 94.94 652 GLU A O 1
ATOM 5137 N N . TRP A 1 653 ? -18.346 32.998 10.677 1.00 95.50 653 TRP A N 1
ATOM 5138 C CA . TRP A 1 653 ? -16.999 32.521 10.314 1.00 95.50 653 TRP A CA 1
ATOM 5139 C C . TRP A 1 653 ? -16.016 33.625 9.895 1.00 95.50 653 TRP A C 1
ATOM 5141 O O . TRP A 1 653 ? -14.813 33.474 10.091 1.00 95.50 653 TRP A O 1
ATOM 5151 N N . GLN A 1 654 ? -16.505 34.744 9.355 1.00 94.31 654 GLN A N 1
ATOM 5152 C CA . GLN A 1 654 ? -15.694 35.906 8.969 1.00 94.31 654 GLN A CA 1
ATOM 5153 C C . GLN A 1 654 ? -15.055 36.605 10.181 1.00 94.31 654 GLN A C 1
ATOM 5155 O O . GLN A 1 654 ? -14.059 37.308 10.033 1.00 94.31 654 GLN A O 1
ATOM 5160 N N . ASN A 1 655 ? -15.634 36.421 11.370 1.00 94.25 655 ASN A N 1
ATOM 5161 C CA . ASN A 1 655 ? -15.158 36.978 12.634 1.00 94.25 655 ASN A CA 1
ATOM 5162 C C . ASN A 1 655 ? -14.278 35.982 13.419 1.00 94.25 655 ASN A C 1
ATOM 5164 O O . ASN A 1 655 ? -13.711 36.346 14.450 1.00 94.25 655 ASN A O 1
ATOM 5168 N N . MET A 1 656 ? -14.155 34.733 12.954 1.00 94.06 656 MET A N 1
ATOM 5169 C CA . MET A 1 656 ? -13.337 33.702 13.600 1.00 94.06 656 MET A CA 1
ATOM 5170 C C . MET A 1 656 ? -11.846 33.885 13.273 1.00 94.06 656 MET A C 1
ATOM 5172 O O . MET A 1 656 ? -11.498 34.232 12.138 1.00 94.06 656 MET A O 1
ATOM 5176 N N . PRO A 1 657 ? -10.937 33.630 14.234 1.00 86.94 657 PRO A N 1
ATOM 5177 C CA . PRO A 1 657 ? -9.505 33.702 13.981 1.00 86.94 657 PRO A CA 1
ATOM 5178 C C . PRO A 1 657 ? -9.072 32.690 12.911 1.00 86.94 657 PRO A C 1
ATOM 5180 O O . PRO A 1 657 ? -9.708 31.661 12.687 1.00 86.94 657 PRO A O 1
ATOM 5183 N N . ASN A 1 658 ? -7.951 32.999 12.255 1.00 86.06 658 ASN A N 1
ATOM 5184 C CA . ASN A 1 658 ? -7.216 32.124 11.335 1.00 86.06 658 ASN A CA 1
ATOM 5185 C C . ASN A 1 658 ? -7.959 31.612 10.081 1.00 86.06 658 ASN A C 1
ATOM 5187 O O . ASN A 1 658 ? -7.333 30.908 9.286 1.00 86.06 658 ASN A O 1
ATOM 5191 N N . HIS A 1 659 ? -9.217 32.006 9.831 1.00 92.75 659 HIS A N 1
ATOM 5192 C CA . HIS A 1 659 ? -10.027 31.436 8.748 1.00 92.75 659 HIS A CA 1
ATOM 5193 C C . HIS A 1 659 ? -9.297 31.446 7.374 1.00 92.75 659 HIS A C 1
ATOM 5195 O O . HIS A 1 659 ? -8.743 32.470 6.949 1.00 92.75 659 HIS A O 1
ATOM 5201 N N . PRO A 1 660 ? -9.294 30.337 6.608 1.00 91.38 660 PRO A N 1
ATOM 5202 C CA . PRO A 1 660 ? -8.493 30.241 5.381 1.00 91.38 660 PRO A CA 1
ATOM 5203 C C . PRO A 1 660 ? -9.146 30.876 4.138 1.00 91.38 660 PRO A C 1
ATOM 5205 O O . PRO A 1 660 ? -8.525 30.933 3.077 1.00 91.38 660 PRO A O 1
ATOM 5208 N N . LEU A 1 661 ? -10.377 31.396 4.245 1.00 93.69 661 LEU A N 1
ATOM 5209 C CA . LEU A 1 661 ? -11.116 32.075 3.165 1.00 93.69 661 LEU A CA 1
ATOM 5210 C C . LEU A 1 661 ? -10.563 33.495 2.884 1.00 93.69 661 LEU A C 1
ATOM 5212 O O . LEU A 1 661 ? -11.249 34.497 3.064 1.00 93.69 661 LEU A O 1
ATOM 5216 N N . LYS A 1 662 ? -9.295 33.587 2.460 1.00 91.06 662 LYS A N 1
ATOM 5217 C CA . LYS A 1 662 ? -8.553 34.859 2.313 1.00 91.06 662 LYS A CA 1
ATOM 5218 C C . LYS A 1 662 ? -8.631 35.485 0.916 1.00 91.06 662 LYS A C 1
ATOM 5220 O O . LYS A 1 662 ? -8.626 36.706 0.801 1.00 91.06 662 LYS A O 1
ATOM 5225 N N . GLN A 1 663 ? -8.723 34.679 -0.146 1.00 95.62 663 GLN A N 1
ATOM 5226 C CA . GLN A 1 663 ? -8.793 35.169 -1.530 1.00 95.62 663 GLN A CA 1
ATOM 5227 C C . GLN A 1 663 ? -10.206 34.994 -2.097 1.00 95.62 663 GLN A C 1
ATOM 5229 O O . GLN A 1 663 ? -10.602 33.892 -2.470 1.00 95.62 663 GLN A O 1
ATOM 5234 N N . ALA A 1 664 ? -10.963 36.088 -2.196 1.00 96.56 664 ALA A N 1
ATOM 5235 C CA . ALA A 1 664 ? -12.227 36.105 -2.932 1.00 96.56 664 ALA A CA 1
ATOM 5236 C C . ALA A 1 664 ? -11.984 35.964 -4.448 1.00 96.56 664 ALA A C 1
ATOM 5238 O O . ALA A 1 664 ? -10.955 36.409 -4.969 1.00 96.56 664 ALA A O 1
ATOM 5239 N N . ALA A 1 665 ? -12.933 35.365 -5.164 1.00 96.06 665 ALA A N 1
ATOM 5240 C CA . ALA A 1 665 ? -12.934 35.323 -6.622 1.00 96.06 665 ALA A CA 1
ATOM 5241 C C . ALA A 1 665 ? -13.191 36.722 -7.216 1.00 96.06 665 ALA A C 1
ATOM 5243 O O . ALA A 1 665 ? -14.057 37.455 -6.742 1.00 96.06 665 ALA A O 1
ATOM 5244 N N . SER A 1 666 ? -12.448 37.085 -8.265 1.00 95.56 666 SER A N 1
ATOM 5245 C CA . SER A 1 666 ? -12.503 38.405 -8.917 1.00 95.56 666 SER A CA 1
ATOM 5246 C C . SER A 1 666 ? -12.984 38.352 -10.370 1.00 95.56 666 SER A C 1
ATOM 5248 O O . SER A 1 666 ? -13.517 39.335 -10.881 1.00 95.56 666 SER A O 1
ATOM 5250 N N . SER A 1 667 ? -12.816 37.217 -11.057 1.00 93.81 667 SER A N 1
ATOM 5251 C CA . SER A 1 667 ? -13.416 36.965 -12.374 1.00 93.81 667 SER A CA 1
ATOM 5252 C C . SER A 1 667 ? -13.477 35.469 -12.688 1.00 93.81 667 SER A C 1
ATOM 5254 O O . SER A 1 667 ? -12.625 34.708 -12.237 1.00 93.81 667 SER A O 1
ATOM 5256 N N . SER A 1 668 ? -14.472 35.053 -13.480 1.00 92.88 668 SER A N 1
ATOM 5257 C CA . SER A 1 668 ? -14.617 33.682 -13.999 1.00 92.88 668 SER A CA 1
ATOM 5258 C C . SER A 1 668 ? -14.501 33.675 -15.521 1.00 92.88 668 SER A C 1
ATOM 5260 O O . SER A 1 668 ? -15.092 34.519 -16.194 1.00 92.88 668 SER A O 1
ATOM 5262 N N . LYS A 1 669 ? -13.718 32.748 -16.079 1.00 93.19 669 LYS A N 1
ATOM 5263 C CA . LYS A 1 669 ? -13.444 32.650 -17.521 1.00 93.19 669 LYS A CA 1
ATOM 5264 C C . LYS A 1 669 ? -13.430 31.188 -17.950 1.00 93.19 669 LYS A C 1
ATOM 5266 O O . LYS A 1 669 ? -12.818 30.357 -17.293 1.00 93.19 669 LYS A O 1
ATOM 5271 N N . MET A 1 670 ? -14.033 30.881 -19.093 1.00 93.38 670 MET A N 1
ATOM 5272 C CA . MET A 1 670 ? -13.952 29.561 -19.723 1.00 93.38 670 MET A CA 1
ATOM 5273 C C . MET A 1 670 ? -13.286 29.697 -21.090 1.00 93.38 670 MET A C 1
ATOM 5275 O O . MET A 1 670 ? -13.516 30.679 -21.802 1.00 93.38 670 MET A O 1
ATOM 5279 N N . ARG A 1 671 ? -12.412 28.752 -21.449 1.00 94.81 671 ARG A N 1
ATOM 5280 C CA . ARG A 1 671 ? -11.625 28.810 -22.687 1.00 94.81 671 ARG A CA 1
ATOM 5281 C C . ARG A 1 671 ? -11.555 27.458 -23.393 1.00 94.81 671 ARG A C 1
ATOM 5283 O O . ARG A 1 671 ? -11.334 26.435 -22.755 1.00 94.81 671 ARG A O 1
ATOM 5290 N N . PHE A 1 672 ? -11.668 27.459 -24.716 1.00 94.38 672 PHE A N 1
ATOM 5291 C CA . PHE A 1 672 ? -11.362 26.296 -25.543 1.00 94.38 672 PHE A CA 1
ATOM 5292 C C . PHE A 1 672 ? -9.906 26.356 -26.014 1.00 94.38 672 PHE A C 1
ATOM 5294 O O . PHE A 1 672 ? -9.476 27.372 -26.568 1.00 94.38 672 PHE A O 1
ATOM 5301 N N . LEU A 1 673 ? -9.149 25.283 -25.798 1.00 96.44 673 LEU A N 1
ATOM 5302 C CA . LEU A 1 673 ? -7.754 25.156 -26.209 1.00 96.44 673 LEU A CA 1
ATOM 5303 C C . LEU A 1 673 ? -7.635 24.322 -27.486 1.00 96.44 673 LEU A C 1
ATOM 5305 O O . LEU A 1 673 ? -8.166 23.216 -27.586 1.00 96.44 673 LEU A O 1
ATOM 5309 N N . THR A 1 674 ? -6.869 24.833 -28.444 1.00 95.69 674 THR A N 1
ATOM 5310 C CA . THR A 1 674 ? -6.222 24.022 -29.482 1.00 95.69 674 THR A CA 1
ATOM 5311 C C . THR A 1 674 ? -4.764 23.788 -29.083 1.00 95.69 674 THR A C 1
ATOM 5313 O O . THR A 1 674 ? -4.301 24.323 -28.084 1.00 95.69 674 THR A O 1
ATOM 5316 N N . ALA A 1 675 ? -3.985 23.056 -29.881 1.00 94.19 675 ALA A N 1
ATOM 5317 C CA . ALA A 1 675 ? -2.555 22.861 -29.613 1.00 94.19 675 ALA A CA 1
ATOM 5318 C C . ALA A 1 675 ? -1.697 24.150 -29.651 1.00 94.19 675 ALA A C 1
ATOM 5320 O O . ALA A 1 675 ? -0.514 24.094 -29.325 1.00 94.19 675 ALA A O 1
ATOM 5321 N N . LYS A 1 676 ? -2.242 25.291 -30.109 1.00 95.31 676 LYS A N 1
ATOM 5322 C CA . LYS A 1 676 ? -1.494 26.557 -30.278 1.00 95.31 676 LYS A CA 1
ATOM 5323 C C . LYS A 1 676 ? -2.255 27.821 -29.861 1.00 95.31 676 LYS A C 1
ATOM 5325 O O . LYS A 1 676 ? -1.629 28.862 -29.685 1.00 95.31 676 LYS A O 1
ATOM 5330 N N . THR A 1 677 ? -3.583 27.774 -29.765 1.00 95.94 677 THR A N 1
ATOM 5331 C CA . THR A 1 677 ? -4.439 28.951 -29.550 1.00 95.94 677 THR A CA 1
ATOM 5332 C C . THR A 1 677 ? -5.512 28.680 -28.502 1.00 95.94 677 THR A C 1
ATOM 5334 O O . THR A 1 677 ? -5.949 27.548 -28.315 1.00 95.94 677 THR A O 1
ATOM 5337 N N . SER A 1 678 ? -5.970 29.743 -27.837 1.00 96.19 678 SER A N 1
ATOM 5338 C CA . SER A 1 678 ? -6.966 29.668 -26.767 1.00 96.19 678 SER A CA 1
ATOM 5339 C C . SER A 1 678 ? -8.097 30.664 -27.009 1.00 96.19 678 SER A C 1
ATOM 5341 O O . SER A 1 678 ? -7.883 31.876 -26.930 1.00 96.19 678 SER A O 1
ATOM 5343 N N . PHE A 1 679 ? -9.301 30.165 -27.273 1.00 94.12 679 PHE A N 1
ATOM 5344 C CA . PHE A 1 679 ? -10.494 30.965 -27.559 1.00 94.12 679 PHE A CA 1
ATOM 5345 C C . PHE A 1 679 ? -11.375 31.095 -26.307 1.00 94.12 679 PHE A C 1
ATOM 5347 O O . PHE A 1 679 ? -11.485 30.124 -25.562 1.00 94.12 679 PHE A O 1
ATOM 5354 N N . PRO A 1 680 ? -12.011 32.248 -26.034 1.00 93.75 680 PRO A N 1
ATOM 5355 C CA . PRO A 1 680 ? -12.991 32.353 -24.955 1.00 93.75 680 PRO A CA 1
ATOM 5356 C C . PRO A 1 680 ? -14.276 31.580 -25.297 1.00 93.75 680 PRO A C 1
ATOM 5358 O O . PRO A 1 680 ? -14.695 31.552 -26.453 1.00 93.75 680 PRO A O 1
ATOM 5361 N N . LEU A 1 681 ? -14.920 31.003 -24.283 1.00 89.06 681 LEU A N 1
ATOM 5362 C CA . LEU A 1 681 ? -16.269 30.437 -24.353 1.00 89.06 681 LEU A CA 1
ATOM 5363 C C . LEU A 1 681 ? -17.186 31.129 -23.329 1.00 89.06 681 LEU A C 1
ATOM 5365 O O . LEU A 1 681 ? -16.708 31.514 -22.257 1.00 89.06 681 LEU A O 1
ATOM 5369 N N . PRO A 1 682 ? -18.497 31.263 -23.605 1.00 86.00 682 PRO A N 1
ATOM 5370 C CA . PRO A 1 682 ? -19.466 31.637 -22.583 1.00 86.00 682 PRO A CA 1
ATOM 5371 C C . PRO A 1 682 ? -19.595 30.492 -21.570 1.00 86.00 682 PRO A C 1
ATOM 5373 O O . PRO A 1 682 ? -19.985 29.383 -21.933 1.00 86.00 682 PRO A O 1
ATOM 5376 N N . HIS A 1 683 ? -19.269 30.749 -20.302 1.00 82.12 683 HIS A N 1
ATOM 5377 C CA . HIS A 1 683 ? -19.447 29.748 -19.253 1.00 82.12 683 HIS A CA 1
ATOM 5378 C C . HIS A 1 683 ? -20.927 29.639 -18.839 1.00 82.12 683 HIS A C 1
ATOM 5380 O O . HIS A 1 683 ? -21.631 30.653 -18.827 1.00 82.12 683 HIS A O 1
ATOM 5386 N N . PRO A 1 684 ? -21.408 28.442 -18.456 1.00 80.88 684 PRO A N 1
ATOM 5387 C CA . PRO A 1 684 ? -22.674 28.269 -17.748 1.00 80.88 684 PRO A CA 1
ATOM 5388 C C . PRO A 1 684 ? -22.859 29.294 -16.611 1.00 80.88 684 PRO A C 1
ATOM 5390 O O . PRO A 1 684 ? -21.904 29.523 -15.862 1.00 80.88 684 PRO A O 1
ATOM 5393 N N . PRO A 1 685 ? -24.049 29.891 -16.400 1.00 81.75 685 PRO A N 1
ATOM 5394 C CA . PRO A 1 685 ? -24.280 30.804 -15.279 1.00 81.75 685 PRO A CA 1
ATOM 5395 C C . PRO A 1 685 ? -24.055 30.135 -13.917 1.00 81.75 685 PRO A C 1
ATOM 5397 O O . PRO A 1 685 ? -23.596 30.783 -12.985 1.00 81.75 685 PRO A O 1
ATOM 5400 N N . GLN A 1 686 ? -24.280 28.821 -13.815 1.00 80.12 686 GLN A N 1
ATOM 5401 C CA . GLN A 1 686 ? -23.991 28.024 -12.620 1.00 80.12 686 GLN A CA 1
ATOM 5402 C C . GLN A 1 686 ? -22.485 27.978 -12.296 1.00 80.12 686 GLN A C 1
ATOM 5404 O O . GLN A 1 686 ? -22.128 27.780 -11.138 1.00 80.12 686 GLN A O 1
ATOM 5409 N N . MET A 1 687 ? -21.605 28.177 -13.290 1.00 81.25 687 MET A N 1
ATOM 5410 C CA . MET A 1 687 ? -20.146 28.279 -13.118 1.00 81.25 687 MET A CA 1
ATOM 5411 C C . MET A 1 687 ? -19.668 29.686 -12.721 1.00 81.25 687 MET A C 1
ATOM 5413 O O . MET A 1 687 ? -18.461 29.876 -12.568 1.00 81.25 687 MET A O 1
ATOM 5417 N N . ALA A 1 688 ? -20.561 30.669 -12.548 1.00 86.50 688 ALA A N 1
ATOM 5418 C CA . ALA A 1 688 ? -20.190 31.960 -11.971 1.00 86.50 688 ALA A CA 1
ATOM 5419 C C . ALA A 1 688 ? -19.622 31.786 -10.549 1.00 86.50 688 ALA A C 1
ATOM 5421 O O . ALA A 1 688 ? -19.978 30.849 -9.825 1.00 86.50 688 ALA A O 1
ATOM 5422 N N . ASN A 1 689 ? -18.707 32.675 -10.149 1.00 89.94 689 ASN A N 1
ATOM 5423 C CA . ASN A 1 689 ? -18.027 32.586 -8.852 1.00 89.94 689 ASN A CA 1
ATOM 5424 C C . ASN A 1 689 ? -18.136 33.839 -7.983 1.00 89.94 689 ASN A C 1
ATOM 5426 O O . ASN A 1 689 ? -17.362 34.001 -7.044 1.00 89.94 689 ASN A O 1
ATOM 5430 N N . ASP A 1 690 ? -19.119 34.687 -8.256 1.00 90.81 690 ASP A N 1
ATOM 5431 C CA . ASP A 1 690 ? -19.426 35.845 -7.424 1.00 90.81 690 ASP A CA 1
ATOM 5432 C C . ASP A 1 690 ? -19.749 35.389 -5.987 1.00 90.81 690 ASP A C 1
ATOM 5434 O O . ASP A 1 690 ? -20.579 34.505 -5.774 1.00 90.81 690 ASP A O 1
ATOM 5438 N N . GLY A 1 691 ? -19.043 35.947 -4.997 1.00 92.00 691 GLY A N 1
ATOM 5439 C CA . GLY A 1 691 ? -19.158 35.553 -3.584 1.00 92.00 691 GLY A CA 1
ATOM 5440 C C . GLY A 1 691 ? -18.398 34.281 -3.168 1.00 92.00 691 GLY A C 1
ATOM 5441 O O . GLY A 1 691 ? -18.491 33.888 -2.007 1.00 92.00 691 GLY A O 1
ATOM 5442 N N . ASN A 1 692 ? -17.638 33.645 -4.066 1.00 96.06 692 ASN A N 1
ATOM 5443 C CA . ASN A 1 692 ? -16.865 32.431 -3.768 1.00 96.06 692 ASN A CA 1
ATOM 5444 C C . ASN A 1 692 ? -15.388 32.729 -3.451 1.00 96.06 692 ASN A C 1
ATOM 5446 O O . ASN A 1 692 ? -14.864 33.791 -3.789 1.00 96.06 692 ASN A O 1
ATOM 5450 N N . TYR A 1 693 ? -14.701 31.763 -2.833 1.00 96.31 693 TYR A N 1
ATOM 5451 C CA . TYR A 1 693 ? -13.322 31.908 -2.344 1.00 96.31 693 TYR A CA 1
ATOM 5452 C C . TYR A 1 693 ? -12.385 30.839 -2.915 1.00 96.31 693 TYR A C 1
ATOM 5454 O O . TYR A 1 693 ? -12.781 29.689 -3.092 1.00 96.31 693 TYR A O 1
ATOM 5462 N N . ILE A 1 694 ? -11.129 31.207 -3.169 1.00 95.94 694 ILE A N 1
ATOM 5463 C CA . ILE A 1 694 ? -10.068 30.334 -3.688 1.00 95.94 694 ILE A CA 1
ATOM 5464 C C . ILE A 1 694 ? -9.074 30.055 -2.557 1.00 95.94 694 ILE A C 1
ATOM 5466 O O . ILE A 1 694 ? -8.496 30.989 -2.004 1.00 95.94 694 ILE A O 1
ATOM 5470 N N . LEU A 1 695 ? -8.874 28.787 -2.185 1.00 93.38 695 LEU A N 1
ATOM 5471 C CA . LEU A 1 695 ? -8.102 28.432 -0.984 1.00 93.38 695 LEU A CA 1
ATOM 5472 C C . LEU A 1 695 ? -7.533 27.009 -1.018 1.00 93.38 695 LEU A C 1
ATOM 5474 O O . LEU A 1 695 ? -7.847 26.217 -1.903 1.00 93.38 695 LEU A O 1
ATOM 5478 N N . ALA A 1 696 ? -6.685 26.662 -0.050 1.00 92.38 696 ALA A N 1
ATOM 5479 C CA . ALA A 1 696 ? -6.224 25.291 0.136 1.00 92.38 696 ALA A CA 1
ATOM 5480 C C . ALA A 1 696 ? -7.279 24.481 0.905 1.00 92.38 696 ALA A C 1
ATOM 5482 O O . ALA A 1 696 ? -7.537 24.740 2.079 1.00 92.38 696 ALA A O 1
ATOM 5483 N N . LEU A 1 697 ? -7.904 23.490 0.254 1.00 93.62 697 LEU A N 1
ATOM 5484 C CA . LEU A 1 697 ? -8.958 22.699 0.904 1.00 93.62 697 LEU A CA 1
ATOM 5485 C C . LEU A 1 697 ? -8.432 21.895 2.108 1.00 93.62 697 LEU A C 1
ATOM 5487 O O . LEU A 1 697 ? -9.207 21.646 3.023 1.00 93.62 697 LEU A O 1
ATOM 5491 N N . SER A 1 698 ? -7.140 21.548 2.150 1.00 91.75 698 SER A N 1
ATOM 5492 C CA . SER A 1 698 ? -6.491 20.977 3.337 1.00 91.75 698 SER A CA 1
ATOM 5493 C C . SER A 1 698 ? -6.554 21.938 4.531 1.00 91.75 698 SER A C 1
ATOM 5495 O O . SER A 1 698 ? -7.156 21.578 5.533 1.00 91.75 698 SER A O 1
ATOM 5497 N N . GLN A 1 699 ? -6.093 23.189 4.394 1.00 90.81 699 GLN A N 1
ATOM 5498 C CA . GLN A 1 699 ? -6.204 24.219 5.448 1.00 90.81 699 GLN A CA 1
ATOM 5499 C C . GLN A 1 699 ? -7.655 24.491 5.878 1.00 90.81 699 GLN A C 1
ATOM 5501 O O . GLN A 1 699 ? -7.928 24.648 7.062 1.00 90.81 699 GLN A O 1
ATOM 5506 N N . PHE A 1 700 ? -8.612 24.508 4.940 1.00 93.94 700 PHE A N 1
ATOM 5507 C CA . PHE A 1 700 ? -10.040 24.610 5.285 1.00 93.94 700 PHE A CA 1
ATOM 5508 C C . PHE A 1 700 ? -10.560 23.397 6.064 1.00 93.94 700 PHE A C 1
ATOM 5510 O O . PHE A 1 700 ? -11.498 23.529 6.843 1.00 93.94 700 PHE A O 1
ATOM 5517 N N . THR A 1 701 ? -9.958 22.226 5.866 1.00 94.31 701 THR A N 1
ATOM 5518 C CA . THR A 1 701 ? -10.318 21.019 6.610 1.00 94.31 701 THR A CA 1
ATOM 5519 C C . THR A 1 701 ? -9.654 21.013 7.995 1.00 94.31 701 THR A C 1
ATOM 5521 O O . THR A 1 701 ? -10.348 20.695 8.951 1.00 94.31 701 THR A O 1
ATOM 5524 N N . SER A 1 702 ? -8.400 21.473 8.138 1.00 92.75 702 SER A N 1
ATOM 5525 C CA . SER A 1 702 ? -7.739 21.666 9.449 1.00 92.75 702 SER A CA 1
ATOM 5526 C C . SER A 1 702 ? -8.525 22.624 10.334 1.00 92.75 702 SER A C 1
ATOM 5528 O O . SER A 1 702 ? -8.919 22.262 11.434 1.00 92.75 702 SER A O 1
ATOM 5530 N N . TRP A 1 703 ? -8.879 23.793 9.798 1.00 93.62 703 TRP A N 1
ATOM 5531 C CA . TRP A 1 703 ? -9.640 24.816 10.517 1.00 93.62 703 TRP A CA 1
ATOM 5532 C C . TRP A 1 703 ? -11.048 24.346 10.939 1.00 93.62 703 TRP A C 1
ATOM 5534 O O . TRP A 1 703 ? -11.546 24.724 11.996 1.00 93.62 703 TRP A O 1
ATOM 5544 N N . LEU A 1 704 ? -11.691 23.466 10.159 1.00 95.81 704 LEU A N 1
ATOM 5545 C CA . LEU A 1 704 ? -12.922 22.786 10.592 1.00 95.81 704 LEU A CA 1
ATOM 5546 C C . LEU A 1 704 ? -12.664 21.657 11.613 1.00 95.81 704 LEU A C 1
ATOM 5548 O O . LEU A 1 704 ? -13.588 21.285 12.332 1.00 95.81 704 LEU A O 1
ATOM 5552 N N . GLY A 1 705 ? -11.454 21.098 11.664 1.00 94.50 705 GLY A N 1
ATOM 5553 C CA . GLY A 1 705 ? -11.004 20.146 12.682 1.00 94.50 705 GLY A CA 1
ATOM 5554 C C . GLY A 1 705 ? -10.808 20.838 14.027 1.00 94.50 705 GLY A C 1
ATOM 5555 O O . GLY A 1 705 ? -11.466 20.461 14.989 1.00 94.50 705 GLY A O 1
ATOM 5556 N N . GLU A 1 706 ? -10.034 21.926 14.041 1.00 94.19 706 GLU A N 1
ATOM 5557 C CA . GLU A 1 706 ? -9.827 22.818 15.193 1.00 94.19 706 GLU A CA 1
ATOM 5558 C C . GLU A 1 706 ? -11.175 23.211 15.835 1.00 94.19 706 GLU A C 1
ATOM 5560 O O . GLU A 1 706 ? -11.385 23.032 17.033 1.00 94.19 706 GLU A O 1
ATOM 5565 N N . ILE A 1 707 ? -12.147 23.650 15.022 1.00 95.50 707 ILE A N 1
ATOM 5566 C CA . ILE A 1 707 ? -13.498 24.006 15.494 1.00 95.50 707 ILE A CA 1
ATOM 5567 C C . ILE A 1 707 ? -14.288 22.786 16.001 1.00 95.50 707 ILE A C 1
ATOM 5569 O O . ILE A 1 707 ? -15.089 22.919 16.926 1.00 95.50 707 ILE A O 1
ATOM 5573 N N . ALA A 1 708 ? -14.102 21.593 15.429 1.00 96.88 708 ALA A N 1
ATOM 5574 C CA . ALA A 1 708 ? -14.748 20.380 15.931 1.00 96.88 708 ALA A CA 1
ATOM 5575 C C . ALA A 1 708 ? -14.191 19.980 17.313 1.00 96.88 708 ALA A C 1
ATOM 5577 O O . ALA A 1 708 ? -14.969 19.673 18.220 1.00 96.88 708 ALA A O 1
ATOM 5578 N N . GLU A 1 709 ? -12.874 20.052 17.496 1.00 95.81 709 GLU A N 1
ATOM 5579 C CA . GLU A 1 709 ? -12.178 19.764 18.756 1.00 95.81 709 GLU A CA 1
ATOM 5580 C C . GLU A 1 709 ? -12.541 20.790 19.847 1.00 95.81 709 GLU A C 1
ATOM 5582 O O . GLU A 1 709 ? -12.957 20.399 20.938 1.00 95.81 709 GLU A O 1
ATOM 5587 N N . GLU A 1 710 ? -12.544 22.096 19.536 1.00 95.50 710 GLU A N 1
ATOM 5588 C CA . GLU A 1 710 ? -13.085 23.155 20.416 1.00 95.50 710 GLU A CA 1
ATOM 5589 C C . GLU A 1 710 ? -14.571 22.937 20.772 1.00 95.50 710 GLU A C 1
ATOM 5591 O O . GLU A 1 710 ? -15.068 23.402 21.807 1.00 95.50 710 GLU A O 1
ATOM 5596 N N . MET A 1 711 ? -15.313 22.222 19.921 1.00 96.25 711 MET A N 1
ATOM 5597 C CA . MET A 1 711 ? -16.700 21.850 20.184 1.00 96.25 711 MET A CA 1
ATOM 5598 C C . MET A 1 711 ? -16.876 20.550 20.985 1.00 96.25 711 MET A C 1
ATOM 5600 O O . MET A 1 711 ? -18.007 20.250 21.378 1.00 96.25 711 MET A O 1
ATOM 5604 N N . GLY A 1 712 ? -15.789 19.850 21.321 1.00 96.19 712 GLY A N 1
ATOM 5605 C CA . GLY A 1 712 ? -15.795 18.611 22.104 1.00 96.19 712 GLY A CA 1
ATOM 5606 C C . GLY A 1 712 ? -16.020 17.349 21.268 1.00 96.19 712 GLY A C 1
ATOM 5607 O O . GLY A 1 712 ? -16.578 16.377 21.773 1.00 96.19 712 GLY A O 1
ATOM 5608 N N . VAL A 1 713 ? -15.663 17.377 19.982 1.00 98.06 713 VAL A N 1
ATOM 5609 C CA . VAL A 1 713 ? -15.576 16.179 19.135 1.00 98.06 713 VAL A CA 1
ATOM 5610 C C . VAL A 1 713 ? -14.247 15.478 19.406 1.00 98.06 713 VAL A C 1
ATOM 5612 O O . VAL A 1 713 ? -13.202 16.120 19.439 1.00 98.06 713 VAL A O 1
ATOM 5615 N N . GLU A 1 714 ? -14.276 14.157 19.551 1.00 97.50 714 GLU A N 1
ATOM 5616 C CA . GLU A 1 714 ? -13.071 13.336 19.661 1.00 97.50 714 GLU A CA 1
ATOM 5617 C C . GLU A 1 714 ? -12.554 13.017 18.254 1.00 97.50 714 GLU A C 1
ATOM 5619 O O . GLU A 1 714 ? -13.169 12.258 17.501 1.00 97.50 714 GLU A O 1
ATOM 5624 N N . VAL A 1 715 ? -11.445 13.641 17.864 1.00 94.88 715 VAL A N 1
ATOM 5625 C CA . VAL A 1 715 ? -10.872 13.510 16.523 1.00 94.88 715 VAL A CA 1
ATOM 5626 C C . VAL A 1 715 ? -9.598 12.671 16.596 1.00 94.88 715 VAL A C 1
ATOM 5628 O O . VAL A 1 715 ? -8.679 12.977 17.346 1.00 94.88 715 VAL A O 1
ATOM 5631 N N . TYR A 1 716 ? -9.547 11.601 15.803 1.00 93.94 716 TYR A N 1
ATOM 5632 C CA . TYR A 1 716 ? -8.442 10.646 15.771 1.00 93.94 716 TYR A CA 1
ATOM 5633 C C . TYR A 1 716 ? -7.772 10.638 14.386 1.00 93.94 716 TYR A C 1
ATOM 5635 O O . TYR A 1 716 ? -8.107 9.802 13.535 1.00 93.94 716 TYR A O 1
ATOM 5643 N N . PRO A 1 717 ? -6.839 11.575 14.122 1.00 91.38 717 PRO A N 1
ATOM 5644 C CA . PRO A 1 717 ? -5.959 11.509 12.963 1.00 91.38 717 PRO A CA 1
ATOM 5645 C C . PRO A 1 717 ? -4.950 10.362 13.125 1.00 91.38 717 PRO A C 1
ATOM 5647 O O . PRO A 1 717 ? -4.535 10.018 14.226 1.00 91.38 717 PRO A O 1
ATOM 5650 N N . GLY A 1 718 ? -4.550 9.748 12.017 1.00 89.44 718 GLY A N 1
ATOM 5651 C CA . GLY A 1 718 ? -3.744 8.529 11.987 1.00 89.44 718 GLY A CA 1
ATOM 5652 C C . GLY A 1 718 ? -4.542 7.228 12.134 1.00 89.44 718 GLY A C 1
ATOM 5653 O O . GLY A 1 718 ? -3.971 6.170 11.899 1.00 89.44 718 GLY A O 1
ATOM 5654 N N . PHE A 1 719 ? -5.848 7.264 12.423 1.00 91.94 719 PHE A N 1
ATOM 5655 C CA . PHE A 1 719 ? -6.677 6.068 12.620 1.00 91.94 719 PHE A CA 1
ATOM 5656 C C . PHE A 1 719 ? -7.576 5.814 11.404 1.00 91.94 719 PHE A C 1
ATOM 5658 O O . PHE A 1 719 ? -8.586 6.485 11.180 1.00 91.94 719 PHE A O 1
ATOM 5665 N N . ALA A 1 720 ? -7.217 4.825 10.582 1.00 92.31 720 ALA A N 1
ATOM 5666 C CA . ALA A 1 720 ? -7.977 4.487 9.386 1.00 92.31 720 ALA A CA 1
ATOM 5667 C C . ALA A 1 720 ? -9.107 3.499 9.709 1.00 92.31 720 ALA A C 1
ATOM 5669 O O . ALA A 1 720 ? -8.839 2.376 10.123 1.00 92.31 720 ALA A O 1
ATOM 5670 N N . GLY A 1 721 ? -10.368 3.868 9.462 1.00 95.06 721 GLY A N 1
ATOM 5671 C CA . GLY A 1 721 ? -11.486 2.916 9.512 1.00 95.06 721 GLY A CA 1
ATOM 5672 C C . GLY A 1 721 ? -11.302 1.811 8.465 1.00 95.06 721 GLY A C 1
ATOM 5673 O O . GLY A 1 721 ? -11.373 2.085 7.265 1.00 95.06 721 GLY A O 1
ATOM 5674 N N . ALA A 1 722 ? -11.036 0.583 8.913 1.00 94.50 722 ALA A N 1
ATOM 5675 C CA . ALA A 1 722 ? -10.599 -0.530 8.069 1.00 94.50 722 ALA A CA 1
ATOM 5676 C C . ALA A 1 722 ? -11.690 -1.579 7.832 1.00 94.50 722 ALA A C 1
ATOM 5678 O O . ALA A 1 722 ? -11.799 -2.095 6.721 1.00 94.50 722 ALA A O 1
ATOM 5679 N N . ASN A 1 723 ? -12.523 -1.852 8.842 1.00 94.94 723 ASN A N 1
ATOM 5680 C CA . ASN A 1 723 ? -13.646 -2.789 8.759 1.00 94.94 723 ASN A CA 1
ATOM 5681 C C . ASN A 1 723 ? -14.920 -2.188 9.374 1.00 94.94 723 ASN A C 1
ATOM 5683 O O . ASN A 1 723 ? -14.857 -1.265 10.183 1.00 94.94 723 ASN A O 1
ATOM 5687 N N . LEU A 1 724 ? -16.080 -2.732 8.996 1.00 96.25 724 LEU A N 1
ATOM 5688 C CA . LEU A 1 724 ? -17.369 -2.434 9.627 1.00 96.25 724 LEU A CA 1
ATOM 5689 C C . LEU A 1 724 ? -17.742 -3.565 10.587 1.00 96.25 724 LEU A C 1
ATOM 5691 O O . LEU A 1 724 ? -17.659 -4.736 10.216 1.00 96.25 724 LEU A O 1
ATOM 5695 N N . ILE A 1 725 ? -18.185 -3.197 11.787 1.00 95.06 725 ILE A N 1
ATOM 5696 C CA . ILE A 1 725 ? -18.723 -4.116 12.794 1.00 95.06 725 ILE A CA 1
ATOM 5697 C C . ILE A 1 725 ? -20.201 -4.349 12.463 1.00 95.06 725 ILE A C 1
ATOM 5699 O O . ILE A 1 725 ? -20.929 -3.388 12.193 1.00 95.06 725 ILE A O 1
ATOM 5703 N N . TYR A 1 726 ? -20.647 -5.607 12.479 1.00 94.94 726 TYR A N 1
ATOM 5704 C CA . TYR A 1 726 ? -22.032 -5.981 12.181 1.00 94.94 726 TYR A CA 1
ATOM 5705 C C . TYR A 1 726 ? -22.683 -6.730 13.342 1.00 94.94 726 TYR A C 1
ATOM 5707 O O . TYR A 1 726 ? -22.054 -7.600 13.938 1.00 94.94 726 TYR A O 1
ATOM 5715 N N . GLY A 1 727 ? -23.954 -6.426 13.603 1.00 90.75 727 GLY A N 1
ATOM 5716 C CA . GLY A 1 727 ? -24.780 -7.158 14.563 1.00 90.75 727 GLY A CA 1
ATOM 5717 C C . GLY A 1 727 ? -25.371 -8.453 14.005 1.00 90.75 727 GLY A C 1
ATOM 5718 O O . GLY A 1 727 ? -25.276 -8.737 12.807 1.00 90.75 727 GLY A O 1
ATOM 5719 N N . GLU A 1 728 ? -26.046 -9.218 14.868 1.00 87.50 728 GLU A N 1
ATOM 5720 C CA . GLU A 1 728 ? -26.730 -10.472 14.503 1.00 87.50 728 GLU A CA 1
ATOM 5721 C C . GLU A 1 728 ? -27.824 -10.272 13.436 1.00 87.50 728 GLU A C 1
ATOM 5723 O O . GLU A 1 728 ? -28.027 -11.139 12.587 1.00 87.50 728 GLU A O 1
ATOM 5728 N N . GLY A 1 729 ? -28.496 -9.112 13.427 1.00 84.69 729 GLY A N 1
ATOM 5729 C CA . GLY A 1 729 ? -29.466 -8.730 12.392 1.00 84.69 729 GLY A CA 1
ATOM 5730 C C . GLY A 1 729 ? -28.828 -8.290 11.066 1.00 84.69 729 GLY A C 1
ATOM 5731 O O . GLY A 1 729 ? -29.535 -8.006 10.097 1.00 84.69 729 GLY A O 1
ATOM 5732 N N . GLY A 1 730 ? -27.495 -8.244 11.000 1.00 91.25 730 GLY A N 1
ATOM 5733 C CA . GLY A 1 730 ? -26.715 -7.837 9.837 1.00 91.25 730 GLY A CA 1
ATOM 5734 C C . GLY A 1 730 ? -26.551 -6.324 9.662 1.00 91.25 730 GLY A C 1
ATOM 5735 O O . GLY A 1 730 ? -25.883 -5.926 8.700 1.00 91.25 730 GLY A O 1
ATOM 5736 N N . GLU A 1 731 ? -27.118 -5.507 10.558 1.00 94.12 731 GLU A N 1
ATOM 5737 C CA . GLU A 1 731 ? -26.943 -4.053 10.644 1.00 94.12 731 GLU A CA 1
ATOM 5738 C C . GLU A 1 731 ? -25.507 -3.647 10.990 1.00 94.12 731 GLU A C 1
ATOM 5740 O O . GLU A 1 731 ? -24.753 -4.444 11.543 1.00 94.12 731 GLU A O 1
ATOM 5745 N N . VAL A 1 732 ? -25.130 -2.399 10.697 1.00 96.88 732 VAL A N 1
ATOM 5746 C CA . VAL A 1 732 ? -23.848 -1.838 11.149 1.00 96.88 732 VAL A CA 1
ATOM 5747 C C . VAL A 1 732 ? -23.964 -1.414 12.613 1.00 96.88 732 VAL A C 1
ATOM 5749 O O . VAL A 1 732 ? -24.887 -0.687 12.972 1.00 96.88 732 VAL A O 1
ATOM 5752 N N . GLN A 1 733 ? -23.008 -1.840 13.438 1.00 95.25 733 GLN A N 1
ATOM 5753 C CA . GLN A 1 733 ? -22.903 -1.474 14.857 1.00 95.25 733 GLN A CA 1
ATOM 5754 C C . GLN A 1 733 ? -21.628 -0.678 15.183 1.00 95.25 733 GLN A C 1
ATOM 5756 O O . GLN A 1 733 ? -21.424 -0.294 16.330 1.00 95.25 733 GLN A O 1
ATOM 5761 N N . GLY A 1 734 ? -20.752 -0.415 14.207 1.00 95.88 734 GLY A N 1
ATOM 5762 C CA . GLY A 1 734 ? -19.511 0.319 14.450 1.00 95.88 734 GLY A CA 1
ATOM 5763 C C . GLY A 1 734 ? -18.433 0.119 13.390 1.00 95.88 734 GLY A C 1
ATOM 5764 O O . GLY A 1 734 ? -18.686 -0.387 12.292 1.00 95.88 734 GLY A O 1
ATOM 5765 N N . VAL A 1 735 ? -17.210 0.518 13.739 1.00 97.38 735 VAL A N 1
ATOM 5766 C CA . VAL A 1 735 ? -16.034 0.533 12.857 1.00 97.38 735 VAL A CA 1
ATOM 5767 C C . VAL A 1 735 ? -14.817 -0.001 13.609 1.00 97.38 735 VAL A C 1
ATOM 5769 O O . VAL A 1 735 ? -14.549 0.440 14.723 1.00 97.38 735 VAL A O 1
ATOM 5772 N N . THR A 1 736 ? -14.043 -0.890 12.988 1.00 96.19 736 THR A N 1
ATOM 5773 C CA . THR A 1 736 ? -12.716 -1.292 13.487 1.00 96.19 736 THR A CA 1
ATOM 5774 C C . THR A 1 736 ? -11.638 -0.500 12.749 1.00 96.19 736 THR A C 1
ATOM 5776 O O . THR A 1 736 ? -11.693 -0.389 11.516 1.00 96.19 736 THR A O 1
ATOM 5779 N N . THR A 1 737 ? -10.655 0.051 13.464 1.00 95.19 737 THR A N 1
ATOM 5780 C CA . THR A 1 737 ? -9.502 0.724 12.836 1.00 95.19 737 THR A CA 1
ATOM 5781 C C . THR A 1 737 ? -8.564 -0.277 12.154 1.00 95.19 737 THR A C 1
ATOM 5783 O O . THR A 1 737 ? -8.713 -1.491 12.290 1.00 95.19 737 THR A O 1
ATOM 5786 N N . ASN A 1 738 ? -7.585 0.215 11.395 1.00 90.31 738 ASN A N 1
ATOM 5787 C CA . ASN A 1 738 ? -6.504 -0.615 10.875 1.00 90.31 738 ASN A CA 1
ATOM 5788 C C . ASN A 1 738 ? -5.733 -1.289 12.018 1.00 90.31 738 ASN A C 1
ATOM 5790 O O . ASN A 1 738 ? -5.550 -0.698 13.082 1.00 90.31 738 ASN A O 1
ATOM 5794 N N . GLU A 1 739 ? -5.221 -2.489 11.749 1.00 91.12 739 GLU A N 1
ATOM 5795 C CA . GLU A 1 739 ? -4.127 -3.058 12.537 1.00 91.12 739 GLU A CA 1
ATOM 5796 C C . GLU A 1 739 ? -2.865 -2.199 12.352 1.00 91.12 739 GLU A C 1
ATOM 5798 O O . GLU A 1 739 ? -2.704 -1.529 11.322 1.00 91.12 739 GLU A O 1
ATOM 5803 N N . VAL A 1 740 ? -1.946 -2.255 13.310 1.00 90.06 740 VAL A N 1
ATOM 5804 C CA . VAL A 1 740 ? -0.592 -1.706 13.181 1.00 90.06 740 VAL A CA 1
ATOM 5805 C C . VAL A 1 740 ? 0.401 -2.838 13.409 1.00 90.06 740 VAL A C 1
ATOM 5807 O O . VAL A 1 740 ? 0.172 -3.730 14.219 1.00 90.06 740 VAL A O 1
ATOM 5810 N N . GLY A 1 741 ? 1.509 -2.840 12.676 1.00 87.25 741 GLY A N 1
ATOM 5811 C CA . GLY A 1 741 ? 2.570 -3.811 12.894 1.00 87.25 741 GLY A CA 1
ATOM 5812 C C . GLY A 1 741 ? 2.313 -5.176 12.249 1.00 87.25 741 GLY A C 1
ATOM 5813 O O . GLY A 1 741 ? 2.729 -6.198 12.786 1.00 87.25 741 GLY A O 1
ATOM 5814 N N . LEU A 1 742 ? 1.681 -5.213 11.074 1.00 88.56 742 LEU A N 1
ATOM 5815 C CA . LEU A 1 742 ? 1.691 -6.396 10.198 1.00 88.56 742 LEU A CA 1
ATOM 5816 C C . LEU A 1 742 ? 2.798 -6.258 9.151 1.00 88.56 742 LEU A C 1
ATOM 5818 O O . LEU A 1 742 ? 3.065 -5.153 8.691 1.00 88.56 742 LEU A O 1
ATOM 5822 N N . ASP A 1 743 ? 3.461 -7.346 8.766 1.00 86.44 743 ASP A N 1
ATOM 5823 C CA . ASP A 1 743 ? 4.439 -7.358 7.665 1.00 86.44 743 ASP A CA 1
ATOM 5824 C C . ASP A 1 743 ? 3.792 -7.622 6.286 1.00 86.44 743 ASP A C 1
ATOM 5826 O O . ASP A 1 743 ? 2.581 -7.824 6.177 1.00 86.44 743 ASP A O 1
ATOM 5830 N N . ARG A 1 744 ? 4.590 -7.613 5.206 1.00 85.12 744 ARG A N 1
ATOM 5831 C CA . ARG A 1 744 ? 4.113 -7.851 3.824 1.00 85.12 744 ARG A CA 1
ATOM 5832 C C . ARG A 1 744 ? 3.355 -9.168 3.622 1.00 85.12 744 ARG A C 1
ATOM 5834 O O . ARG A 1 744 ? 2.557 -9.242 2.691 1.00 85.12 744 ARG A O 1
ATOM 5841 N N . LEU A 1 745 ? 3.583 -10.178 4.461 1.00 79.50 745 LEU A N 1
ATOM 5842 C CA . LEU A 1 745 ? 2.928 -11.485 4.383 1.00 79.50 745 LEU A CA 1
ATOM 5843 C C . LEU A 1 745 ? 1.646 -11.552 5.238 1.00 79.50 745 LEU A C 1
ATOM 5845 O O . LEU A 1 745 ? 0.949 -12.561 5.209 1.00 79.50 745 LEU A O 1
ATOM 5849 N N . ASN A 1 746 ? 1.279 -10.462 5.926 1.00 80.31 746 ASN A N 1
ATOM 5850 C CA . ASN A 1 746 ? 0.274 -10.407 6.998 1.00 80.31 746 ASN A CA 1
ATOM 5851 C C . ASN A 1 746 ? 0.689 -11.196 8.252 1.00 80.31 746 ASN A C 1
ATOM 5853 O O . ASN A 1 746 ? -0.165 -11.708 8.968 1.00 80.31 746 ASN A O 1
ATOM 5857 N N . CYS A 1 747 ? 1.983 -11.288 8.549 1.00 80.56 747 CYS A N 1
ATOM 5858 C CA . CYS A 1 747 ? 2.467 -11.856 9.802 1.00 80.56 747 CYS A CA 1
ATOM 5859 C C . CYS A 1 747 ? 2.704 -10.750 10.856 1.00 80.56 747 CYS A C 1
ATOM 5861 O O . CYS A 1 747 ? 3.098 -9.626 10.534 1.00 80.56 747 CYS A O 1
ATOM 5863 N N . MET A 1 748 ? 2.421 -11.050 12.130 1.00 83.44 748 MET A N 1
ATOM 5864 C CA . MET A 1 748 ? 2.428 -10.071 13.235 1.00 83.44 748 MET A CA 1
ATOM 5865 C C . MET A 1 748 ? 3.851 -9.730 13.713 1.00 83.44 748 MET A C 1
ATOM 5867 O O . MET A 1 748 ? 4.597 -10.620 14.125 1.00 83.44 748 MET A O 1
ATOM 5871 N N . LYS A 1 749 ? 4.227 -8.444 13.679 1.00 82.81 749 LYS A N 1
ATOM 5872 C CA . LYS A 1 749 ? 5.516 -7.931 14.182 1.00 82.81 749 LYS A CA 1
ATOM 5873 C C . LYS A 1 749 ? 5.577 -7.947 15.717 1.00 82.81 749 LYS A C 1
ATOM 5875 O O . LYS A 1 749 ? 4.578 -8.154 16.394 1.00 82.81 749 LYS A O 1
ATOM 5880 N N . GLU A 1 750 ? 6.757 -7.681 16.277 1.00 80.44 750 GLU A N 1
ATOM 5881 C CA . GLU A 1 750 ? 6.920 -7.442 17.723 1.00 80.44 750 GLU A CA 1
ATOM 5882 C C . GLU A 1 750 ? 6.125 -6.225 18.209 1.00 80.44 750 GLU A C 1
ATOM 5884 O O . GLU A 1 750 ? 5.616 -6.228 19.323 1.00 80.44 750 GLU A O 1
ATOM 5889 N N . ASN A 1 751 ? 5.990 -5.209 17.351 1.00 82.12 751 ASN A N 1
ATOM 5890 C CA . ASN A 1 751 ? 5.150 -4.033 17.559 1.00 82.12 751 ASN A CA 1
ATOM 5891 C C . ASN A 1 751 ? 3.764 -4.185 16.902 1.00 82.12 751 ASN A C 1
ATOM 5893 O O . ASN A 1 751 ? 3.226 -3.216 16.369 1.00 82.12 751 ASN A O 1
ATOM 5897 N N . PHE A 1 752 ? 3.220 -5.406 16.860 1.00 89.75 752 PHE A N 1
ATOM 5898 C CA . PHE A 1 752 ? 1.836 -5.611 16.443 1.00 89.75 752 PHE A CA 1
ATOM 5899 C C . PHE A 1 752 ? 0.881 -5.046 17.499 1.00 89.75 752 PHE A C 1
ATOM 5901 O O . PHE A 1 752 ? 0.899 -5.479 18.652 1.00 89.75 752 PHE A O 1
ATOM 5908 N N . GLU A 1 753 ? 0.018 -4.125 17.080 1.00 89.81 753 GLU A N 1
ATOM 5909 C CA . GLU A 1 753 ? -1.065 -3.576 17.890 1.00 89.81 753 GLU A CA 1
ATOM 5910 C C . GLU A 1 753 ? -2.400 -3.778 17.152 1.00 89.81 753 GLU A C 1
ATOM 5912 O O . GLU A 1 753 ? -2.517 -3.425 15.969 1.00 89.81 753 GLU A O 1
ATOM 5917 N N . PRO A 1 754 ? -3.414 -4.371 17.811 1.00 92.00 754 PRO A N 1
ATOM 5918 C CA . PRO A 1 754 ? -4.687 -4.671 17.176 1.00 92.00 754 PRO A CA 1
ATOM 5919 C C . PRO A 1 754 ? -5.523 -3.406 16.971 1.00 92.00 754 PRO A C 1
ATOM 5921 O O . PRO A 1 754 ? -5.649 -2.568 17.864 1.00 92.00 754 PRO A O 1
ATOM 5924 N N . GLY A 1 755 ? -6.166 -3.306 15.808 1.00 92.19 755 GLY A N 1
ATOM 5925 C CA . GLY A 1 755 ? -7.123 -2.246 15.506 1.00 92.19 755 GLY A CA 1
ATOM 5926 C C . GLY A 1 755 ? -8.286 -2.218 16.505 1.00 92.19 755 GLY A C 1
ATOM 5927 O O . GLY A 1 755 ? -8.824 -3.262 16.885 1.00 92.19 755 GLY A O 1
ATOM 5928 N N . MET A 1 756 ? -8.671 -1.012 16.915 1.00 95.00 756 MET A N 1
ATOM 5929 C CA . MET A 1 756 ? -9.653 -0.724 17.960 1.00 95.00 756 MET A CA 1
ATOM 5930 C C . MET A 1 756 ? -11.083 -0.719 17.403 1.00 95.00 756 MET A C 1
ATOM 5932 O O . MET A 1 756 ? -11.320 -0.222 16.300 1.00 95.00 756 MET A O 1
ATOM 5936 N N . ASN A 1 757 ? -12.038 -1.248 18.170 1.00 96.75 757 ASN A N 1
ATOM 5937 C CA . ASN A 1 757 ? -13.463 -1.258 17.837 1.00 96.75 757 ASN A CA 1
ATOM 5938 C C . ASN A 1 757 ? -14.157 -0.007 18.397 1.00 96.75 757 ASN A C 1
ATOM 5940 O O . ASN A 1 757 ? -14.288 0.145 19.608 1.00 96.75 757 ASN A O 1
ATOM 5944 N N . PHE A 1 758 ? -14.675 0.851 17.519 1.00 97.44 758 PHE A N 1
ATOM 5945 C CA . PHE A 1 758 ? -15.586 1.938 17.878 1.00 97.44 758 PHE A CA 1
ATOM 5946 C C . PHE A 1 758 ? -17.028 1.482 17.646 1.00 97.44 758 PHE A C 1
ATOM 5948 O O . PHE A 1 758 ? -17.537 1.530 16.522 1.00 97.44 758 PHE A O 1
ATOM 5955 N N . VAL A 1 759 ? -17.677 1.019 18.714 1.00 97.00 759 VAL A N 1
ATOM 5956 C CA . VAL A 1 759 ? -19.078 0.584 18.732 1.00 97.00 759 VAL A CA 1
ATOM 5957 C C . VAL A 1 759 ? -19.966 1.827 18.798 1.00 97.00 759 VAL A C 1
ATOM 5959 O O . VAL A 1 759 ? -19.865 2.629 19.725 1.00 97.00 759 VAL A O 1
ATOM 5962 N N . SER A 1 760 ? -20.818 2.024 17.792 1.00 95.88 760 SER A N 1
ATOM 5963 C CA . SER A 1 760 ? -21.558 3.270 17.569 1.00 95.88 760 SER A CA 1
ATOM 5964 C C . SER A 1 760 ? -23.042 3.036 17.321 1.00 95.88 760 SER A C 1
ATOM 5966 O O . SER A 1 760 ? -23.398 2.195 16.495 1.00 95.88 760 SER A O 1
ATOM 5968 N N . LYS A 1 761 ? -23.909 3.860 17.920 1.00 95.06 761 LYS A N 1
ATOM 5969 C CA . LYS A 1 761 ? -25.356 3.844 17.617 1.00 95.06 761 LYS A CA 1
ATOM 5970 C C . LYS A 1 761 ? -25.646 4.288 16.179 1.00 95.06 761 LYS A C 1
ATOM 5972 O O . LYS A 1 761 ? -26.606 3.813 15.580 1.00 95.06 761 LYS A O 1
ATOM 5977 N N . VAL A 1 762 ? -24.823 5.187 15.627 1.00 97.69 762 VAL A N 1
ATOM 5978 C CA . VAL A 1 762 ? -24.869 5.607 14.217 1.00 97.69 762 VAL A CA 1
ATOM 5979 C C . VAL A 1 762 ? -23.456 5.683 13.628 1.00 97.69 762 VAL A C 1
ATOM 5981 O O . VAL A 1 762 ? -22.609 6.418 14.132 1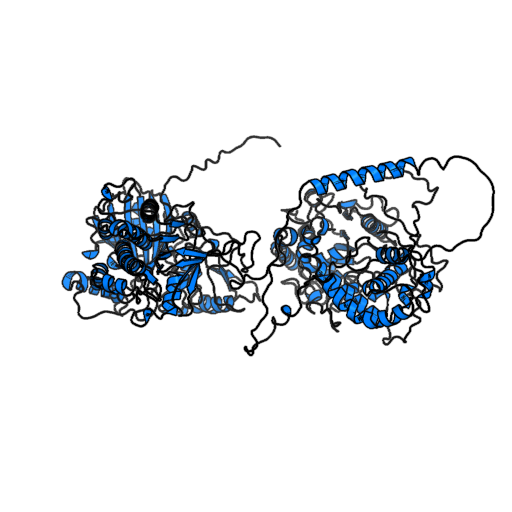.00 97.69 762 VAL A O 1
ATOM 5984 N N . THR A 1 763 ? -23.215 4.998 12.508 1.00 98.38 763 THR A N 1
ATOM 5985 C CA . THR A 1 763 ? -21.993 5.155 11.699 1.00 98.38 763 THR A CA 1
ATOM 5986 C C . THR A 1 763 ? -22.249 6.052 10.478 1.00 98.38 763 THR A C 1
ATOM 5988 O O . THR A 1 763 ? -23.134 5.776 9.665 1.00 98.38 763 THR A O 1
ATOM 5991 N N . LEU A 1 764 ? -21.454 7.111 10.292 1.00 98.75 764 LEU A N 1
ATOM 5992 C CA . LEU A 1 764 ? -21.502 7.990 9.114 1.00 98.75 764 LEU A CA 1
ATOM 5993 C C . LEU A 1 764 ? -20.236 7.824 8.259 1.00 98.75 764 LEU A C 1
ATOM 5995 O O . LEU A 1 764 ? -19.125 8.078 8.719 1.00 98.75 764 LEU A O 1
ATOM 5999 N N . LEU A 1 765 ? -20.388 7.430 6.991 1.00 98.69 765 LEU A N 1
ATOM 6000 C CA . LEU A 1 765 ? -19.260 7.185 6.085 1.00 98.69 765 LEU A CA 1
ATOM 6001 C C . LEU A 1 765 ? -18.969 8.408 5.201 1.00 98.69 765 LEU A C 1
ATOM 6003 O O . LEU A 1 765 ? -19.668 8.693 4.222 1.00 98.69 765 LEU A O 1
ATOM 6007 N N . ALA A 1 766 ? -17.896 9.120 5.543 1.00 98.44 766 ALA A N 1
ATOM 6008 C CA . ALA A 1 766 ? -17.447 10.386 4.961 1.00 98.44 766 ALA A CA 1
ATOM 6009 C C . ALA A 1 766 ? -16.111 10.280 4.184 1.00 98.44 766 ALA A C 1
ATOM 6011 O O . ALA A 1 766 ? -15.539 11.304 3.811 1.00 98.44 766 ALA A O 1
ATOM 6012 N N . GLU A 1 767 ? -15.643 9.055 3.892 1.00 97.69 767 GLU A N 1
ATOM 6013 C CA . GLU A 1 767 ? -14.385 8.707 3.191 1.00 97.69 767 GLU A CA 1
ATOM 6014 C C . GLU A 1 767 ? -14.127 9.461 1.864 1.00 97.69 767 GLU A C 1
ATOM 6016 O O . GLU A 1 767 ? -12.997 9.502 1.356 1.00 97.69 767 GLU A O 1
ATOM 6021 N N . GLY A 1 768 ? -15.179 10.027 1.267 1.00 96.88 768 GLY A N 1
ATOM 6022 C CA . GLY A 1 768 ? -15.124 10.825 0.052 1.00 96.88 768 GLY A CA 1
ATOM 6023 C C . GLY A 1 768 ? -15.181 9.973 -1.215 1.00 96.88 768 GLY A C 1
ATOM 6024 O O . GLY A 1 768 ? -15.745 8.880 -1.218 1.00 96.88 768 GLY A O 1
ATOM 6025 N N . SER A 1 769 ? -14.617 10.485 -2.318 1.00 96.62 769 SER A N 1
ATOM 6026 C CA . SER A 1 769 ? -14.663 9.785 -3.611 1.00 96.62 769 SER A CA 1
ATOM 6027 C C . SER A 1 769 ? -14.094 8.371 -3.480 1.00 96.62 769 SER A C 1
ATOM 6029 O O . SER A 1 769 ? -12.914 8.196 -3.144 1.00 96.62 769 SER A O 1
ATOM 6031 N N . HIS A 1 770 ? -14.969 7.401 -3.757 1.00 97.44 770 HIS A N 1
ATOM 6032 C CA . HIS A 1 770 ? -14.711 5.964 -3.770 1.00 97.44 770 HIS A CA 1
ATOM 6033 C C . HIS A 1 770 ? -14.116 5.435 -2.450 1.00 97.44 770 HIS A C 1
ATOM 6035 O O . HIS A 1 770 ? -13.034 4.844 -2.405 1.00 97.44 770 HIS A O 1
ATOM 6041 N N . GLY A 1 771 ? -14.823 5.685 -1.344 1.00 97.25 771 GLY A N 1
ATOM 6042 C CA . GLY A 1 771 ? -14.556 5.074 -0.040 1.00 97.25 771 GLY A CA 1
ATOM 6043 C C . GLY A 1 771 ? -14.551 3.538 -0.071 1.00 97.25 771 GLY A C 1
ATOM 6044 O O . GLY A 1 771 ? -15.293 2.917 -0.826 1.00 97.25 771 GLY A O 1
ATOM 6045 N N . SER A 1 772 ? -13.692 2.932 0.740 1.00 95.94 772 SER A N 1
ATOM 6046 C CA . SER A 1 772 ? -13.486 1.481 0.883 1.00 95.94 772 SER A CA 1
ATOM 6047 C C . SER A 1 772 ? -14.613 0.820 1.679 1.00 95.94 772 SER A C 1
ATOM 6049 O O . SER A 1 772 ? -15.190 -0.177 1.232 1.00 95.94 772 SER A O 1
ATOM 6051 N N . LEU A 1 773 ? -14.993 1.409 2.818 1.00 97.62 773 LEU A N 1
ATOM 6052 C CA . LEU A 1 773 ? -16.161 0.959 3.579 1.00 97.62 773 LEU A CA 1
ATOM 6053 C C . LEU A 1 773 ? -17.444 1.275 2.801 1.00 97.62 773 LEU A C 1
ATOM 6055 O O . LEU A 1 773 ? -18.341 0.444 2.719 1.00 97.62 773 LEU A O 1
ATOM 6059 N N . SER A 1 774 ? -17.479 2.426 2.125 1.00 97.75 774 SER A N 1
ATOM 6060 C CA . SER A 1 774 ? -18.562 2.866 1.241 1.00 97.75 774 SER A CA 1
ATOM 6061 C C . SER A 1 774 ? -18.801 1.890 0.079 1.00 97.75 774 SER A C 1
ATOM 6063 O O . SER A 1 774 ? -19.933 1.455 -0.122 1.00 97.75 774 SER A O 1
ATOM 6065 N N . LYS A 1 775 ? -17.749 1.470 -0.645 1.00 96.81 775 LYS A N 1
ATOM 6066 C CA . LYS A 1 775 ? -17.803 0.414 -1.681 1.00 96.81 775 LYS A CA 1
ATOM 6067 C C . LYS A 1 775 ? -18.378 -0.886 -1.109 1.00 96.81 775 LYS A C 1
ATOM 6069 O O . LYS A 1 775 ? -19.267 -1.489 -1.711 1.00 96.81 775 LYS A O 1
ATOM 6074 N N . SER A 1 776 ? -17.906 -1.281 0.072 1.00 96.00 776 SER A N 1
ATOM 6075 C CA . SER A 1 776 ? -18.321 -2.513 0.751 1.00 96.00 776 SER A CA 1
ATOM 6076 C C . SER A 1 776 ? -19.794 -2.481 1.174 1.00 96.00 776 SER A C 1
ATOM 6078 O O . SER A 1 776 ? -20.529 -3.431 0.901 1.00 96.00 776 SER A O 1
ATOM 6080 N N . ILE A 1 777 ? -20.262 -1.379 1.772 1.00 97.19 777 ILE A N 1
ATOM 6081 C CA . ILE A 1 777 ? -21.634 -1.261 2.280 1.00 97.19 777 ILE A CA 1
ATOM 6082 C C . ILE A 1 777 ? -22.660 -1.060 1.155 1.00 97.19 777 ILE A C 1
ATOM 6084 O O . ILE A 1 777 ? -23.752 -1.626 1.214 1.00 97.19 777 ILE A O 1
ATOM 6088 N N . ILE A 1 778 ? -22.278 -0.358 0.075 1.00 97.81 778 ILE A N 1
ATOM 6089 C CA . ILE A 1 778 ? -23.086 -0.233 -1.147 1.00 97.81 778 ILE A CA 1
ATOM 6090 C C . ILE A 1 778 ? -23.342 -1.612 -1.759 1.00 97.81 778 ILE A C 1
ATOM 6092 O O . ILE A 1 778 ? -24.472 -1.889 -2.160 1.00 97.81 778 ILE A O 1
ATOM 6096 N N . LYS A 1 779 ? -22.324 -2.485 -1.790 1.00 96.44 779 LYS A N 1
ATOM 6097 C CA . LYS A 1 779 ? -22.463 -3.866 -2.266 1.00 96.44 779 LYS A CA 1
ATOM 6098 C C . LYS A 1 779 ? -23.289 -4.728 -1.302 1.00 96.44 779 LYS A C 1
ATOM 6100 O O . LYS A 1 779 ? -24.163 -5.453 -1.760 1.00 96.44 779 LYS A O 1
ATOM 6105 N N . ARG A 1 780 ? -23.037 -4.653 0.013 1.00 96.50 780 ARG A N 1
ATOM 6106 C CA . ARG A 1 780 ? -23.693 -5.509 1.025 1.00 96.50 780 ARG A CA 1
ATOM 6107 C C . ARG A 1 780 ? -25.204 -5.285 1.124 1.00 96.50 780 ARG A C 1
ATOM 6109 O O . ARG A 1 780 ? -25.939 -6.259 1.226 1.00 96.50 780 ARG A O 1
ATOM 6116 N N . PHE A 1 781 ? -25.661 -4.033 1.091 1.00 96.94 781 PHE A N 1
ATOM 6117 C CA . PHE A 1 781 ? -27.089 -3.695 1.184 1.00 96.94 781 PHE A CA 1
ATOM 6118 C C . PHE A 1 781 ? -27.742 -3.357 -0.167 1.00 96.94 781 PHE A C 1
ATOM 6120 O O . PHE A 1 781 ? -28.875 -2.881 -0.182 1.00 96.94 781 PHE A O 1
ATOM 6127 N N . ASP A 1 782 ? -27.052 -3.598 -1.290 1.00 97.56 782 ASP A N 1
ATOM 6128 C CA . ASP A 1 782 ? -27.551 -3.322 -2.647 1.00 97.56 782 ASP A CA 1
ATOM 6129 C C . ASP A 1 782 ? -28.082 -1.877 -2.802 1.00 97.56 782 ASP A C 1
ATOM 6131 O O . ASP A 1 782 ? -29.146 -1.603 -3.359 1.00 97.56 782 ASP A O 1
ATOM 6135 N N . LEU A 1 783 ? -27.317 -0.908 -2.280 1.00 98.19 783 LEU A N 1
ATOM 6136 C CA . LEU A 1 783 ? -27.722 0.506 -2.218 1.00 98.19 783 LEU A CA 1
ATOM 6137 C C . LEU A 1 783 ? -27.780 1.185 -3.602 1.00 98.19 783 LEU A C 1
ATOM 6139 O O . LEU A 1 783 ? -28.077 2.374 -3.689 1.00 98.19 783 LEU A O 1
ATOM 6143 N N . ARG A 1 784 ? -27.476 0.461 -4.686 1.00 96.56 784 ARG A N 1
ATOM 6144 C CA . ARG A 1 784 ? -27.511 0.955 -6.072 1.00 96.56 784 ARG A CA 1
ATOM 6145 C C . ARG A 1 784 ? -28.606 0.342 -6.943 1.00 96.56 784 ARG A C 1
ATOM 6147 O O . ARG A 1 784 ? -28.679 0.726 -8.100 1.00 96.56 784 ARG A O 1
ATOM 6154 N N . ARG A 1 785 ? -29.487 -0.512 -6.411 1.00 96.56 785 ARG A N 1
ATOM 6155 C CA . ARG A 1 785 ? -30.595 -1.141 -7.160 1.00 96.56 785 ARG A CA 1
ATOM 6156 C C . ARG A 1 785 ? -31.351 -0.200 -8.107 1.00 96.56 785 ARG A C 1
ATOM 6158 O O . ARG A 1 785 ? -31.597 -0.552 -9.255 1.00 96.56 785 ARG A O 1
ATOM 6165 N N . ASP A 1 786 ? -31.698 0.988 -7.616 1.00 95.50 786 ASP A N 1
ATOM 6166 C CA . ASP A 1 786 ? -32.522 1.978 -8.323 1.00 95.50 786 ASP A CA 1
ATOM 6167 C C . ASP A 1 786 ? -31.698 3.158 -8.901 1.00 95.50 786 ASP A C 1
ATOM 6169 O O . ASP A 1 786 ? -32.252 4.116 -9.451 1.00 95.50 786 ASP A O 1
ATOM 6173 N N . ALA A 1 787 ? -30.365 3.091 -8.801 1.00 96.75 787 ALA A N 1
ATOM 6174 C CA . ALA A 1 787 ? -29.418 4.138 -9.188 1.00 96.75 787 ALA A CA 1
ATOM 6175 C C . ALA A 1 787 ? -28.445 3.652 -10.274 1.00 96.75 787 ALA A C 1
ATOM 6177 O O . ALA A 1 787 ? -28.118 2.472 -10.366 1.00 96.75 787 ALA A O 1
ATOM 6178 N N . ASP A 1 788 ? -27.928 4.569 -11.087 1.00 97.44 788 ASP A N 1
ATOM 6179 C CA . ASP A 1 788 ? -26.881 4.227 -12.052 1.00 97.44 788 ASP A CA 1
ATOM 6180 C C . ASP A 1 788 ? -25.546 3.898 -11.347 1.00 97.44 788 ASP A C 1
ATOM 6182 O O . ASP A 1 788 ? -25.295 4.346 -10.217 1.00 97.44 788 ASP A O 1
ATOM 6186 N N . PRO A 1 789 ? -24.625 3.171 -12.011 1.00 96.31 789 PRO A N 1
ATOM 6187 C CA . PRO A 1 789 ? -23.210 3.164 -11.655 1.00 96.31 789 PRO A CA 1
ATOM 6188 C C . PRO A 1 789 ? -22.675 4.585 -11.433 1.00 96.31 789 PRO A C 1
ATOM 6190 O O . PRO A 1 789 ? -23.057 5.528 -12.128 1.00 96.31 789 PRO A O 1
ATOM 6193 N N . GLN A 1 790 ? -21.778 4.756 -10.462 1.00 97.38 790 GLN A N 1
ATOM 6194 C CA . GLN A 1 790 ? -21.045 6.013 -10.307 1.00 97.38 790 GLN A CA 1
ATOM 6195 C C . GLN A 1 790 ? -19.945 6.076 -11.366 1.00 97.38 790 GLN A C 1
ATOM 6197 O O . GLN A 1 790 ? -19.129 5.160 -11.445 1.00 97.38 790 GLN A O 1
ATOM 6202 N N . THR A 1 791 ? -19.935 7.154 -12.147 1.00 97.19 791 THR A N 1
ATOM 6203 C CA . THR A 1 791 ? -18.799 7.530 -12.993 1.00 97.19 791 THR A CA 1
ATOM 6204 C C . THR A 1 791 ? -17.930 8.539 -12.251 1.00 97.19 791 THR A C 1
ATOM 6206 O O . THR A 1 791 ? -18.385 9.203 -11.309 1.00 97.19 791 THR A O 1
ATOM 6209 N N . TYR A 1 792 ? -16.667 8.645 -12.640 1.00 98.12 792 TYR A N 1
ATOM 6210 C CA . TYR A 1 792 ? -15.653 9.422 -11.944 1.00 98.12 792 TYR A CA 1
ATOM 6211 C C . TYR A 1 792 ? -14.727 10.151 -12.923 1.00 98.12 792 TYR A C 1
ATOM 6213 O O . TYR A 1 792 ? -14.510 9.728 -14.054 1.00 98.12 792 TYR A O 1
ATOM 6221 N N . GLY A 1 793 ? -14.110 11.228 -12.449 1.00 97.62 793 GLY A N 1
ATOM 6222 C CA . GLY A 1 793 ? -12.975 11.885 -13.090 1.00 97.62 793 GLY A CA 1
ATOM 6223 C C . GLY A 1 793 ? -11.716 11.724 -12.248 1.00 97.62 793 GLY A C 1
ATOM 6224 O O . GLY A 1 793 ? -11.784 11.647 -11.021 1.00 97.62 793 GLY A O 1
ATOM 6225 N N . MET A 1 794 ? -10.549 11.701 -12.886 1.00 97.88 794 MET A N 1
ATOM 6226 C CA . MET A 1 794 ? -9.250 11.799 -12.223 1.00 97.88 794 MET A CA 1
ATOM 6227 C C . MET A 1 794 ? -8.720 13.226 -12.332 1.00 97.88 794 MET A C 1
ATOM 6229 O O . MET A 1 794 ? -8.340 13.660 -13.418 1.00 97.88 794 MET A O 1
ATOM 6233 N N . GLY A 1 795 ? -8.662 13.942 -11.208 1.00 97.69 795 GLY A N 1
ATOM 6234 C CA . GLY A 1 795 ? -8.048 15.263 -11.118 1.00 97.69 795 GLY A CA 1
ATOM 6235 C C . GLY A 1 795 ? -6.567 15.169 -10.758 1.00 97.69 795 GLY A C 1
ATOM 6236 O O . GLY A 1 795 ? -6.228 14.677 -9.681 1.00 97.69 795 GLY A O 1
ATOM 6237 N N . ILE A 1 796 ? -5.692 15.676 -11.626 1.00 98.12 796 ILE A N 1
ATOM 6238 C CA . ILE A 1 796 ? -4.264 15.906 -11.356 1.00 98.12 796 ILE A CA 1
ATOM 6239 C C . ILE A 1 796 ? -4.069 17.383 -10.998 1.00 98.12 796 ILE A C 1
ATOM 6241 O O . ILE A 1 796 ? -4.604 18.244 -11.695 1.00 98.12 796 ILE A O 1
ATOM 6245 N N . LYS A 1 797 ? -3.311 17.683 -9.937 1.00 97.69 797 LYS A N 1
ATOM 6246 C CA . LYS A 1 797 ? -3.063 19.044 -9.435 1.00 97.69 797 LYS A CA 1
ATOM 6247 C C . LYS A 1 797 ? -1.571 19.311 -9.243 1.00 97.69 797 LYS A C 1
ATOM 6249 O O . LYS A 1 797 ? -0.845 18.467 -8.725 1.00 97.69 797 LYS A O 1
ATOM 6254 N N . GLU A 1 798 ? -1.152 20.534 -9.544 1.00 97.19 798 GLU A N 1
ATOM 6255 C CA . GLU A 1 798 ? 0.052 21.155 -8.987 1.00 97.19 798 GLU A CA 1
ATOM 6256 C C . GLU A 1 798 ? -0.303 22.505 -8.333 1.00 97.19 798 GLU A C 1
ATOM 6258 O O . GLU A 1 798 ? -1.317 23.130 -8.660 1.00 97.19 798 GLU A O 1
ATOM 6263 N N . VAL A 1 799 ? 0.538 22.964 -7.404 1.00 96.94 799 VAL A N 1
ATOM 6264 C CA . VAL A 1 799 ? 0.518 24.351 -6.905 1.00 96.94 799 VAL A CA 1
ATOM 6265 C C . VAL A 1 799 ? 1.832 25.013 -7.283 1.00 96.94 799 VAL A C 1
ATOM 6267 O O . VAL A 1 799 ? 2.901 24.448 -7.048 1.00 96.94 799 VAL A O 1
ATOM 6270 N N . TRP A 1 800 ? 1.742 26.204 -7.866 1.00 96.88 800 TRP A N 1
ATOM 6271 C CA . TRP A 1 800 ? 2.882 26.982 -8.338 1.00 96.88 800 TRP A CA 1
ATOM 6272 C C . TRP A 1 800 ? 2.906 28.361 -7.688 1.00 96.88 800 TRP A C 1
ATOM 6274 O O . TRP A 1 800 ? 1.871 29.018 -7.615 1.00 96.88 800 TRP A O 1
ATOM 6284 N N . ARG A 1 801 ? 4.083 28.837 -7.284 1.00 96.94 801 ARG A N 1
ATOM 6285 C CA . ARG A 1 801 ? 4.345 30.269 -7.101 1.00 96.94 801 ARG A CA 1
ATOM 6286 C C . ARG A 1 801 ? 4.682 30.842 -8.475 1.00 96.94 801 ARG A C 1
ATOM 6288 O O . ARG A 1 801 ? 5.544 30.297 -9.162 1.00 96.94 801 ARG A O 1
ATOM 6295 N N . VAL A 1 802 ? 3.986 31.893 -8.900 1.00 96.44 802 VAL A N 1
ATOM 6296 C CA . VAL A 1 802 ? 4.175 32.487 -10.237 1.00 96.44 802 VAL A CA 1
ATOM 6297 C C . VAL A 1 802 ? 4.827 33.863 -10.157 1.00 96.44 802 VAL A C 1
ATOM 6299 O O . VAL A 1 802 ? 4.817 34.518 -9.117 1.00 96.44 802 VAL A O 1
ATOM 6302 N N . ASP A 1 803 ? 5.387 34.305 -11.280 1.00 95.69 803 ASP A N 1
ATOM 6303 C CA . ASP A 1 803 ? 5.955 35.644 -11.434 1.00 95.69 803 ASP A CA 1
ATOM 6304 C C . ASP A 1 803 ? 4.905 36.723 -11.070 1.00 95.69 803 ASP A C 1
ATOM 6306 O O . ASP A 1 803 ? 3.777 36.666 -11.582 1.00 95.69 803 ASP A O 1
ATOM 6310 N N . PRO A 1 804 ? 5.230 37.726 -10.227 1.00 95.62 804 PRO A N 1
ATOM 6311 C CA . PRO A 1 804 ? 4.284 38.773 -9.835 1.00 95.62 804 PRO A CA 1
ATOM 6312 C C . PRO A 1 804 ? 3.660 39.537 -11.013 1.00 95.62 804 PRO A C 1
ATOM 6314 O O . PRO A 1 804 ? 2.533 40.017 -10.902 1.00 95.62 804 PRO A O 1
ATOM 6317 N N . SER A 1 805 ? 4.337 39.614 -12.166 1.00 96.12 805 SER A N 1
ATOM 6318 C CA . SER A 1 805 ? 3.782 40.208 -13.389 1.00 96.12 805 SER A CA 1
ATOM 6319 C C . SER A 1 805 ? 2.666 39.368 -14.022 1.00 96.12 805 SER A C 1
ATOM 6321 O O . SER A 1 805 ? 1.809 39.927 -14.712 1.00 96.12 805 SER A O 1
ATOM 6323 N N . GLN A 1 806 ? 2.629 38.055 -13.767 1.00 95.56 806 GLN A N 1
ATOM 6324 C CA . GLN A 1 806 ? 1.619 37.110 -14.264 1.00 95.56 806 GLN A CA 1
ATOM 6325 C C . GLN A 1 806 ? 0.509 36.820 -13.239 1.00 95.56 806 GLN A C 1
ATOM 6327 O O . GLN A 1 806 ? -0.577 36.386 -13.617 1.00 95.56 806 GLN A O 1
ATOM 6332 N N . TYR A 1 807 ? 0.745 37.078 -11.952 1.00 96.50 807 TYR A N 1
ATOM 6333 C CA . TYR A 1 807 ? -0.226 36.850 -10.879 1.00 96.50 807 TYR A CA 1
ATOM 6334 C C . TYR A 1 807 ? -1.460 37.778 -10.974 1.00 96.50 807 TYR A C 1
ATOM 6336 O O . TYR A 1 807 ? -1.334 38.991 -11.155 1.00 96.50 807 TYR A O 1
ATOM 6344 N N . ARG A 1 808 ? -2.674 37.218 -10.860 1.00 97.00 808 ARG A N 1
ATOM 6345 C CA . ARG A 1 808 ? -3.961 37.933 -10.981 1.00 97.00 808 ARG A CA 1
ATOM 6346 C C . ARG A 1 808 ? -4.914 37.527 -9.842 1.00 97.00 808 ARG A C 1
ATOM 6348 O O . ARG A 1 808 ? -5.690 36.595 -10.025 1.00 97.00 808 ARG A O 1
ATOM 6355 N N . PRO A 1 809 ? -4.862 38.186 -8.666 1.00 96.56 809 PRO A N 1
ATOM 6356 C CA . PRO A 1 809 ? -5.623 37.791 -7.475 1.00 96.56 809 PRO A CA 1
ATOM 6357 C C . PRO A 1 809 ? -7.096 37.465 -7.762 1.00 96.56 809 PRO A C 1
ATOM 6359 O O . PRO A 1 809 ? -7.831 38.300 -8.298 1.00 96.56 809 PRO A O 1
ATOM 6362 N N . GLY A 1 810 ? -7.540 36.256 -7.408 1.00 96.31 810 GLY A N 1
ATOM 6363 C CA . GLY A 1 810 ? -8.939 35.845 -7.549 1.00 96.31 810 GLY A CA 1
ATOM 6364 C C . GLY A 1 810 ? -9.381 35.453 -8.967 1.00 96.31 810 GLY A C 1
ATOM 6365 O O . GLY A 1 810 ? -10.561 35.154 -9.157 1.00 96.31 810 GLY A O 1
ATOM 6366 N N . GLU A 1 811 ? -8.498 35.461 -9.970 1.00 97.19 811 GLU A N 1
ATOM 6367 C CA . GLU A 1 811 ? -8.850 35.020 -11.324 1.00 97.19 811 GLU A CA 1
ATOM 6368 C C . GLU A 1 811 ? -9.059 33.496 -11.377 1.00 97.19 811 GLU A C 1
ATOM 6370 O O . GLU A 1 811 ? -8.223 32.712 -10.919 1.00 97.19 811 GLU A O 1
ATOM 6375 N N . ILE A 1 812 ? -10.194 33.088 -11.954 1.00 96.69 812 ILE A N 1
ATOM 6376 C CA . ILE A 1 812 ? -10.613 31.699 -12.154 1.00 96.69 812 ILE A CA 1
ATOM 6377 C C . ILE A 1 812 ? -10.737 31.445 -13.655 1.00 96.69 812 ILE A C 1
ATOM 6379 O O . ILE A 1 812 ? -11.562 32.064 -14.332 1.00 96.69 812 ILE A O 1
ATOM 6383 N N . ILE A 1 813 ? -9.944 30.507 -14.173 1.00 95.81 813 ILE A N 1
ATOM 6384 C CA . ILE A 1 813 ? -9.992 30.075 -15.571 1.00 95.81 813 ILE A CA 1
ATOM 6385 C C . ILE A 1 813 ? -10.243 28.565 -15.635 1.00 95.81 813 ILE A C 1
ATOM 6387 O O . ILE A 1 813 ? -9.503 27.776 -15.049 1.00 95.81 813 ILE A O 1
ATOM 6391 N N . HIS A 1 814 ? -11.243 28.163 -16.414 1.00 95.75 814 HIS A N 1
ATOM 6392 C CA . HIS A 1 814 ? -11.506 26.777 -16.809 1.00 95.75 814 HIS A CA 1
ATOM 6393 C C . HIS A 1 814 ? -11.155 26.564 -18.280 1.00 95.75 814 HIS A C 1
ATOM 6395 O O . HIS A 1 814 ? -11.386 27.446 -19.114 1.00 95.75 814 HIS A O 1
ATOM 6401 N N . THR A 1 815 ? -10.620 25.394 -18.622 1.00 95.12 815 THR A N 1
ATOM 6402 C CA . THR A 1 815 ? -10.240 25.045 -19.997 1.00 95.12 815 THR A CA 1
ATOM 6403 C C . THR A 1 815 ? -10.885 23.744 -20.474 1.00 95.12 815 THR A C 1
ATOM 6405 O O . THR A 1 815 ? -11.068 22.809 -19.702 1.00 95.12 815 THR A O 1
ATOM 6408 N N . MET A 1 816 ? -11.214 23.672 -21.765 1.00 93.31 816 MET A N 1
ATOM 6409 C CA . MET A 1 816 ? -11.672 22.457 -22.455 1.00 93.31 816 MET A CA 1
ATOM 6410 C C . MET A 1 816 ? -10.912 22.261 -23.771 1.00 93.31 816 MET A C 1
ATOM 6412 O O . MET A 1 816 ? -10.361 23.218 -24.317 1.00 93.31 816 MET A O 1
ATOM 6416 N N . GLY A 1 817 ? -10.930 21.040 -24.309 1.00 93.44 817 GLY A N 1
ATOM 6417 C CA . GLY A 1 817 ? -10.229 20.684 -25.544 1.00 93.44 817 GLY A CA 1
ATOM 6418 C C . GLY A 1 817 ? -8.797 20.224 -25.273 1.00 93.44 817 GLY A C 1
ATOM 6419 O O . GLY A 1 817 ? -8.571 19.371 -24.416 1.00 93.44 817 GLY A O 1
ATOM 6420 N N . TRP A 1 818 ? -7.831 20.782 -26.006 1.00 95.88 818 TRP A N 1
ATOM 6421 C CA . TRP A 1 818 ? -6.429 20.358 -25.941 1.00 95.88 818 TRP A CA 1
ATOM 6422 C C . TRP A 1 818 ? -5.879 20.424 -24.500 1.00 95.88 818 TRP A C 1
ATOM 6424 O O . TRP A 1 818 ? -6.072 21.440 -23.829 1.00 95.88 818 TRP A O 1
ATOM 6434 N N . PRO A 1 819 ? -5.175 19.386 -24.009 1.00 96.19 819 PRO A N 1
ATOM 6435 C CA . PRO A 1 819 ? -4.505 18.321 -24.765 1.00 96.19 819 PRO A CA 1
ATOM 6436 C C . PRO A 1 819 ? -5.364 17.096 -25.107 1.00 96.19 819 PRO A C 1
ATOM 6438 O O . PRO A 1 819 ? -4.932 16.279 -25.924 1.00 96.19 819 PRO A O 1
ATOM 6441 N N . LEU A 1 820 ? -6.565 16.990 -24.532 1.00 96.25 820 LEU A N 1
ATOM 6442 C CA . LEU A 1 820 ? -7.486 15.877 -24.760 1.00 96.25 820 LEU A CA 1
ATOM 6443 C C . LEU A 1 820 ? -8.049 15.891 -26.192 1.00 96.25 820 LEU A C 1
ATOM 6445 O O . LEU A 1 820 ? -8.032 16.916 -26.882 1.00 96.25 820 LEU A O 1
ATOM 6449 N N . ASP A 1 821 ? -8.532 14.733 -26.646 1.00 91.81 821 ASP A N 1
ATOM 6450 C CA . ASP A 1 821 ? -9.203 14.593 -27.939 1.00 91.81 821 ASP A CA 1
ATOM 6451 C C . ASP A 1 821 ? -10.708 14.915 -27.843 1.00 91.81 821 ASP A C 1
ATOM 6453 O O . ASP A 1 821 ? -11.260 15.122 -26.765 1.00 91.81 821 ASP A O 1
ATOM 6457 N N . MET A 1 822 ? -11.409 14.935 -28.980 1.00 89.94 822 MET A N 1
ATOM 6458 C CA . MET A 1 822 ? -12.850 15.243 -29.030 1.00 89.94 822 MET A CA 1
ATOM 6459 C C . MET A 1 822 ? -13.760 14.056 -28.647 1.00 89.94 822 MET A C 1
ATOM 6461 O O . MET A 1 822 ? -14.942 14.052 -29.000 1.00 89.94 822 MET A O 1
ATOM 6465 N N . LYS A 1 823 ? -13.223 13.050 -27.944 1.00 88.31 823 LYS A N 1
ATOM 6466 C CA . LYS A 1 823 ? -13.948 11.877 -27.422 1.00 88.31 823 LYS A CA 1
ATOM 6467 C C . LYS A 1 823 ? -13.793 11.736 -25.907 1.00 88.31 823 LYS A C 1
ATOM 6469 O O . LYS A 1 823 ? -14.706 11.257 -25.248 1.00 88.31 823 LYS A O 1
ATOM 6474 N N . THR A 1 824 ? -12.652 12.151 -25.365 1.00 93.75 824 THR A N 1
ATOM 6475 C CA . THR A 1 824 ? -12.324 12.071 -23.940 1.00 93.75 824 THR A CA 1
ATOM 6476 C C . THR A 1 824 ? -12.947 13.240 -23.181 1.00 93.75 824 THR A C 1
ATOM 6478 O O . THR A 1 824 ? -12.626 14.397 -23.455 1.00 93.75 824 THR A O 1
ATOM 6481 N N . TYR A 1 825 ? -13.817 12.965 -22.205 1.00 94.94 825 TYR A N 1
ATOM 6482 C CA . TYR A 1 825 ? -14.313 14.016 -21.317 1.00 94.94 825 TYR A CA 1
ATOM 6483 C C . TYR A 1 825 ? -13.193 14.518 -20.395 1.00 94.94 825 TYR A C 1
ATOM 6485 O O . TYR A 1 825 ? -12.394 13.738 -19.875 1.00 94.94 825 TYR A O 1
ATOM 6493 N N . GLY A 1 826 ? -13.145 15.827 -20.166 1.00 94.62 826 GLY A N 1
ATOM 6494 C CA . GLY A 1 826 ? -12.205 16.436 -19.237 1.00 94.62 826 GLY A CA 1
ATOM 6495 C C . GLY A 1 826 ? -12.040 17.934 -19.454 1.00 94.62 826 GLY A C 1
ATOM 6496 O O . GLY A 1 826 ? -12.600 18.525 -20.382 1.00 94.62 826 GLY A O 1
ATOM 6497 N N . GLY A 1 827 ? -11.258 18.552 -18.577 1.00 94.50 827 GLY A N 1
ATOM 6498 C CA . GLY A 1 827 ? -11.029 19.990 -18.586 1.00 94.50 827 GLY A CA 1
ATOM 6499 C C . GLY A 1 827 ? -10.011 20.425 -17.541 1.00 94.50 827 GLY A C 1
ATOM 6500 O O . GLY A 1 827 ? -9.855 19.788 -16.496 1.00 94.50 827 GLY A O 1
ATOM 6501 N N . GLY A 1 828 ? -9.277 21.490 -17.847 1.00 95.94 828 GLY A N 1
ATOM 6502 C CA . GLY A 1 828 ? -8.280 22.064 -16.956 1.00 95.94 828 GLY A CA 1
ATOM 6503 C C . GLY A 1 828 ? -8.835 23.192 -16.097 1.00 95.94 828 GLY A C 1
ATOM 6504 O O . GLY A 1 828 ? -9.884 23.775 -16.384 1.00 95.94 828 GLY A O 1
ATOM 6505 N N . TRP A 1 829 ? -8.098 23.528 -15.045 1.00 96.81 829 TRP A N 1
ATOM 6506 C CA . TRP A 1 829 ? -8.365 24.693 -14.212 1.00 96.81 829 TRP A CA 1
ATOM 6507 C C . TRP A 1 829 ? -7.081 25.453 -13.891 1.00 96.81 829 TRP A C 1
ATOM 6509 O O . TRP A 1 829 ? -6.009 24.857 -13.789 1.00 96.81 829 TRP A O 1
ATOM 6519 N N . ILE A 1 830 ? -7.205 26.768 -13.720 1.00 97.75 830 ILE A N 1
ATOM 6520 C CA . ILE A 1 830 ? -6.151 27.684 -13.282 1.00 97.75 830 ILE A CA 1
ATOM 6521 C C . ILE A 1 830 ? -6.817 28.687 -12.335 1.00 97.75 830 ILE A C 1
ATOM 6523 O O . ILE A 1 830 ? -7.642 29.490 -12.773 1.00 97.75 830 ILE A O 1
ATOM 6527 N N . TYR A 1 831 ? -6.506 28.623 -11.041 1.00 97.50 831 TYR A N 1
ATOM 6528 C CA . TYR A 1 831 ? -7.074 29.511 -10.023 1.00 97.50 831 TYR A CA 1
ATOM 6529 C C . TYR A 1 831 ? -5.958 30.264 -9.298 1.00 97.50 831 TYR A C 1
ATOM 6531 O O . TYR A 1 831 ? -5.078 29.641 -8.700 1.00 97.50 831 TYR A O 1
ATOM 6539 N N . HIS A 1 832 ? -6.007 31.593 -9.320 1.00 97.56 832 HIS A N 1
ATOM 6540 C CA . HIS A 1 832 ? -5.041 32.451 -8.637 1.00 97.56 832 HIS A CA 1
ATOM 6541 C C . HIS A 1 832 ? -5.429 32.619 -7.160 1.00 97.56 832 HIS A C 1
ATOM 6543 O O . HIS A 1 832 ? -6.326 33.390 -6.813 1.00 97.56 832 HIS A O 1
ATOM 6549 N N . MET A 1 833 ? -4.759 31.842 -6.310 1.00 94.38 833 MET A N 1
ATOM 6550 C CA . MET A 1 833 ? -4.927 31.789 -4.856 1.00 94.38 833 MET A CA 1
ATOM 6551 C C . MET A 1 833 ? -4.247 32.988 -4.177 1.00 94.38 833 MET A C 1
ATOM 6553 O O . MET A 1 833 ? -3.603 33.789 -4.843 1.00 94.38 833 MET A O 1
ATOM 6557 N N . ALA A 1 834 ? -4.340 33.085 -2.847 1.00 92.19 834 ALA A N 1
ATOM 6558 C CA . ALA A 1 834 ? -3.550 34.035 -2.061 1.00 92.19 834 ALA A CA 1
ATOM 6559 C C . ALA A 1 834 ? -2.022 33.861 -2.254 1.00 92.19 834 ALA A C 1
ATOM 6561 O O . ALA A 1 834 ? -1.547 32.883 -2.835 1.00 92.19 834 ALA A O 1
ATOM 6562 N N . ASP A 1 835 ? -1.253 34.822 -1.735 1.00 91.56 835 ASP A N 1
ATOM 6563 C CA . ASP A 1 835 ? 0.205 34.736 -1.545 1.00 91.56 835 ASP A CA 1
ATOM 6564 C C . ASP A 1 835 ? 1.034 34.488 -2.827 1.00 91.56 835 ASP A C 1
ATOM 6566 O O . ASP A 1 835 ? 2.148 33.964 -2.790 1.00 91.56 835 ASP A O 1
ATOM 6570 N N . GLY A 1 836 ? 0.497 34.899 -3.984 1.00 93.50 836 GLY A N 1
ATOM 6571 C CA . GLY A 1 836 ? 1.153 34.757 -5.292 1.00 93.50 836 GLY A CA 1
ATOM 6572 C C . GLY A 1 836 ? 1.074 33.345 -5.882 1.00 93.50 836 GLY A C 1
ATOM 6573 O O . GLY A 1 836 ? 1.814 33.025 -6.818 1.00 93.50 836 GLY A O 1
ATOM 6574 N N . LEU A 1 837 ? 0.206 32.489 -5.333 1.00 95.94 837 LEU A N 1
ATOM 6575 C CA . LEU A 1 837 ? 0.097 31.085 -5.714 1.00 95.94 837 LEU A CA 1
ATOM 6576 C C . LEU A 1 837 ? -0.983 30.839 -6.779 1.00 95.94 837 LEU A C 1
ATOM 6578 O O . LEU A 1 837 ? -1.994 31.535 -6.871 1.00 95.94 837 LEU A O 1
ATOM 6582 N N . VAL A 1 838 ? -0.787 29.791 -7.575 1.00 97.19 838 VAL A N 1
ATOM 6583 C CA . VAL A 1 838 ? -1.726 29.307 -8.589 1.00 97.19 838 VAL A CA 1
ATOM 6584 C C . VAL A 1 838 ? -1.973 27.814 -8.392 1.00 97.19 838 VAL A C 1
ATOM 6586 O O . VAL A 1 838 ? -1.051 27.000 -8.444 1.00 97.19 838 VAL A O 1
ATOM 6589 N N . SER A 1 839 ? -3.243 27.455 -8.203 1.00 96.88 839 SER A N 1
ATOM 6590 C CA . SER A 1 839 ? -3.750 26.082 -8.280 1.00 96.88 839 SER A CA 1
ATOM 6591 C C . SER A 1 839 ? -4.012 25.764 -9.748 1.00 96.88 839 SER A C 1
ATOM 6593 O O . SER A 1 839 ? -4.900 26.368 -10.351 1.00 96.88 839 SER A O 1
ATOM 6595 N N . ILE A 1 840 ? -3.251 24.837 -10.331 1.00 97.69 840 ILE A N 1
ATOM 6596 C CA . ILE A 1 840 ? -3.417 24.410 -11.726 1.00 97.69 840 ILE A CA 1
ATOM 6597 C C . ILE A 1 840 ? -3.596 22.895 -11.804 1.00 97.69 840 ILE A C 1
ATOM 6599 O O . ILE A 1 840 ? -2.958 22.143 -11.068 1.00 97.69 840 ILE A O 1
ATOM 6603 N N . GLY A 1 841 ? -4.469 22.433 -12.694 1.00 97.69 841 GLY A N 1
ATOM 6604 C CA . GLY A 1 841 ? -4.745 21.008 -12.831 1.00 97.69 841 GLY A CA 1
ATOM 6605 C C . GLY A 1 841 ? -5.565 20.637 -14.056 1.00 97.69 841 GLY A C 1
ATOM 6606 O O . GLY A 1 841 ? -6.018 21.504 -14.801 1.00 97.69 841 GLY A O 1
ATOM 6607 N N . LEU A 1 842 ? -5.738 19.332 -14.255 1.00 98.12 842 LEU A N 1
ATOM 6608 C CA . LEU A 1 842 ? -6.534 18.722 -15.321 1.00 98.12 842 LEU A CA 1
ATOM 6609 C C . LEU A 1 842 ? -7.393 17.605 -14.728 1.00 98.12 842 LEU A C 1
ATOM 6611 O O . LEU A 1 842 ? -6.873 16.741 -14.022 1.00 98.12 842 LEU A O 1
ATOM 6615 N N . VAL A 1 843 ? -8.689 17.610 -15.039 1.00 97.94 843 VAL A N 1
ATOM 6616 C CA . VAL A 1 843 ? -9.574 16.454 -14.860 1.00 97.94 843 VAL A CA 1
ATOM 6617 C C . VAL A 1 843 ? -9.654 15.679 -16.170 1.00 97.94 843 VAL A C 1
ATOM 6619 O O . VAL A 1 843 ? -9.842 16.280 -17.229 1.00 97.94 843 VAL A O 1
ATOM 6622 N N . VAL A 1 844 ? -9.557 14.352 -16.088 1.00 98.12 844 VAL A N 1
ATOM 6623 C CA . VAL A 1 844 ? -9.878 13.421 -17.180 1.00 98.12 844 VAL A CA 1
ATOM 6624 C C . VAL A 1 844 ? -10.961 12.457 -16.695 1.00 98.12 844 VAL A C 1
ATOM 6626 O O . VAL A 1 844 ? -10.760 11.789 -15.681 1.00 98.12 844 VAL A O 1
ATOM 6629 N N . GLY A 1 845 ? -12.090 12.381 -17.401 1.00 97.50 845 GLY A N 1
ATOM 6630 C CA . GLY A 1 845 ? -13.165 11.424 -17.126 1.00 97.50 845 GLY A CA 1
ATOM 6631 C C . GLY A 1 845 ? -12.663 9.989 -17.274 1.00 97.50 845 GLY A C 1
ATOM 6632 O O . GLY A 1 845 ? -12.015 9.658 -18.267 1.00 97.50 845 GLY A O 1
ATOM 6633 N N . LEU A 1 846 ? -12.914 9.131 -16.284 1.00 97.81 846 LEU A N 1
ATOM 6634 C CA . LEU A 1 846 ? -12.445 7.742 -16.277 1.00 97.81 846 LEU A CA 1
ATOM 6635 C C . LEU A 1 846 ? -13.240 6.837 -17.233 1.00 97.81 846 LEU A C 1
ATOM 6637 O O . LEU A 1 846 ? -12.841 5.706 -17.477 1.00 97.81 846 LEU A O 1
ATOM 6641 N N . ASP A 1 847 ? -14.270 7.353 -17.892 1.00 95.81 847 ASP A N 1
ATOM 6642 C CA . ASP A 1 847 ? -14.885 6.774 -19.088 1.00 95.81 847 ASP A CA 1
ATOM 6643 C C . ASP A 1 847 ? -14.029 6.923 -20.370 1.00 95.81 847 ASP A C 1
ATOM 6645 O O . ASP A 1 847 ? -14.464 6.528 -21.453 1.00 95.81 847 ASP A O 1
ATOM 6649 N N . TYR A 1 848 ? -12.786 7.427 -20.282 1.00 96.00 848 TYR A N 1
ATOM 6650 C CA . TYR A 1 848 ? -11.848 7.423 -21.412 1.00 96.00 848 TYR A CA 1
ATOM 6651 C C . TYR A 1 848 ? -11.642 6.007 -21.983 1.00 96.00 848 TYR A C 1
ATOM 6653 O O . TYR A 1 848 ? -11.463 5.033 -21.248 1.00 96.00 848 TYR A O 1
ATOM 6661 N N . THR A 1 849 ? -11.649 5.882 -23.312 1.00 96.12 849 THR A N 1
ATOM 6662 C CA . THR A 1 849 ? -11.678 4.566 -23.980 1.00 96.12 849 THR A CA 1
ATOM 6663 C C . THR A 1 849 ? -10.298 4.003 -24.326 1.00 96.12 849 THR A C 1
ATOM 6665 O O . THR A 1 849 ? -10.151 2.787 -24.399 1.00 96.12 849 THR A O 1
ATOM 6668 N N . ASN A 1 850 ? -9.285 4.856 -24.528 1.00 97.38 850 ASN A N 1
ATOM 6669 C CA . ASN A 1 850 ? -7.947 4.444 -24.967 1.00 97.38 850 ASN A CA 1
ATOM 6670 C C . ASN A 1 850 ? -7.062 4.027 -23.769 1.00 97.38 850 ASN A C 1
ATOM 6672 O O . ASN A 1 850 ? -6.748 4.892 -22.947 1.00 97.38 850 ASN A O 1
ATOM 6676 N N . PRO A 1 851 ? -6.604 2.760 -23.667 1.00 97.31 851 PRO A N 1
ATOM 6677 C CA . PRO A 1 851 ? -5.794 2.294 -22.538 1.00 97.31 851 PRO A CA 1
ATOM 6678 C C . PRO A 1 851 ? -4.387 2.914 -22.465 1.00 97.31 851 PRO A C 1
ATOM 6680 O O . PRO A 1 851 ? -3.765 2.879 -21.406 1.00 97.31 851 PRO A O 1
ATOM 6683 N N . TYR A 1 852 ? -3.891 3.523 -23.549 1.00 97.69 852 TYR A N 1
ATOM 6684 C CA . TYR A 1 852 ? -2.603 4.228 -23.573 1.00 97.69 852 TYR A CA 1
ATOM 6685 C C . TYR A 1 852 ? -2.652 5.641 -22.956 1.00 97.69 852 TYR A C 1
ATOM 6687 O O . TYR A 1 852 ? -1.618 6.311 -22.883 1.00 97.69 852 TYR A O 1
ATOM 6695 N N . LEU A 1 853 ? -3.828 6.133 -22.544 1.00 97.94 853 LEU A N 1
ATOM 6696 C CA . LEU A 1 853 ? -3.979 7.482 -21.998 1.00 97.94 853 LEU A CA 1
ATOM 6697 C C . LEU A 1 853 ? -3.453 7.575 -20.560 1.00 97.94 853 LEU A C 1
ATOM 6699 O O . LEU A 1 853 ? -3.868 6.841 -19.667 1.00 97.94 853 LEU A O 1
ATOM 6703 N N . SER A 1 854 ? -2.580 8.554 -20.317 1.00 97.94 854 SER A N 1
ATOM 6704 C CA . SER A 1 854 ? -2.068 8.873 -18.983 1.00 97.94 854 SER A CA 1
ATOM 6705 C C . SER A 1 854 ? -2.558 10.257 -18.543 1.00 97.94 854 SER A C 1
ATOM 6707 O O . SER A 1 854 ? -2.069 11.258 -19.074 1.00 97.94 854 SER A O 1
ATOM 6709 N N . PRO A 1 855 ? -3.463 10.368 -17.545 1.00 98.06 855 PRO A N 1
ATOM 6710 C CA . PRO A 1 855 ? -3.939 11.665 -17.054 1.00 98.06 855 PRO A CA 1
ATOM 6711 C C . PRO A 1 855 ? -2.799 12.565 -16.560 1.00 98.06 855 PRO A C 1
ATOM 6713 O O . PRO A 1 855 ? -2.833 13.780 -16.751 1.00 98.06 855 PRO A O 1
ATOM 6716 N N . TYR A 1 856 ? -1.744 11.966 -15.991 1.00 98.12 856 TYR A N 1
ATOM 6717 C CA . TYR A 1 856 ? -0.527 12.683 -15.623 1.00 98.12 856 TYR A CA 1
ATOM 6718 C C . TYR A 1 856 ? 0.210 13.242 -16.847 1.00 98.12 856 TYR A C 1
ATOM 6720 O O . TYR A 1 856 ? 0.546 14.426 -16.861 1.00 98.12 856 TYR A O 1
ATOM 6728 N N . ARG A 1 857 ? 0.458 12.431 -17.887 1.00 97.88 857 ARG A N 1
ATOM 6729 C CA . ARG A 1 857 ? 1.159 12.911 -19.090 1.00 97.88 857 ARG A CA 1
ATOM 6730 C C . ARG A 1 857 ? 0.336 13.940 -19.860 1.00 97.88 857 ARG A C 1
ATOM 6732 O O . ARG A 1 857 ? 0.926 14.905 -20.336 1.00 97.88 857 ARG A O 1
ATOM 6739 N N . GLU A 1 858 ? -0.990 13.796 -19.936 1.00 98.12 858 GLU A N 1
ATOM 6740 C CA . GLU A 1 858 ? -1.856 14.843 -20.496 1.00 98.12 858 GLU A CA 1
ATOM 6741 C C . GLU A 1 858 ? -1.743 16.137 -19.686 1.00 98.12 858 GLU A C 1
ATOM 6743 O O . GLU A 1 858 ? -1.546 17.200 -20.263 1.00 98.12 858 GLU A O 1
ATOM 6748 N N . PHE A 1 859 ? -1.755 16.079 -18.354 1.00 98.19 859 PHE A N 1
ATOM 6749 C CA . PHE A 1 859 ? -1.566 17.274 -17.533 1.00 98.19 859 PHE A CA 1
ATOM 6750 C C . PHE A 1 859 ? -0.178 17.925 -17.723 1.00 98.19 859 PHE A C 1
ATOM 6752 O O . PHE A 1 859 ? -0.086 19.139 -17.918 1.00 98.19 859 PHE A O 1
ATOM 6759 N N . GLN A 1 860 ? 0.908 17.140 -17.743 1.00 97.62 860 GLN A N 1
ATOM 6760 C CA . GLN A 1 860 ? 2.250 17.666 -18.031 1.00 97.62 860 GLN A CA 1
ATOM 6761 C C . GLN A 1 860 ? 2.335 18.267 -19.448 1.00 97.62 860 GLN A C 1
ATOM 6763 O O . GLN A 1 860 ? 2.970 19.303 -19.635 1.00 97.62 860 GLN A O 1
ATOM 6768 N N . ARG A 1 861 ? 1.643 17.673 -20.430 1.00 96.50 861 ARG A N 1
ATOM 6769 C CA . ARG A 1 861 ? 1.500 18.170 -21.809 1.00 96.50 861 ARG A CA 1
ATOM 6770 C C . ARG A 1 861 ? 0.675 19.459 -21.878 1.00 96.50 861 ARG A C 1
ATOM 6772 O O . ARG A 1 861 ? 1.077 20.371 -22.592 1.00 96.50 861 ARG A O 1
ATOM 6779 N N . MET A 1 862 ? -0.408 19.586 -21.105 1.00 97.19 862 MET A N 1
ATOM 6780 C CA . MET A 1 862 ? -1.258 20.786 -21.047 1.00 97.19 862 MET A CA 1
ATOM 6781 C C . MET A 1 862 ? -0.443 22.045 -20.731 1.00 97.19 862 MET A C 1
ATOM 6783 O O . MET A 1 862 ? -0.667 23.093 -21.336 1.00 97.19 862 MET A O 1
ATOM 6787 N N . LYS A 1 863 ? 0.537 21.940 -19.823 1.00 97.12 863 LYS A N 1
ATOM 6788 C CA . LYS A 1 863 ? 1.388 23.067 -19.413 1.00 97.12 863 LYS A CA 1
ATOM 6789 C C . LYS A 1 863 ? 2.238 23.656 -20.548 1.00 97.12 863 LYS A C 1
ATOM 6791 O O . LYS A 1 863 ? 2.592 24.828 -20.471 1.00 97.12 863 LYS A O 1
ATOM 6796 N N . HIS A 1 864 ? 2.479 22.906 -21.628 1.00 96.38 864 HIS A N 1
ATOM 6797 C CA . HIS A 1 864 ? 3.148 23.392 -22.848 1.00 96.38 864 HIS A CA 1
ATOM 6798 C C . HIS A 1 864 ? 2.249 24.215 -23.778 1.00 96.38 864 HIS A C 1
ATOM 6800 O O . HIS A 1 864 ? 2.727 24.735 -24.785 1.00 96.38 864 HIS A O 1
ATOM 6806 N N . HIS A 1 865 ? 0.955 24.367 -23.475 1.00 97.44 865 HIS A N 1
ATOM 6807 C CA . HIS A 1 865 ? 0.111 25.297 -24.220 1.00 97.44 865 HIS A CA 1
ATOM 6808 C C . HIS A 1 865 ? 0.621 26.742 -24.016 1.00 97.44 865 HIS A C 1
ATOM 6810 O O . HIS A 1 865 ? 0.778 27.138 -22.859 1.00 97.44 865 HIS A O 1
ATOM 6816 N N . PRO A 1 866 ? 0.781 27.579 -25.066 1.00 95.94 866 PRO A N 1
ATOM 6817 C CA . PRO A 1 866 ? 1.379 28.918 -24.952 1.00 95.94 866 PRO A CA 1
ATOM 6818 C C . PRO A 1 866 ? 0.782 29.837 -23.871 1.00 95.94 866 PRO A C 1
ATOM 6820 O O . PRO A 1 866 ? 1.499 30.620 -23.261 1.00 95.94 866 PRO A O 1
ATOM 6823 N N . TYR A 1 867 ? -0.527 29.720 -23.617 1.00 95.06 867 TYR A N 1
ATOM 6824 C CA . TYR A 1 867 ? -1.261 30.462 -22.573 1.00 95.06 867 TYR A CA 1
ATOM 6825 C C . TYR A 1 867 ? -0.914 30.040 -21.130 1.00 95.06 867 TYR A C 1
ATOM 6827 O O . TYR A 1 867 ? -1.121 30.807 -20.197 1.00 95.06 867 TYR A O 1
ATOM 6835 N N . ILE A 1 868 ? -0.425 28.812 -20.942 1.00 96.56 868 ILE A N 1
ATOM 6836 C CA . ILE A 1 868 ? -0.081 28.239 -19.633 1.00 96.56 868 ILE A CA 1
ATOM 6837 C C . ILE A 1 868 ? 1.431 28.311 -19.420 1.00 96.56 868 ILE A C 1
ATOM 6839 O O . ILE A 1 868 ? 1.879 28.716 -18.350 1.00 96.56 868 ILE A O 1
ATOM 6843 N N . SER A 1 869 ? 2.226 28.029 -20.456 1.00 96.00 869 SER A N 1
ATOM 6844 C CA . SER A 1 869 ? 3.678 28.186 -20.391 1.00 96.00 869 SER A CA 1
ATOM 6845 C C . SER A 1 869 ? 4.086 29.631 -20.088 1.00 96.00 869 SER A C 1
ATOM 6847 O O . SER A 1 869 ? 5.044 29.833 -19.354 1.00 96.00 869 SER A O 1
ATOM 6849 N N . SER A 1 870 ? 3.348 30.643 -20.569 1.00 94.38 870 SER A N 1
ATOM 6850 C CA . SER A 1 870 ? 3.608 32.054 -20.232 1.00 94.38 870 SER A CA 1
ATOM 6851 C C . SER A 1 870 ? 3.364 32.395 -18.757 1.00 94.38 870 SER A C 1
ATOM 6853 O O . SER A 1 870 ? 4.055 33.247 -18.211 1.00 94.38 870 SER A O 1
ATOM 6855 N N . LEU A 1 871 ? 2.402 31.729 -18.108 1.00 95.81 871 LEU A N 1
ATOM 6856 C CA . LEU A 1 871 ? 2.094 31.906 -16.684 1.00 95.81 871 LEU A CA 1
ATOM 6857 C C . LEU A 1 871 ? 3.135 31.215 -15.784 1.00 95.81 871 LEU A C 1
ATOM 6859 O O . LEU A 1 871 ? 3.421 31.695 -14.690 1.00 95.81 871 LEU A O 1
ATOM 6863 N N . LEU A 1 872 ? 3.704 30.097 -16.248 1.00 96.25 872 LEU A N 1
ATOM 6864 C CA . LEU A 1 872 ? 4.607 29.244 -15.467 1.00 96.25 872 LEU A CA 1
ATOM 6865 C C . LEU A 1 872 ? 6.103 29.405 -15.808 1.00 96.25 872 LEU A C 1
ATOM 6867 O O . LEU A 1 872 ? 6.928 28.799 -15.132 1.00 96.25 872 LEU A O 1
ATOM 6871 N N . ALA A 1 873 ? 6.474 30.196 -16.824 1.00 88.44 873 ALA A N 1
ATOM 6872 C CA . ALA A 1 873 ? 7.845 30.271 -17.357 1.00 88.44 873 ALA A CA 1
ATOM 6873 C C . ALA A 1 873 ? 8.928 30.580 -16.304 1.00 88.44 873 ALA A C 1
ATOM 6875 O O . ALA A 1 873 ? 9.968 29.926 -16.292 1.00 88.44 873 ALA A O 1
ATOM 6876 N N . ASN A 1 874 ? 8.656 31.539 -15.413 1.00 89.00 874 ASN A N 1
ATOM 6877 C CA . ASN A 1 874 ? 9.523 31.922 -14.290 1.00 89.00 874 ASN A CA 1
ATOM 6878 C C . ASN A 1 874 ? 8.980 31.396 -12.942 1.00 89.00 874 ASN A C 1
ATOM 6880 O O . ASN A 1 874 ? 9.293 31.946 -11.888 1.00 89.00 874 ASN A O 1
ATOM 6884 N N . GLY A 1 875 ? 8.077 30.412 -12.973 1.00 92.12 875 GLY A N 1
ATOM 6885 C CA . GLY A 1 875 ? 7.382 29.904 -11.793 1.00 92.12 875 GLY A CA 1
ATOM 6886 C C . GLY A 1 875 ? 8.146 28.802 -11.057 1.00 92.12 875 GLY A C 1
ATOM 6887 O O . GLY A 1 875 ? 8.985 28.103 -11.620 1.00 92.12 875 GLY A O 1
ATOM 6888 N N . GLU A 1 876 ? 7.783 28.605 -9.795 1.00 94.12 876 GLU A N 1
ATOM 6889 C CA . GLU A 1 876 ? 8.301 27.562 -8.911 1.00 94.12 876 GLU A CA 1
ATOM 6890 C C . GLU A 1 876 ? 7.167 26.589 -8.557 1.00 94.12 876 GLU A C 1
ATOM 6892 O O . GLU A 1 876 ? 6.125 27.000 -8.039 1.00 94.12 876 GLU A O 1
ATOM 6897 N N . ARG A 1 877 ? 7.348 25.290 -8.824 1.00 95.19 877 ARG A N 1
ATOM 6898 C CA . ARG A 1 877 ? 6.367 24.254 -8.467 1.00 95.19 877 ARG A CA 1
ATOM 6899 C C . ARG A 1 877 ? 6.561 23.816 -7.017 1.00 95.19 877 ARG A C 1
ATOM 6901 O O . ARG A 1 877 ? 7.549 23.161 -6.707 1.00 95.19 877 ARG A O 1
ATOM 6908 N N . LEU A 1 878 ? 5.584 24.115 -6.165 1.00 94.12 878 LEU A N 1
ATOM 6909 C CA . LEU A 1 878 ? 5.639 23.853 -4.724 1.00 94.12 878 LEU A CA 1
ATOM 6910 C C . LEU A 1 878 ? 5.036 22.501 -4.323 1.00 94.12 878 LEU A C 1
ATOM 6912 O O . LEU A 1 878 ? 5.527 21.865 -3.398 1.00 94.12 878 LEU A O 1
ATOM 6916 N N . ALA A 1 879 ? 3.967 22.063 -4.995 1.00 94.31 879 ALA A N 1
ATOM 6917 C CA . ALA A 1 879 ? 3.242 20.843 -4.632 1.00 94.31 879 ALA A CA 1
ATOM 6918 C C . ALA A 1 879 ? 2.708 20.092 -5.858 1.00 94.31 879 ALA A C 1
ATOM 6920 O O . ALA A 1 879 ? 2.444 20.695 -6.903 1.00 94.31 879 ALA A O 1
ATOM 6921 N N . TYR A 1 880 ? 2.486 18.787 -5.698 1.00 96.50 880 TYR A N 1
ATOM 6922 C CA . TYR A 1 880 ? 1.824 17.899 -6.657 1.00 96.50 880 TYR A CA 1
ATOM 6923 C C . TYR A 1 880 ? 0.784 17.023 -5.939 1.00 96.50 880 TYR A C 1
ATOM 6925 O O . TYR A 1 880 ? 0.847 16.824 -4.729 1.00 96.50 880 TYR A O 1
ATOM 6933 N N . GLY A 1 881 ? -0.169 16.465 -6.683 1.00 96.56 881 GLY A N 1
ATOM 6934 C CA . GLY A 1 881 ? -1.008 15.367 -6.218 1.00 96.56 881 GLY A CA 1
ATOM 6935 C C . GLY A 1 881 ? -2.096 14.985 -7.216 1.00 96.56 881 GLY A C 1
ATOM 6936 O O . GLY A 1 881 ? -2.226 15.575 -8.290 1.00 96.56 881 GLY A O 1
ATOM 6937 N N . GLY A 1 882 ? -2.917 14.005 -6.848 1.00 96.75 882 GLY A N 1
ATOM 6938 C CA . GLY A 1 882 ? -4.056 13.601 -7.660 1.00 96.75 882 GLY A CA 1
ATOM 6939 C C . GLY A 1 882 ? -5.111 12.836 -6.871 1.00 96.75 882 GLY A C 1
ATOM 6940 O O . GLY A 1 882 ? -4.794 12.049 -5.981 1.00 96.75 882 GLY A O 1
ATOM 6941 N N . ARG A 1 883 ? -6.383 13.055 -7.209 1.00 97.62 883 ARG A N 1
ATOM 6942 C CA . ARG A 1 883 ? -7.537 12.441 -6.540 1.00 97.62 883 ARG A CA 1
ATOM 6943 C C . ARG A 1 883 ? -8.675 12.236 -7.537 1.00 97.62 883 ARG A C 1
ATOM 6945 O O . ARG A 1 883 ? -8.875 13.058 -8.428 1.00 97.62 883 ARG A O 1
ATOM 6952 N N . THR A 1 884 ? -9.434 11.157 -7.370 1.00 97.69 884 THR A N 1
ATOM 6953 C CA . THR A 1 884 ? -10.696 10.985 -8.097 1.00 97.69 884 THR A CA 1
ATOM 6954 C C . THR A 1 884 ? -11.812 11.859 -7.527 1.00 97.69 884 THR A C 1
ATOM 6956 O O . THR A 1 884 ? -11.851 12.136 -6.326 1.00 97.69 884 THR A O 1
ATOM 6959 N N . LEU A 1 885 ? -12.734 12.267 -8.392 1.00 97.25 885 LEU A N 1
ATOM 6960 C CA . LEU A 1 885 ? -13.977 12.962 -8.067 1.00 97.25 885 LEU A CA 1
ATOM 6961 C C . LEU A 1 885 ? -15.156 12.237 -8.725 1.00 97.25 885 LEU A C 1
ATOM 6963 O O . LEU A 1 885 ? -14.986 11.601 -9.759 1.00 97.25 885 LEU A O 1
ATOM 6967 N N . ASN A 1 886 ? -16.343 12.331 -8.135 1.00 97.94 886 ASN A N 1
ATOM 6968 C CA . ASN A 1 886 ? -17.569 11.766 -8.699 1.00 97.94 886 ASN A CA 1
ATOM 6969 C C . ASN A 1 886 ? -18.049 12.615 -9.888 1.00 97.94 886 ASN A C 1
ATOM 6971 O O . ASN A 1 886 ? -18.056 13.843 -9.802 1.00 97.94 886 ASN A O 1
ATOM 6975 N N . GLU A 1 887 ? -18.504 11.963 -10.957 1.00 96.31 887 GLU A N 1
ATOM 6976 C CA . GLU A 1 887 ? -19.039 12.606 -12.163 1.00 96.31 887 GLU A CA 1
ATOM 6977 C C . GLU A 1 887 ? -20.442 12.113 -12.575 1.00 96.31 887 GLU A C 1
ATOM 6979 O O . GLU A 1 887 ? -21.082 12.740 -13.419 1.00 96.31 887 GLU A O 1
ATOM 6984 N N . GLY A 1 888 ? -20.982 11.060 -11.950 1.00 95.06 888 GLY A N 1
ATOM 6985 C CA . GLY A 1 888 ? -22.270 10.470 -12.346 1.00 95.06 888 GLY A CA 1
ATOM 6986 C C . GLY A 1 888 ? -23.511 11.327 -12.054 1.00 95.06 888 GLY A C 1
ATOM 6987 O O . GLY A 1 888 ? -24.574 11.089 -12.628 1.00 95.06 888 GLY A O 1
ATOM 6988 N N . GLY A 1 889 ? -23.383 12.348 -11.202 1.00 94.56 889 GLY A N 1
ATOM 6989 C CA . GLY A 1 889 ? -24.462 13.283 -10.876 1.00 94.56 889 GLY A CA 1
ATOM 6990 C C . GLY A 1 889 ? -25.615 12.649 -10.088 1.00 94.56 889 GLY A C 1
ATOM 6991 O O . GLY A 1 889 ? -25.435 11.659 -9.377 1.00 94.56 889 GLY A O 1
ATOM 6992 N N . LEU A 1 890 ? -26.809 13.241 -10.208 1.00 96.12 890 LEU A N 1
ATOM 6993 C CA . LEU A 1 890 ? -28.020 12.848 -9.471 1.00 96.12 890 LEU A CA 1
ATOM 6994 C C . LEU A 1 890 ? -28.393 11.370 -9.676 1.00 96.12 890 LEU A C 1
ATOM 6996 O O . LEU A 1 890 ? -28.791 10.690 -8.736 1.00 96.12 890 LEU A O 1
ATOM 7000 N N . GLN A 1 891 ? -28.234 10.870 -10.900 1.00 96.12 891 GLN A N 1
ATOM 7001 C CA . GLN A 1 891 ? -28.586 9.511 -11.313 1.00 96.12 891 GLN A CA 1
ATOM 7002 C C . GLN A 1 891 ? -27.764 8.441 -10.594 1.00 96.12 891 GLN A C 1
ATOM 7004 O O . GLN A 1 891 ? -28.239 7.323 -10.403 1.00 96.12 891 GLN A O 1
ATOM 7009 N N . SER A 1 892 ? -26.544 8.794 -10.192 1.00 97.31 892 SER A N 1
ATOM 7010 C CA . SER A 1 892 ? -25.580 7.900 -9.558 1.00 97.31 892 SER A CA 1
ATOM 7011 C C . SER A 1 892 ? -25.485 8.098 -8.039 1.00 97.31 892 SER A C 1
ATOM 7013 O O . SER A 1 892 ? -24.569 7.553 -7.408 1.00 97.31 892 SER A O 1
ATOM 7015 N N . ILE A 1 893 ? -26.414 8.839 -7.427 1.00 97.88 893 ILE A N 1
ATOM 7016 C CA . ILE A 1 893 ? -26.584 8.870 -5.969 1.00 97.88 893 ILE A CA 1
ATOM 7017 C C . ILE A 1 893 ? -27.214 7.529 -5.541 1.00 97.88 893 ILE A C 1
ATOM 7019 O O . ILE A 1 893 ? -28.301 7.205 -6.016 1.00 97.88 893 ILE A O 1
ATOM 7023 N N . PRO A 1 894 ? -26.556 6.725 -4.682 1.00 97.62 894 PRO A N 1
ATOM 7024 C CA . PRO A 1 894 ? -27.138 5.497 -4.150 1.00 97.62 894 PRO A CA 1
ATOM 7025 C C . PRO A 1 894 ? -28.225 5.834 -3.121 1.00 97.62 894 PRO A C 1
ATOM 7027 O O . PRO A 1 894 ? -28.295 6.968 -2.644 1.00 97.62 894 PRO A O 1
ATOM 7030 N N . LYS A 1 895 ? -28.990 4.836 -2.669 1.00 98.31 895 LYS A N 1
ATOM 7031 C CA . LYS A 1 895 ? -29.741 4.959 -1.415 1.00 98.31 895 LYS A CA 1
ATOM 7032 C C . LYS A 1 895 ? -28.774 5.390 -0.305 1.00 98.31 895 LYS A C 1
ATOM 7034 O O . LYS A 1 895 ? -27.793 4.698 -0.029 1.00 98.31 895 LYS A O 1
ATOM 7039 N N . VAL A 1 896 ? -29.026 6.543 0.314 1.00 98.12 896 VAL A N 1
ATOM 7040 C CA . VAL A 1 896 ? -28.007 7.222 1.144 1.00 98.12 896 VAL A CA 1
ATOM 7041 C C . VAL A 1 896 ? -27.948 6.716 2.588 1.00 98.12 896 VAL A C 1
ATOM 7043 O O . VAL A 1 896 ? -27.106 7.166 3.363 1.00 98.12 896 VAL A O 1
ATOM 7046 N N . HIS A 1 897 ? -28.828 5.783 2.962 1.00 97.88 897 HIS A N 1
ATOM 7047 C CA . HIS A 1 897 ? -28.974 5.284 4.327 1.00 97.88 897 HIS A CA 1
ATOM 7048 C C . HIS A 1 897 ? -29.113 3.753 4.384 1.00 97.88 897 HIS A C 1
ATOM 7050 O O . HIS A 1 897 ? -29.680 3.130 3.481 1.00 97.88 897 HIS A O 1
ATOM 7056 N N . PHE A 1 898 ? -28.619 3.158 5.468 1.00 97.50 898 PHE A N 1
ATOM 7057 C CA . PHE A 1 898 ? -28.623 1.718 5.734 1.00 97.50 898 PHE A CA 1
ATOM 7058 C C . PHE A 1 898 ? -28.879 1.441 7.231 1.00 97.50 898 PHE A C 1
ATOM 7060 O O . PHE A 1 898 ? -28.789 2.370 8.035 1.00 97.50 898 PHE A O 1
ATOM 7067 N N . PRO A 1 899 ? -29.223 0.203 7.642 1.00 96.44 899 PRO A N 1
ATOM 7068 C CA . PRO A 1 899 ? -29.414 -0.121 9.057 1.00 96.44 899 PRO A CA 1
ATOM 7069 C C . PRO A 1 899 ? -28.139 0.169 9.863 1.00 96.44 899 PRO A C 1
ATOM 7071 O O . PRO A 1 899 ? -27.096 -0.432 9.598 1.00 96.44 899 PRO A O 1
ATOM 7074 N N . GLY A 1 900 ? -28.223 1.110 10.810 1.00 95.44 900 GLY A N 1
ATOM 7075 C CA . GLY A 1 900 ? -27.082 1.555 11.619 1.00 95.44 900 GLY A CA 1
ATOM 7076 C C . GLY A 1 900 ? -26.294 2.757 11.075 1.00 95.44 900 GLY A C 1
ATOM 7077 O O . GLY A 1 900 ? -25.356 3.201 11.735 1.00 95.44 900 GLY A O 1
ATOM 7078 N N . GLY A 1 901 ? -26.625 3.326 9.905 1.00 97.50 901 GLY A N 1
ATOM 7079 C CA . GLY A 1 901 ? -25.799 4.414 9.365 1.00 97.50 901 GLY A CA 1
ATOM 7080 C C . GLY A 1 901 ? -26.199 5.054 8.033 1.00 97.50 901 GLY A C 1
ATOM 7081 O O . GLY A 1 901 ? -27.281 4.831 7.484 1.00 97.50 901 GLY A O 1
ATOM 7082 N N . ALA A 1 902 ? -25.309 5.910 7.522 1.00 98.56 902 ALA A N 1
ATOM 7083 C CA . ALA A 1 902 ? -25.510 6.657 6.279 1.00 98.56 902 ALA A CA 1
ATOM 7084 C C . ALA A 1 902 ? -24.208 6.965 5.511 1.00 98.56 902 ALA A C 1
ATOM 7086 O O . ALA A 1 902 ? -23.114 7.014 6.075 1.00 98.56 902 ALA A O 1
ATOM 7087 N N . LEU A 1 903 ? -24.350 7.211 4.206 1.00 98.75 903 LEU A N 1
ATOM 7088 C CA . LEU A 1 903 ? -23.301 7.684 3.297 1.00 98.75 903 LEU A CA 1
ATOM 7089 C C . LEU A 1 903 ? -23.406 9.208 3.148 1.00 98.75 903 LEU A C 1
ATOM 7091 O O . LEU A 1 903 ? -24.458 9.698 2.742 1.00 98.75 903 LEU A O 1
ATOM 7095 N N . ILE A 1 904 ? -22.326 9.956 3.398 1.00 98.75 904 ILE A N 1
ATOM 7096 C CA . ILE A 1 904 ? -22.332 11.427 3.281 1.00 98.75 904 ILE A CA 1
ATOM 7097 C C . ILE A 1 904 ? -21.245 11.957 2.336 1.00 98.75 904 ILE A C 1
ATOM 7099 O O . ILE A 1 904 ? -20.257 11.290 2.032 1.00 98.75 904 ILE A O 1
ATOM 7103 N N . GLY A 1 905 ? -21.431 13.176 1.827 1.00 98.12 905 GLY A N 1
ATOM 7104 C CA . GLY A 1 905 ? -20.482 13.835 0.930 1.00 98.12 905 GLY A CA 1
ATOM 7105 C C . GLY A 1 905 ? -20.211 13.078 -0.374 1.00 98.12 905 GLY A C 1
ATOM 7106 O O . GLY A 1 905 ? -21.112 12.545 -1.026 1.00 98.12 905 GLY A O 1
ATOM 7107 N N . CYS A 1 906 ? -18.941 13.042 -0.780 1.00 97.38 906 CYS A N 1
ATOM 7108 C CA . CYS A 1 906 ? -18.516 12.368 -2.009 1.00 97.38 906 CYS A CA 1
ATOM 7109 C C . CYS A 1 906 ? -18.554 10.825 -1.916 1.00 97.38 906 CYS A C 1
ATOM 7111 O O . CYS A 1 906 ? -18.428 10.164 -2.948 1.00 97.38 906 CYS A O 1
ATOM 7113 N N . SER A 1 907 ? -18.786 10.251 -0.725 1.00 97.94 907 SER A N 1
ATOM 7114 C CA . SER A 1 907 ? -19.046 8.814 -0.546 1.00 97.94 907 SER A CA 1
ATOM 7115 C C . SER A 1 907 ? -20.349 8.401 -1.246 1.00 97.94 907 SER A C 1
ATOM 7117 O O . SER A 1 907 ? -20.383 7.411 -1.975 1.00 97.94 907 SER A O 1
ATOM 7119 N N . ALA A 1 908 ? -21.406 9.209 -1.085 1.00 97.25 908 ALA A N 1
ATOM 7120 C CA . ALA A 1 908 ? -22.648 9.094 -1.852 1.00 97.25 908 ALA A CA 1
ATOM 7121 C C . ALA A 1 908 ? -22.495 9.709 -3.259 1.00 97.25 908 ALA A C 1
ATOM 7123 O O . ALA A 1 908 ? -22.871 9.086 -4.253 1.00 97.25 908 ALA A O 1
ATOM 7124 N N . GLY A 1 909 ? -21.861 10.886 -3.347 1.00 96.31 909 GLY A N 1
ATOM 7125 C CA . GLY A 1 909 ? -21.397 11.476 -4.609 1.00 96.31 909 GLY A CA 1
ATOM 7126 C C . GLY A 1 909 ? -22.003 12.826 -4.987 1.00 96.31 909 GLY A C 1
ATOM 7127 O O . GLY A 1 909 ? -22.237 13.067 -6.166 1.00 96.31 909 GLY A O 1
ATOM 7128 N N . PHE A 1 910 ? -22.244 13.715 -4.019 1.00 96.75 910 PHE A N 1
ATOM 7129 C CA . PHE A 1 910 ? -22.931 15.003 -4.222 1.00 96.75 910 PHE A CA 1
ATOM 7130 C C . PHE A 1 910 ? -22.100 16.091 -4.951 1.00 96.75 910 PHE A C 1
ATOM 7132 O O . PHE A 1 910 ? -22.034 17.240 -4.514 1.00 96.75 910 PHE A O 1
ATOM 7139 N N . VAL A 1 911 ? -21.438 15.760 -6.061 1.00 95.44 911 VAL A N 1
ATOM 7140 C CA . VAL A 1 911 ? -20.599 16.692 -6.835 1.00 95.44 911 VAL A CA 1
ATOM 7141 C C . VAL A 1 911 ? -21.413 17.366 -7.942 1.00 95.44 911 VAL A C 1
ATOM 7143 O O . VAL A 1 911 ? -21.965 16.698 -8.813 1.00 95.44 911 VAL A O 1
ATOM 7146 N N . ASN A 1 912 ? -21.442 18.701 -7.956 1.00 92.62 912 ASN A N 1
ATOM 7147 C CA . ASN A 1 912 ? -21.888 19.462 -9.119 1.00 92.62 912 ASN A CA 1
ATOM 7148 C C . ASN A 1 912 ? -20.738 19.512 -10.136 1.00 92.62 912 ASN A C 1
ATOM 7150 O O . ASN A 1 912 ? -19.779 20.276 -9.984 1.00 92.62 912 ASN A O 1
ATOM 7154 N N . VAL A 1 913 ? -20.834 18.651 -11.150 1.00 86.56 913 VAL A N 1
ATOM 7155 C CA . VAL A 1 913 ? -19.770 18.411 -12.135 1.00 86.56 913 VAL A CA 1
ATOM 7156 C C . VAL A 1 913 ? -19.484 19.648 -12.999 1.00 86.56 913 VAL A C 1
ATOM 7158 O O . VAL A 1 913 ? -18.317 20.030 -13.054 1.00 86.56 913 VAL A O 1
ATOM 7161 N N . PRO A 1 914 ? -20.478 20.357 -13.586 1.00 83.69 914 PRO A N 1
ATOM 7162 C CA . PRO A 1 914 ? -20.222 21.619 -14.287 1.00 83.69 914 PRO A CA 1
ATOM 7163 C C . PRO A 1 914 ? -19.558 22.689 -13.415 1.00 83.69 914 PRO A C 1
ATOM 7165 O O . PRO A 1 914 ? -18.624 23.341 -13.868 1.00 83.69 914 PRO A O 1
ATOM 7168 N N . LYS A 1 915 ? -19.990 22.861 -12.153 1.00 86.12 915 LYS A N 1
ATOM 7169 C CA . LYS A 1 915 ? -19.333 23.794 -11.215 1.00 86.12 915 LYS A CA 1
ATOM 7170 C C . LYS A 1 915 ? -17.895 23.380 -10.869 1.00 86.12 915 LYS A C 1
ATOM 7172 O O . LYS A 1 915 ? -17.132 24.222 -10.402 1.00 86.12 915 LYS A O 1
ATOM 7177 N N . ILE A 1 916 ? -17.555 22.094 -11.016 1.00 87.38 916 ILE A N 1
ATOM 7178 C CA . ILE A 1 916 ? -16.385 21.436 -10.411 1.00 87.38 916 ILE A CA 1
ATOM 7179 C C . ILE A 1 916 ? -16.367 21.661 -8.879 1.00 87.38 916 ILE A C 1
ATOM 7181 O O . ILE A 1 916 ? -15.333 21.941 -8.269 1.00 87.38 916 ILE A O 1
ATOM 7185 N N . LYS A 1 917 ? -17.545 21.564 -8.235 1.00 91.62 917 LYS A N 1
ATOM 7186 C CA . LYS A 1 917 ? -17.729 21.784 -6.786 1.00 91.62 917 LYS A CA 1
ATOM 7187 C C . LYS A 1 917 ? -18.530 20.660 -6.141 1.00 91.62 917 LYS A C 1
ATOM 7189 O O . LYS A 1 917 ? -19.670 20.401 -6.512 1.00 91.62 917 LYS A O 1
ATOM 7194 N N . GLY A 1 918 ? -17.942 20.037 -5.121 1.00 93.56 918 GLY A N 1
ATOM 7195 C CA . GLY A 1 918 ? -18.638 19.120 -4.212 1.00 93.56 918 GLY A CA 1
ATOM 7196 C C . GLY A 1 918 ? -18.642 19.571 -2.749 1.00 93.56 918 GLY A C 1
ATOM 7197 O O . GLY A 1 918 ? -19.455 19.076 -1.982 1.00 93.56 918 GLY A O 1
ATOM 7198 N N . THR A 1 919 ? -17.764 20.498 -2.339 1.00 97.00 919 THR A N 1
ATOM 7199 C CA . THR A 1 919 ? -17.538 20.818 -0.916 1.00 97.00 919 THR A CA 1
ATOM 7200 C C . THR A 1 919 ? -18.783 21.356 -0.214 1.00 97.00 919 THR A C 1
ATOM 7202 O O . THR A 1 919 ? -19.119 20.878 0.862 1.00 97.00 919 THR A O 1
ATOM 7205 N N . HIS A 1 920 ? -19.495 22.305 -0.824 1.00 96.75 920 HIS A N 1
ATOM 7206 C CA . HIS A 1 920 ? -20.696 22.929 -0.257 1.00 96.75 920 HIS A CA 1
ATOM 7207 C C . HIS A 1 920 ? -21.830 21.909 -0.078 1.00 96.75 920 HIS A C 1
ATOM 7209 O O . HIS A 1 920 ? -22.371 21.765 1.018 1.00 96.75 920 HIS A O 1
ATOM 7215 N N . ASN A 1 921 ? -22.111 21.123 -1.120 1.00 97.88 921 ASN A N 1
ATOM 7216 C CA . ASN A 1 921 ? -23.042 19.996 -1.067 1.00 97.88 921 ASN A CA 1
ATOM 7217 C C . ASN A 1 921 ? -22.635 18.968 -0.001 1.00 97.88 921 ASN A C 1
ATOM 7219 O O . ASN A 1 921 ? -23.477 18.471 0.744 1.00 97.88 921 ASN A O 1
ATOM 7223 N N . ALA A 1 922 ? -21.340 18.655 0.092 1.00 98.31 922 ALA A N 1
ATOM 7224 C CA . ALA A 1 922 ? -20.811 17.670 1.023 1.00 98.31 922 ALA A CA 1
ATOM 7225 C C . ALA A 1 922 ? -20.964 18.118 2.485 1.00 98.31 922 ALA A C 1
ATOM 7227 O O . ALA A 1 922 ? -21.479 17.343 3.291 1.00 98.31 922 ALA A O 1
ATOM 7228 N N . MET A 1 923 ? -20.623 19.372 2.801 1.00 98.75 923 MET A N 1
ATOM 7229 C CA . MET A 1 923 ? -20.871 19.984 4.111 1.00 98.75 923 MET A CA 1
ATOM 7230 C C . MET A 1 923 ? -22.360 19.922 4.477 1.00 98.75 923 MET A C 1
ATOM 7232 O O . MET A 1 923 ? -22.715 19.360 5.513 1.00 98.75 923 MET A O 1
ATOM 7236 N N . LYS A 1 924 ? -23.251 20.397 3.589 1.00 98.75 924 LYS A N 1
ATOM 7237 C CA . LYS A 1 924 ? -24.700 20.385 3.849 1.00 98.75 924 LYS A CA 1
ATOM 7238 C C . LYS A 1 924 ? -25.250 18.968 4.021 1.00 98.75 924 LYS A C 1
ATOM 7240 O O . LYS A 1 924 ? -26.099 18.740 4.879 1.00 98.75 924 LYS A O 1
ATOM 7245 N N . SER A 1 925 ? -24.741 18.002 3.258 1.00 98.75 925 SER A N 1
ATOM 7246 C CA . SER A 1 925 ? -25.115 16.594 3.411 1.00 98.75 925 SER A CA 1
ATOM 7247 C C . SER A 1 925 ? -24.717 16.028 4.782 1.00 98.75 925 SER A C 1
ATOM 7249 O O . SER A 1 925 ? -25.482 15.256 5.351 1.00 98.75 925 SER A O 1
ATOM 7251 N N . GLY A 1 926 ? -23.582 16.465 5.343 1.00 98.75 926 GLY A N 1
ATOM 7252 C CA . GLY A 1 926 ? -23.164 16.131 6.705 1.00 98.75 926 GLY A CA 1
ATOM 7253 C C . GLY A 1 926 ? -24.073 16.751 7.767 1.00 98.75 926 GLY A C 1
ATOM 7254 O O . GLY A 1 926 ? -24.504 16.051 8.675 1.00 98.75 926 GLY A O 1
ATOM 7255 N N . MET A 1 927 ? -24.457 18.023 7.611 1.00 98.88 927 MET A N 1
ATOM 7256 C CA . MET A 1 927 ? -25.398 18.699 8.521 1.00 98.88 927 MET A CA 1
ATOM 7257 C C . MET A 1 927 ? -26.758 17.990 8.593 1.00 98.88 927 MET A C 1
ATOM 7259 O O . MET A 1 927 ? -27.277 17.744 9.677 1.00 98.88 927 MET A O 1
ATOM 7263 N N . LEU A 1 928 ? -27.325 17.622 7.439 1.00 98.88 928 LEU A N 1
ATOM 7264 C CA . LEU A 1 928 ? -28.623 16.939 7.374 1.00 98.88 928 LEU A CA 1
ATOM 7265 C C . LEU A 1 928 ? -28.556 15.502 7.921 1.00 98.88 928 LEU A C 1
ATOM 7267 O O . LEU A 1 928 ? -29.548 14.995 8.445 1.00 98.88 928 LEU A O 1
ATOM 7271 N N . ALA A 1 929 ? -27.397 14.844 7.814 1.00 98.75 929 ALA A N 1
ATOM 7272 C CA . ALA A 1 929 ? -27.161 13.546 8.438 1.00 98.75 929 ALA A CA 1
ATOM 7273 C C . ALA A 1 929 ? -26.983 13.671 9.959 1.00 98.75 929 ALA A C 1
ATOM 7275 O O . ALA A 1 929 ? -27.549 12.869 10.692 1.00 98.75 929 ALA A O 1
ATOM 7276 N N . ALA A 1 930 ? -26.280 14.698 10.442 1.00 98.69 930 ALA A N 1
ATOM 7277 C CA . ALA A 1 930 ? -26.168 15.015 11.865 1.00 98.69 930 ALA A CA 1
ATOM 7278 C C . ALA A 1 930 ? -27.533 15.291 12.508 1.00 98.69 930 ALA A C 1
ATOM 7280 O O . ALA A 1 930 ? -27.835 14.750 13.565 1.00 98.69 930 ALA A O 1
ATOM 7281 N N . GLU A 1 931 ? -28.395 16.062 11.841 1.00 98.44 931 GLU A N 1
ATOM 7282 C CA . GLU A 1 931 ? -29.760 16.332 12.307 1.00 98.44 931 GLU A CA 1
ATOM 7283 C C . GLU A 1 931 ? -30.610 15.056 12.400 1.00 98.44 931 GLU A C 1
ATOM 7285 O O . GLU A 1 931 ? -31.388 14.908 13.342 1.00 98.44 931 GLU A O 1
ATOM 7290 N N . ALA A 1 932 ? -30.439 14.102 11.478 1.00 97.81 932 ALA A N 1
ATOM 7291 C CA . ALA A 1 932 ? -31.088 12.794 11.562 1.00 97.81 932 ALA A CA 1
ATOM 7292 C C . ALA A 1 932 ? -30.490 11.907 12.672 1.00 97.81 932 ALA A C 1
ATOM 7294 O O . ALA A 1 932 ? -31.241 11.364 13.481 1.00 97.81 932 ALA A O 1
ATOM 7295 N N . ALA A 1 933 ? -29.160 11.801 12.743 1.00 97.31 933 ALA A N 1
ATOM 7296 C CA . ALA A 1 933 ? -28.445 10.985 13.723 1.00 97.31 933 ALA A CA 1
ATOM 7297 C C . ALA A 1 933 ? -28.719 11.450 15.160 1.00 97.31 933 ALA A C 1
ATOM 7299 O O . ALA A 1 933 ? -29.009 10.621 16.022 1.00 97.31 933 ALA A O 1
ATOM 7300 N N . TYR A 1 934 ? -28.728 12.767 15.401 1.00 97.19 934 TYR A N 1
ATOM 7301 C CA . TYR A 1 934 ? -29.087 13.336 16.698 1.00 97.19 934 TYR A CA 1
ATOM 7302 C C . TYR A 1 934 ? -30.492 12.905 17.118 1.00 97.19 934 TYR A C 1
ATOM 7304 O O . TYR A 1 934 ? -30.656 12.415 18.225 1.00 97.19 934 TYR A O 1
ATOM 7312 N N . ASN A 1 935 ? -31.496 13.000 16.235 1.00 94.62 935 ASN A N 1
ATOM 7313 C CA . ASN A 1 935 ? -32.866 12.583 16.564 1.00 94.62 935 ASN A CA 1
ATOM 7314 C C . ASN A 1 935 ? -32.950 11.088 16.946 1.00 94.62 935 ASN A C 1
ATOM 7316 O O . ASN A 1 935 ? -33.727 10.730 17.829 1.00 94.62 935 ASN A O 1
ATOM 7320 N N . VAL A 1 936 ? -32.166 10.211 16.304 1.00 93.50 936 VAL A N 1
ATOM 7321 C CA . VAL A 1 936 ? -32.138 8.768 16.620 1.00 93.50 936 VAL A CA 1
ATOM 7322 C C . VAL A 1 936 ? -31.484 8.512 17.983 1.00 93.50 936 VAL A C 1
ATOM 7324 O O . VAL A 1 936 ? -32.053 7.805 18.818 1.00 93.50 936 VAL A O 1
ATOM 7327 N N . VAL A 1 937 ? -30.329 9.135 18.242 1.00 92.81 937 VAL A N 1
ATOM 7328 C CA . VAL A 1 937 ? -29.627 9.075 19.537 1.00 92.81 937 VAL A CA 1
ATOM 7329 C C . VAL A 1 937 ? -30.479 9.688 20.656 1.00 92.81 937 VAL A C 1
ATOM 7331 O O . VAL A 1 937 ? -30.536 9.155 21.766 1.00 92.81 937 VAL A O 1
ATOM 7334 N N . GLU A 1 938 ? -31.189 10.780 20.374 1.00 90.19 938 GLU A N 1
ATOM 7335 C CA . GLU A 1 938 ? -32.102 11.476 21.282 1.00 90.19 938 GLU A CA 1
ATOM 7336 C C . GLU A 1 938 ? -33.262 10.572 21.711 1.00 90.19 938 GLU A C 1
ATOM 7338 O O . GLU A 1 938 ? -33.476 10.402 22.913 1.00 90.19 938 GLU A O 1
ATOM 7343 N N . GLN A 1 939 ? -33.923 9.923 20.747 1.00 85.62 939 GLN A N 1
ATOM 7344 C CA . GLN A 1 939 ? -35.083 9.052 20.965 1.00 85.62 939 GLN A CA 1
ATOM 7345 C C . GLN A 1 939 ? -34.754 7.683 21.579 1.00 85.62 939 GLN A C 1
ATOM 7347 O O . GLN A 1 939 ? -35.674 7.021 22.052 1.00 85.62 939 GLN A O 1
ATOM 7352 N N . ALA A 1 940 ? -33.483 7.257 21.575 1.00 71.88 940 ALA A N 1
ATOM 7353 C CA . ALA A 1 940 ? -33.040 5.955 22.092 1.00 71.88 940 ALA A CA 1
ATOM 7354 C C . ALA A 1 940 ? -33.868 4.775 21.532 1.00 71.88 940 ALA A C 1
ATOM 7356 O O . ALA A 1 940 ? -34.391 3.943 22.276 1.00 71.88 940 ALA A O 1
ATOM 7357 N N . GLN A 1 941 ? -34.022 4.744 20.204 1.00 66.75 941 GLN A N 1
ATOM 7358 C CA . GLN A 1 941 ? -34.836 3.749 19.501 1.00 66.75 941 GLN A CA 1
ATOM 7359 C C . GLN A 1 941 ? -34.357 2.314 19.783 1.00 66.75 941 GLN A C 1
ATOM 7361 O O . GLN A 1 941 ? -33.160 2.035 19.793 1.00 66.75 941 GLN A O 1
ATOM 7366 N N . ALA A 1 942 ? -35.302 1.393 19.988 1.00 60.84 942 ALA A N 1
ATOM 7367 C CA . ALA A 1 942 ? -35.006 -0.024 20.172 1.00 60.84 942 ALA A CA 1
ATOM 7368 C C . ALA A 1 942 ? -34.841 -0.719 18.809 1.00 60.84 942 ALA A C 1
ATOM 7370 O O . ALA A 1 942 ? -35.825 -0.936 18.100 1.00 60.84 942 ALA A O 1
ATOM 7371 N N . GLY A 1 943 ? -33.602 -1.072 18.463 1.00 69.19 943 GLY A N 1
ATOM 7372 C CA . GLY A 1 943 ? -33.228 -1.707 17.195 1.00 69.19 943 GLY A CA 1
ATOM 7373 C C . GLY A 1 943 ? -32.191 -0.891 16.408 1.00 69.19 943 GLY A C 1
ATOM 7374 O O . GLY A 1 943 ? -31.662 0.090 16.931 1.00 69.19 943 GLY A O 1
ATOM 7375 N N . PRO A 1 944 ? -31.882 -1.283 15.158 1.00 79.81 944 PRO A N 1
ATOM 7376 C CA . PRO A 1 944 ? -30.929 -0.567 14.311 1.00 79.81 944 PRO A CA 1
ATOM 7377 C C . PRO A 1 944 ? -31.376 0.871 14.014 1.00 79.81 944 PRO A C 1
ATOM 7379 O O . PRO A 1 944 ? -32.548 1.109 13.724 1.00 79.81 944 PRO A O 1
ATOM 7382 N N . ALA A 1 945 ? -30.436 1.818 14.010 1.00 87.44 945 ALA A N 1
ATOM 7383 C CA . ALA A 1 945 ? -30.719 3.227 13.736 1.00 87.44 945 ALA A CA 1
ATOM 7384 C C . ALA A 1 945 ? -31.364 3.453 12.354 1.00 87.44 945 ALA A C 1
ATOM 7386 O O . ALA A 1 945 ? -30.740 3.175 11.322 1.00 87.44 945 ALA A O 1
ATOM 7387 N N . ASP A 1 946 ? -32.581 4.018 12.321 1.00 93.38 946 ASP A N 1
ATOM 7388 C CA . ASP A 1 946 ? -33.224 4.425 11.067 1.00 93.38 946 ASP A CA 1
ATOM 7389 C C . ASP A 1 946 ? -32.802 5.832 10.624 1.00 93.38 946 ASP A C 1
ATOM 7391 O O . ASP A 1 946 ? -33.382 6.856 10.990 1.00 93.38 946 ASP A O 1
ATOM 7395 N N . MET A 1 947 ? -31.827 5.864 9.723 1.00 96.56 947 MET A N 1
ATOM 7396 C CA . MET A 1 947 ? -31.370 7.086 9.067 1.00 96.56 947 MET A CA 1
ATOM 7397 C C . MET A 1 947 ? -32.253 7.534 7.879 1.00 96.56 947 MET A C 1
ATOM 7399 O O . MET A 1 947 ? -31.882 8.467 7.169 1.00 96.56 947 MET A O 1
ATOM 7403 N N . SER A 1 948 ? -33.447 6.960 7.653 1.00 96.69 948 SER A N 1
ATOM 7404 C CA . SER A 1 948 ? -34.333 7.346 6.531 1.00 96.69 948 SER A CA 1
ATOM 7405 C C . SER A 1 948 ? -34.780 8.817 6.552 1.00 96.69 948 SER A C 1
ATOM 7407 O O . SER A 1 948 ? -35.160 9.382 5.522 1.00 96.69 948 SER A O 1
ATOM 7409 N N . ALA A 1 949 ? -34.726 9.472 7.718 1.00 97.19 949 ALA A N 1
ATOM 7410 C CA . ALA A 1 949 ? -34.994 10.902 7.849 1.00 97.19 949 ALA A CA 1
ATOM 7411 C C . ALA A 1 949 ? -33.976 11.766 7.083 1.00 97.19 949 ALA A C 1
ATOM 7413 O O . ALA A 1 949 ? -34.366 12.774 6.494 1.00 97.19 949 ALA A O 1
ATOM 7414 N N . TYR A 1 950 ? -32.706 11.346 7.030 1.00 98.56 950 TYR A N 1
ATOM 7415 C CA . TYR A 1 950 ? -31.650 12.046 6.296 1.00 98.56 950 TYR A CA 1
ATOM 7416 C C . TYR A 1 950 ? -31.960 12.110 4.795 1.00 98.56 950 TYR A C 1
ATOM 7418 O O . TYR A 1 950 ? -31.912 13.189 4.210 1.00 98.56 950 TYR A O 1
ATOM 7426 N N . GLU A 1 951 ? -32.365 10.991 4.187 1.00 97.81 951 GLU A N 1
ATOM 7427 C CA . GLU A 1 951 ? -32.712 10.921 2.761 1.00 97.81 951 GLU A CA 1
ATOM 7428 C C . GLU A 1 951 ? -33.877 11.860 2.405 1.00 97.81 951 GLU A C 1
ATOM 7430 O O . GLU A 1 951 ? -33.792 12.631 1.447 1.00 97.81 951 GLU A O 1
ATOM 7435 N N . ARG A 1 952 ? -34.930 11.886 3.236 1.00 98.25 952 ARG A N 1
ATOM 7436 C CA . ARG A 1 952 ? -36.077 12.797 3.061 1.00 98.25 952 ARG A CA 1
ATOM 7437 C C . ARG A 1 952 ? -35.694 14.271 3.203 1.00 98.25 952 ARG A C 1
ATOM 7439 O O . ARG A 1 952 ? -36.233 15.105 2.477 1.00 98.25 952 ARG A O 1
ATOM 7446 N N . SER A 1 953 ? -34.794 14.605 4.126 1.00 98.31 953 SER A N 1
ATOM 7447 C CA . SER A 1 953 ? -34.293 15.975 4.298 1.00 98.31 953 SER A CA 1
ATOM 7448 C C . SER A 1 953 ? -33.357 16.389 3.160 1.00 98.31 953 SER A C 1
ATOM 7450 O O . SER A 1 953 ? -33.457 17.510 2.668 1.00 98.31 953 SER A O 1
ATOM 7452 N N . LEU A 1 954 ? -32.505 15.479 2.682 1.00 98.25 954 LEU A N 1
ATOM 7453 C CA . LEU A 1 954 ? -31.616 15.688 1.540 1.00 98.25 954 LEU A CA 1
ATOM 7454 C C . LEU A 1 954 ? -32.411 15.978 0.259 1.00 98.25 954 LEU A C 1
ATOM 7456 O O . LEU A 1 954 ? -32.148 16.987 -0.390 1.00 98.25 954 LEU A O 1
ATOM 7460 N N . GLN A 1 955 ? -33.422 15.162 -0.058 1.00 97.50 955 GLN A N 1
ATOM 7461 C CA . GLN A 1 955 ? -34.304 15.331 -1.227 1.00 97.50 955 GLN A CA 1
ATOM 7462 C C . GLN A 1 955 ? -35.115 16.641 -1.215 1.00 97.50 955 GLN A C 1
ATOM 7464 O O . GLN A 1 955 ? -35.562 17.101 -2.262 1.00 97.50 955 GLN A O 1
ATOM 7469 N N . ARG A 1 956 ? -35.308 17.245 -0.035 1.00 98.25 956 ARG A N 1
ATOM 7470 C CA . ARG A 1 956 ? -35.964 18.551 0.163 1.00 98.25 956 ARG A CA 1
ATOM 7471 C C . ARG A 1 956 ? -34.978 19.717 0.272 1.00 98.25 956 ARG A C 1
ATOM 7473 O O . ARG A 1 956 ? -35.399 20.848 0.494 1.00 98.25 956 ARG A O 1
ATOM 7480 N N . SER A 1 957 ? -33.678 19.446 0.186 1.00 98.38 957 SER A N 1
ATOM 7481 C CA . SER A 1 957 ? -32.630 20.452 0.330 1.00 98.38 957 SER A CA 1
ATOM 7482 C C . SER A 1 957 ? -32.169 20.988 -1.020 1.00 98.38 957 SER A C 1
ATOM 7484 O O . SER A 1 957 ? -32.254 20.314 -2.048 1.00 98.38 957 SER A O 1
ATOM 7486 N N . TRP A 1 958 ? -31.562 22.172 -0.985 1.00 97.88 958 TRP A N 1
ATOM 7487 C CA . TRP A 1 958 ? -30.975 22.812 -2.158 1.00 97.88 958 TRP A CA 1
ATOM 7488 C C . TRP A 1 958 ? -29.875 21.982 -2.842 1.00 97.88 958 TRP A C 1
ATOM 7490 O O . TRP A 1 958 ? -29.592 22.212 -4.013 1.00 97.88 958 TRP A O 1
ATOM 7500 N N . VAL A 1 959 ? -29.283 20.993 -2.156 1.00 97.88 959 VAL A N 1
ATOM 7501 C CA . VAL A 1 959 ? -28.331 20.040 -2.756 1.00 97.88 959 VAL A CA 1
ATOM 7502 C C . VAL A 1 959 ? -29.020 19.190 -3.826 1.00 97.88 959 VAL A C 1
ATOM 7504 O O . VAL A 1 959 ? -28.460 18.961 -4.895 1.00 97.88 959 VAL A O 1
ATOM 7507 N N . TRP A 1 960 ? -30.251 18.742 -3.564 1.00 97.56 960 TRP A N 1
ATOM 7508 C CA . TRP A 1 960 ? -31.019 17.936 -4.513 1.00 97.56 960 TRP A CA 1
ATOM 7509 C C . TRP A 1 960 ? -31.545 18.785 -5.672 1.00 97.56 960 TRP A C 1
ATOM 7511 O O . TRP A 1 960 ? -31.490 18.351 -6.820 1.00 97.56 960 TRP A O 1
ATOM 7521 N N . GLU A 1 961 ? -31.978 20.018 -5.394 1.00 95.38 961 GLU A N 1
ATOM 7522 C CA . GLU A 1 961 ? -32.367 20.993 -6.421 1.00 95.38 961 GLU A CA 1
ATOM 7523 C C . GLU A 1 961 ? -31.201 21.302 -7.375 1.00 95.38 961 GLU A C 1
ATOM 7525 O O . GLU A 1 961 ? -31.356 21.196 -8.592 1.00 95.38 961 GLU A O 1
ATOM 7530 N N . GLU A 1 962 ? -30.018 21.606 -6.827 1.00 94.31 962 GLU A N 1
ATOM 7531 C CA . GLU A 1 962 ? -28.812 21.924 -7.597 1.00 94.31 962 GLU A CA 1
ATOM 7532 C C . GLU A 1 962 ? -28.360 20.746 -8.471 1.00 94.31 962 GLU A C 1
ATOM 7534 O O . GLU A 1 962 ? -28.083 20.929 -9.658 1.00 94.31 962 GLU A O 1
ATOM 7539 N N . LEU A 1 963 ? -28.306 19.529 -7.914 1.00 95.69 963 LEU A N 1
ATOM 7540 C CA . LEU A 1 963 ? -27.916 18.334 -8.670 1.00 95.69 963 LEU A CA 1
ATOM 7541 C C . LEU A 1 963 ? -28.975 17.938 -9.712 1.00 95.69 963 LEU A C 1
ATOM 7543 O O . LEU A 1 963 ? -28.619 17.430 -10.776 1.00 95.69 963 LEU A O 1
ATOM 7547 N N . ASN A 1 964 ? -30.258 18.216 -9.459 1.00 95.06 964 ASN A N 1
ATOM 7548 C CA . ASN A 1 964 ? -31.337 18.001 -10.420 1.00 95.06 964 ASN A CA 1
ATOM 7549 C C . ASN A 1 964 ? -31.301 18.990 -11.593 1.00 95.06 964 ASN A C 1
ATOM 7551 O O . ASN A 1 964 ? -31.597 18.584 -12.718 1.00 95.06 964 ASN A O 1
ATOM 7555 N N . GLU A 1 965 ? -30.915 20.250 -11.374 1.00 93.25 965 GLU A N 1
ATOM 7556 C CA . GLU A 1 965 ? -30.752 21.235 -12.454 1.00 93.25 965 GLU A CA 1
ATOM 7557 C C . GLU A 1 965 ? -29.667 20.797 -13.454 1.00 93.25 965 GLU A C 1
ATOM 7559 O O . GLU A 1 965 ? -29.870 20.876 -14.664 1.00 93.25 965 GLU A O 1
ATOM 7564 N N . ILE A 1 966 ? -28.541 20.265 -12.962 1.00 93.31 966 ILE A N 1
ATOM 7565 C CA . ILE A 1 966 ? -27.376 19.907 -13.794 1.00 93.31 966 ILE A CA 1
ATOM 7566 C C . ILE A 1 966 ? -27.353 18.456 -14.299 1.00 93.31 966 ILE A C 1
ATOM 7568 O O . ILE A 1 966 ? -26.448 18.089 -15.053 1.00 93.31 966 ILE A O 1
ATOM 7572 N N . ARG A 1 967 ? -28.326 17.620 -13.911 1.00 94.94 967 ARG A N 1
ATOM 7573 C CA . ARG A 1 967 ? -28.295 16.147 -14.065 1.00 94.94 967 ARG A CA 1
ATOM 7574 C C . ARG A 1 967 ? -27.991 15.633 -15.479 1.00 94.94 967 ARG A C 1
ATOM 7576 O O . ARG A 1 967 ? -27.327 14.613 -15.635 1.00 94.94 967 ARG A O 1
ATOM 7583 N N . ASN A 1 968 ? -28.452 16.329 -16.518 1.00 94.81 968 ASN A N 1
ATOM 7584 C CA . ASN A 1 968 ? -28.279 15.900 -17.910 1.00 94.81 968 ASN A CA 1
ATOM 7585 C C . ASN A 1 968 ? -26.954 16.349 -18.539 1.00 94.81 968 ASN A C 1
ATOM 7587 O O . ASN A 1 968 ? -26.601 15.860 -19.611 1.00 94.81 968 ASN A O 1
ATOM 7591 N N . LEU A 1 969 ? -26.210 17.253 -17.894 1.00 92.62 969 LEU A N 1
ATOM 7592 C CA . LEU A 1 969 ? -25.065 17.912 -18.516 1.00 92.62 969 LEU A CA 1
ATOM 7593 C C . LEU A 1 969 ? -23.910 16.930 -18.746 1.00 92.62 969 LEU A C 1
ATOM 7595 O O . LEU A 1 969 ? -23.580 16.682 -19.902 1.00 92.62 969 LEU A O 1
ATOM 7599 N N . ARG A 1 970 ? -23.361 16.284 -17.706 1.00 92.94 970 ARG A N 1
ATOM 7600 C CA . ARG A 1 970 ? -22.266 15.302 -17.871 1.00 92.94 970 ARG A CA 1
ATOM 7601 C C . ARG A 1 970 ? -22.647 14.093 -18.752 1.00 92.94 970 ARG A C 1
ATOM 7603 O O . ARG A 1 970 ? -21.875 13.800 -19.663 1.00 92.94 970 ARG A O 1
ATOM 7610 N N . PRO A 1 971 ? -23.818 13.441 -18.600 1.00 93.44 971 PRO A N 1
ATOM 7611 C CA . PRO A 1 971 ? -24.185 12.318 -19.468 1.00 93.44 971 PRO A CA 1
ATOM 7612 C C . PRO A 1 971 ? -24.400 12.696 -20.942 1.00 93.44 971 PRO A C 1
ATOM 7614 O O . PRO A 1 971 ? -24.260 11.840 -21.812 1.00 93.44 971 PRO A O 1
ATOM 7617 N N . SER A 1 972 ? -24.698 13.964 -21.265 1.00 93.38 972 SER A N 1
ATOM 7618 C CA . SER A 1 972 ? -24.886 14.391 -22.664 1.00 93.38 972 SER A CA 1
ATOM 7619 C C . SER A 1 972 ? -23.623 14.227 -23.530 1.00 93.38 972 SER A C 1
ATOM 7621 O O . SER A 1 972 ? -23.730 13.975 -24.734 1.00 93.38 972 SER A O 1
ATOM 7623 N N . PHE A 1 973 ? -22.434 14.273 -22.915 1.00 92.00 973 PHE A N 1
ATOM 7624 C CA . PHE A 1 973 ? -21.140 14.026 -23.564 1.00 92.00 973 PHE A CA 1
ATOM 7625 C C . PHE A 1 973 ? -20.940 12.554 -23.967 1.00 92.00 973 PHE A C 1
ATOM 7627 O O . PHE A 1 973 ? -20.178 12.283 -24.892 1.00 92.00 973 PHE A O 1
ATOM 7634 N N . ASN A 1 974 ? -21.666 11.624 -23.334 1.00 87.31 974 ASN A N 1
ATOM 7635 C CA . ASN A 1 974 ? -21.575 10.177 -23.569 1.00 87.31 974 ASN A CA 1
ATOM 7636 C C . ASN A 1 974 ? -22.615 9.686 -24.595 1.00 87.31 974 ASN A C 1
ATOM 7638 O O . ASN A 1 974 ? -22.746 8.489 -24.847 1.00 87.31 974 ASN A O 1
ATOM 7642 N N . THR A 1 975 ? -23.364 10.608 -25.207 1.00 85.69 975 THR A N 1
ATOM 7643 C CA . THR A 1 975 ? -24.224 10.306 -26.359 1.00 85.69 975 THR A CA 1
ATOM 7644 C C . THR A 1 975 ? -23.379 10.047 -27.619 1.00 85.69 975 THR A C 1
ATOM 7646 O O . THR A 1 975 ? -22.232 10.494 -27.691 1.00 85.69 975 THR A O 1
ATOM 7649 N N . PRO A 1 976 ? -23.927 9.418 -28.680 1.00 84.69 976 PRO A N 1
ATOM 7650 C CA . PRO A 1 976 ? -23.214 9.222 -29.953 1.00 84.69 976 PRO A CA 1
ATOM 7651 C C . PRO A 1 976 ? -22.735 10.508 -30.659 1.00 84.69 976 PRO A C 1
ATOM 7653 O O . PRO A 1 976 ? -22.021 10.426 -31.655 1.00 84.69 976 PRO A O 1
ATOM 7656 N N . LEU A 1 977 ? -23.124 11.690 -30.167 1.00 84.06 977 LEU A N 1
ATOM 7657 C CA . LEU A 1 977 ? -22.670 12.999 -30.647 1.00 84.06 977 LEU A CA 1
ATOM 7658 C C . LEU A 1 977 ? -21.382 13.491 -29.942 1.00 84.06 977 LEU A C 1
ATOM 7660 O O . LEU A 1 977 ? -20.827 14.523 -30.329 1.00 84.06 977 LEU A O 1
ATOM 7664 N N . GLY A 1 978 ? -20.903 12.764 -28.925 1.00 86.19 978 GLY A N 1
ATOM 7665 C CA . GLY A 1 978 ? -19.636 12.998 -28.230 1.00 86.19 978 GLY A CA 1
ATOM 7666 C C . GLY A 1 978 ? -19.505 14.389 -27.605 1.00 86.19 978 GLY A C 1
ATOM 7667 O O . GLY A 1 978 ? -20.492 15.038 -27.254 1.00 86.19 978 GLY A O 1
ATOM 7668 N N . ILE A 1 979 ? -18.266 14.887 -27.512 1.00 87.00 979 ILE A N 1
ATOM 7669 C CA . ILE A 1 979 ? -17.961 16.171 -26.861 1.00 87.00 979 ILE A CA 1
ATOM 7670 C C . ILE A 1 979 ? -18.678 17.358 -27.526 1.00 87.00 979 ILE A C 1
ATOM 7672 O O . ILE A 1 979 ? -19.143 18.259 -26.832 1.00 87.00 979 ILE A O 1
ATOM 7676 N N . LEU A 1 980 ? -18.829 17.358 -28.856 1.00 86.75 980 LEU A N 1
ATOM 7677 C CA . LEU A 1 980 ? -19.560 18.418 -29.565 1.00 86.75 980 LEU A CA 1
ATOM 7678 C C . LEU A 1 980 ? -21.063 18.382 -29.256 1.00 86.75 980 LEU A C 1
ATOM 7680 O O . LEU A 1 980 ? -21.660 19.432 -29.015 1.00 86.75 980 LEU A O 1
ATOM 7684 N N . GLY A 1 981 ? -21.661 17.189 -29.203 1.00 91.12 981 GLY A N 1
ATOM 7685 C CA . GLY A 1 981 ? -23.039 17.004 -28.750 1.00 91.12 981 GLY A CA 1
ATOM 7686 C C . GLY A 1 981 ? -23.244 17.447 -27.307 1.00 91.12 981 GLY A C 1
ATOM 7687 O O . GLY A 1 981 ? -24.185 18.185 -27.032 1.00 91.12 981 GLY A O 1
ATOM 7688 N N . GLY A 1 982 ? -22.331 17.068 -26.411 1.00 91.50 982 GLY A N 1
ATOM 7689 C CA . GLY A 1 982 ? -22.367 17.459 -25.004 1.00 91.50 982 GLY A CA 1
ATOM 7690 C C . GLY A 1 982 ? -22.268 18.971 -24.797 1.00 91.50 982 GLY A C 1
ATOM 7691 O O . GLY A 1 982 ? -23.041 19.532 -24.024 1.00 91.50 982 GLY A O 1
ATOM 7692 N N . ILE A 1 983 ? -21.399 19.665 -25.544 1.00 89.62 983 ILE A N 1
ATOM 7693 C CA . ILE A 1 983 ? -21.303 21.137 -25.523 1.00 89.62 983 ILE A CA 1
ATOM 7694 C C . ILE A 1 983 ? -22.602 21.783 -26.033 1.00 89.62 983 ILE A C 1
ATOM 7696 O O . ILE A 1 983 ? -23.122 22.694 -25.388 1.00 89.62 983 ILE A O 1
ATOM 7700 N N . LEU A 1 984 ? -23.150 21.314 -27.161 1.00 90.88 984 LEU A N 1
ATOM 7701 C CA . LEU A 1 984 ? -24.378 21.870 -27.746 1.00 90.88 984 LEU A CA 1
ATOM 7702 C C . LEU A 1 984 ? -25.609 21.624 -26.863 1.00 90.88 984 LEU A C 1
ATOM 7704 O O . LEU A 1 984 ? -26.380 22.553 -26.619 1.00 90.88 984 LEU A O 1
ATOM 7708 N N . TYR A 1 985 ? -25.770 20.402 -26.344 1.00 92.88 985 TYR A N 1
ATOM 7709 C CA . TYR A 1 985 ? -26.825 20.070 -25.390 1.00 92.88 985 TYR A CA 1
ATOM 7710 C C . TYR A 1 985 ? -26.671 20.890 -24.108 1.00 92.88 985 TYR A C 1
ATOM 7712 O O . TYR A 1 985 ? -27.642 21.486 -23.653 1.00 92.88 985 TYR A O 1
ATOM 7720 N N . SER A 1 986 ? -25.456 20.985 -23.556 1.00 91.00 986 SER A N 1
ATOM 7721 C CA . SER A 1 986 ? -25.214 21.761 -22.338 1.00 91.00 986 SER A CA 1
ATOM 7722 C C . SER A 1 986 ? -25.533 23.239 -22.534 1.00 91.00 986 SER A C 1
ATOM 7724 O O . SER A 1 986 ? -26.147 23.838 -21.660 1.00 91.00 986 SER A O 1
ATOM 7726 N N . GLY A 1 987 ? -25.203 23.826 -23.689 1.00 89.62 987 GLY A N 1
ATOM 7727 C CA . GLY A 1 987 ? -25.598 25.197 -24.017 1.00 89.62 987 GLY A CA 1
ATOM 7728 C C . GLY A 1 987 ? -27.121 25.384 -24.063 1.00 89.62 987 GLY A C 1
ATOM 7729 O O . GLY A 1 987 ? -27.646 26.327 -23.471 1.00 89.62 987 GLY A O 1
ATOM 7730 N N . LEU A 1 988 ? -27.841 24.467 -24.714 1.00 91.69 988 LEU A N 1
ATOM 7731 C CA . LEU A 1 988 ? -29.305 24.485 -24.786 1.00 91.69 988 LEU A CA 1
ATOM 7732 C C . LEU A 1 988 ? -29.957 24.318 -23.400 1.00 91.69 988 LEU A C 1
ATOM 7734 O O . LEU A 1 988 ? -30.803 25.127 -23.011 1.00 91.69 988 LEU A O 1
ATOM 7738 N N . ASP A 1 989 ? -29.561 23.290 -22.648 1.00 91.00 989 ASP A N 1
ATOM 7739 C CA . ASP A 1 989 ? -30.175 22.961 -21.360 1.00 91.00 989 ASP A CA 1
ATOM 7740 C C . ASP A 1 989 ? -29.826 24.003 -20.287 1.00 91.00 989 ASP A C 1
ATOM 7742 O O . ASP A 1 989 ? -30.693 24.407 -19.524 1.00 91.00 989 ASP A O 1
ATOM 7746 N N . VAL A 1 990 ? -28.607 24.554 -20.280 1.00 87.38 990 VAL A N 1
ATOM 7747 C CA . VAL A 1 990 ? -28.219 25.616 -19.337 1.00 87.38 990 VAL A CA 1
ATOM 7748 C C . VAL A 1 990 ? -28.863 26.964 -19.661 1.00 87.38 990 VAL A C 1
ATOM 7750 O O . VAL A 1 990 ? -29.511 27.557 -18.796 1.00 87.38 990 VAL A O 1
ATOM 7753 N N . PHE A 1 991 ? -28.649 27.502 -20.867 1.00 86.56 991 PHE A N 1
ATOM 7754 C CA . PHE A 1 991 ? -28.988 28.904 -21.142 1.00 86.56 991 PHE A CA 1
ATOM 7755 C C . PHE A 1 991 ? -30.476 29.108 -21.458 1.00 86.56 991 PHE A C 1
ATOM 7757 O O . PHE A 1 991 ? -30.986 30.210 -21.249 1.00 86.56 991 PHE A O 1
ATOM 7764 N N . ILE A 1 992 ? -31.178 28.069 -21.933 1.00 89.12 992 ILE A N 1
ATOM 7765 C CA . ILE A 1 992 ? -32.572 28.169 -22.394 1.00 89.12 992 ILE A CA 1
ATOM 7766 C C . ILE A 1 992 ? -33.522 27.353 -21.502 1.00 89.12 992 ILE A C 1
ATOM 7768 O O . ILE A 1 992 ? -34.488 27.916 -20.987 1.00 89.12 992 ILE A O 1
ATOM 7772 N N . LEU A 1 993 ? -33.270 26.054 -21.295 1.00 91.62 993 LEU A N 1
ATOM 7773 C CA . LEU A 1 993 ? -34.225 25.154 -20.614 1.00 91.62 993 LEU A CA 1
ATOM 7774 C C . LEU A 1 993 ? -34.080 25.137 -19.077 1.00 91.62 993 LEU A C 1
ATOM 7776 O O . LEU A 1 993 ? -35.022 24.781 -18.366 1.00 91.62 993 LEU A O 1
ATOM 7780 N N . LYS A 1 994 ? -32.919 25.552 -18.563 1.00 87.75 994 LYS A N 1
ATOM 7781 C CA . LYS A 1 994 ? -32.519 25.609 -17.146 1.00 87.75 994 LYS A CA 1
ATOM 7782 C C . LYS A 1 994 ? -32.733 24.290 -16.392 1.00 87.75 994 LYS A C 1
ATOM 7784 O O . LYS A 1 994 ? -33.277 24.295 -15.289 1.00 87.75 994 LYS A O 1
ATOM 7789 N N . GLY A 1 995 ? -32.411 23.154 -17.018 1.00 88.19 995 GLY A N 1
ATOM 7790 C CA . GLY A 1 995 ? -32.592 21.817 -16.436 1.00 88.19 995 GLY A CA 1
ATOM 7791 C C . GLY A 1 995 ? -34.052 21.361 -16.289 1.00 88.19 995 GLY A C 1
ATOM 7792 O O . GLY A 1 995 ? -34.311 20.252 -15.813 1.00 88.19 995 GLY A O 1
ATOM 7793 N N . ARG A 1 996 ? -35.039 22.176 -16.702 1.00 92.06 996 ARG A N 1
ATOM 7794 C CA . ARG A 1 996 ? -36.487 21.939 -16.497 1.00 92.06 996 ARG A CA 1
ATOM 7795 C C . ARG A 1 996 ? -37.106 20.982 -17.521 1.00 92.06 996 ARG A C 1
ATOM 7797 O O . ARG A 1 996 ? -38.304 21.034 -17.791 1.00 92.06 996 ARG A O 1
ATOM 7804 N N . VAL A 1 997 ? -36.287 20.119 -18.108 1.00 93.31 997 VAL A N 1
ATOM 7805 C CA . VAL A 1 997 ? -36.710 19.108 -19.077 1.00 93.31 997 VAL A CA 1
ATOM 7806 C C . VAL A 1 997 ? -37.389 17.916 -18.384 1.00 93.31 997 VAL A C 1
ATOM 7808 O O . VAL A 1 997 ? -36.988 17.560 -17.276 1.00 93.31 997 VAL A O 1
ATOM 7811 N N . PRO A 1 998 ? -38.383 17.255 -19.010 1.00 94.31 998 PRO A N 1
ATOM 7812 C CA . PRO A 1 998 ? -39.102 16.115 -18.427 1.00 94.31 998 PRO A CA 1
ATOM 7813 C C . PRO A 1 998 ? -38.376 14.759 -18.575 1.00 94.31 998 PRO A C 1
ATOM 7815 O O . PRO A 1 998 ? -38.990 13.714 -18.381 1.00 94.31 998 PRO A O 1
ATOM 7818 N N . TRP A 1 999 ? -37.086 14.749 -18.931 1.00 94.62 999 TRP A N 1
ATOM 7819 C CA . TRP A 1 999 ? -36.272 13.539 -19.113 1.00 94.62 999 TRP A CA 1
ATOM 7820 C C . TRP A 1 999 ? -34.974 13.582 -18.300 1.00 94.62 999 TRP A C 1
ATOM 7822 O O . TRP A 1 999 ? -34.509 14.649 -17.889 1.00 94.62 999 TRP A O 1
ATOM 7832 N N . THR A 1 1000 ? -34.361 12.413 -18.116 1.00 95.44 1000 THR A N 1
ATOM 7833 C CA . THR A 1 1000 ? -33.055 12.259 -17.468 1.00 95.44 1000 THR A CA 1
ATOM 7834 C C . THR A 1 1000 ? -32.226 11.231 -18.241 1.00 95.44 1000 THR A C 1
ATOM 7836 O O . THR A 1 1000 ? -32.653 10.086 -18.379 1.00 95.44 1000 THR A O 1
ATOM 7839 N N . PHE A 1 1001 ? -31.060 11.625 -18.758 1.00 95.00 1001 PHE A N 1
ATOM 7840 C CA . PHE A 1 1001 ? -30.088 10.703 -19.359 1.00 95.00 1001 PHE A CA 1
ATOM 7841 C C . PHE A 1 1001 ? -29.492 9.775 -18.286 1.00 95.00 1001 PHE A C 1
ATOM 7843 O O . PHE A 1 1001 ? -29.391 10.173 -17.128 1.00 95.00 1001 PHE A O 1
ATOM 7850 N N . ARG A 1 1002 ? -29.089 8.553 -18.655 1.00 93.81 1002 ARG A N 1
ATOM 7851 C CA . ARG A 1 1002 ? -28.581 7.527 -17.724 1.00 93.81 1002 ARG A CA 1
ATOM 7852 C C . ARG A 1 1002 ? -27.129 7.153 -18.031 1.00 93.81 1002 ARG A C 1
ATOM 7854 O O . ARG A 1 1002 ? -26.738 7.117 -19.197 1.00 93.81 1002 ARG A O 1
ATOM 7861 N N . ASN A 1 1003 ? -26.363 6.824 -16.996 1.00 93.31 1003 ASN A N 1
ATOM 7862 C CA . ASN A 1 1003 ? -25.010 6.277 -17.097 1.00 93.31 1003 ASN A CA 1
ATOM 7863 C C . ASN A 1 1003 ? -25.116 4.743 -17.165 1.00 93.31 1003 ASN A C 1
ATOM 7865 O O . ASN A 1 1003 ? -25.336 4.093 -16.151 1.00 93.31 1003 ASN A O 1
ATOM 7869 N N . ALA A 1 1004 ? -25.021 4.153 -18.360 1.00 86.25 1004 ALA A N 1
ATOM 7870 C CA . ALA A 1 1004 ? -25.411 2.750 -18.570 1.00 86.25 1004 ALA A CA 1
ATOM 7871 C C . ALA A 1 1004 ? -24.409 1.693 -18.054 1.00 86.25 1004 ALA A C 1
ATOM 7873 O O . ALA A 1 1004 ? -24.813 0.573 -17.750 1.00 86.25 1004 ALA A O 1
ATOM 7874 N N . ILE A 1 1005 ? -23.115 2.023 -17.987 1.00 93.94 1005 ILE A N 1
ATOM 7875 C CA . ILE A 1 1005 ? -22.016 1.115 -17.607 1.00 93.94 1005 ILE A CA 1
ATOM 7876 C C . ILE A 1 1005 ? -20.966 1.867 -16.762 1.00 93.94 1005 ILE A C 1
ATOM 7878 O O . ILE A 1 1005 ? -20.877 3.093 -16.882 1.00 93.94 1005 ILE A O 1
ATOM 7882 N N . PRO A 1 1006 ? -20.176 1.179 -15.911 1.00 95.62 1006 PRO A N 1
ATOM 7883 C CA . PRO A 1 1006 ? -19.103 1.799 -15.128 1.00 95.62 1006 PRO A CA 1
ATOM 7884 C C . PRO A 1 1006 ? -17.870 2.163 -15.976 1.00 95.62 1006 PRO A C 1
ATOM 7886 O O . PRO A 1 1006 ? -17.603 1.550 -17.008 1.00 95.62 1006 PRO A O 1
ATOM 7889 N N . ASP A 1 1007 ? -17.069 3.109 -15.480 1.00 97.31 1007 ASP A N 1
ATOM 7890 C CA . ASP A 1 1007 ? -15.867 3.674 -16.124 1.00 97.31 1007 ASP A CA 1
ATOM 7891 C C . ASP A 1 1007 ? -14.864 2.638 -16.667 1.00 97.31 1007 ASP A C 1
ATOM 7893 O O . ASP A 1 1007 ? -14.333 2.789 -17.773 1.00 97.31 1007 ASP A O 1
ATOM 7897 N N . ALA A 1 1008 ? -14.624 1.559 -15.913 1.00 97.00 1008 ALA A N 1
ATOM 7898 C CA . ALA A 1 1008 ? -13.772 0.443 -16.324 1.00 97.00 1008 ALA A CA 1
ATOM 7899 C C . ALA A 1 1008 ? -14.224 -0.187 -17.657 1.00 97.00 1008 ALA A C 1
ATOM 7901 O O . ALA A 1 1008 ? -13.388 -0.480 -18.513 1.00 97.00 1008 ALA A O 1
ATOM 7902 N N . ALA A 1 1009 ? -15.538 -0.323 -17.868 1.00 96.75 1009 ALA A N 1
ATOM 7903 C CA . ALA A 1 1009 ? -16.138 -1.000 -19.019 1.00 96.75 1009 ALA A CA 1
ATOM 7904 C C . ALA A 1 1009 ? -16.156 -0.161 -20.313 1.00 96.75 1009 ALA A C 1
ATOM 7906 O O . ALA A 1 1009 ? -16.440 -0.699 -21.381 1.00 96.75 1009 ALA A O 1
ATOM 7907 N N . TYR A 1 1010 ? -15.819 1.134 -20.255 1.00 95.56 1010 TYR A N 1
ATOM 7908 C CA . TYR A 1 1010 ? -15.571 1.942 -21.460 1.00 95.56 1010 TYR A CA 1
ATOM 7909 C C . TYR A 1 1010 ? -14.187 1.682 -22.081 1.00 95.56 1010 TYR A C 1
ATOM 7911 O O . TYR A 1 1010 ? -13.924 2.113 -23.205 1.00 95.56 1010 TYR A O 1
ATOM 7919 N N . THR A 1 1011 ? -13.281 1.012 -21.363 1.00 97.06 1011 THR A N 1
ATOM 7920 C CA . THR A 1 1011 ? -11.910 0.774 -21.831 1.00 97.06 1011 THR A CA 1
ATOM 7921 C C . THR A 1 1011 ? -11.904 -0.232 -22.981 1.00 97.06 1011 THR A C 1
ATOM 7923 O O . THR A 1 1011 ? -12.321 -1.377 -22.817 1.00 97.06 1011 THR A O 1
ATOM 7926 N N . LYS A 1 1012 ? -11.410 0.190 -24.146 1.00 97.25 1012 LYS A N 1
ATOM 7927 C CA . LYS A 1 1012 ? -11.209 -0.670 -25.317 1.00 97.25 1012 LYS A CA 1
ATOM 7928 C C . LYS A 1 1012 ? -9.942 -1.503 -25.180 1.00 97.25 1012 LYS A C 1
ATOM 7930 O O . LYS A 1 1012 ? -9.043 -1.154 -24.414 1.00 97.25 1012 LYS A O 1
ATOM 7935 N N . THR A 1 1013 ? -9.846 -2.568 -25.972 1.00 98.00 1013 THR A N 1
ATOM 7936 C CA . THR A 1 1013 ? -8.584 -3.300 -26.095 1.00 98.00 1013 THR A CA 1
ATOM 7937 C C . THR A 1 1013 ? -7.518 -2.415 -26.745 1.00 98.00 1013 THR A C 1
ATOM 7939 O O . THR A 1 1013 ? -7.812 -1.536 -27.561 1.00 98.00 1013 THR A O 1
ATOM 7942 N N . ALA A 1 1014 ? -6.254 -2.684 -26.431 1.00 96.75 1014 ALA A N 1
ATOM 7943 C CA . ALA A 1 1014 ? -5.100 -2.038 -27.044 1.00 96.75 1014 ALA A CA 1
ATOM 7944 C C . ALA A 1 1014 ? -5.111 -2.156 -28.581 1.00 96.75 1014 ALA A C 1
ATOM 7946 O O . ALA A 1 1014 ? -4.706 -1.228 -29.274 1.00 96.75 1014 ALA A O 1
ATOM 7947 N N . SER A 1 1015 ? -5.641 -3.265 -29.113 1.00 96.94 1015 SER A N 1
ATOM 7948 C CA . SER A 1 1015 ? -5.747 -3.521 -30.557 1.00 96.94 1015 SER A CA 1
ATOM 7949 C C . SER A 1 1015 ? -6.679 -2.556 -31.310 1.00 96.94 1015 SER A C 1
ATOM 7951 O O . SER A 1 1015 ? -6.532 -2.370 -32.516 1.00 96.94 1015 SER A O 1
ATOM 7953 N N . GLU A 1 1016 ? -7.613 -1.907 -30.608 1.00 97.31 1016 GLU A N 1
ATOM 7954 C CA . GLU A 1 1016 ? -8.579 -0.954 -31.170 1.00 97.31 1016 GLU A CA 1
ATOM 7955 C C . GLU A 1 1016 ? -8.122 0.513 -31.060 1.00 97.31 1016 GLU A C 1
ATOM 7957 O O . GLU A 1 1016 ? -8.892 1.420 -31.390 1.00 97.31 1016 GLU A O 1
ATOM 7962 N N . CYS A 1 1017 ? -6.930 0.776 -30.515 1.00 96.81 1017 CYS A N 1
ATOM 7963 C CA . CYS A 1 1017 ? -6.512 2.102 -30.062 1.00 96.81 1017 CYS A CA 1
ATOM 7964 C C . CYS A 1 1017 ? -5.084 2.453 -30.496 1.00 96.81 1017 CYS A C 1
ATOM 7966 O O . CYS A 1 1017 ? -4.165 1.647 -30.405 1.00 96.81 1017 CYS A O 1
ATOM 7968 N N . GLU A 1 1018 ? -4.876 3.700 -30.922 1.00 95.12 1018 GLU A N 1
ATOM 7969 C CA . GLU A 1 1018 ? -3.541 4.192 -31.272 1.00 95.12 1018 GLU A CA 1
ATOM 7970 C C . GLU A 1 1018 ? -2.735 4.561 -30.004 1.00 95.12 1018 GLU A C 1
ATOM 7972 O O . GLU A 1 1018 ? -3.250 5.300 -29.151 1.00 95.12 1018 GLU A O 1
ATOM 7977 N N . PRO A 1 1019 ? -1.470 4.108 -29.869 1.00 96.69 1019 PRO A N 1
ATOM 7978 C CA . PRO A 1 1019 ? -0.602 4.491 -28.756 1.00 96.69 1019 PRO A CA 1
ATOM 7979 C C . PRO A 1 1019 ? -0.271 5.989 -28.744 1.00 96.69 1019 PRO A C 1
ATOM 7981 O O . PRO A 1 1019 ? 0.246 6.540 -29.721 1.00 96.69 1019 PRO A O 1
ATOM 7984 N N . ILE A 1 1020 ? -0.515 6.655 -27.612 1.00 95.81 1020 ILE A N 1
ATOM 7985 C CA . ILE A 1 1020 ? -0.328 8.106 -27.488 1.00 95.81 1020 ILE A CA 1
ATOM 7986 C C . ILE A 1 1020 ? 1.155 8.446 -27.281 1.00 95.81 1020 ILE A C 1
ATOM 7988 O O . ILE A 1 1020 ? 1.755 8.164 -26.243 1.00 95.81 1020 ILE A O 1
ATOM 7992 N N . LYS A 1 1021 ? 1.757 9.107 -28.277 1.00 95.12 1021 LYS A N 1
ATOM 7993 C CA . LYS A 1 1021 ? 3.152 9.572 -28.232 1.00 95.12 1021 LYS A CA 1
ATOM 7994 C C . LYS A 1 1021 ? 3.277 10.869 -27.430 1.00 95.12 1021 LYS A C 1
ATOM 7996 O O . LYS A 1 1021 ? 3.225 11.968 -27.983 1.00 95.12 1021 LYS A O 1
ATOM 8001 N N . TYR A 1 1022 ? 3.446 10.731 -26.119 1.00 95.44 1022 TYR A N 1
ATOM 8002 C CA . TYR A 1 1022 ? 3.752 11.849 -25.227 1.00 95.44 1022 TYR A CA 1
ATOM 8003 C C . TYR A 1 1022 ? 5.164 12.412 -25.469 1.00 95.44 1022 TYR A C 1
ATOM 8005 O O . TYR A 1 1022 ? 6.093 11.634 -25.695 1.00 95.44 1022 TYR A O 1
ATOM 8013 N N . PRO A 1 1023 ? 5.360 13.745 -25.401 1.00 91.69 1023 PRO A N 1
ATOM 8014 C CA . PRO A 1 1023 ? 6.695 14.332 -25.440 1.00 91.69 1023 PRO A CA 1
ATOM 8015 C C . PRO A 1 1023 ? 7.493 13.972 -24.171 1.00 91.69 1023 PRO A C 1
ATOM 8017 O O . PRO A 1 1023 ? 6.890 13.741 -23.115 1.00 91.69 1023 PRO A O 1
ATOM 8020 N N . PRO A 1 1024 ? 8.838 13.955 -24.234 1.00 91.94 1024 PRO A N 1
ATOM 8021 C CA . PRO A 1 1024 ? 9.665 13.878 -23.035 1.00 91.94 1024 PRO A CA 1
ATOM 8022 C C . PRO A 1 1024 ? 9.432 15.108 -22.138 1.00 91.94 1024 PRO A C 1
ATOM 8024 O O . PRO A 1 1024 ? 9.071 16.177 -22.643 1.00 91.94 1024 PRO A O 1
ATOM 8027 N N . PRO A 1 1025 ? 9.625 14.986 -20.813 1.00 91.31 1025 PRO A N 1
ATOM 8028 C CA . PRO A 1 1025 ? 9.484 16.116 -19.907 1.00 91.31 1025 PRO A CA 1
ATOM 8029 C C . PRO A 1 1025 ? 10.564 17.171 -20.161 1.00 91.31 1025 PRO A C 1
ATOM 8031 O O . PRO A 1 1025 ? 11.727 16.851 -20.398 1.00 91.31 1025 PRO A O 1
ATOM 8034 N N . LEU A 1 1026 ? 10.163 18.436 -20.069 1.00 92.38 1026 LEU A N 1
ATOM 8035 C CA . LEU A 1 1026 ? 11.028 19.609 -20.177 1.00 92.38 1026 LEU A CA 1
ATOM 8036 C C . LEU A 1 1026 ? 10.890 20.439 -18.885 1.00 92.38 1026 LEU A C 1
ATOM 8038 O O . LEU A 1 1026 ? 9.879 21.141 -18.727 1.00 92.38 1026 LEU A O 1
ATOM 8042 N N . PRO A 1 1027 ? 11.847 20.333 -17.944 1.00 88.12 1027 PRO A N 1
ATOM 8043 C CA . PRO A 1 1027 ? 11.867 21.138 -16.724 1.00 88.12 1027 PRO A CA 1
ATOM 8044 C C . PRO A 1 1027 ? 12.122 22.634 -17.008 1.00 88.12 1027 PRO A C 1
ATOM 8046 O O . PRO A 1 1027 ? 12.714 22.963 -18.035 1.00 88.12 1027 PRO A O 1
ATOM 8049 N N . PRO A 1 1028 ? 11.704 23.554 -16.115 1.00 86.56 1028 PRO A N 1
ATOM 8050 C CA . PRO A 1 1028 ? 10.910 23.306 -14.906 1.00 86.56 1028 PRO A CA 1
ATOM 8051 C C . PRO A 1 1028 ? 9.433 23.004 -15.212 1.00 86.56 1028 PRO A C 1
ATOM 8053 O O . PRO A 1 1028 ? 8.753 22.375 -14.407 1.00 86.56 1028 PRO A O 1
ATOM 8056 N N . LEU A 1 1029 ? 8.944 23.412 -16.390 1.00 91.00 1029 LEU A N 1
ATOM 8057 C CA . LEU A 1 1029 ? 7.527 23.404 -16.774 1.00 91.00 1029 LEU A CA 1
ATOM 8058 C C . LEU A 1 1029 ? 6.866 22.018 -16.683 1.00 91.00 1029 LEU A C 1
ATOM 8060 O O . LEU A 1 1029 ? 5.674 21.917 -16.387 1.00 91.00 1029 LEU A O 1
ATOM 8064 N N . SER A 1 1030 ? 7.627 20.947 -16.912 1.00 93.69 1030 SER A N 1
ATOM 8065 C CA . SER A 1 1030 ? 7.164 19.560 -16.816 1.00 93.69 1030 SER A CA 1
ATOM 8066 C C . SER A 1 1030 ? 8.272 18.607 -16.370 1.00 93.69 1030 SER A C 1
ATOM 8068 O O . SER A 1 1030 ? 9.428 18.787 -16.742 1.00 93.69 1030 SER A O 1
ATOM 8070 N N . THR A 1 1031 ? 7.923 17.576 -15.598 1.00 93.81 1031 THR A N 1
ATOM 8071 C CA . THR A 1 1031 ? 8.883 16.593 -15.061 1.00 93.81 1031 THR A CA 1
ATOM 8072 C C . THR A 1 1031 ? 8.474 15.158 -15.386 1.00 93.81 1031 THR A C 1
ATOM 8074 O O . THR A 1 1031 ? 7.402 14.903 -15.940 1.00 93.81 1031 THR A O 1
ATOM 8077 N N . ASP A 1 1032 ? 9.336 14.204 -15.050 1.00 93.00 1032 ASP A N 1
ATOM 8078 C CA . ASP A 1 1032 ? 8.922 12.821 -14.847 1.00 93.00 1032 ASP A CA 1
ATOM 8079 C C . ASP A 1 1032 ? 8.023 12.685 -13.600 1.00 93.00 1032 ASP A C 1
ATOM 8081 O O . ASP A 1 1032 ? 7.871 13.612 -12.790 1.00 93.00 1032 ASP A O 1
ATOM 8085 N N . LEU A 1 1033 ? 7.433 11.496 -13.462 1.00 95.62 1033 LEU A N 1
ATOM 8086 C CA . LEU A 1 1033 ? 6.437 11.193 -12.445 1.00 95.62 1033 LEU A CA 1
ATOM 8087 C C . LEU A 1 1033 ? 7.020 11.049 -11.032 1.00 95.62 1033 LEU A C 1
ATOM 8089 O O . LEU A 1 1033 ? 6.326 11.398 -10.082 1.00 95.62 1033 LEU A O 1
ATOM 8093 N N . LEU A 1 1034 ? 8.267 10.600 -10.871 1.00 93.88 1034 LEU A N 1
ATOM 8094 C CA . LEU A 1 1034 ? 8.893 10.427 -9.555 1.00 93.88 1034 LEU A CA 1
ATOM 8095 C C . LEU A 1 1034 ? 9.322 11.786 -8.976 1.00 93.88 1034 LEU A C 1
ATOM 8097 O O . LEU A 1 1034 ? 9.030 12.086 -7.819 1.00 93.88 1034 LEU A O 1
ATOM 8101 N N . THR A 1 1035 ? 9.866 12.674 -9.813 1.00 93.06 1035 THR A N 1
ATOM 8102 C CA . THR A 1 1035 ? 10.124 14.082 -9.458 1.00 93.06 1035 THR A CA 1
ATOM 8103 C C . THR A 1 1035 ? 8.833 14.844 -9.124 1.00 93.06 1035 THR A C 1
ATOM 8105 O O . THR A 1 1035 ? 8.842 15.773 -8.316 1.00 93.06 1035 THR A O 1
ATOM 8108 N N . SER A 1 1036 ? 7.692 14.469 -9.715 1.00 94.56 1036 SER A N 1
ATOM 8109 C CA . SER A 1 1036 ? 6.377 14.943 -9.254 1.00 94.56 1036 SER A CA 1
ATOM 8110 C C . SER A 1 1036 ? 5.973 14.309 -7.919 1.00 94.56 1036 SER A C 1
ATOM 8112 O O . SER A 1 1036 ? 5.542 15.028 -7.021 1.00 94.56 1036 SER A O 1
ATOM 8114 N N . LEU A 1 1037 ? 6.115 12.990 -7.768 1.00 94.88 1037 LEU A N 1
ATOM 8115 C CA . LEU A 1 1037 ? 5.694 12.224 -6.592 1.00 94.88 1037 LEU A CA 1
ATOM 8116 C C . LEU A 1 1037 ? 6.342 12.723 -5.293 1.00 94.88 1037 LEU A C 1
ATOM 8118 O O . LEU A 1 1037 ? 5.650 12.821 -4.280 1.00 94.88 1037 LEU A O 1
ATOM 8122 N N . ALA A 1 1038 ? 7.618 13.113 -5.332 1.00 93.06 1038 ALA A N 1
ATOM 8123 C CA . ALA A 1 1038 ? 8.320 13.705 -4.191 1.00 93.06 1038 ALA A CA 1
ATOM 8124 C C . ALA A 1 1038 ? 7.571 14.918 -3.593 1.00 93.06 1038 ALA A C 1
ATOM 8126 O O . ALA A 1 1038 ? 7.469 15.046 -2.375 1.00 93.06 1038 ALA A O 1
ATOM 8127 N N . LEU A 1 1039 ? 6.934 15.745 -4.433 1.00 93.94 1039 LEU A N 1
ATOM 8128 C CA . LEU A 1 1039 ? 6.142 16.918 -4.023 1.00 93.94 1039 LEU A CA 1
ATOM 8129 C C . LEU A 1 1039 ? 4.733 16.575 -3.490 1.00 93.94 1039 LEU A C 1
ATOM 8131 O O . LEU A 1 1039 ? 3.898 17.465 -3.328 1.00 93.94 1039 LEU A O 1
ATOM 8135 N N . THR A 1 1040 ? 4.456 15.295 -3.227 1.00 93.38 1040 THR A N 1
ATOM 8136 C CA . THR A 1 1040 ? 3.326 14.837 -2.393 1.00 93.38 1040 THR A CA 1
ATOM 8137 C C . THR A 1 1040 ? 3.752 14.491 -0.965 1.00 93.38 1040 THR A C 1
ATOM 8139 O O . THR A 1 1040 ? 2.889 14.258 -0.118 1.00 93.38 1040 THR A O 1
ATOM 8142 N N . ALA A 1 1041 ? 5.067 14.356 -0.734 1.00 90.88 1041 ALA A N 1
ATOM 8143 C CA . ALA A 1 1041 ? 5.676 13.755 0.452 1.00 90.88 1041 ALA A CA 1
ATOM 8144 C C . ALA A 1 1041 ? 5.039 12.406 0.878 1.00 90.88 1041 ALA A C 1
ATOM 8146 O O . ALA A 1 1041 ? 5.048 12.048 2.058 1.00 90.88 1041 ALA A O 1
ATOM 8147 N N . THR A 1 1042 ? 4.470 11.646 -0.072 1.00 92.50 1042 THR A N 1
ATOM 8148 C CA . THR A 1 1042 ? 3.823 10.358 0.214 1.00 92.50 1042 THR A CA 1
ATOM 8149 C C . THR A 1 1042 ? 4.827 9.299 0.646 1.00 92.50 1042 THR A C 1
ATOM 8151 O O . THR A 1 1042 ? 5.927 9.211 0.110 1.00 92.50 1042 THR A O 1
ATOM 8154 N N . ASN A 1 1043 ? 4.442 8.511 1.643 1.00 90.00 1043 ASN A N 1
ATOM 8155 C CA . ASN A 1 1043 ? 5.270 7.476 2.258 1.00 90.00 1043 ASN A CA 1
ATOM 8156 C C . ASN A 1 1043 ? 4.368 6.499 3.029 1.00 90.00 1043 ASN A C 1
ATOM 8158 O O . ASN A 1 1043 ? 3.277 6.867 3.464 1.00 90.00 1043 ASN A O 1
ATOM 8162 N N . HIS A 1 1044 ? 4.833 5.264 3.188 1.00 92.00 1044 HIS A N 1
ATOM 8163 C CA . HIS A 1 1044 ? 4.214 4.209 3.992 1.00 92.00 1044 HIS A CA 1
ATOM 8164 C C . HIS A 1 1044 ? 5.344 3.369 4.601 1.00 92.00 1044 HIS A C 1
ATOM 8166 O O . HIS A 1 1044 ? 6.432 3.328 4.022 1.00 92.00 1044 HIS A O 1
ATOM 8172 N N . ALA A 1 1045 ? 5.109 2.668 5.713 1.00 85.12 1045 ALA A N 1
ATOM 8173 C CA . ALA A 1 1045 ? 6.090 1.707 6.218 1.00 85.12 1045 ALA A CA 1
ATOM 8174 C C . ALA A 1 1045 ? 6.296 0.591 5.179 1.00 85.12 1045 ALA A C 1
ATOM 8176 O O . ALA A 1 1045 ? 5.339 -0.077 4.794 1.00 85.12 1045 ALA A O 1
ATOM 8177 N N . GLU A 1 1046 ? 7.528 0.402 4.698 1.00 80.00 1046 GLU A N 1
ATOM 8178 C CA . GLU A 1 1046 ? 7.792 -0.434 3.517 1.00 80.00 1046 GLU A CA 1
ATOM 8179 C C . GLU A 1 1046 ? 7.417 -1.904 3.718 1.00 80.00 1046 GLU A C 1
ATOM 8181 O O . GLU A 1 1046 ? 6.965 -2.562 2.777 1.00 80.00 1046 GLU A O 1
ATOM 8186 N N . ASN A 1 1047 ? 7.593 -2.416 4.938 1.00 85.12 1047 ASN A N 1
ATOM 8187 C CA . ASN A 1 1047 ? 7.223 -3.771 5.321 1.00 85.12 1047 ASN A CA 1
ATOM 8188 C C . ASN A 1 1047 ? 5.842 -3.793 6.002 1.00 85.12 1047 ASN A C 1
ATOM 8190 O O . ASN A 1 1047 ? 5.746 -3.935 7.222 1.00 85.12 1047 ASN A O 1
ATOM 8194 N N . GLN A 1 1048 ? 4.783 -3.623 5.207 1.00 88.38 1048 GLN A N 1
ATOM 8195 C CA . GLN A 1 1048 ? 3.382 -3.784 5.620 1.00 88.38 1048 GLN A CA 1
ATOM 8196 C C . GLN A 1 1048 ? 2.568 -4.521 4.540 1.00 88.38 1048 GLN A C 1
ATOM 8198 O O . GLN A 1 1048 ? 3.028 -4.578 3.394 1.00 88.38 1048 GLN A O 1
ATOM 8203 N N . PRO A 1 1049 ? 1.367 -5.052 4.844 1.00 89.00 1049 PRO A N 1
ATOM 8204 C CA . PRO A 1 1049 ? 0.508 -5.678 3.846 1.00 89.00 1049 PRO A CA 1
ATOM 8205 C C . PRO A 1 1049 ? 0.206 -4.737 2.679 1.00 89.00 1049 PRO A C 1
ATOM 8207 O O . PRO A 1 1049 ? -0.177 -3.582 2.872 1.00 89.00 1049 PRO A O 1
ATOM 8210 N N . VAL A 1 1050 ? 0.311 -5.243 1.450 1.00 91.88 1050 VAL A N 1
ATOM 8211 C CA . VAL A 1 1050 ? -0.016 -4.457 0.255 1.00 91.88 1050 VAL A CA 1
ATOM 8212 C C . VAL A 1 1050 ? -1.510 -4.111 0.274 1.00 91.88 1050 VAL A C 1
ATOM 8214 O O . VAL A 1 1050 ? -2.378 -4.975 0.149 1.00 91.88 1050 VAL A O 1
ATOM 8217 N N . HIS A 1 1051 ? -1.826 -2.823 0.420 1.00 93.12 1051 HIS A N 1
ATOM 8218 C CA . HIS A 1 1051 ? -3.198 -2.299 0.507 1.00 93.12 1051 HIS A CA 1
ATOM 8219 C C . HIS A 1 1051 ? -3.912 -2.192 -0.863 1.00 93.12 1051 HIS A C 1
ATOM 8221 O O . HIS A 1 1051 ? -4.944 -1.539 -1.014 1.00 93.12 1051 HIS A O 1
ATOM 8227 N N . LEU A 1 1052 ? -3.330 -2.820 -1.886 1.00 93.19 1052 LEU A N 1
ATOM 8228 C CA . LEU A 1 1052 ? -3.724 -2.793 -3.293 1.00 93.19 1052 LEU A CA 1
ATOM 8229 C C . LEU A 1 1052 ? -3.856 -4.246 -3.746 1.00 93.19 1052 LEU A C 1
ATOM 8231 O O . LEU A 1 1052 ? -2.928 -4.832 -4.298 1.00 93.19 1052 LEU A O 1
ATOM 8235 N N . ARG A 1 1053 ? -4.973 -4.865 -3.368 1.00 88.81 1053 ARG A N 1
ATOM 8236 C CA . ARG A 1 1053 ? -5.104 -6.322 -3.323 1.00 88.81 1053 ARG A CA 1
ATOM 8237 C C . ARG A 1 1053 ? -5.722 -6.849 -4.608 1.00 88.81 1053 ARG A C 1
ATOM 8239 O O . ARG A 1 1053 ? -6.818 -6.428 -4.968 1.00 88.81 1053 ARG A O 1
ATOM 8246 N N . LEU A 1 1054 ? -5.035 -7.787 -5.255 1.00 89.25 1054 LEU A N 1
ATOM 8247 C CA . LEU A 1 1054 ? -5.635 -8.693 -6.235 1.00 89.25 1054 LEU A CA 1
ATOM 8248 C C . LEU A 1 1054 ? -6.422 -9.810 -5.514 1.00 89.25 1054 LEU A C 1
ATOM 8250 O O . LEU A 1 1054 ? -6.279 -9.965 -4.295 1.00 89.25 1054 LEU A O 1
ATOM 8254 N N . PRO A 1 1055 ? -7.256 -10.595 -6.223 1.00 85.19 1055 PRO A N 1
ATOM 8255 C CA . PRO A 1 1055 ? -7.980 -11.712 -5.626 1.00 85.19 1055 PRO A CA 1
ATOM 8256 C C . PRO A 1 1055 ? -7.008 -12.791 -5.114 1.00 85.19 1055 PRO A C 1
ATOM 8258 O O . PRO A 1 1055 ? -5.946 -12.980 -5.709 1.00 85.19 1055 PRO A O 1
ATOM 8261 N N . PRO A 1 1056 ? -7.342 -13.528 -4.040 1.00 73.50 1056 PRO A N 1
ATOM 8262 C CA . PRO A 1 1056 ? -6.482 -14.592 -3.533 1.00 73.50 1056 PRO A CA 1
ATOM 8263 C C . PRO A 1 1056 ? -6.376 -15.757 -4.531 1.00 73.50 1056 PRO A C 1
ATOM 8265 O O . PRO A 1 1056 ? -7.375 -16.188 -5.106 1.00 73.50 1056 PRO A O 1
ATOM 8268 N N . GLY A 1 1057 ? -5.165 -16.295 -4.698 1.00 69.88 1057 GLY A N 1
ATOM 8269 C CA . GLY A 1 1057 ? -4.906 -17.523 -5.456 1.00 69.88 1057 GLY A CA 1
ATOM 8270 C C . GLY A 1 1057 ? -3.617 -17.482 -6.281 1.00 69.88 1057 GLY A C 1
ATOM 8271 O O . GLY A 1 1057 ? -3.255 -16.455 -6.852 1.00 69.88 1057 GLY A O 1
ATOM 8272 N N . ASN A 1 1058 ? -2.957 -18.636 -6.405 1.00 67.50 1058 ASN A N 1
ATOM 8273 C CA . ASN A 1 1058 ? -1.574 -18.818 -6.889 1.00 67.50 1058 ASN A CA 1
ATOM 8274 C C . ASN A 1 1058 ? -1.323 -18.447 -8.372 1.00 67.50 1058 ASN A C 1
ATOM 8276 O O . ASN A 1 1058 ? -0.278 -18.774 -8.925 1.00 67.50 1058 ASN A O 1
ATOM 8280 N N . ARG A 1 1059 ? -2.293 -17.826 -9.054 1.00 80.56 1059 ARG A N 1
ATOM 8281 C CA . ARG A 1 1059 ? -2.182 -17.328 -10.437 1.00 80.56 1059 ARG A CA 1
ATOM 8282 C C . ARG A 1 1059 ? -2.745 -15.912 -10.619 1.00 80.56 1059 ARG A C 1
ATOM 8284 O O . ARG A 1 1059 ? -2.826 -15.453 -11.753 1.00 80.56 1059 ARG A O 1
ATOM 8291 N N . ALA A 1 1060 ? -3.132 -15.216 -9.544 1.00 85.94 1060 ALA A N 1
ATOM 8292 C CA . ALA A 1 1060 ? -3.779 -13.904 -9.624 1.00 85.94 1060 ALA A CA 1
ATOM 8293 C C . ALA A 1 1060 ? -2.884 -12.838 -10.278 1.00 85.94 1060 ALA A C 1
ATOM 8295 O O . ALA A 1 1060 ? -3.326 -12.172 -11.211 1.00 85.94 1060 ALA A O 1
ATOM 8296 N N . ASN A 1 1061 ? -1.609 -12.744 -9.873 1.00 88.81 1061 ASN A N 1
ATOM 8297 C CA . ASN A 1 1061 ? -0.622 -11.869 -10.520 1.00 88.81 1061 ASN A CA 1
ATOM 8298 C C . ASN A 1 1061 ? -0.489 -12.188 -12.021 1.00 88.81 1061 ASN A C 1
ATOM 8300 O O . ASN A 1 1061 ? -0.600 -11.294 -12.859 1.00 88.81 1061 ASN A O 1
ATOM 8304 N N . ARG A 1 1062 ? -0.359 -13.472 -12.375 1.00 91.12 1062 ARG A N 1
ATOM 8305 C CA . ARG A 1 1062 ? -0.219 -13.921 -13.768 1.00 91.12 1062 ARG A CA 1
ATOM 8306 C C . ARG A 1 1062 ? -1.439 -13.619 -14.635 1.00 91.12 1062 ARG A C 1
ATOM 8308 O O . ARG A 1 1062 ? -1.273 -13.187 -15.771 1.00 91.12 1062 ARG A O 1
ATOM 8315 N N . GLU A 1 1063 ? -2.649 -13.822 -14.121 1.00 92.69 1063 GLU A N 1
ATOM 8316 C CA . GLU A 1 1063 ? -3.889 -13.547 -14.860 1.00 92.69 1063 GLU A CA 1
ATOM 8317 C C . GLU A 1 1063 ? -4.154 -12.039 -14.986 1.00 92.69 1063 GLU A C 1
ATOM 8319 O O . GLU A 1 1063 ? -4.529 -11.570 -16.064 1.00 92.69 1063 GLU A O 1
ATOM 8324 N N . HIS A 1 1064 ? -3.852 -11.260 -13.938 1.00 94.38 1064 HIS A N 1
ATOM 8325 C CA . HIS A 1 1064 ? -3.860 -9.800 -14.007 1.00 94.38 1064 HIS A CA 1
ATOM 8326 C C . HIS A 1 1064 ? -2.928 -9.298 -15.116 1.00 94.38 1064 HIS A C 1
ATOM 8328 O O . HIS A 1 1064 ? -3.344 -8.479 -15.934 1.00 94.38 1064 HIS A O 1
ATOM 8334 N N . VAL A 1 1065 ? -1.687 -9.798 -15.177 1.00 94.44 1065 VAL A N 1
ATOM 8335 C CA . VAL A 1 1065 ? -0.725 -9.451 -16.236 1.00 94.44 1065 VAL A CA 1
ATOM 8336 C C . VAL A 1 1065 ? -1.224 -9.928 -17.602 1.00 94.44 1065 VAL A C 1
ATOM 8338 O O . VAL A 1 1065 ? -1.182 -9.149 -18.555 1.00 94.44 1065 VAL A O 1
ATOM 8341 N N . ARG A 1 1066 ? -1.748 -11.161 -17.709 1.00 94.81 1066 ARG A N 1
ATOM 8342 C CA . ARG A 1 1066 ? -2.275 -11.728 -18.962 1.00 94.81 1066 ARG A CA 1
ATOM 8343 C C . ARG A 1 1066 ? -3.289 -10.796 -19.617 1.00 94.81 1066 ARG A C 1
ATOM 8345 O O . ARG A 1 1066 ? -3.117 -10.450 -20.785 1.00 94.81 1066 ARG A O 1
ATOM 8352 N N . ILE A 1 1067 ? -4.312 -10.384 -18.868 1.00 95.00 1067 ILE A N 1
ATOM 8353 C CA . ILE A 1 1067 ? -5.377 -9.520 -19.382 1.00 95.00 1067 ILE A CA 1
ATOM 8354 C C . ILE A 1 1067 ? -4.874 -8.079 -19.496 1.00 95.00 1067 ILE A C 1
ATOM 8356 O O . ILE A 1 1067 ? -4.897 -7.494 -20.577 1.00 95.00 1067 ILE A O 1
ATOM 8360 N N . ASN A 1 1068 ? -4.380 -7.481 -18.409 1.00 95.44 1068 ASN A N 1
ATOM 8361 C CA . ASN A 1 1068 ? -4.114 -6.043 -18.406 1.00 95.44 1068 ASN A CA 1
ATOM 8362 C C . ASN A 1 1068 ? -2.934 -5.650 -19.296 1.00 95.44 1068 ASN A C 1
ATOM 8364 O O . ASN A 1 1068 ? -3.007 -4.596 -19.917 1.00 95.44 1068 ASN A O 1
ATOM 8368 N N . VAL A 1 1069 ? -1.886 -6.473 -19.432 1.00 94.38 1069 VAL A N 1
ATOM 8369 C CA . VAL A 1 1069 ? -0.783 -6.200 -20.374 1.00 94.38 1069 VAL A CA 1
ATOM 8370 C C . VAL A 1 1069 ? -1.125 -6.673 -21.785 1.00 94.38 1069 VAL A C 1
ATOM 8372 O O . VAL A 1 1069 ? -0.926 -5.914 -22.733 1.00 94.38 1069 VAL A O 1
ATOM 8375 N N . GLY A 1 1070 ? -1.657 -7.891 -21.936 1.00 92.12 1070 GLY A N 1
ATOM 8376 C CA . GLY A 1 1070 ? -1.930 -8.491 -23.247 1.00 92.12 1070 GLY A CA 1
ATOM 8377 C C . GLY A 1 1070 ? -3.091 -7.846 -24.009 1.00 92.12 1070 GLY A C 1
ATOM 8378 O O . GLY A 1 1070 ? -2.997 -7.651 -25.218 1.00 92.12 1070 GLY A O 1
ATOM 8379 N N . GLU A 1 1071 ? -4.168 -7.485 -23.311 1.00 95.81 1071 GLU A N 1
ATOM 8380 C CA . GLU A 1 1071 ? -5.405 -6.965 -23.909 1.00 95.81 1071 GLU A CA 1
ATOM 8381 C C . GLU A 1 1071 ? -5.551 -5.444 -23.704 1.00 95.81 1071 GLU A C 1
ATOM 8383 O O . GLU A 1 1071 ? -6.096 -4.767 -24.576 1.00 95.81 1071 GLU A O 1
ATOM 8388 N N . TYR A 1 1072 ? -5.008 -4.879 -22.613 1.00 96.88 1072 TYR A N 1
ATOM 8389 C CA . TYR A 1 1072 ? -5.179 -3.463 -22.220 1.00 96.88 1072 TYR A CA 1
ATOM 8390 C C . TYR A 1 1072 ? -3.862 -2.680 -22.023 1.00 96.88 1072 TYR A C 1
ATOM 8392 O O . TYR A 1 1072 ? -3.821 -1.700 -21.277 1.00 96.88 1072 TYR A O 1
ATOM 8400 N N . ALA A 1 1073 ? -2.783 -3.089 -22.703 1.00 95.31 1073 ALA A N 1
ATOM 8401 C CA . ALA A 1 1073 ? -1.504 -2.365 -22.811 1.00 95.31 1073 ALA A CA 1
ATOM 8402 C C . ALA A 1 1073 ? -0.810 -1.959 -21.490 1.00 95.31 1073 ALA A C 1
ATOM 8404 O O . ALA A 1 1073 ? 0.024 -1.056 -21.476 1.00 95.31 1073 ALA A O 1
ATOM 8405 N N . GLY A 1 1074 ? -1.131 -2.612 -20.375 1.00 94.62 1074 GLY A N 1
ATOM 8406 C CA . GLY A 1 1074 ? -0.582 -2.294 -19.060 1.00 94.62 1074 GLY A CA 1
ATOM 8407 C C . GLY A 1 1074 ? -1.098 -0.965 -18.507 1.00 94.62 1074 GLY A C 1
ATOM 8408 O O . GLY A 1 1074 ? -0.336 -0.256 -17.851 1.00 94.62 1074 GLY A O 1
ATOM 8409 N N . LEU A 1 1075 ? -2.372 -0.625 -18.765 1.00 96.56 1075 LEU A N 1
ATOM 8410 C CA . LEU A 1 1075 ? -3.041 0.645 -18.425 1.00 96.56 1075 LEU A CA 1
ATOM 8411 C C . LEU A 1 1075 ? -2.556 1.293 -17.116 1.00 96.56 1075 LEU A C 1
ATOM 8413 O O . LEU A 1 1075 ? -2.258 2.486 -17.088 1.00 96.56 1075 LEU A O 1
ATOM 8417 N N . LEU A 1 1076 ? -2.447 0.537 -16.019 1.00 96.44 1076 LEU A N 1
ATOM 8418 C CA . LEU A 1 1076 ? -2.074 1.086 -14.709 1.00 96.44 1076 LEU A CA 1
ATOM 8419 C C . LEU A 1 1076 ? -0.637 1.618 -14.635 1.00 96.44 1076 LEU A C 1
ATOM 8421 O O . LEU A 1 1076 ? -0.412 2.596 -13.924 1.00 96.44 1076 LEU A O 1
ATOM 8425 N N . GLY A 1 1077 ? 0.297 1.072 -15.416 1.00 94.44 1077 GLY A N 1
ATOM 8426 C CA . GLY A 1 1077 ? 1.669 1.578 -15.530 1.00 94.44 1077 GLY A CA 1
ATOM 8427 C C . GLY A 1 1077 ? 1.774 2.932 -16.240 1.00 94.44 1077 GLY A C 1
ATOM 8428 O O . GLY A 1 1077 ? 2.859 3.507 -16.335 1.00 94.44 1077 GLY A O 1
ATOM 8429 N N . HIS A 1 1078 ? 0.659 3.459 -16.756 1.00 91.38 1078 HIS A N 1
ATOM 8430 C CA . HIS A 1 1078 ? 0.587 4.756 -17.433 1.00 91.38 1078 HIS A CA 1
ATOM 8431 C C . HIS A 1 1078 ? -0.473 5.673 -16.802 1.00 91.38 1078 HIS A C 1
ATOM 8433 O O . HIS A 1 1078 ? -0.228 6.865 -16.609 1.00 91.38 1078 HIS A O 1
ATOM 8439 N N . ALA A 1 1079 ? -1.634 5.130 -16.436 1.00 96.56 1079 ALA A N 1
ATOM 8440 C CA . ALA A 1 1079 ? -2.736 5.866 -15.828 1.00 96.56 1079 ALA A CA 1
ATOM 8441 C C . ALA A 1 1079 ? -2.541 6.150 -14.328 1.00 96.56 1079 ALA A C 1
ATOM 8443 O O . ALA A 1 1079 ? -3.151 7.086 -13.807 1.00 96.56 1079 ALA A O 1
ATOM 8444 N N . CYS A 1 1080 ? -1.708 5.376 -13.618 1.00 97.94 1080 CYS A N 1
ATOM 8445 C CA . CYS A 1 1080 ? -1.434 5.625 -12.206 1.00 97.94 1080 CYS A CA 1
ATOM 8446 C C . CYS A 1 1080 ? -0.699 6.969 -12.014 1.00 97.94 1080 CYS A C 1
ATOM 8448 O O . CYS A 1 1080 ? 0.406 7.141 -12.528 1.00 97.94 1080 CYS A O 1
ATOM 8450 N N . PRO A 1 1081 ? -1.231 7.906 -11.206 1.00 97.38 1081 PRO A N 1
ATOM 8451 C CA . PRO A 1 1081 ? -0.639 9.230 -10.984 1.00 97.38 1081 PRO A CA 1
ATOM 8452 C C . PRO A 1 1081 ? 0.569 9.217 -10.027 1.00 97.38 1081 PRO A C 1
ATOM 8454 O O . PRO A 1 1081 ? 0.907 10.264 -9.471 1.00 97.38 1081 PRO A O 1
ATOM 8457 N N . ALA A 1 1082 ? 1.171 8.051 -9.769 1.00 97.44 1082 ALA A N 1
ATOM 8458 C CA . ALA A 1 1082 ? 2.160 7.870 -8.708 1.00 97.44 1082 ALA A CA 1
ATOM 8459 C C . ALA A 1 1082 ? 3.135 6.682 -8.893 1.00 97.44 1082 ALA A C 1
ATOM 8461 O O . ALA A 1 1082 ? 3.758 6.286 -7.921 1.00 97.44 1082 ALA A O 1
ATOM 8462 N N . ALA A 1 1083 ? 3.275 6.089 -10.089 1.00 94.69 1083 ALA A N 1
ATOM 8463 C CA . ALA A 1 1083 ? 4.214 4.971 -10.329 1.00 94.69 1083 ALA A CA 1
ATOM 8464 C C . ALA A 1 1083 ? 4.085 3.811 -9.305 1.00 94.69 1083 ALA A C 1
ATOM 8466 O O . ALA A 1 1083 ? 5.063 3.327 -8.738 1.00 94.69 1083 ALA A O 1
ATOM 8467 N N . VAL A 1 1084 ? 2.841 3.412 -9.018 1.00 97.06 1084 VAL A N 1
ATOM 8468 C CA . VAL A 1 1084 ? 2.513 2.350 -8.046 1.00 97.06 1084 VAL A CA 1
ATOM 8469 C C . VAL A 1 1084 ? 2.488 0.962 -8.693 1.00 97.06 1084 VAL A C 1
ATOM 8471 O O . VAL A 1 1084 ? 2.692 -0.025 -8.002 1.00 97.06 1084 VAL A O 1
ATOM 8474 N N . TYR A 1 1085 ? 2.239 0.878 -10.000 1.00 96.50 1085 TYR A N 1
ATOM 8475 C CA . TYR A 1 1085 ? 2.143 -0.379 -10.744 1.00 96.50 1085 TYR A CA 1
ATOM 8476 C C . TYR A 1 1085 ? 3.160 -0.359 -11.879 1.00 96.50 1085 TYR A C 1
ATOM 8478 O O . TYR A 1 1085 ? 3.147 0.571 -12.687 1.00 96.50 1085 TYR A O 1
ATOM 8486 N N . GLU A 1 1086 ? 4.015 -1.372 -11.953 1.00 94.75 1086 GLU A N 1
ATOM 8487 C CA . GLU A 1 1086 ? 5.055 -1.484 -12.977 1.00 94.75 1086 GLU A CA 1
ATOM 8488 C C . GLU A 1 1086 ? 5.014 -2.876 -13.612 1.00 94.75 1086 GLU A C 1
ATOM 8490 O O . GLU A 1 1086 ? 4.998 -3.888 -12.914 1.00 94.75 1086 GLU A O 1
ATOM 8495 N N . TYR A 1 1087 ? 4.984 -2.931 -14.946 1.00 94.75 1087 TYR A N 1
ATOM 8496 C CA . TYR A 1 1087 ? 4.991 -4.181 -15.711 1.00 94.75 1087 TYR A CA 1
ATOM 8497 C C . TYR A 1 1087 ? 6.409 -4.453 -16.224 1.00 94.75 1087 TYR A C 1
ATOM 8499 O O . TYR A 1 1087 ? 6.752 -4.167 -17.376 1.00 94.75 1087 TYR A O 1
ATOM 8507 N N . VAL A 1 1088 ? 7.253 -4.927 -15.310 1.00 94.06 1088 VAL A N 1
ATOM 8508 C CA . VAL A 1 1088 ? 8.685 -5.159 -15.536 1.00 94.06 1088 VAL A CA 1
ATOM 8509 C C . VAL A 1 1088 ? 8.921 -6.422 -16.360 1.00 94.06 1088 VAL A C 1
ATOM 8511 O O . VAL A 1 1088 ? 8.073 -7.316 -16.407 1.00 94.06 1088 VAL A O 1
ATOM 8514 N N . ASP A 1 1089 ? 10.079 -6.500 -17.010 1.00 92.50 1089 ASP A N 1
ATOM 8515 C CA . ASP A 1 1089 ? 10.541 -7.734 -17.642 1.00 92.50 1089 ASP A CA 1
ATOM 8516 C C . ASP A 1 1089 ? 10.790 -8.813 -16.581 1.00 92.50 1089 ASP A C 1
ATOM 8518 O O . ASP A 1 1089 ? 11.426 -8.579 -15.549 1.00 92.50 1089 ASP A O 1
ATOM 8522 N N . ALA A 1 1090 ? 10.227 -9.990 -16.824 1.00 85.12 1090 ALA A N 1
ATOM 8523 C CA . ALA A 1 1090 ? 10.425 -11.174 -16.009 1.00 85.12 1090 ALA A CA 1
ATOM 8524 C C . ALA A 1 1090 ? 11.660 -11.950 -16.489 1.00 85.12 1090 ALA A C 1
ATOM 8526 O O . ALA A 1 1090 ? 12.112 -11.792 -17.623 1.00 85.12 1090 ALA A O 1
ATOM 8527 N N . LYS A 1 1091 ? 12.189 -12.813 -15.619 1.00 80.94 1091 LYS A N 1
ATOM 8528 C CA . LYS A 1 1091 ? 13.108 -13.879 -16.040 1.00 80.94 1091 LYS A CA 1
ATOM 8529 C C . LYS A 1 1091 ? 12.285 -14.974 -16.732 1.00 80.94 1091 LYS A C 1
ATOM 8531 O O . LYS A 1 1091 ? 11.075 -15.065 -16.502 1.00 80.94 1091 LYS A O 1
ATOM 8536 N N . ASP A 1 1092 ? 12.937 -15.812 -17.527 1.00 66.12 1092 ASP A N 1
ATOM 8537 C CA . ASP A 1 1092 ? 12.315 -17.034 -18.037 1.00 66.12 1092 ASP A CA 1
ATOM 8538 C C . ASP A 1 1092 ? 11.795 -17.905 -16.873 1.00 66.12 1092 ASP A C 1
ATOM 8540 O O . ASP A 1 1092 ? 12.336 -17.875 -15.765 1.00 66.12 1092 ASP A O 1
ATOM 8544 N N . ASP A 1 1093 ? 10.691 -18.615 -17.118 1.00 72.44 1093 ASP A N 1
ATOM 8545 C CA . ASP A 1 1093 ? 9.968 -19.483 -16.171 1.00 72.44 1093 ASP A CA 1
ATOM 8546 C C . ASP A 1 1093 ? 9.470 -18.850 -14.849 1.00 72.44 1093 ASP A C 1
ATOM 8548 O O . ASP A 1 1093 ? 9.037 -19.560 -13.939 1.00 72.44 1093 ASP A O 1
ATOM 8552 N N . ASP A 1 1094 ? 9.424 -17.516 -14.739 1.00 79.81 1094 ASP A N 1
ATOM 8553 C CA . ASP A 1 1094 ? 8.789 -16.828 -13.604 1.00 79.81 1094 ASP A CA 1
ATOM 8554 C C . ASP A 1 1094 ? 7.270 -17.155 -13.531 1.00 79.81 1094 ASP A C 1
ATOM 8556 O O . ASP A 1 1094 ? 6.517 -16.825 -14.457 1.00 79.81 1094 ASP A O 1
ATOM 8560 N N . PRO A 1 1095 ? 6.774 -17.799 -12.453 1.00 80.50 1095 PRO A N 1
ATOM 8561 C CA . PRO A 1 1095 ? 5.412 -18.339 -12.399 1.00 80.50 1095 PRO A CA 1
ATOM 8562 C C . PRO A 1 1095 ? 4.328 -17.263 -12.259 1.00 80.50 1095 PRO A C 1
ATOM 8564 O O . PRO A 1 1095 ? 3.147 -17.553 -12.467 1.00 80.50 1095 PRO A O 1
ATOM 8567 N N . GLU A 1 1096 ? 4.703 -16.024 -11.930 1.00 82.00 1096 GLU A N 1
ATOM 8568 C CA . GLU A 1 1096 ? 3.791 -14.878 -11.899 1.00 82.00 1096 GLU A CA 1
ATOM 8569 C C . GLU A 1 1096 ? 3.753 -14.124 -13.235 1.00 82.00 1096 GLU A C 1
ATOM 8571 O O . GLU A 1 1096 ? 2.935 -13.219 -13.416 1.00 82.00 1096 GLU A O 1
ATOM 8576 N N . ALA A 1 1097 ? 4.613 -14.496 -14.186 1.00 87.00 1097 ALA A N 1
ATOM 8577 C CA . ALA A 1 1097 ? 4.763 -13.801 -15.450 1.00 87.00 1097 ALA A CA 1
ATOM 8578 C C . ALA A 1 1097 ? 3.822 -14.306 -16.553 1.00 87.00 1097 ALA A C 1
ATOM 8580 O O . ALA A 1 1097 ? 3.454 -15.483 -16.653 1.00 87.00 1097 ALA A O 1
ATOM 8581 N N . TRP A 1 1098 ? 3.492 -13.392 -17.463 1.00 88.75 1098 TRP A N 1
ATOM 8582 C CA . TRP A 1 1098 ? 2.876 -13.702 -18.744 1.00 88.75 1098 TRP A CA 1
ATOM 8583 C C . TRP A 1 1098 ? 3.602 -12.963 -19.870 1.00 88.75 1098 TRP A C 1
ATOM 8585 O O . TRP A 1 1098 ? 3.822 -11.756 -19.788 1.00 88.75 1098 TRP A O 1
ATOM 8595 N N . ASN A 1 1099 ? 3.957 -13.691 -20.935 1.00 88.00 1099 ASN A N 1
ATOM 8596 C CA . ASN A 1 1099 ? 4.613 -13.152 -22.133 1.00 88.00 1099 ASN A CA 1
ATOM 8597 C C . ASN A 1 1099 ? 5.842 -12.264 -21.820 1.00 88.00 1099 ASN A C 1
ATOM 8599 O O . ASN A 1 1099 ? 5.952 -11.142 -22.312 1.00 88.00 1099 ASN A O 1
ATOM 8603 N N . GLY A 1 1100 ? 6.729 -12.747 -20.940 1.00 87.31 1100 GLY A N 1
ATOM 8604 C CA . GLY A 1 1100 ? 7.953 -12.044 -20.529 1.00 87.31 1100 GLY A CA 1
ATOM 8605 C C . GLY A 1 1100 ? 7.752 -10.852 -19.584 1.00 87.31 1100 GLY A C 1
ATOM 8606 O O . GLY A 1 1100 ? 8.727 -10.192 -19.242 1.00 87.31 1100 GLY A O 1
ATOM 8607 N N . LYS A 1 1101 ? 6.524 -10.557 -19.136 1.00 92.56 1101 LYS A N 1
ATOM 8608 C CA . LYS A 1 1101 ? 6.226 -9.463 -18.196 1.00 92.56 1101 LYS A CA 1
ATOM 8609 C C . LYS A 1 1101 ? 5.668 -9.975 -16.877 1.00 92.56 1101 LYS A C 1
ATOM 8611 O O . LYS A 1 1101 ? 4.961 -10.979 -16.860 1.00 92.56 1101 LYS A O 1
ATOM 8616 N N . LYS A 1 1102 ? 5.908 -9.239 -15.790 1.00 93.12 1102 LYS A N 1
ATOM 8617 C CA . LYS A 1 1102 ? 5.238 -9.434 -14.493 1.00 93.12 1102 LYS A CA 1
ATOM 8618 C C . LYS A 1 1102 ? 4.893 -8.114 -13.809 1.00 93.12 1102 LYS A C 1
ATOM 8620 O O . LYS A 1 1102 ? 5.457 -7.076 -14.148 1.00 93.12 1102 LYS A O 1
ATOM 8625 N N . LEU A 1 1103 ? 3.962 -8.156 -12.859 1.00 94.06 1103 LEU A N 1
ATOM 8626 C CA . LEU A 1 1103 ? 3.550 -6.990 -12.078 1.00 94.06 1103 LEU A CA 1
ATOM 8627 C C . LEU A 1 1103 ? 4.466 -6.783 -10.861 1.00 94.06 1103 LEU A C 1
ATOM 8629 O O . LEU A 1 1103 ? 4.741 -7.720 -10.118 1.00 94.06 1103 LEU A O 1
ATOM 8633 N N . VAL A 1 1104 ? 4.856 -5.535 -10.616 1.00 92.94 1104 VAL A N 1
ATOM 8634 C CA . VAL A 1 1104 ? 5.413 -5.048 -9.347 1.00 92.94 1104 VAL A CA 1
ATOM 8635 C C . VAL A 1 1104 ? 4.478 -3.971 -8.792 1.00 92.94 1104 VAL A C 1
ATOM 8637 O O . VAL A 1 1104 ? 4.014 -3.105 -9.540 1.00 92.94 1104 VAL A O 1
ATOM 8640 N N . ILE A 1 1105 ? 4.187 -4.030 -7.487 1.00 94.25 1105 ILE A N 1
ATOM 8641 C CA . ILE A 1 1105 ? 3.329 -3.061 -6.789 1.00 94.25 1105 ILE A CA 1
ATOM 8642 C C . ILE A 1 1105 ? 4.162 -2.257 -5.782 1.00 94.25 1105 ILE A C 1
ATOM 8644 O O . ILE A 1 1105 ? 4.413 -2.693 -4.660 1.00 94.25 1105 ILE A O 1
ATOM 8648 N N . ASN A 1 1106 ? 4.538 -1.042 -6.174 1.00 95.12 1106 ASN A N 1
ATOM 8649 C CA . ASN A 1 1106 ? 5.226 -0.050 -5.349 1.00 95.12 1106 ASN A CA 1
ATOM 8650 C C . ASN A 1 1106 ? 4.220 0.675 -4.431 1.00 95.12 1106 ASN A C 1
ATOM 8652 O O . ASN A 1 1106 ? 3.957 1.873 -4.579 1.00 95.12 1106 ASN A O 1
ATOM 8656 N N . SER A 1 1107 ? 3.594 -0.052 -3.498 1.00 94.25 1107 SER A N 1
ATOM 8657 C CA . SER A 1 1107 ? 2.506 0.473 -2.654 1.00 94.25 1107 SER A CA 1
ATOM 8658 C C . SER A 1 1107 ? 2.910 1.656 -1.768 1.00 94.25 1107 SER A C 1
ATOM 8660 O O . SER A 1 1107 ? 2.057 2.480 -1.439 1.00 94.25 1107 SER A O 1
ATOM 8662 N N . GLN A 1 1108 ? 4.198 1.800 -1.438 1.00 92.31 1108 GLN A N 1
ATOM 8663 C CA . GLN A 1 1108 ? 4.741 2.944 -0.698 1.00 92.31 1108 GLN A CA 1
ATOM 8664 C C . GLN A 1 1108 ? 4.506 4.289 -1.409 1.00 92.31 1108 GLN A C 1
ATOM 8666 O O . GLN A 1 1108 ? 4.346 5.316 -0.745 1.00 92.31 1108 GLN A O 1
ATOM 8671 N N . ASN A 1 1109 ? 4.368 4.272 -2.739 1.00 96.50 1109 ASN A N 1
ATOM 8672 C CA . ASN A 1 1109 ? 4.105 5.450 -3.565 1.00 96.50 1109 ASN A CA 1
ATOM 8673 C C . ASN A 1 1109 ? 2.619 5.884 -3.567 1.00 96.50 1109 ASN A C 1
ATOM 8675 O O . ASN A 1 1109 ? 2.259 6.856 -4.231 1.00 96.50 1109 ASN A O 1
ATOM 8679 N N . CYS A 1 1110 ? 1.704 5.164 -2.905 1.00 97.44 1110 CYS A N 1
ATOM 8680 C CA . CYS A 1 1110 ? 0.272 5.316 -3.175 1.00 97.44 1110 CYS A CA 1
ATOM 8681 C C . CYS A 1 1110 ? -0.345 6.614 -2.624 1.00 97.44 1110 CYS A C 1
ATOM 8683 O O . CYS A 1 1110 ? -0.756 6.696 -1.471 1.00 97.44 1110 CYS A O 1
ATOM 8685 N N . ILE A 1 1111 ? -0.570 7.600 -3.498 1.00 96.88 1111 ILE A N 1
ATOM 8686 C CA . ILE A 1 1111 ? -1.242 8.873 -3.159 1.00 96.88 1111 ILE A CA 1
ATOM 8687 C C . ILE A 1 1111 ? -2.758 8.746 -2.871 1.00 96.88 1111 ILE A C 1
ATOM 8689 O O . ILE A 1 1111 ? -3.507 9.715 -2.974 1.00 96.88 1111 ILE A O 1
ATOM 8693 N N . HIS A 1 1112 ? -3.254 7.544 -2.562 1.00 97.31 1112 HIS A N 1
ATOM 8694 C CA . HIS A 1 1112 ? -4.637 7.283 -2.142 1.00 97.31 1112 HIS A CA 1
ATOM 8695 C C . HIS A 1 1112 ? -5.753 7.712 -3.126 1.00 97.31 1112 HIS A C 1
ATOM 8697 O O . HIS A 1 1112 ? -6.920 7.817 -2.742 1.00 97.31 1112 HIS A O 1
ATOM 8703 N N . CYS A 1 1113 ? -5.427 7.926 -4.407 1.00 97.31 1113 CYS A N 1
ATOM 8704 C CA . CYS A 1 1113 ? -6.328 8.542 -5.394 1.00 97.31 1113 CYS A CA 1
ATOM 8705 C C . CYS A 1 1113 ? -7.596 7.739 -5.756 1.00 97.31 1113 CYS A C 1
ATOM 8707 O O . CYS A 1 1113 ? -8.557 8.339 -6.238 1.00 97.31 1113 CYS A O 1
ATOM 8709 N N . LYS A 1 1114 ? -7.597 6.417 -5.523 1.00 97.62 1114 LYS A N 1
ATOM 8710 C CA . LYS A 1 1114 ? -8.623 5.414 -5.899 1.00 97.62 1114 LYS A CA 1
ATOM 8711 C C . LYS A 1 1114 ? -8.784 5.089 -7.400 1.00 97.62 1114 LYS A C 1
ATOM 8713 O O . LYS A 1 1114 ? -9.588 4.226 -7.728 1.00 97.62 1114 LYS A O 1
ATOM 8718 N N . LEU A 1 1115 ? -7.996 5.687 -8.306 1.00 97.81 1115 LEU A N 1
ATOM 8719 C CA . LEU A 1 1115 ? -8.100 5.445 -9.762 1.00 97.81 1115 LEU A CA 1
ATOM 8720 C C . LEU A 1 1115 ? -8.003 3.963 -10.155 1.00 97.81 1115 LEU A C 1
ATOM 8722 O O . LEU A 1 1115 ? -8.722 3.529 -11.046 1.00 97.81 1115 LEU A O 1
ATOM 8726 N N . CYS A 1 1116 ? -7.106 3.204 -9.523 1.00 96.56 1116 CYS A N 1
ATOM 8727 C CA . CYS A 1 1116 ? -6.841 1.804 -9.873 1.00 96.56 1116 CYS A CA 1
ATOM 8728 C C . CYS A 1 1116 ? -8.066 0.901 -9.677 1.00 96.56 1116 CYS A C 1
ATOM 8730 O O . CYS A 1 1116 ? -8.403 0.150 -10.585 1.00 96.56 1116 CYS A O 1
ATOM 8732 N N . ASP A 1 1117 ? -8.750 1.045 -8.542 1.00 97.06 1117 ASP A N 1
ATOM 8733 C CA . ASP A 1 1117 ? -9.984 0.323 -8.216 1.00 97.06 1117 ASP A CA 1
ATOM 8734 C C . ASP A 1 1117 ? -11.116 0.682 -9.209 1.00 97.06 1117 ASP A C 1
ATOM 8736 O O . ASP A 1 1117 ? -11.762 -0.191 -9.781 1.00 97.06 1117 ASP A O 1
ATOM 8740 N N . ILE A 1 1118 ? -11.272 1.972 -9.538 1.00 97.81 1118 ILE A N 1
ATOM 8741 C CA . ILE A 1 1118 ? -12.315 2.454 -10.465 1.00 97.81 1118 ILE A CA 1
ATOM 8742 C C . ILE A 1 1118 ? -12.072 2.052 -11.930 1.00 97.81 1118 ILE A C 1
ATOM 8744 O O . ILE A 1 1118 ? -13.029 1.763 -12.647 1.00 97.81 1118 ILE A O 1
ATOM 8748 N N . LYS A 1 1119 ? -10.822 2.117 -12.414 1.00 97.38 1119 LYS A N 1
ATOM 8749 C CA . LYS A 1 1119 ? -10.522 2.125 -13.859 1.00 97.38 1119 LYS A CA 1
ATOM 8750 C C . LYS A 1 1119 ? -9.936 0.824 -14.409 1.00 97.38 1119 LYS A C 1
ATOM 8752 O O . LYS A 1 1119 ? -9.956 0.652 -15.626 1.00 97.38 1119 LYS A O 1
ATOM 8757 N N . VAL A 1 1120 ? -9.410 -0.087 -13.586 1.00 95.31 1120 VAL A N 1
ATOM 8758 C CA . VAL A 1 1120 ? -8.831 -1.324 -14.137 1.00 95.31 1120 VAL A CA 1
ATOM 8759 C C . VAL A 1 1120 ? -9.940 -2.174 -14.797 1.00 95.31 1120 VAL A C 1
ATOM 8761 O O . VAL A 1 1120 ? -10.933 -2.468 -14.121 1.00 95.31 1120 VAL A O 1
ATOM 8764 N N . PRO A 1 1121 ? -9.839 -2.546 -16.095 1.00 95.25 1121 PRO A N 1
ATOM 8765 C CA . PRO A 1 1121 ? -10.938 -3.200 -16.823 1.00 95.25 1121 PRO A CA 1
ATOM 8766 C C . PRO A 1 1121 ? -11.362 -4.541 -16.220 1.00 95.25 1121 PRO A C 1
ATOM 8768 O O . PRO A 1 1121 ? -12.541 -4.884 -16.234 1.00 95.25 1121 PRO A O 1
ATOM 8771 N N . THR A 1 1122 ? -10.406 -5.265 -15.636 1.00 94.12 1122 THR A N 1
ATOM 8772 C CA . THR A 1 1122 ? -10.596 -6.537 -14.927 1.00 94.12 1122 THR A CA 1
ATOM 8773 C C . THR A 1 1122 ? -11.364 -6.424 -13.610 1.00 94.12 1122 THR A C 1
ATOM 8775 O O . THR A 1 1122 ? -11.873 -7.436 -13.138 1.00 94.12 1122 THR A O 1
ATOM 8778 N N . GLN A 1 1123 ? -11.443 -5.230 -13.002 1.00 94.25 1123 GLN A N 1
ATOM 8779 C CA . GLN A 1 1123 ? -12.039 -4.994 -11.673 1.00 94.25 1123 GLN A CA 1
ATOM 8780 C C . GLN A 1 1123 ? -11.524 -5.948 -10.568 1.00 94.25 1123 GLN A C 1
ATOM 8782 O O . GLN A 1 1123 ? -12.222 -6.259 -9.604 1.00 94.25 1123 GLN A O 1
ATOM 8787 N N . ASP A 1 1124 ? -10.279 -6.402 -10.711 1.00 93.38 1124 ASP A N 1
ATOM 8788 C CA . ASP A 1 1124 ? -9.593 -7.361 -9.842 1.00 93.38 1124 ASP A CA 1
ATOM 8789 C C . ASP A 1 1124 ? -8.853 -6.690 -8.675 1.00 93.38 1124 ASP A C 1
ATOM 8791 O O . ASP A 1 1124 ? -8.731 -7.281 -7.603 1.00 93.38 1124 ASP A O 1
ATOM 8795 N N . ILE A 1 1125 ? -8.410 -5.441 -8.842 1.00 94.12 1125 ILE A N 1
ATOM 8796 C CA . ILE A 1 1125 ? -7.789 -4.654 -7.770 1.00 94.12 1125 ILE A CA 1
ATOM 8797 C C . ILE A 1 1125 ? -8.849 -4.087 -6.822 1.00 94.12 1125 ILE A C 1
ATOM 8799 O O . ILE A 1 1125 ? -9.734 -3.333 -7.221 1.00 94.12 1125 ILE A O 1
ATOM 8803 N N . THR A 1 1126 ? -8.683 -4.364 -5.530 1.00 94.50 1126 THR A N 1
ATOM 8804 C CA . THR A 1 1126 ? -9.392 -3.686 -4.441 1.00 94.50 1126 THR A CA 1
ATOM 8805 C C . THR A 1 1126 ? -8.430 -2.824 -3.629 1.00 94.50 1126 THR A C 1
ATOM 8807 O O . THR A 1 1126 ? -7.430 -3.311 -3.099 1.00 94.50 1126 THR A O 1
ATOM 8810 N N . TRP A 1 1127 ? -8.752 -1.535 -3.494 1.00 96.56 1127 TRP A N 1
ATOM 8811 C CA . TRP A 1 1127 ? -8.057 -0.628 -2.582 1.00 96.56 1127 TRP A CA 1
ATOM 8812 C C . TRP A 1 1127 ? -8.586 -0.816 -1.154 1.00 96.56 1127 TRP A C 1
ATOM 8814 O O . TRP A 1 1127 ? -9.761 -0.553 -0.886 1.00 96.56 1127 TRP A O 1
ATOM 8824 N N . THR A 1 1128 ? -7.716 -1.218 -0.229 1.00 94.00 1128 THR A N 1
ATOM 8825 C CA . THR A 1 1128 ? -7.963 -1.168 1.221 1.00 94.00 1128 THR A CA 1
ATOM 8826 C C . THR A 1 1128 ? -7.198 -0.001 1.841 1.00 94.00 1128 THR A C 1
ATOM 8828 O O . THR A 1 1128 ? -6.341 0.605 1.197 1.00 94.00 1128 THR A O 1
ATOM 8831 N N . VAL A 1 1129 ? -7.476 0.321 3.105 1.00 93.88 1129 VAL A N 1
ATOM 8832 C CA . VAL A 1 1129 ? -6.588 1.217 3.859 1.00 93.88 1129 VAL A CA 1
ATOM 8833 C C . VAL A 1 1129 ? -5.227 0.534 4.116 1.00 93.88 1129 VAL A C 1
ATOM 8835 O O . VAL A 1 1129 ? -5.198 -0.694 4.261 1.00 93.88 1129 VAL A O 1
ATOM 8838 N N . PRO A 1 1130 ? -4.110 1.287 4.126 1.00 93.06 1130 PRO A N 1
ATOM 8839 C CA . PRO A 1 1130 ? -2.831 0.854 4.702 1.00 93.06 1130 PRO A CA 1
ATOM 8840 C C . PRO A 1 1130 ? -2.855 0.887 6.241 1.00 93.06 1130 PRO A C 1
ATOM 8842 O O . PRO A 1 1130 ? -3.878 1.224 6.844 1.00 93.06 1130 PRO A O 1
ATOM 8845 N N . GLU A 1 1131 ? -1.705 0.614 6.870 1.00 89.62 1131 GLU A N 1
ATOM 8846 C CA . GLU A 1 1131 ? -1.428 1.103 8.230 1.00 89.62 1131 GLU A CA 1
ATOM 8847 C C . GLU A 1 1131 ? -1.668 2.630 8.281 1.00 89.62 1131 GLU A C 1
ATOM 8849 O O . GLU A 1 1131 ? -1.274 3.378 7.375 1.00 89.62 1131 GLU A O 1
ATOM 8854 N N . GLY A 1 1132 ? -2.365 3.084 9.322 1.00 83.19 1132 GLY A N 1
ATOM 8855 C CA . GLY A 1 1132 ? -2.795 4.469 9.488 1.00 83.19 1132 GLY A CA 1
ATOM 8856 C C . GLY A 1 1132 ? -1.637 5.474 9.553 1.00 83.19 1132 GLY A C 1
ATOM 8857 O O . GLY A 1 1132 ? -0.509 5.138 9.909 1.00 83.19 1132 GLY A O 1
ATOM 8858 N N . GLY A 1 1133 ? -1.883 6.712 9.117 1.00 84.50 1133 GLY A N 1
ATOM 8859 C CA . GLY A 1 1133 ? -0.847 7.738 8.961 1.00 84.50 1133 GLY A CA 1
ATOM 8860 C C . GLY A 1 1133 ? 0.036 7.591 7.711 1.00 84.50 1133 GLY A C 1
ATOM 8861 O O . GLY A 1 1133 ? 0.699 8.556 7.323 1.00 84.50 1133 GLY A O 1
ATOM 8862 N N . GLY A 1 1134 ? 0.014 6.438 7.032 1.00 88.00 1134 GLY A N 1
ATOM 8863 C CA . GLY A 1 1134 ? 0.559 6.292 5.680 1.00 88.00 1134 GLY A CA 1
ATOM 8864 C C . GLY A 1 1134 ? -0.244 7.086 4.640 1.00 88.00 1134 GLY A C 1
ATOM 8865 O O . GLY A 1 1134 ? -1.439 7.330 4.821 1.00 88.00 1134 GLY A O 1
ATOM 8866 N N . GLY A 1 1135 ? 0.408 7.472 3.538 1.00 92.75 1135 GLY A N 1
ATOM 8867 C CA . GLY A 1 1135 ? -0.191 8.214 2.420 1.00 92.75 1135 GLY A CA 1
ATOM 8868 C C . GLY A 1 1135 ? 0.472 9.571 2.135 1.00 92.75 1135 GLY A C 1
ATOM 8869 O O . GLY A 1 1135 ? 1.580 9.830 2.618 1.00 92.75 1135 GLY A O 1
ATOM 8870 N N . PRO A 1 1136 ? -0.158 10.435 1.307 1.00 92.25 1136 PRO A N 1
ATOM 8871 C CA . PRO A 1 1136 ? 0.370 11.758 0.973 1.00 92.25 1136 PRO A CA 1
ATOM 8872 C C . PRO A 1 1136 ? 0.229 12.765 2.122 1.00 92.25 1136 PRO A C 1
ATOM 8874 O O . PRO A 1 1136 ? -0.691 12.682 2.931 1.00 92.25 1136 PRO A O 1
ATOM 8877 N N . LYS A 1 1137 ? 1.125 13.758 2.152 1.00 90.00 1137 LYS A N 1
ATOM 8878 C CA . LYS A 1 1137 ? 1.182 14.827 3.162 1.00 90.00 1137 LYS A CA 1
ATOM 8879 C C . LYS A 1 1137 ? 0.939 16.188 2.490 1.00 90.00 1137 LYS A C 1
ATOM 8881 O O . LYS A 1 1137 ? 1.852 16.995 2.326 1.00 90.00 1137 LYS A O 1
ATOM 8886 N N . TYR A 1 1138 ? -0.294 16.427 2.030 1.00 88.62 1138 TYR A N 1
ATOM 8887 C CA . TYR A 1 1138 ? -0.675 17.629 1.274 1.00 88.62 1138 TYR A CA 1
ATOM 8888 C C . TYR A 1 1138 ? -0.827 18.883 2.158 1.00 88.62 1138 TYR A C 1
ATOM 8890 O O . TYR A 1 1138 ? -1.940 19.285 2.503 1.00 88.62 1138 TYR A O 1
ATOM 8898 N N . SER A 1 1139 ? 0.285 19.559 2.451 1.00 70.25 1139 SER A N 1
ATOM 8899 C CA . SER A 1 1139 ? 0.273 20.900 3.056 1.00 70.25 1139 SER A CA 1
ATOM 8900 C C . SER A 1 1139 ? 0.419 22.018 2.011 1.00 70.25 1139 SER A C 1
ATOM 8902 O O . SER A 1 1139 ? 0.872 21.805 0.885 1.00 70.25 1139 SER A O 1
ATOM 8904 N N . THR A 1 1140 ? 0.033 23.234 2.398 1.00 52.50 1140 THR A N 1
ATOM 8905 C CA . THR A 1 1140 ? 0.330 24.490 1.684 1.00 52.50 1140 THR A CA 1
ATOM 8906 C C . THR A 1 1140 ? 1.132 25.478 2.534 1.00 52.50 1140 THR A C 1
ATOM 8908 O O . THR A 1 1140 ? 1.311 26.626 2.134 1.00 52.50 1140 THR A O 1
ATOM 8911 N N . HIS A 1 1141 ? 1.644 25.051 3.692 1.00 47.25 1141 HIS A N 1
ATOM 8912 C CA . HIS A 1 1141 ? 2.540 25.866 4.505 1.00 47.25 1141 HIS A CA 1
ATOM 8913 C C . HIS A 1 1141 ? 3.923 25.914 3.852 1.00 47.25 1141 HIS A C 1
ATOM 8915 O O . HIS A 1 1141 ? 4.664 24.936 3.841 1.00 47.25 1141 HIS A O 1
ATOM 8921 N N . THR A 1 1142 ? 4.293 27.077 3.310 1.00 35.50 1142 THR A N 1
ATOM 8922 C CA . THR A 1 1142 ? 5.590 27.296 2.641 1.00 35.50 1142 THR A CA 1
ATOM 8923 C C . THR A 1 1142 ? 6.777 27.392 3.606 1.00 35.50 1142 THR A C 1
ATOM 8925 O O . THR A 1 1142 ? 7.864 27.802 3.211 1.00 35.50 1142 THR A O 1
ATOM 8928 N N . THR A 1 1143 ? 6.578 27.017 4.868 1.00 31.69 1143 THR A N 1
ATOM 8929 C CA . THR A 1 1143 ? 7.614 26.815 5.880 1.00 31.69 1143 THR A CA 1
ATOM 8930 C C . THR A 1 1143 ? 7.963 25.333 5.969 1.00 31.69 1143 THR A C 1
ATOM 8932 O O . THR A 1 1143 ? 7.660 24.666 6.957 1.00 31.69 1143 THR A O 1
ATOM 8935 N N . LEU A 1 1144 ? 8.673 24.833 4.953 1.00 28.38 1144 LEU A N 1
ATOM 8936 C CA . LEU A 1 1144 ? 9.666 23.796 5.232 1.00 28.38 1144 LEU A CA 1
ATOM 8937 C C . LEU A 1 1144 ? 10.578 24.346 6.345 1.00 28.38 1144 LEU A C 1
ATOM 8939 O O . LEU A 1 1144 ? 11.058 25.478 6.195 1.00 28.38 1144 LEU A O 1
ATOM 8943 N N . PRO A 1 1145 ? 10.839 23.610 7.442 1.00 24.53 1145 PRO A N 1
ATOM 8944 C CA . PRO A 1 1145 ? 11.941 23.976 8.318 1.00 24.53 1145 PRO A CA 1
ATOM 8945 C C . PRO A 1 1145 ? 13.201 23.990 7.455 1.00 24.53 1145 PRO A C 1
ATOM 8947 O O . PRO A 1 1145 ? 13.435 23.063 6.675 1.00 24.53 1145 PRO A O 1
ATOM 8950 N N . SER A 1 1146 ? 13.982 25.065 7.530 1.00 23.84 1146 SER A N 1
ATOM 8951 C CA . SER A 1 1146 ? 15.172 25.194 6.702 1.00 23.84 1146 SER A CA 1
ATOM 8952 C C . SER A 1 1146 ? 16.206 24.162 7.136 1.00 23.84 1146 SER A C 1
ATOM 8954 O O . SER A 1 1146 ? 16.992 24.392 8.053 1.00 23.84 1146 SER A O 1
ATOM 8956 N N . LEU A 1 1147 ? 16.231 23.034 6.422 1.00 26.17 1147 LEU A N 1
ATOM 8957 C CA . LEU A 1 1147 ? 17.376 22.136 6.347 1.00 26.17 1147 LEU A CA 1
ATOM 8958 C C . LEU A 1 1147 ? 18.533 22.900 5.702 1.00 26.17 1147 LEU A C 1
ATOM 8960 O O . LEU A 1 1147 ? 18.877 22.724 4.533 1.00 26.17 1147 LEU A O 1
ATOM 8964 N N . LYS A 1 1148 ? 19.152 23.770 6.502 1.00 22.53 1148 LYS A N 1
ATOM 8965 C CA . LYS A 1 1148 ? 20.560 24.067 6.341 1.00 22.53 1148 LYS A CA 1
ATOM 8966 C C . LYS A 1 1148 ? 21.276 22.728 6.405 1.00 22.53 1148 LYS A C 1
ATOM 8968 O O . LYS A 1 1148 ? 21.293 22.073 7.444 1.00 22.53 1148 LYS A O 1
ATOM 8973 N N . MET A 1 1149 ? 21.892 22.348 5.295 1.00 23.78 1149 MET A N 1
ATOM 8974 C CA . MET A 1 1149 ? 23.108 21.563 5.384 1.00 23.78 1149 MET A CA 1
ATOM 8975 C C . MET A 1 1149 ? 24.136 22.454 6.079 1.00 23.78 1149 MET A C 1
ATOM 8977 O O . MET A 1 1149 ? 24.843 23.218 5.422 1.00 23.78 1149 MET A O 1
ATOM 8981 N N . ASP A 1 1150 ? 24.181 22.396 7.409 1.00 21.75 1150 ASP A N 1
ATOM 8982 C CA . ASP A 1 1150 ? 25.351 22.847 8.149 1.00 21.75 1150 ASP A CA 1
ATOM 8983 C C . ASP A 1 1150 ? 26.468 21.864 7.791 1.00 21.75 1150 ASP A C 1
ATOM 8985 O O . ASP A 1 1150 ? 26.583 20.765 8.336 1.00 21.75 1150 ASP A O 1
ATOM 8989 N N . VAL A 1 1151 ? 27.225 22.237 6.756 1.00 24.72 1151 VAL A N 1
ATOM 8990 C CA . VAL A 1 1151 ? 28.365 21.484 6.241 1.00 24.72 1151 VAL A CA 1
ATOM 8991 C C . VAL A 1 1151 ? 29.447 21.506 7.314 1.00 24.72 1151 VAL A C 1
ATOM 8993 O O . VAL A 1 1151 ? 30.292 22.398 7.353 1.00 24.72 1151 VAL A O 1
ATOM 8996 N N . TYR A 1 1152 ? 29.407 20.506 8.193 1.00 23.36 1152 TYR A N 1
ATOM 8997 C CA . TYR A 1 1152 ? 30.472 20.194 9.139 1.00 23.36 1152 TYR A CA 1
ATOM 8998 C C . TYR A 1 1152 ? 31.671 19.587 8.399 1.00 23.36 1152 TYR A C 1
ATOM 9000 O O . TYR A 1 1152 ? 32.035 18.427 8.568 1.00 23.36 1152 TYR A O 1
ATOM 9008 N N . THR A 1 1153 ? 32.313 20.404 7.566 1.00 27.75 1153 THR A N 1
ATOM 9009 C CA . THR A 1 1153 ? 33.735 20.240 7.286 1.00 27.75 1153 THR A CA 1
ATOM 9010 C C . THR A 1 1153 ? 34.505 20.721 8.504 1.00 27.75 1153 THR A C 1
ATOM 9012 O O . THR A 1 1153 ? 34.891 21.887 8.556 1.00 27.75 1153 THR A O 1
ATOM 9015 N N . ASP A 1 1154 ? 34.760 19.832 9.462 1.00 24.94 1154 ASP A N 1
ATOM 9016 C CA . ASP A 1 1154 ? 36.045 19.907 10.144 1.00 24.94 1154 ASP A CA 1
ATOM 9017 C C . ASP A 1 1154 ? 36.586 18.548 10.591 1.00 24.94 1154 ASP A C 1
ATOM 9019 O O . ASP A 1 1154 ? 35.866 17.576 10.798 1.00 24.94 1154 ASP A O 1
ATOM 9023 N N . ASN A 1 1155 ? 37.907 18.514 10.629 1.00 26.48 1155 ASN A N 1
ATOM 9024 C CA . ASN A 1 1155 ? 38.781 17.353 10.610 1.00 26.48 1155 ASN A CA 1
ATOM 9025 C C . ASN A 1 1155 ? 38.805 16.539 11.925 1.00 26.48 1155 ASN A C 1
ATOM 9027 O O . ASN A 1 1155 ? 38.590 17.094 12.999 1.00 26.48 1155 ASN A O 1
ATOM 9031 N N . VAL A 1 1156 ? 39.316 15.299 11.801 1.00 28.41 1156 VAL A N 1
ATOM 9032 C CA . VAL A 1 1156 ? 40.065 14.478 12.793 1.00 28.41 1156 VAL A CA 1
ATOM 9033 C C . VAL A 1 1156 ? 39.359 13.214 13.333 1.00 28.41 1156 VAL A C 1
ATOM 9035 O O . VAL A 1 1156 ? 38.433 13.303 14.131 1.00 28.41 1156 VAL A O 1
ATOM 9038 N N . PHE A 1 1157 ? 39.974 12.069 12.975 1.00 27.02 1157 PHE A N 1
ATOM 9039 C CA . PHE A 1 1157 ? 39.700 10.654 13.307 1.00 27.02 1157 PHE A CA 1
ATOM 9040 C C . PHE A 1 1157 ? 38.424 10.029 12.724 1.00 27.02 1157 PHE A C 1
ATOM 9042 O O . PHE A 1 1157 ? 37.333 10.212 13.298 1.00 27.02 1157 PHE A O 1
#

pLDDT: mean 81.46, std 20.6, range [21.75, 98.88]

InterPro domains:
  IPR000560 Histidine phosphatase superfamily, clade-2 [PF00328] (263-524)
  IPR000560 Histidine phosphatase superfamily, clade-2 [cd07061] (191-524)
  IPR006076 FAD dependent oxidoreductase [PF01266] (589-645)
  IPR007859 ETF-QO/FixX, C-terminal domain [PF05187] (1029-1139)
  IPR017896 4Fe-4S ferredoxin-type, iron-sulphur binding domain [PS51379] (1101-1130)
  IPR029033 Histidine phosphatase superfamily [G3DSA:3.40.50.1240] (195-565)
  IPR029033 Histidine phosphatase superfamily [SSF53254] (149-567)
  IPR033379 Histidine acid phosphatase active site [PS00616] (192-206)
  IPR036188 FAD/NAD(P)-binding domain superfamily [G3DSA:3.50.50.60] (586-966)
  IPR036188 FAD/NAD(P)-binding domain superfamily [SSF51905] (582-1024)
  IPR040156 Electron transfer flavoprotein-ubiquinone oxidoreductase [PTHR10617] (572-1139)
  IPR049398 ETF-QO/FixC, ubiquinone-binding [PF21162] (792-885)

Organism: NCBI:txid1419009